Protein AF-0000000080325675 (afdb_homodimer)

Structure (mmCIF, N/CA/C/O backbone):
data_AF-0000000080325675-model_v1
#
loop_
_entity.id
_entity.type
_entity.pdbx_description
1 polymer 'Argininosuccinate lyase'
#
loop_
_atom_site.group_PDB
_atom_site.id
_atom_site.type_symbol
_atom_site.label_atom_id
_atom_site.label_alt_id
_atom_site.label_comp_id
_atom_site.label_asym_id
_atom_site.label_entity_id
_atom_site.label_seq_id
_atom_site.pdbx_PDB_ins_code
_atom_site.Cartn_x
_atom_site.Cartn_y
_atom_site.Cartn_z
_atom_site.occupancy
_atom_site.B_iso_or_equiv
_atom_site.auth_seq_id
_atom_site.auth_comp_id
_atom_site.auth_asym_id
_atom_site.auth_atom_id
_atom_site.pdbx_PDB_model_num
ATOM 1 N N . MET A 1 1 ? -48.25 -17.734 -23.172 1 23.2 1 MET A N 1
ATOM 2 C CA . MET A 1 1 ? -47.875 -16.312 -23.078 1 23.2 1 MET A CA 1
ATOM 3 C C . MET A 1 1 ? -47.469 -15.961 -21.656 1 23.2 1 MET A C 1
ATOM 5 O O . MET A 1 1 ? -46.781 -14.977 -21.422 1 23.2 1 MET A O 1
ATOM 9 N N . LYS A 1 2 ? -48.25 -16.578 -20.641 1 26.16 2 LYS A N 1
ATOM 10 C CA . LYS A 1 2 ? -48.062 -16.266 -19.219 1 26.16 2 LYS A CA 1
ATOM 11 C C . LYS A 1 2 ? -46.75 -16.859 -18.703 1 26.16 2 LYS A C 1
ATOM 13 O O . LYS A 1 2 ? -46.375 -16.578 -17.562 1 26.16 2 LYS A O 1
ATOM 18 N N . PHE A 1 3 ? -46.344 -17.953 -19.219 1 27.88 3 PHE A N 1
ATOM 19 C CA . PHE A 1 3 ? -45.156 -18.609 -18.703 1 27.88 3 PHE A CA 1
ATOM 20 C C . PHE A 1 3 ? -43.906 -17.75 -18.953 1 27.88 3 PHE A C 1
ATOM 22 O O . PHE A 1 3 ? -42.844 -18.031 -18.406 1 27.88 3 PHE A O 1
ATOM 29 N N . LYS A 1 4 ? -43.906 -17.016 -20.078 1 32.19 4 LYS A N 1
ATOM 30 C CA . LYS A 1 4 ? -42.75 -16.188 -20.438 1 32.19 4 LYS A CA 1
ATOM 31 C C . LYS A 1 4 ? -42.594 -15.008 -19.469 1 32.19 4 LYS A C 1
ATOM 33 O O . LYS A 1 4 ? -41.594 -14.305 -19.5 1 32.19 4 LYS A O 1
ATOM 38 N N . ILE A 1 5 ? -43.688 -14.594 -18.859 1 32.53 5 ILE A N 1
ATOM 39 C CA . ILE A 1 5 ? -43.656 -13.383 -18.047 1 32.53 5 ILE A CA 1
ATOM 40 C C . ILE A 1 5 ? -42.969 -13.664 -16.719 1 32.53 5 ILE A C 1
ATOM 42 O O . ILE A 1 5 ? -42.438 -12.75 -16.078 1 32.53 5 ILE A O 1
ATOM 46 N N . LEU A 1 6 ? -43.094 -14.969 -16.172 1 32.5 6 LEU A N 1
ATOM 47 C CA . LEU A 1 6 ? -42.594 -15.211 -14.828 1 32.5 6 LEU A CA 1
ATOM 48 C C . LEU A 1 6 ? -41.062 -15.203 -14.805 1 32.5 6 LEU A C 1
ATOM 50 O O . LEU A 1 6 ? -40.438 -15 -13.75 1 32.5 6 LEU A O 1
ATOM 54 N N . CYS A 1 7 ? -40.406 -15.609 -15.922 1 32.94 7 CYS A N 1
ATOM 55 C CA . CYS A 1 7 ? -38.938 -15.625 -15.922 1 32.94 7 CYS A CA 1
ATOM 56 C C . CYS A 1 7 ? -38.375 -14.211 -15.898 1 32.94 7 CYS A C 1
ATOM 58 O O . CYS A 1 7 ? -37.219 -14.016 -15.539 1 32.94 7 CYS A O 1
ATOM 60 N N . SER A 1 8 ? -39.156 -13.195 -16.453 1 35.56 8 SER A N 1
ATOM 61 C CA . SER A 1 8 ? -38.625 -11.836 -16.578 1 35.56 8 SER A CA 1
ATOM 62 C C . SER A 1 8 ? -38.562 -11.141 -15.219 1 35.56 8 SER A C 1
ATOM 64 O O . SER A 1 8 ? -37.75 -10.234 -15.008 1 35.56 8 SER A O 1
ATOM 66 N N . LEU A 1 9 ? -39.656 -11.336 -14.391 1 35.72 9 LEU A N 1
ATOM 67 C CA . LEU A 1 9 ? -39.719 -10.594 -13.133 1 35.72 9 LEU A CA 1
ATOM 68 C C . LEU A 1 9 ? -38.625 -11.07 -12.172 1 35.72 9 LEU A C 1
ATOM 70 O O . LEU A 1 9 ? -38.062 -10.266 -11.422 1 35.72 9 LEU A O 1
ATOM 74 N N . THR A 1 10 ? -38.375 -12.43 -12.117 1 33.75 10 THR A N 1
ATOM 75 C CA . THR A 1 10 ? -37.312 -12.938 -11.227 1 33.75 10 THR A CA 1
ATOM 76 C C . THR A 1 10 ? -35.969 -12.375 -11.609 1 33.75 10 THR A C 1
ATOM 78 O O . THR A 1 10 ? -35.094 -12.172 -10.742 1 33.75 10 THR A O 1
ATOM 81 N N . LEU A 1 11 ? -35.781 -12.016 -12.875 1 35.78 11 LEU A N 1
ATOM 82 C CA . LEU A 1 11 ? -34.5 -11.453 -13.312 1 35.78 11 LEU A CA 1
ATOM 83 C C . LEU A 1 11 ? -34.344 -10.016 -12.828 1 35.78 11 LEU A C 1
ATOM 85 O O . LEU A 1 11 ? -33.219 -9.57 -12.547 1 35.78 11 LEU A O 1
ATOM 89 N N . ALA A 1 12 ? -35.406 -9.203 -12.695 1 36.81 12 ALA A N 1
ATOM 90 C CA . ALA A 1 12 ? -35.312 -7.801 -12.312 1 36.81 12 ALA A CA 1
ATOM 91 C C . ALA A 1 12 ? -34.906 -7.66 -10.852 1 36.81 12 ALA A C 1
ATOM 93 O O . ALA A 1 12 ? -34.188 -6.719 -10.484 1 36.81 12 ALA A O 1
ATOM 94 N N . ILE A 1 13 ? -35.469 -8.406 -9.922 1 37.34 13 ILE A N 1
ATOM 95 C CA . ILE A 1 13 ? -35.156 -8.297 -8.508 1 37.34 13 ILE A CA 1
ATOM 96 C C . ILE A 1 13 ? -33.688 -8.68 -8.297 1 37.34 13 ILE A C 1
ATOM 98 O O . ILE A 1 13 ? -33.062 -8.25 -7.328 1 37.34 13 ILE A O 1
ATOM 102 N N . TYR A 1 14 ? -33.094 -9.5 -9.203 1 37.19 14 TYR A N 1
ATOM 103 C CA . TYR A 1 14 ? -31.688 -9.922 -9.133 1 37.19 14 TYR A CA 1
ATOM 104 C C . TYR A 1 14 ? -30.75 -8.742 -9.305 1 37.19 14 TYR A C 1
ATOM 106 O O . TYR A 1 14 ? -29.594 -8.773 -8.844 1 37.19 14 TYR A O 1
ATOM 114 N N . LEU A 1 15 ? -31.188 -7.691 -10.023 1 40.78 15 LEU A N 1
ATOM 115 C CA . LEU A 1 15 ? -30.297 -6.594 -10.398 1 40.78 15 LEU A CA 1
ATOM 116 C C . LEU A 1 15 ? -29.984 -5.711 -9.195 1 40.78 15 LEU A C 1
ATOM 118 O O . LEU A 1 15 ? -29.016 -4.949 -9.211 1 40.78 15 LEU A O 1
ATOM 122 N N . PHE A 1 16 ? -30.891 -5.566 -8.242 1 40.41 16 PHE A N 1
ATOM 123 C CA . PHE A 1 16 ? -30.719 -4.645 -7.125 1 40.41 16 PHE A CA 1
ATOM 124 C C . PHE A 1 16 ? -30.188 -5.379 -5.898 1 40.41 16 PHE A C 1
ATOM 126 O O . PHE A 1 16 ? -30.125 -4.809 -4.809 1 40.41 16 PHE A O 1
ATOM 133 N N . LEU A 1 17 ? -30.047 -6.734 -5.832 1 39.69 17 LEU A N 1
ATOM 134 C CA . LEU A 1 17 ? -29.531 -7.41 -4.648 1 39.69 17 LEU A CA 1
ATOM 135 C C . LEU A 1 17 ? -28.016 -7.203 -4.527 1 39.69 17 LEU A C 1
ATOM 137 O O . LEU A 1 17 ? -27.312 -7.145 -5.535 1 39.69 17 LEU A O 1
ATOM 141 N N . PRO A 1 18 ? -27.484 -6.871 -3.371 1 41.62 18 PRO A N 1
ATOM 142 C CA . PRO A 1 18 ? -26.031 -6.879 -3.17 1 41.62 18 PRO A CA 1
ATOM 143 C C . PRO A 1 18 ? -25.359 -8.117 -3.76 1 41.62 18 PRO A C 1
ATOM 145 O O . PRO A 1 18 ? -26 -9.172 -3.873 1 41.62 18 PRO A O 1
ATOM 148 N N . LEU A 1 19 ? -24.25 -8 -4.359 1 36.84 19 LEU A N 1
ATOM 149 C CA . LEU A 1 19 ? -23.531 -9.062 -5.055 1 36.84 19 LEU A CA 1
ATOM 150 C C . LEU A 1 19 ? -23.594 -10.367 -4.262 1 36.84 19 LEU A C 1
ATOM 152 O O . LEU A 1 19 ? -23.406 -11.445 -4.82 1 36.84 19 LEU A O 1
ATOM 156 N N . LYS A 1 20 ? -23.719 -10.289 -2.916 1 40.25 20 LYS A N 1
ATOM 157 C CA . LYS A 1 20 ? -23.812 -11.477 -2.068 1 40.25 20 LYS A CA 1
ATOM 158 C C . LYS A 1 20 ? -25.078 -12.273 -2.363 1 40.25 20 LYS A C 1
ATOM 160 O O . LYS A 1 20 ? -25.062 -13.5 -2.322 1 40.25 20 LYS A O 1
ATOM 165 N N . LEU A 1 21 ? -26.234 -11.633 -2.574 1 41.34 21 LEU A N 1
ATOM 166 C CA . LEU A 1 21 ? -27.516 -12.305 -2.711 1 41.34 21 LEU A CA 1
ATOM 167 C C . LEU A 1 21 ? -27.719 -12.82 -4.133 1 41.34 21 LEU A C 1
ATOM 169 O O . LEU A 1 21 ? -28.641 -13.586 -4.395 1 41.34 21 LEU A O 1
ATOM 173 N N . LYS A 1 22 ? -26.906 -12.367 -4.961 1 40.47 22 LYS A N 1
ATOM 174 C CA . LYS A 1 22 ? -27.094 -12.734 -6.363 1 40.47 22 LYS A CA 1
ATOM 175 C C . LYS A 1 22 ? -26.688 -14.188 -6.609 1 40.47 22 LYS A C 1
ATOM 177 O O . LYS A 1 22 ? -27.281 -14.875 -7.434 1 40.47 22 LYS A O 1
ATOM 182 N N . ALA A 1 23 ? -25.719 -14.664 -5.855 1 37.78 23 ALA A N 1
ATOM 183 C CA . ALA A 1 23 ? -25.281 -16.047 -6.062 1 37.78 23 ALA A CA 1
ATOM 184 C C . ALA A 1 23 ? -26.391 -17.031 -5.727 1 37.78 23 ALA A C 1
ATOM 186 O O . ALA A 1 23 ? -26.469 -18.125 -6.293 1 37.78 23 ALA A O 1
ATOM 187 N N . GLN A 1 24 ? -27.344 -16.641 -4.828 1 36.66 24 GLN A N 1
ATOM 188 C CA . GLN A 1 24 ? -28.406 -17.531 -4.41 1 36.66 24 GLN A CA 1
ATOM 189 C C . GLN A 1 24 ? -29.438 -17.719 -5.52 1 36.66 24 GLN A C 1
ATOM 191 O O . GLN A 1 24 ? -30.156 -18.719 -5.551 1 36.66 24 GLN A O 1
ATOM 196 N N . PHE A 1 25 ? -29.625 -16.75 -6.383 1 37.5 25 PHE A N 1
ATOM 197 C CA . PHE A 1 25 ? -30.719 -16.828 -7.348 1 37.5 25 PHE A CA 1
ATOM 198 C C . PHE A 1 25 ? -30.422 -17.844 -8.438 1 37.5 25 PHE A C 1
ATOM 200 O O . PHE A 1 25 ? -31.297 -18.188 -9.227 1 37.5 25 PHE A O 1
ATOM 207 N N . ILE A 1 26 ? -29.188 -18.125 -8.82 1 35.06 26 ILE A N 1
ATOM 208 C CA . ILE A 1 26 ? -28.953 -18.984 -9.977 1 35.06 26 ILE A CA 1
ATOM 209 C C . ILE A 1 26 ? -29.5 -20.391 -9.688 1 35.06 26 ILE A C 1
ATOM 211 O O . ILE A 1 26 ? -29.609 -21.219 -10.594 1 35.06 26 ILE A O 1
ATOM 215 N N . THR A 1 27 ? -29.5 -20.891 -8.523 1 33.66 27 THR A N 1
ATOM 216 C CA . THR A 1 27 ? -29.859 -22.297 -8.328 1 33.66 27 THR A CA 1
ATOM 217 C C . THR A 1 27 ? -31.359 -22.453 -8.234 1 33.66 27 THR A C 1
ATOM 219 O O . THR A 1 27 ? -31.859 -23.516 -7.844 1 33.66 27 THR A O 1
ATOM 222 N N . GLY A 1 28 ? -32.375 -21.922 -9.211 1 34.12 28 GLY A N 1
ATOM 223 C CA . GLY A 1 28 ? -33.781 -22.047 -9.539 1 34.12 28 GLY A CA 1
ATOM 224 C C . GLY A 1 28 ? -34.688 -22.031 -8.312 1 34.12 28 GLY A C 1
ATOM 225 O O . GLY A 1 28 ? -35.844 -22.438 -8.383 1 34.12 28 GLY A O 1
ATOM 226 N N . LYS A 1 29 ? -34.188 -22.25 -7.109 1 32.47 29 LYS A N 1
ATOM 227 C CA . LYS A 1 29 ? -35.219 -22.406 -6.078 1 32.47 29 LYS A CA 1
ATOM 228 C C . LYS A 1 29 ? -36.156 -21.188 -6.043 1 32.47 29 LYS A C 1
ATOM 230 O O . LYS A 1 29 ? -35.688 -20.062 -6.199 1 32.47 29 LYS A O 1
ATOM 235 N N . ASP A 1 30 ? -37.469 -21.359 -6.508 1 30.5 30 ASP A N 1
ATOM 236 C CA . ASP A 1 30 ? -38.531 -20.391 -6.23 1 30.5 30 ASP A CA 1
ATOM 237 C C . ASP A 1 30 ? -38.25 -19.625 -4.949 1 30.5 30 ASP A C 1
ATOM 239 O O . ASP A 1 30 ? -37.656 -20.156 -4.004 1 30.5 30 ASP A O 1
ATOM 243 N N . PRO A 1 31 ? -38.219 -18.359 -5.051 1 29.7 31 PRO A N 1
ATOM 244 C CA . PRO A 1 31 ? -38.094 -17.75 -3.721 1 29.7 31 PRO A CA 1
ATOM 245 C C . PRO A 1 31 ? -39.094 -18.359 -2.725 1 29.7 31 PRO A C 1
ATOM 247 O O . PRO A 1 31 ? -40.281 -18.516 -3.035 1 29.7 31 PRO A O 1
ATOM 250 N N . ILE A 1 32 ? -38.781 -19.5 -2.148 1 29.16 32 ILE A N 1
ATOM 251 C CA . ILE A 1 32 ? -39.75 -19.859 -1.113 1 29.16 32 ILE A CA 1
ATOM 252 C C . ILE A 1 32 ? -40.406 -18.578 -0.557 1 29.16 32 ILE A C 1
ATOM 254 O O . ILE A 1 32 ? -39.688 -17.609 -0.263 1 29.16 32 ILE A O 1
ATOM 258 N N . PRO A 1 33 ? -41.656 -18.391 -1.019 1 27.7 33 PRO A N 1
ATOM 259 C CA . PRO A 1 33 ? -42.281 -17.219 -0.408 1 27.7 33 PRO A CA 1
ATOM 260 C C . PRO A 1 33 ? -41.75 -16.922 0.998 1 27.7 33 PRO A C 1
ATOM 262 O O . PRO A 1 33 ? -41.344 -17.844 1.702 1 27.7 33 PRO A O 1
ATOM 265 N N . GLU A 1 34 ? -41.188 -15.828 1.07 1 26.91 34 GLU A N 1
ATOM 266 C CA . GLU A 1 34 ? -40.938 -15.414 2.447 1 26.91 34 GLU A CA 1
ATOM 267 C C . GLU A 1 34 ? -42.062 -15.852 3.371 1 26.91 34 GLU A C 1
ATOM 269 O O . GLU A 1 34 ? -43.219 -15.469 3.172 1 26.91 34 GLU A O 1
ATOM 274 N N . SER A 1 35 ? -42.188 -17.156 3.504 1 25.2 35 SER A N 1
ATOM 275 C CA . SER A 1 35 ? -43.062 -17.344 4.656 1 25.2 35 SER A CA 1
ATOM 276 C C . SER A 1 35 ? -43.031 -16.141 5.59 1 25.2 35 SER A C 1
ATOM 278 O O . SER A 1 35 ? -41.969 -15.57 5.824 1 25.2 35 SER A O 1
ATOM 280 N N . SER A 1 36 ? -44.125 -15.398 5.5 1 26.67 36 SER A N 1
ATOM 281 C CA . SER A 1 36 ? -44.469 -14.477 6.57 1 26.67 36 SER A CA 1
ATOM 282 C C . SER A 1 36 ? -44.094 -15.039 7.938 1 26.67 36 SER A C 1
ATOM 284 O O . SER A 1 36 ? -44.906 -15.727 8.57 1 26.67 36 SER A O 1
ATOM 286 N N . THR A 1 37 ? -43.188 -15.961 7.941 1 25.17 37 THR A N 1
ATOM 287 C CA . THR A 1 37 ? -43.094 -16.219 9.367 1 25.17 37 THR A CA 1
ATOM 288 C C . THR A 1 37 ? -43.125 -14.914 10.164 1 25.17 37 THR A C 1
ATOM 290 O O . THR A 1 37 ? -42.312 -14.023 9.914 1 25.17 37 THR A O 1
ATOM 293 N N . ASN A 1 38 ? -44.25 -14.492 10.43 1 25.77 38 ASN A N 1
ATOM 294 C CA . ASN A 1 38 ? -44.688 -13.711 11.594 1 25.77 38 ASN A CA 1
ATOM 295 C C . ASN A 1 38 ? -43.75 -13.961 12.789 1 25.77 38 ASN A C 1
ATOM 297 O O . ASN A 1 38 ? -44.125 -14.703 13.703 1 25.77 38 ASN A O 1
ATOM 301 N N . ASN A 1 39 ? -42.688 -14.656 12.523 1 24.83 39 ASN A N 1
ATOM 302 C CA . ASN A 1 39 ? -41.969 -14.688 13.789 1 24.83 39 ASN A CA 1
ATOM 303 C C . ASN A 1 39 ? -41.875 -13.297 14.422 1 24.83 39 ASN A C 1
ATOM 305 O O . ASN A 1 39 ? -41.125 -12.438 13.953 1 24.83 39 ASN A O 1
ATOM 309 N N . SER A 1 40 ? -42.906 -12.758 14.719 1 27.91 40 SER A N 1
ATOM 310 C CA . SER A 1 40 ? -43.125 -11.938 15.906 1 27.91 40 SER A CA 1
ATOM 311 C C . SER A 1 40 ? -42.094 -12.25 17 1 27.91 40 SER A C 1
ATOM 313 O O . SER A 1 40 ? -42.469 -12.758 18.062 1 27.91 40 SER A O 1
ATOM 315 N N . GLY A 1 41 ? -41.156 -13.07 16.625 1 27.45 41 GLY A N 1
ATOM 316 C CA . GLY A 1 41 ? -40.25 -13.078 17.766 1 27.45 41 GLY A CA 1
ATOM 317 C C . GLY A 1 41 ? -40 -11.688 18.328 1 27.45 41 GLY A C 1
ATOM 318 O O . GLY A 1 41 ? -39.812 -10.734 17.562 1 27.45 41 GLY A O 1
ATOM 319 N N . LYS A 1 42 ? -40.531 -11.477 19.234 1 31.41 42 LYS A N 1
ATOM 320 C CA . LYS A 1 42 ? -40.125 -10.391 20.125 1 31.41 42 LYS A CA 1
ATOM 321 C C . LYS A 1 42 ? -38.656 -10.109 20 1 31.41 42 LYS A C 1
ATOM 323 O O . LYS A 1 42 ? -37.812 -10.977 20.312 1 31.41 42 LYS A O 1
ATOM 328 N N . SER A 1 43 ? -38.125 -9.602 18.766 1 34.59 43 SER A N 1
ATOM 329 C CA . SER A 1 43 ? -36.781 -9.062 18.75 1 34.59 43 SER A CA 1
ATOM 330 C C . SER A 1 43 ? -36.219 -8.953 20.172 1 34.59 43 SER A C 1
ATOM 332 O O . SER A 1 43 ? -36.781 -8.266 21.016 1 34.59 43 SER A O 1
ATOM 334 N N . LEU A 1 44 ? -35.719 -10.016 20.562 1 37.47 44 LEU A N 1
ATOM 335 C CA . LEU A 1 44 ? -35.125 -9.703 21.875 1 37.47 44 LEU A CA 1
ATOM 336 C C . LEU A 1 44 ? -34.625 -8.273 21.906 1 37.47 44 LEU A C 1
ATOM 338 O O . LEU A 1 44 ? -33.844 -7.863 21.047 1 37.47 44 LEU A O 1
ATOM 342 N N . GLN A 1 45 ? -35.469 -7.477 22.078 1 42.78 45 GLN A N 1
ATOM 343 C CA . GLN A 1 45 ? -35.031 -6.113 22.328 1 42.78 45 GLN A CA 1
ATOM 344 C C . GLN A 1 45 ? -33.562 -6.098 22.797 1 42.78 45 GLN A C 1
ATOM 346 O O . GLN A 1 45 ? -33.188 -6.832 23.703 1 42.78 45 GLN A O 1
ATOM 351 N N . ASP A 1 46 ? -32.656 -5.887 21.656 1 60.06 46 ASP A N 1
ATOM 352 C CA . ASP A 1 46 ? -31.281 -5.68 22.125 1 60.06 46 ASP A CA 1
ATOM 353 C C . ASP A 1 46 ? -31.281 -5.18 23.562 1 60.06 46 ASP A C 1
ATOM 355 O O . ASP A 1 46 ? -31.641 -4.035 23.844 1 60.06 46 ASP A O 1
ATOM 359 N N . ALA A 1 47 ? -31.297 -6.129 24.484 1 60.81 47 ALA A N 1
ATOM 360 C CA . ALA A 1 47 ? -31.359 -5.875 25.922 1 60.81 47 ALA A CA 1
ATOM 361 C C . ALA A 1 47 ? -30.406 -4.758 26.312 1 60.81 47 ALA A C 1
ATOM 363 O O . ALA A 1 47 ? -30.516 -4.195 27.406 1 60.81 47 ALA A O 1
ATOM 364 N N . SER A 1 48 ? -29.547 -4.555 25.297 1 64.81 48 SER A N 1
ATOM 365 C CA . SER A 1 48 ? -28.578 -3.514 25.594 1 64.81 48 SER A CA 1
ATOM 366 C C . SER A 1 48 ? -29.141 -2.125 25.328 1 64.81 48 SER A C 1
ATOM 368 O O . SER A 1 48 ? -28.484 -1.117 25.578 1 64.81 48 SER A O 1
ATOM 370 N N . ARG A 1 49 ? -30.328 -2.17 24.812 1 71.56 49 ARG A N 1
ATOM 371 C CA . ARG A 1 49 ? -30.906 -0.894 24.422 1 71.56 49 ARG A CA 1
ATOM 372 C C . ARG A 1 49 ? -31.828 -0.354 25.516 1 71.56 49 ARG A C 1
ATOM 374 O O . ARG A 1 49 ? -33.062 -0.264 25.312 1 71.56 49 ARG A O 1
ATOM 381 N N . ILE A 1 50 ? -31.359 -0.099 26.656 1 66.69 50 ILE A N 1
ATOM 382 C CA . ILE A 1 50 ? -32.094 0.431 27.797 1 66.69 50 ILE A CA 1
ATOM 383 C C . ILE A 1 50 ? -31.406 1.706 28.297 1 66.69 50 ILE A C 1
ATOM 385 O O . ILE A 1 50 ? -30.281 2.012 27.891 1 66.69 50 ILE A O 1
ATOM 389 N N . GLY A 1 51 ? -32.125 2.465 29.031 1 66.75 51 GLY A N 1
ATOM 390 C CA . GLY A 1 51 ? -31.547 3.662 29.641 1 66.75 51 GLY A CA 1
ATOM 391 C C . GLY A 1 51 ? -31.359 4.793 28.641 1 66.75 51 GLY A C 1
ATOM 392 O O . GLY A 1 51 ? -32.25 5.098 27.859 1 66.75 51 GLY A O 1
ATOM 393 N N . ARG A 1 52 ? -30.188 5.445 28.672 1 71.44 52 ARG A N 1
ATOM 394 C CA . ARG A 1 52 ? -29.891 6.629 27.875 1 71.44 52 ARG A CA 1
ATOM 395 C C . ARG A 1 52 ? -29.828 6.285 26.391 1 71.44 52 ARG A C 1
ATOM 397 O O . ARG A 1 52 ? -29.875 7.176 25.547 1 71.44 52 ARG A O 1
ATOM 404 N N . THR A 1 53 ? -29.703 5.109 26.109 1 73.31 53 THR A N 1
ATOM 405 C CA . THR A 1 53 ? -29.578 4.707 24.703 1 73.31 53 THR A CA 1
ATOM 406 C C . THR A 1 53 ? -30.828 3.959 24.25 1 73.31 53 THR A C 1
ATOM 408 O O . THR A 1 53 ? -30.734 3.033 23.438 1 73.31 53 THR A O 1
ATOM 411 N N . SER A 1 54 ? -31.906 4.289 24.875 1 69.81 54 SER A N 1
ATOM 412 C CA . SER A 1 54 ? -33.156 3.684 24.484 1 69.81 54 SER A CA 1
ATOM 413 C C . SER A 1 54 ? -33.438 3.92 23 1 69.81 54 SER A C 1
ATOM 415 O O . SER A 1 54 ? -33 4.93 22.438 1 69.81 54 SER A O 1
ATOM 417 N N . GLY A 1 55 ? -33.844 2.777 22.234 1 71.81 55 GLY A N 1
ATOM 418 C CA . GLY A 1 55 ? -34.062 2.775 20.797 1 71.81 55 GLY A CA 1
ATOM 419 C C . GLY A 1 55 ? -33.312 1.671 20.078 1 71.81 55 GLY A C 1
ATOM 420 O O . GLY A 1 55 ? -32.531 0.934 20.703 1 71.81 55 GLY A O 1
ATOM 421 N N . SER A 1 56 ? -33.562 1.611 18.891 1 75.38 56 SER A N 1
ATOM 422 C CA . SER A 1 56 ? -32.969 0.503 18.125 1 75.38 56 SER A CA 1
ATOM 423 C C . SER A 1 56 ? -31.516 0.797 17.75 1 75.38 56 SER A C 1
ATOM 425 O O . SER A 1 56 ? -31.188 1.924 17.359 1 75.38 56 SER A O 1
ATOM 427 N N . LYS A 1 57 ? -30.688 -0.163 18.047 1 82.94 57 LYS A N 1
ATOM 428 C CA . LYS A 1 57 ? -29.328 -0.123 17.547 1 82.94 57 LYS A CA 1
ATOM 429 C C . LYS A 1 57 ? -29.297 -0.009 16.031 1 82.94 57 LYS A C 1
ATOM 431 O O . LYS A 1 57 ? -30.047 -0.705 15.336 1 82.94 57 LYS A O 1
ATOM 436 N N . ALA A 1 58 ? -28.422 0.891 15.445 1 82.62 58 ALA A N 1
ATOM 437 C CA . ALA A 1 58 ? -28.328 1.025 13.992 1 82.62 58 ALA A CA 1
ATOM 438 C C . ALA A 1 58 ? -27.781 -0.252 13.367 1 82.62 58 ALA A C 1
ATOM 440 O O . ALA A 1 58 ? -26.875 -0.89 13.914 1 82.62 58 ALA A O 1
ATOM 441 N N . PRO A 1 59 ? -28.422 -0.658 12.195 1 81.19 59 PRO A N 1
ATOM 442 C CA . PRO A 1 59 ? -27.938 -1.882 11.547 1 81.19 59 PRO A CA 1
ATOM 443 C C . PRO A 1 59 ? -26.438 -1.855 11.258 1 81.19 59 PRO A C 1
ATOM 445 O O . PRO A 1 59 ? -25.766 -2.879 11.391 1 81.19 59 PRO A O 1
ATOM 448 N N . GLU A 1 60 ? -25.969 -0.693 10.867 1 85.62 60 GLU A N 1
ATOM 449 C CA . GLU A 1 60 ? -24.547 -0.59 10.562 1 85.62 60 GLU A CA 1
ATOM 450 C C . GLU A 1 60 ? -23.688 -0.809 11.812 1 85.62 60 GLU A C 1
ATOM 452 O O . GLU A 1 60 ? -22.594 -1.383 11.734 1 85.62 60 GLU A O 1
ATOM 457 N N . PHE A 1 61 ? -24.188 -0.328 12.914 1 84.12 61 PHE A N 1
ATOM 458 C CA . PHE A 1 61 ? -23.484 -0.537 14.172 1 84.12 61 PHE A CA 1
ATOM 459 C C . PHE A 1 61 ? -23.5 -2.01 14.57 1 84.12 61 PHE A C 1
ATOM 461 O O . PHE A 1 61 ? -22.5 -2.535 15.078 1 84.12 61 PHE A O 1
ATOM 468 N N . GLN A 1 62 ? -24.562 -2.646 14.32 1 77.81 62 GLN A N 1
ATOM 469 C CA . GLN A 1 62 ? -24.688 -4.074 14.594 1 77.81 62 GLN A CA 1
ATOM 470 C C . GLN A 1 62 ? -23.656 -4.875 13.797 1 77.81 62 GLN A C 1
ATOM 472 O O . GLN A 1 62 ? -23.156 -5.895 14.266 1 77.81 62 GLN A O 1
ATOM 477 N N . GLU A 1 63 ? -23.297 -4.387 12.656 1 82.19 63 GLU A N 1
ATOM 478 C CA . GLU A 1 63 ? -22.297 -5.062 11.836 1 82.19 63 GLU A CA 1
ATOM 479 C C . GLU A 1 63 ? -21 -5.254 12.602 1 82.19 63 GLU A C 1
ATOM 481 O O . GLU A 1 63 ? -20.297 -6.25 12.406 1 82.19 63 GLU A O 1
ATOM 486 N N . LEU A 1 64 ? -20.672 -4.359 13.43 1 81.44 64 LEU A N 1
ATOM 487 C CA . LEU A 1 64 ? -19.422 -4.414 14.18 1 81.44 64 LEU A CA 1
ATOM 488 C C . LEU A 1 64 ? -19.453 -5.531 15.219 1 81.44 64 LEU A C 1
ATOM 490 O O . LEU A 1 64 ? -18.406 -5.992 15.68 1 81.44 64 LEU A O 1
ATOM 494 N N . TYR A 1 65 ? -20.609 -5.863 15.609 1 76 65 TYR A N 1
ATOM 495 C CA . TYR A 1 65 ? -20.75 -7.016 16.484 1 76 65 TYR A CA 1
ATOM 496 C C . TYR A 1 65 ? -20.828 -8.312 15.688 1 76 65 TYR A C 1
ATOM 498 O O . TYR A 1 65 ? -20.234 -9.32 16.062 1 76 65 TYR A O 1
ATOM 506 N N . ASP A 1 66 ? -21.516 -8.273 14.656 1 76.12 66 ASP A N 1
ATOM 507 C CA . ASP A 1 66 ? -21.797 -9.469 13.859 1 76.12 66 ASP A CA 1
ATOM 508 C C . ASP A 1 66 ? -20.516 -10.07 13.289 1 76.12 66 ASP A C 1
ATOM 510 O O . ASP A 1 66 ? -20.344 -11.289 13.273 1 76.12 66 ASP A O 1
ATOM 514 N N . TYR A 1 67 ? -19.688 -9.25 12.828 1 76.62 67 TYR A N 1
ATOM 515 C CA . TYR A 1 67 ? -18.5 -9.828 12.203 1 76.62 67 TYR A CA 1
ATOM 516 C C . TYR A 1 67 ? -17.656 -10.57 13.227 1 76.62 67 TYR A C 1
ATOM 518 O O . TYR A 1 67 ? -16.938 -11.516 12.883 1 76.62 67 TYR A O 1
ATOM 526 N N . GLU A 1 68 ? -17.734 -10.172 14.391 1 70.06 68 GLU A N 1
ATOM 527 C CA . GLU A 1 68 ? -16.906 -10.781 15.43 1 70.06 68 GLU A CA 1
ATOM 528 C C . GLU A 1 68 ? -17.312 -12.227 15.695 1 70.06 68 GLU A C 1
ATOM 530 O O . GLU A 1 68 ? -16.5 -13.047 16.094 1 70.06 68 GLU A O 1
ATOM 535 N N . VAL A 1 69 ? -18.547 -12.547 15.422 1 68.38 69 VAL A N 1
ATOM 536 C CA . VAL A 1 69 ? -19.031 -13.891 15.711 1 68.38 69 VAL A CA 1
ATOM 537 C C . VAL A 1 69 ? -19.266 -14.648 14.406 1 68.38 69 VAL A C 1
ATOM 539 O O . VAL A 1 69 ? -19.844 -15.742 14.406 1 68.38 69 VAL A O 1
ATOM 542 N N . SER A 1 70 ? -18.859 -13.938 13.367 1 71.81 70 SER A N 1
ATOM 543 C CA . SER A 1 70 ? -19.047 -14.547 12.062 1 71.81 70 SER A CA 1
ATOM 544 C C . SER A 1 70 ? -18.281 -15.859 11.938 1 71.81 70 SER A C 1
ATOM 546 O O . SER A 1 70 ? -17.156 -15.977 12.445 1 71.81 70 SER A O 1
ATOM 548 N N . THR A 1 71 ? -18.922 -16.828 11.266 1 70.62 71 THR A N 1
ATOM 549 C CA . THR A 1 71 ? -18.266 -18.125 11 1 70.62 71 THR A CA 1
ATOM 550 C C . THR A 1 71 ? -17.859 -18.219 9.531 1 70.62 71 THR A C 1
ATOM 552 O O . THR A 1 71 ? -17.594 -19.328 9.039 1 70.62 71 THR A O 1
ATOM 555 N N . LYS A 1 72 ? -17.875 -17.047 9.008 1 73.06 72 LYS A N 1
ATOM 556 C CA . LYS A 1 72 ? -17.453 -17.016 7.609 1 73.06 72 LYS A CA 1
ATOM 557 C C . LYS A 1 72 ? -16.016 -17.5 7.457 1 73.06 72 LYS A C 1
ATOM 559 O O . LYS A 1 72 ? -15.156 -17.172 8.273 1 73.06 72 LYS A O 1
ATOM 564 N N . ASN A 1 73 ? -15.852 -18.359 6.496 1 78.5 73 ASN A N 1
ATOM 565 C CA . ASN A 1 73 ? -14.508 -18.828 6.156 1 78.5 73 ASN A CA 1
ATOM 566 C C . ASN A 1 73 ? -14.211 -18.656 4.668 1 78.5 73 ASN A C 1
ATOM 568 O O . ASN A 1 73 ? -15.125 -18.406 3.877 1 78.5 73 ASN A O 1
ATOM 572 N N . LEU A 1 74 ? -13 -18.734 4.41 1 80.62 74 LEU A N 1
ATOM 573 C CA . LEU A 1 74 ? -12.539 -18.438 3.059 1 80.62 74 LEU A CA 1
ATOM 574 C C . LEU A 1 74 ? -13.133 -19.422 2.053 1 80.62 74 LEU A C 1
ATOM 576 O O . LEU A 1 74 ? -13.469 -19.031 0.929 1 80.62 74 LEU A O 1
ATOM 580 N N . VAL A 1 75 ? -13.242 -20.625 2.422 1 79 75 VAL A N 1
ATOM 581 C CA . VAL A 1 75 ? -13.727 -21.672 1.525 1 79 75 VAL A CA 1
ATOM 582 C C . VAL A 1 75 ? -15.164 -21.375 1.104 1 79 75 VAL A C 1
ATOM 584 O O . VAL A 1 75 ? -15.477 -21.359 -0.089 1 79 75 VAL A O 1
ATOM 587 N N . SER A 1 76 ? -15.961 -21.062 2.119 1 88 76 SER A N 1
ATOM 588 C CA . SER A 1 76 ? -17.359 -20.766 1.834 1 88 76 SER A CA 1
ATOM 589 C C . SER A 1 76 ? -17.5 -19.422 1.101 1 88 76 SER A C 1
ATOM 591 O O . SER A 1 76 ? -18.359 -19.281 0.237 1 88 76 SER A O 1
ATOM 593 N N . ALA A 1 77 ? -16.641 -18.547 1.436 1 91.5 77 ALA A N 1
ATOM 594 C CA . ALA A 1 77 ? -16.719 -17.219 0.823 1 91.5 77 ALA A CA 1
ATOM 595 C C . ALA A 1 77 ? -16.312 -17.281 -0.65 1 91.5 77 ALA A C 1
ATOM 597 O O . ALA A 1 77 ? -16.844 -16.516 -1.468 1 91.5 77 ALA A O 1
ATOM 598 N N . THR A 1 78 ? -15.484 -18.203 -1.058 1 94.44 78 THR A N 1
ATOM 599 C CA . THR A 1 78 ? -14.961 -18.234 -2.418 1 94.44 78 THR A CA 1
ATOM 600 C C . THR A 1 78 ? -15.734 -19.234 -3.268 1 94.44 78 THR A C 1
ATOM 602 O O . THR A 1 78 ? -15.617 -19.25 -4.496 1 94.44 78 THR A O 1
ATOM 605 N N . PHE A 1 79 ? -16.609 -20.031 -2.727 1 93.88 79 PHE A N 1
ATOM 606 C CA . PHE A 1 79 ? -17.266 -21.125 -3.424 1 93.88 79 PHE A CA 1
ATOM 607 C C . PHE A 1 79 ? -18.109 -20.594 -4.578 1 93.88 79 PHE A C 1
ATOM 609 O O . PHE A 1 79 ? -18.094 -21.172 -5.676 1 93.88 79 PHE A O 1
ATOM 616 N N . PRO A 1 80 ? -18.875 -19.484 -4.355 1 94.44 80 PRO A N 1
ATOM 617 C CA . PRO A 1 80 ? -19.672 -18.984 -5.488 1 94.44 80 PRO A CA 1
ATOM 618 C C . PRO A 1 80 ? -18.812 -18.656 -6.707 1 94.44 80 PRO A C 1
ATOM 620 O O . PRO A 1 80 ? -19.25 -18.828 -7.844 1 94.44 80 PRO A O 1
ATOM 623 N N . TYR A 1 81 ? -17.625 -18.203 -6.508 1 96.88 81 TYR A N 1
ATOM 624 C CA . TYR A 1 81 ? -16.719 -17.859 -7.598 1 96.88 81 TYR A CA 1
ATOM 625 C C . TYR A 1 81 ? -16.141 -19.125 -8.242 1 96.88 81 TYR A C 1
ATOM 627 O O . TYR A 1 81 ? -15.906 -19.156 -9.453 1 96.88 81 TYR A O 1
ATOM 635 N N . GLN A 1 82 ? -15.945 -20.125 -7.438 1 96.19 82 GLN A N 1
ATOM 636 C CA . GLN A 1 82 ? -15.516 -21.422 -7.973 1 96.19 82 GLN A CA 1
ATOM 637 C C . GLN A 1 82 ? -16.562 -21.984 -8.938 1 96.19 82 GLN A C 1
ATOM 639 O O . GLN A 1 82 ? -16.203 -22.531 -9.984 1 96.19 82 GLN A O 1
ATOM 644 N N . SER A 1 83 ? -17.781 -21.844 -8.547 1 96.25 83 SER A N 1
ATOM 645 C CA . SER A 1 83 ? -18.891 -22.312 -9.383 1 96.25 83 SER A CA 1
ATOM 646 C C . SER A 1 83 ? -18.875 -21.609 -10.742 1 96.25 83 SER A C 1
ATOM 648 O O . SER A 1 83 ? -19.016 -22.266 -11.781 1 96.25 83 SER A O 1
ATOM 650 N N . LEU A 1 84 ? -18.672 -20.328 -10.766 1 97.31 84 LEU A N 1
ATOM 651 C CA . LEU A 1 84 ? -18.594 -19.562 -12.008 1 97.31 84 LEU A CA 1
ATOM 652 C C . LEU A 1 84 ? -17.375 -19.984 -12.82 1 97.31 84 LEU A C 1
ATOM 654 O O . LEU A 1 84 ? -17.453 -20.141 -14.047 1 97.31 84 LEU A O 1
ATOM 658 N N . LEU A 1 85 ? -16.281 -20.172 -12.148 1 98.25 85 LEU A N 1
ATOM 659 C CA . LEU A 1 85 ? -15.031 -20.531 -12.797 1 98.25 85 LEU A CA 1
ATOM 660 C C . LEU A 1 85 ? -15.156 -21.859 -13.531 1 98.25 85 LEU A C 1
ATOM 662 O O . LEU A 1 85 ? -14.68 -22 -14.664 1 98.25 85 LEU A O 1
ATOM 666 N N . HIS A 1 86 ? -15.828 -22.859 -12.922 1 97.88 86 HIS A N 1
ATOM 667 C CA . HIS A 1 86 ? -15.984 -24.172 -13.555 1 97.88 86 HIS A CA 1
ATOM 668 C C . HIS A 1 86 ? -16.781 -24.047 -14.852 1 97.88 86 HIS A C 1
ATOM 670 O O . HIS A 1 86 ? -16.422 -24.672 -15.859 1 97.88 86 HIS A O 1
ATOM 676 N N . ARG A 1 87 ? -17.859 -23.281 -14.828 1 98 87 ARG A N 1
ATOM 677 C CA . ARG A 1 87 ? -18.672 -23.109 -16.016 1 98 87 ARG A CA 1
ATOM 678 C C . ARG A 1 87 ? -17.891 -22.438 -17.141 1 98 87 ARG A C 1
ATOM 680 O O . ARG A 1 87 ? -17.938 -22.875 -18.297 1 98 87 ARG A O 1
ATOM 687 N N . ALA A 1 88 ? -17.141 -21.344 -16.781 1 98.44 88 ALA A N 1
ATOM 688 C CA . ALA A 1 88 ? -16.312 -20.641 -17.766 1 98.44 88 ALA A CA 1
ATOM 689 C C . ALA A 1 88 ? -15.273 -21.562 -18.375 1 98.44 88 ALA A C 1
ATOM 691 O O . ALA A 1 88 ? -15.016 -21.531 -19.578 1 98.44 88 ALA A O 1
ATOM 692 N N . TYR A 1 89 ? -14.688 -22.375 -17.562 1 98.31 89 TYR A N 1
ATOM 693 C CA . TYR A 1 89 ? -13.609 -23.25 -17.984 1 98.31 89 TYR A CA 1
ATOM 694 C C . TYR A 1 89 ? -14.133 -24.344 -18.922 1 98.31 89 TYR A C 1
ATOM 696 O O . TYR A 1 89 ? -13.516 -24.641 -19.953 1 98.31 89 TYR A O 1
ATOM 704 N N . VAL A 1 90 ? -15.289 -24.953 -18.578 1 98.06 90 VAL A N 1
ATOM 705 C CA . VAL A 1 90 ? -15.891 -26 -19.406 1 98.06 90 VAL A CA 1
ATOM 706 C C . VAL A 1 90 ? -16.25 -25.422 -20.781 1 98.06 90 VAL A C 1
ATOM 708 O O . VAL A 1 90 ? -16.047 -26.078 -21.812 1 98.06 90 VAL A O 1
ATOM 711 N N . ILE A 1 91 ? -16.797 -24.234 -20.781 1 97.94 91 ILE A N 1
ATOM 712 C CA . ILE A 1 91 ? -17.141 -23.562 -22.031 1 97.94 91 ILE A CA 1
ATOM 713 C C . ILE A 1 91 ? -15.883 -23.391 -22.875 1 97.94 91 ILE A C 1
ATOM 715 O O . ILE A 1 91 ? -15.875 -23.719 -24.078 1 97.94 91 ILE A O 1
ATOM 719 N N . MET A 1 92 ? -14.805 -22.906 -22.266 1 98 92 MET A N 1
ATOM 720 C CA . MET A 1 92 ? -13.547 -22.719 -22.984 1 98 92 MET A CA 1
ATOM 721 C C . MET A 1 92 ? -13.008 -24.047 -23.484 1 98 92 MET A C 1
ATOM 723 O O . MET A 1 92 ? -12.547 -24.141 -24.625 1 98 92 MET A O 1
ATOM 727 N N . LEU A 1 93 ? -13.07 -25.156 -22.703 1 97.75 93 LEU A N 1
ATOM 728 C CA . LEU A 1 93 ? -12.625 -26.484 -23.141 1 97.75 93 LEU A CA 1
ATOM 729 C C . LEU A 1 93 ? -13.391 -26.922 -24.391 1 97.75 93 LEU A C 1
ATOM 731 O O . LEU A 1 93 ? -12.812 -27.531 -25.297 1 97.75 93 LEU A O 1
ATOM 735 N N . THR A 1 94 ? -14.664 -26.688 -24.406 1 97.81 94 THR A N 1
ATOM 736 C CA . THR A 1 94 ? -15.516 -27.062 -25.516 1 97.81 94 THR A CA 1
ATOM 737 C C . THR A 1 94 ? -15.172 -26.25 -26.766 1 97.81 94 THR A C 1
ATOM 739 O O . THR A 1 94 ? -15.047 -26.797 -27.859 1 97.81 94 THR A O 1
ATOM 742 N N . GLU A 1 95 ? -15.031 -24.938 -26.562 1 97.75 95 GLU A N 1
ATOM 743 C CA . GLU A 1 95 ? -14.711 -24.047 -27.672 1 97.75 95 GLU A CA 1
ATOM 744 C C . GLU A 1 95 ? -13.352 -24.391 -28.281 1 97.75 95 GLU A C 1
ATOM 746 O O . GLU A 1 95 ? -13.148 -24.234 -29.484 1 97.75 95 GLU A O 1
ATOM 751 N N . GLN A 1 96 ? -12.438 -24.906 -27.484 1 96.94 96 GLN A N 1
ATOM 752 C CA . GLN A 1 96 ? -11.109 -25.312 -27.953 1 96.94 96 GLN A CA 1
ATOM 753 C C . GLN A 1 96 ? -11.109 -26.75 -28.438 1 96.94 96 GLN A C 1
ATOM 755 O O . GLN A 1 96 ? -10.062 -27.281 -28.828 1 96.94 96 GLN A O 1
ATOM 760 N N . LYS A 1 97 ? -12.25 -27.469 -28.344 1 96.56 97 LYS A N 1
ATOM 761 C CA . LYS A 1 97 ? -12.461 -28.828 -28.844 1 96.56 97 LYS A CA 1
ATOM 762 C C . LYS A 1 97 ? -11.633 -29.828 -28.031 1 96.56 97 LYS A C 1
ATOM 764 O O . LYS A 1 97 ? -11.164 -30.828 -28.578 1 96.56 97 LYS A O 1
ATOM 769 N N . ILE A 1 98 ? -11.398 -29.469 -26.828 1 94.88 98 ILE A N 1
ATOM 770 C CA . ILE A 1 98 ? -10.727 -30.391 -25.938 1 94.88 98 ILE A CA 1
ATOM 771 C C . ILE A 1 98 ? -11.727 -31.422 -25.406 1 94.88 98 ILE A C 1
ATOM 773 O O . ILE A 1 98 ? -11.375 -32.594 -25.234 1 94.88 98 ILE A O 1
ATOM 777 N N . ILE A 1 99 ? -12.977 -30.969 -25.172 1 95.25 99 ILE A N 1
ATOM 778 C CA . ILE A 1 99 ? -14.094 -31.859 -24.922 1 95.25 99 ILE A CA 1
ATOM 779 C C . ILE A 1 99 ? -15.211 -31.594 -25.938 1 95.25 99 ILE A C 1
ATOM 781 O O . ILE A 1 99 ? -15.242 -30.531 -26.562 1 95.25 99 ILE A O 1
ATOM 785 N N . ASP A 1 100 ? -16.062 -32.625 -26.156 1 94.81 100 ASP A N 1
ATOM 786 C CA . ASP A 1 100 ? -17.125 -32.438 -27.141 1 94.81 100 ASP A CA 1
ATOM 787 C C . ASP A 1 100 ? -18.375 -31.859 -26.5 1 94.81 100 ASP A C 1
ATOM 789 O O . ASP A 1 100 ? -18.422 -31.641 -25.281 1 94.81 100 ASP A O 1
ATOM 793 N N . HIS A 1 101 ? -19.359 -31.547 -27.328 1 96.44 101 HIS A N 1
ATOM 794 C CA . HIS A 1 101 ? -20.578 -30.875 -26.875 1 96.44 101 HIS A CA 1
ATOM 795 C C . HIS A 1 101 ? -21.375 -31.75 -25.922 1 96.44 101 HIS A C 1
ATOM 797 O O . HIS A 1 101 ? -22.016 -31.25 -25 1 96.44 101 HIS A O 1
ATOM 803 N N . LYS A 1 102 ? -21.375 -33.031 -26.188 1 96.19 102 LYS A N 1
ATOM 804 C CA . LYS A 1 102 ? -22.109 -33.938 -25.328 1 96.19 102 LYS A CA 1
ATOM 805 C C . LYS A 1 102 ? -21.516 -33.969 -23.922 1 96.19 102 LYS A C 1
ATOM 807 O O . LYS A 1 102 ? -22.25 -33.969 -22.922 1 96.19 102 LYS A O 1
ATOM 812 N N . GLU A 1 103 ? -20.219 -34.031 -23.891 1 95.88 103 GLU A N 1
ATOM 813 C CA . GLU A 1 103 ? -19.516 -34 -22.609 1 95.88 103 GLU A CA 1
ATOM 814 C C . GLU A 1 103 ? -19.766 -32.688 -21.875 1 95.88 103 GLU A C 1
ATOM 816 O O . GLU A 1 103 ? -20.031 -32.719 -20.656 1 95.88 103 GLU A O 1
ATOM 821 N N . ALA A 1 104 ? -19.75 -31.609 -22.594 1 97.5 104 ALA A N 1
ATOM 822 C CA . ALA A 1 104 ? -19.984 -30.297 -22 1 97.5 104 ALA A CA 1
ATOM 823 C C . ALA A 1 104 ? -21.375 -30.219 -21.391 1 97.5 104 ALA A C 1
ATOM 825 O O . ALA A 1 104 ? -21.531 -29.719 -20.281 1 97.5 104 ALA A O 1
ATOM 826 N N . LYS A 1 105 ? -22.328 -30.672 -22.172 1 97.19 105 LYS A N 1
ATOM 827 C CA . LYS A 1 105 ? -23.703 -30.688 -21.688 1 97.19 105 LYS A CA 1
ATOM 828 C C . LYS A 1 105 ? -23.828 -31.5 -20.391 1 97.19 105 LYS A C 1
ATOM 830 O O . LYS A 1 105 ? -24.469 -31.047 -19.438 1 97.19 105 LYS A O 1
ATOM 835 N N . SER A 1 106 ? -23.219 -32.625 -20.359 1 96.94 106 SER A N 1
ATOM 836 C CA . SER A 1 106 ? -23.266 -33.469 -19.188 1 96.94 106 SER A CA 1
ATOM 837 C C . SER A 1 106 ? -22.625 -32.812 -17.969 1 96.94 106 SER A C 1
ATOM 839 O O . SER A 1 106 ? -23.188 -32.812 -16.875 1 96.94 106 SER A O 1
ATOM 841 N N . ILE A 1 107 ? -21.453 -32.219 -18.156 1 97.62 107 ILE A N 1
ATOM 842 C CA . ILE A 1 107 ? -20.703 -31.562 -17.078 1 97.62 107 ILE A CA 1
ATOM 843 C C . ILE A 1 107 ? -21.5 -30.375 -16.547 1 97.62 107 ILE A C 1
ATOM 845 O O . ILE A 1 107 ? -21.672 -30.234 -15.336 1 97.62 107 ILE A O 1
ATOM 849 N N . LEU A 1 108 ? -21.984 -29.516 -17.438 1 97.81 108 LEU A N 1
ATOM 850 C CA . LEU A 1 108 ? -22.688 -28.312 -17.031 1 97.81 108 LEU A CA 1
ATOM 851 C C . LEU A 1 108 ? -23.969 -28.641 -16.281 1 97.81 108 LEU A C 1
ATOM 853 O O . LEU A 1 108 ? -24.312 -27.953 -15.305 1 97.81 108 LEU A O 1
ATOM 857 N N . ASN A 1 109 ? -24.703 -29.672 -16.734 1 96.62 109 ASN A N 1
ATOM 858 C CA . ASN A 1 109 ? -25.875 -30.125 -15.992 1 96.62 109 ASN A CA 1
ATOM 859 C C . ASN A 1 109 ? -25.484 -30.719 -14.633 1 96.62 109 ASN A C 1
ATOM 861 O O . ASN A 1 109 ? -26.188 -30.516 -13.641 1 96.62 109 ASN A O 1
ATOM 865 N N . GLY A 1 110 ? -24.438 -31.438 -14.625 1 97.38 110 GLY A N 1
ATOM 866 C CA . GLY A 1 110 ? -23.938 -31.984 -13.375 1 97.38 110 GLY A CA 1
ATOM 867 C C . GLY A 1 110 ? -23.547 -30.906 -12.375 1 97.38 110 GLY A C 1
ATOM 868 O O . GLY A 1 110 ? -23.75 -31.062 -11.164 1 97.38 110 GLY A O 1
ATOM 869 N N . LEU A 1 111 ? -22.969 -29.812 -12.852 1 97.44 111 LEU A N 1
ATOM 870 C CA . LEU A 1 111 ? -22.547 -28.719 -12 1 97.44 111 LEU A CA 1
ATOM 871 C C . LEU A 1 111 ? -23.75 -28.094 -11.273 1 97.44 111 LEU A C 1
ATOM 873 O O . LEU A 1 111 ? -23.625 -27.688 -10.117 1 97.44 111 LEU A O 1
ATOM 877 N N . VAL A 1 112 ? -24.859 -27.984 -11.969 1 96.06 112 VAL A N 1
ATOM 878 C CA . VAL A 1 112 ? -26.062 -27.453 -11.344 1 96.06 112 VAL A CA 1
ATOM 879 C C . VAL A 1 112 ? -26.438 -28.297 -10.125 1 96.06 112 VAL A C 1
ATOM 881 O O . VAL A 1 112 ? -26.766 -27.766 -9.07 1 96.06 112 VAL A O 1
ATOM 884 N N . LYS A 1 113 ? -26.328 -29.594 -10.281 1 95.81 113 LYS A N 1
ATOM 885 C CA . LYS A 1 113 ? -26.672 -30.516 -9.203 1 95.81 113 LYS A CA 1
ATOM 886 C C . LYS A 1 113 ? -25.656 -30.438 -8.07 1 95.81 113 LYS A C 1
ATOM 888 O O . LYS A 1 113 ? -26.031 -30.375 -6.895 1 95.81 113 LYS A O 1
ATOM 893 N N . VAL A 1 114 ? -24.422 -30.453 -8.383 1 96.56 114 VAL A N 1
ATOM 894 C CA . VAL A 1 114 ? -23.359 -30.484 -7.379 1 96.56 114 VAL A CA 1
ATOM 895 C C . VAL A 1 114 ? -23.344 -29.172 -6.609 1 96.56 114 VAL A C 1
ATOM 897 O O . VAL A 1 114 ? -23.062 -29.141 -5.406 1 96.56 114 VAL A O 1
ATOM 900 N N . ASP A 1 115 ? -23.547 -28.094 -7.277 1 96.5 115 ASP A N 1
ATOM 901 C CA . ASP A 1 115 ? -23.625 -26.797 -6.613 1 96.5 115 ASP A CA 1
ATOM 902 C C . ASP A 1 115 ? -24.734 -26.797 -5.551 1 96.5 115 ASP A C 1
ATOM 904 O O . ASP A 1 115 ? -24.531 -26.25 -4.461 1 96.5 115 ASP A O 1
ATOM 908 N N . LYS A 1 116 ? -25.859 -27.344 -5.879 1 95.25 116 LYS A N 1
ATOM 909 C CA . LYS A 1 116 ? -26.953 -27.438 -4.926 1 95.25 116 LYS A CA 1
ATOM 910 C C . LYS A 1 116 ? -26.562 -28.281 -3.713 1 95.25 116 LYS A C 1
ATOM 912 O O . LYS A 1 116 ? -26.875 -27.906 -2.574 1 95.25 116 LYS A O 1
ATOM 917 N N . LEU A 1 117 ? -25.922 -29.344 -3.951 1 94.25 117 LEU A N 1
ATOM 918 C CA . LEU A 1 117 ? -25.469 -30.219 -2.873 1 94.25 117 LEU A CA 1
ATOM 919 C C . LEU A 1 117 ? -24.438 -29.516 -1.993 1 94.25 117 LEU A C 1
ATOM 921 O O . LEU A 1 117 ? -24.422 -29.719 -0.776 1 94.25 117 LEU A O 1
ATOM 925 N N . ALA A 1 118 ? -23.609 -28.734 -2.58 1 91.62 118 ALA A N 1
ATOM 926 C CA . ALA A 1 118 ? -22.531 -28.047 -1.869 1 91.62 118 ALA A CA 1
ATOM 927 C C . ALA A 1 118 ? -23.094 -26.969 -0.951 1 91.62 118 ALA A C 1
ATOM 929 O O . ALA A 1 118 ? -22.469 -26.609 0.054 1 91.62 118 ALA A O 1
ATOM 930 N N . LEU A 1 119 ? -24.188 -26.438 -1.31 1 91.06 119 LEU A N 1
ATOM 931 C CA . LEU A 1 119 ? -24.828 -25.453 -0.441 1 91.06 119 LEU A CA 1
ATOM 932 C C . LEU A 1 119 ? -25.266 -26.094 0.875 1 91.06 119 LEU A C 1
ATOM 934 O O . LEU A 1 119 ? -25.234 -25.438 1.923 1 91.06 119 LEU A O 1
ATOM 938 N N . GLU A 1 120 ? -25.578 -27.375 0.843 1 89.12 120 GLU A N 1
ATOM 939 C CA . GLU A 1 120 ? -26.047 -28.094 2.018 1 89.12 120 GLU A CA 1
ATOM 940 C C . GLU A 1 120 ? -24.891 -28.75 2.77 1 89.12 120 GLU A C 1
ATOM 942 O O . GLU A 1 120 ? -24.953 -28.922 3.986 1 89.12 120 GLU A O 1
ATOM 947 N N . ASN A 1 121 ? -23.891 -29.109 2.027 1 89.69 121 ASN A N 1
ATOM 948 C CA . ASN A 1 121 ? -22.734 -29.797 2.58 1 89.69 121 ASN A CA 1
ATOM 949 C C . ASN A 1 121 ? -21.438 -29.047 2.266 1 89.69 121 ASN A C 1
ATOM 951 O O . ASN A 1 121 ? -20.812 -29.266 1.229 1 89.69 121 ASN A O 1
ATOM 955 N N . PRO A 1 122 ? -20.891 -28.297 3.24 1 85.75 122 PRO A N 1
ATOM 956 C CA . PRO A 1 122 ? -19.719 -27.453 2.992 1 85.75 122 PRO A CA 1
ATOM 957 C C . PRO A 1 122 ? -18.469 -28.25 2.635 1 85.75 122 PRO A C 1
ATOM 959 O O . PRO A 1 122 ? -17.531 -27.703 2.051 1 85.75 122 PRO A O 1
ATOM 962 N N . SER A 1 123 ? -18.469 -29.469 2.906 1 86 123 SER A N 1
ATOM 963 C CA . SER A 1 123 ? -17.328 -30.297 2.543 1 86 123 SER A CA 1
ATOM 964 C C . SER A 1 123 ? -17.172 -30.406 1.029 1 86 123 SER A C 1
ATOM 966 O O . SER A 1 123 ? -16.078 -30.656 0.526 1 86 123 SER A O 1
ATOM 968 N N . LEU A 1 124 ? -18.266 -30.141 0.362 1 89.56 124 LEU A N 1
ATOM 969 C CA . LEU A 1 124 ? -18.25 -30.219 -1.095 1 89.56 124 LEU A CA 1
ATOM 970 C C . LEU A 1 124 ? -17.828 -28.891 -1.712 1 89.56 124 LEU A C 1
ATOM 972 O O . LEU A 1 124 ? -17.75 -28.766 -2.936 1 89.56 124 LEU A O 1
ATOM 976 N N . GLN A 1 125 ? -17.453 -28 -0.798 1 91.38 125 GLN A N 1
ATOM 977 C CA . GLN A 1 125 ? -17.047 -26.703 -1.322 1 91.38 125 GLN A CA 1
ATOM 978 C C . GLN A 1 125 ? -15.539 -26.656 -1.573 1 91.38 125 GLN A C 1
ATOM 980 O O . GLN A 1 125 ? -15.016 -25.672 -2.111 1 91.38 125 GLN A O 1
ATOM 985 N N . VAL A 1 126 ? -14.875 -27.75 -1.229 1 87.19 126 VAL A N 1
ATOM 986 C CA . VAL A 1 126 ? -13.477 -27.938 -1.594 1 87.19 126 VAL A CA 1
ATOM 987 C C . VAL A 1 126 ? -13.383 -28.719 -2.908 1 87.19 126 VAL A C 1
ATOM 989 O O . VAL A 1 126 ? -14.219 -29.578 -3.186 1 87.19 126 VAL A O 1
ATOM 992 N N . TYR A 1 127 ? -12.344 -28.438 -3.695 1 88.81 127 TYR A N 1
ATOM 993 C CA . TYR A 1 127 ? -12.352 -28.844 -5.094 1 88.81 127 TYR A CA 1
ATOM 994 C C . TYR A 1 127 ? -12.367 -30.359 -5.215 1 88.81 127 TYR A C 1
ATOM 996 O O . TYR A 1 127 ? -13.133 -30.922 -6.008 1 88.81 127 TYR A O 1
ATOM 1004 N N . LEU A 1 128 ? -11.516 -31.094 -4.512 1 85.56 128 LEU A N 1
ATOM 1005 C CA . LEU A 1 128 ? -11.375 -32.531 -4.727 1 85.56 128 LEU A CA 1
ATOM 1006 C C . LEU A 1 128 ? -12.68 -33.25 -4.418 1 85.56 128 LEU A C 1
ATOM 1008 O O . LEU A 1 128 ? -13.164 -34.031 -5.227 1 85.56 128 LEU A O 1
ATOM 1012 N N . PRO A 1 129 ? -13.32 -33 -3.246 1 87.12 129 PRO A N 1
ATOM 1013 C CA . PRO A 1 129 ? -14.641 -33.594 -3.02 1 87.12 129 PRO A CA 1
ATOM 1014 C C . PRO A 1 129 ? -15.68 -33.125 -4.031 1 87.12 129 PRO A C 1
ATOM 1016 O O . PRO A 1 129 ? -16.562 -33.906 -4.406 1 87.12 129 PRO A O 1
ATOM 1019 N N . TYR A 1 130 ? -15.594 -31.891 -4.414 1 91.88 130 TYR A N 1
ATOM 1020 C CA . TYR A 1 130 ? -16.5 -31.344 -5.414 1 91.88 130 TYR A CA 1
ATOM 1021 C C . TYR A 1 130 ? -16.391 -32.094 -6.73 1 91.88 130 TYR A C 1
ATOM 1023 O O . TYR A 1 130 ? -17.406 -32.531 -7.293 1 91.88 130 TYR A O 1
ATOM 1031 N N . GLU A 1 131 ? -15.188 -32.312 -7.227 1 91.31 131 GLU A N 1
ATOM 1032 C CA . GLU A 1 131 ? -14.938 -33.031 -8.469 1 91.31 131 GLU A CA 1
ATOM 1033 C C . GLU A 1 131 ? -15.414 -34.5 -8.359 1 91.31 131 GLU A C 1
ATOM 1035 O O . GLU A 1 131 ? -16 -35.031 -9.297 1 91.31 131 GLU A O 1
ATOM 1040 N N . ALA A 1 132 ? -15.109 -35.125 -7.25 1 90.19 132 ALA A N 1
ATOM 1041 C CA . ALA A 1 132 ? -15.539 -36.5 -7.031 1 90.19 132 ALA A CA 1
ATOM 1042 C C . ALA A 1 132 ? -17.062 -36.625 -7.129 1 90.19 132 ALA A C 1
ATOM 1044 O O . ALA A 1 132 ? -17.578 -37.594 -7.703 1 90.19 132 ALA A O 1
ATOM 1045 N N . GLN A 1 133 ? -17.734 -35.688 -6.504 1 92.94 133 GLN A N 1
ATOM 1046 C CA . GLN A 1 133 ? -19.188 -35.688 -6.562 1 92.94 133 GLN A CA 1
ATOM 1047 C C . GLN A 1 133 ? -19.672 -35.5 -7.996 1 92.94 133 GLN A C 1
ATOM 1049 O O . GLN A 1 133 ? -20.656 -36.094 -8.414 1 92.94 133 GLN A O 1
ATOM 1054 N N . LEU A 1 134 ? -19.031 -34.594 -8.75 1 94.81 134 LEU A N 1
ATOM 1055 C CA . LEU A 1 134 ? -19.391 -34.375 -10.141 1 94.81 134 LEU A CA 1
ATOM 1056 C C . LEU A 1 134 ? -19.234 -35.656 -10.953 1 94.81 134 LEU A C 1
ATOM 1058 O O . LEU A 1 134 ? -20.109 -36 -11.766 1 94.81 134 LEU A O 1
ATOM 1062 N N . ILE A 1 135 ? -18.141 -36.375 -10.758 1 92.31 135 ILE A N 1
ATOM 1063 C CA . ILE A 1 135 ? -17.875 -37.625 -11.469 1 92.31 135 ILE A CA 1
ATOM 1064 C C . ILE A 1 135 ? -18.953 -38.625 -11.125 1 92.31 135 ILE A C 1
ATOM 1066 O O . ILE A 1 135 ? -19.406 -39.406 -11.992 1 92.31 135 ILE A O 1
ATOM 1070 N N . LYS A 1 136 ? -19.344 -38.688 -9.914 1 94.56 136 LYS A N 1
ATOM 1071 C CA . LYS A 1 136 ? -20.422 -39.562 -9.5 1 94.56 136 LYS A CA 1
ATOM 1072 C C . LYS A 1 136 ? -21.719 -39.25 -10.242 1 94.56 136 LYS A C 1
ATOM 1074 O O . LYS A 1 136 ? -22.484 -40.156 -10.57 1 94.56 136 LYS A O 1
ATOM 1079 N N . GLU A 1 137 ? -21.938 -38 -10.469 1 95 137 GLU A N 1
ATOM 1080 C CA . GLU A 1 137 ? -23.188 -37.531 -11.078 1 95 137 GLU A CA 1
ATOM 1081 C C . GLU A 1 137 ? -23.188 -37.812 -12.578 1 95 137 GLU A C 1
ATOM 1083 O O . GLU A 1 137 ? -24.234 -38.125 -13.164 1 95 137 GLU A O 1
ATOM 1088 N N . VAL A 1 138 ? -22.031 -37.594 -13.242 1 95.88 138 VAL A N 1
ATOM 1089 C CA . VAL A 1 138 ? -22.094 -37.531 -14.695 1 95.88 138 VAL A CA 1
ATOM 1090 C C . VAL A 1 138 ? -21.078 -38.531 -15.297 1 95.88 138 VAL A C 1
ATOM 1092 O O . VAL A 1 138 ? -20.938 -38.594 -16.516 1 95.88 138 VAL A O 1
ATOM 1095 N N . GLY A 1 139 ? -20.359 -39.281 -14.5 1 92.5 139 GLY A N 1
ATOM 1096 C CA . GLY A 1 139 ? -19.391 -40.25 -14.977 1 92.5 139 GLY A CA 1
ATOM 1097 C C . GLY A 1 139 ? -18.062 -39.656 -15.375 1 92.5 139 GLY A C 1
ATOM 1098 O O . GLY A 1 139 ? -17.672 -38.625 -14.844 1 92.5 139 GLY A O 1
ATOM 1099 N N . SER A 1 140 ? -17.375 -40.25 -16.344 1 89.94 140 SER A N 1
ATOM 1100 C CA . SER A 1 140 ? -15.992 -39.938 -16.703 1 89.94 140 SER A CA 1
ATOM 1101 C C . SER A 1 140 ? -15.891 -38.531 -17.297 1 89.94 140 SER A C 1
ATOM 1103 O O . SER A 1 140 ? -14.836 -37.875 -17.203 1 89.94 140 SER A O 1
ATOM 1105 N N . ALA A 1 141 ? -16.984 -38.062 -17.844 1 92.38 141 ALA A N 1
ATOM 1106 C CA . ALA A 1 141 ? -16.984 -36.719 -18.375 1 92.38 141 ALA A CA 1
ATOM 1107 C C . ALA A 1 141 ? -16.625 -35.719 -17.297 1 92.38 141 ALA A C 1
ATOM 1109 O O . ALA A 1 141 ? -15.961 -34.688 -17.562 1 92.38 141 ALA A O 1
ATOM 1110 N N . GLY A 1 142 ? -17.109 -35.969 -16.094 1 93.31 142 GLY A N 1
ATOM 1111 C CA . GLY A 1 142 ? -16.828 -35.094 -14.977 1 93.31 142 GLY A CA 1
ATOM 1112 C C . GLY A 1 142 ? -15.352 -34.906 -14.703 1 93.31 142 GLY A C 1
ATOM 1113 O O . GLY A 1 142 ? -14.914 -33.844 -14.305 1 93.31 142 GLY A O 1
ATOM 1114 N N . GLY A 1 143 ? -14.578 -35.938 -14.93 1 90.06 143 GLY A N 1
ATOM 1115 C CA . GLY A 1 143 ? -13.148 -35.875 -14.703 1 90.06 143 GLY A CA 1
ATOM 1116 C C . GLY A 1 143 ? -12.406 -35.062 -15.734 1 90.06 143 GLY A C 1
ATOM 1117 O O . GLY A 1 143 ? -11.266 -34.656 -15.5 1 90.06 143 GLY A O 1
ATOM 1118 N N . LYS A 1 144 ? -13.008 -34.781 -16.844 1 92.88 144 LYS A N 1
ATOM 1119 C CA . LYS A 1 144 ? -12.375 -34.031 -17.922 1 92.88 144 LYS A CA 1
ATOM 1120 C C . LYS A 1 144 ? -12.414 -32.531 -17.656 1 92.88 144 LYS A C 1
ATOM 1122 O O . LYS A 1 144 ? -11.703 -31.766 -18.297 1 92.88 144 LYS A O 1
ATOM 1127 N N . MET A 1 145 ? -13.211 -32.062 -16.656 1 93.75 145 MET A N 1
ATOM 1128 C CA . MET A 1 145 ? -13.289 -30.656 -16.281 1 93.75 145 MET A CA 1
ATOM 1129 C C . MET A 1 145 ? -11.945 -30.156 -15.773 1 93.75 145 MET A C 1
ATOM 1131 O O . MET A 1 145 ? -11.68 -28.953 -15.805 1 93.75 145 MET A O 1
ATOM 1135 N N . HIS A 1 146 ? -11.062 -31.094 -15.344 1 92.44 146 HIS A N 1
ATOM 1136 C CA . HIS A 1 146 ? -9.812 -30.688 -14.703 1 92.44 146 HIS A CA 1
ATOM 1137 C C . HIS A 1 146 ? -8.664 -30.688 -15.703 1 92.44 146 HIS A C 1
ATOM 1139 O O . HIS A 1 146 ? -7.516 -30.422 -15.336 1 92.44 146 HIS A O 1
ATOM 1145 N N . ILE A 1 147 ? -8.93 -31 -16.953 1 92.12 147 ILE A N 1
ATOM 1146 C CA . ILE A 1 147 ? -7.891 -31.047 -17.969 1 92.12 147 ILE A CA 1
ATOM 1147 C C . ILE A 1 147 ? -7.184 -29.703 -18.062 1 92.12 147 ILE A C 1
ATOM 1149 O O . ILE A 1 147 ? -7.832 -28.672 -18.234 1 92.12 147 ILE A O 1
ATOM 1153 N N . GLY A 1 148 ? -5.875 -29.719 -17.922 1 92.44 148 GLY A N 1
ATOM 1154 C CA . GLY A 1 148 ? -5.051 -28.547 -18.188 1 92.44 148 GLY A CA 1
ATOM 1155 C C . GLY A 1 148 ? -5.016 -27.562 -17.047 1 92.44 148 GLY A C 1
ATOM 1156 O O . GLY A 1 148 ? -4.445 -26.469 -17.188 1 92.44 148 GLY A O 1
ATOM 1157 N N . ARG A 1 149 ? -5.699 -27.828 -15.984 1 90.75 149 ARG A N 1
ATOM 1158 C CA . ARG A 1 149 ? -5.688 -26.891 -14.875 1 90.75 149 ARG A CA 1
ATOM 1159 C C . ARG A 1 149 ? -5.266 -27.562 -13.578 1 90.75 149 ARG A C 1
ATOM 1161 O O . ARG A 1 149 ? -5.086 -28.781 -13.539 1 90.75 149 ARG A O 1
ATOM 1168 N N . SER A 1 150 ? -4.824 -26.797 -12.609 1 92.56 150 SER A N 1
ATOM 1169 C CA . SER A 1 150 ? -4.426 -27.203 -11.273 1 92.56 150 SER A CA 1
ATOM 1170 C C . SER A 1 150 ? -5.273 -26.516 -10.203 1 92.56 150 SER A C 1
ATOM 1172 O O . SER A 1 150 ? -5.941 -25.516 -10.484 1 92.56 150 SER A O 1
ATOM 1174 N N . ARG A 1 151 ? -5.312 -27.125 -9.016 1 91.12 151 ARG A N 1
ATOM 1175 C CA . ARG A 1 151 ? -5.945 -26.422 -7.902 1 91.12 151 ARG A CA 1
ATOM 1176 C C . ARG A 1 151 ? -5.246 -25.094 -7.617 1 91.12 151 ARG A C 1
ATOM 1178 O O . ARG A 1 151 ? -5.859 -24.172 -7.09 1 91.12 151 ARG A O 1
ATOM 1185 N N . ASN A 1 152 ? -3.939 -24.969 -8.062 1 92.19 152 ASN A N 1
ATOM 1186 C CA . ASN A 1 152 ? -3.178 -23.766 -7.785 1 92.19 152 ASN A CA 1
ATOM 1187 C C . ASN A 1 152 ? -3.738 -22.562 -8.547 1 92.19 152 ASN A C 1
ATOM 1189 O O . ASN A 1 152 ? -4.023 -21.531 -7.949 1 92.19 152 ASN A O 1
ATOM 1193 N N . ASP A 1 153 ? -3.812 -22.688 -9.844 1 94.94 153 ASP A N 1
ATOM 1194 C CA . ASP A 1 153 ? -4.32 -21.547 -10.625 1 94.94 153 ASP A CA 1
ATOM 1195 C C . ASP A 1 153 ? -5.824 -21.375 -10.422 1 94.94 153 ASP A C 1
ATOM 1197 O O . ASP A 1 153 ? -6.336 -20.25 -10.461 1 94.94 153 ASP A O 1
ATOM 1201 N N . LEU A 1 154 ? -6.57 -22.5 -10.188 1 95.06 154 LEU A N 1
ATOM 1202 C CA . LEU A 1 154 ? -7.992 -22.453 -9.852 1 95.06 154 LEU A CA 1
ATOM 1203 C C . LEU A 1 154 ? -8.219 -21.641 -8.586 1 95.06 154 LEU A C 1
ATOM 1205 O O . LEU A 1 154 ? -9.039 -20.719 -8.578 1 95.06 154 LEU A O 1
ATOM 1209 N N . ASP A 1 155 ? -7.473 -21.953 -7.57 1 93.5 155 ASP A N 1
ATOM 1210 C CA . ASP A 1 155 ? -7.629 -21.297 -6.273 1 93.5 155 ASP A CA 1
ATOM 1211 C C . ASP A 1 155 ? -7.309 -19.812 -6.363 1 93.5 155 ASP A C 1
ATOM 1213 O O . ASP A 1 155 ? -8.039 -18.969 -5.824 1 93.5 155 ASP A O 1
ATOM 1217 N N . ASN A 1 156 ? -6.199 -19.469 -6.969 1 95.88 156 ASN A N 1
ATOM 1218 C CA . ASN A 1 156 ? -5.809 -18.062 -7.055 1 95.88 156 ASN A CA 1
ATOM 1219 C C . ASN A 1 156 ? -6.812 -17.25 -7.871 1 95.88 156 ASN A C 1
ATOM 1221 O O . ASN A 1 156 ? -7.059 -16.078 -7.578 1 95.88 156 ASN A O 1
ATOM 1225 N N . THR A 1 157 ? -7.355 -17.844 -8.938 1 97.69 157 THR A N 1
ATOM 1226 C CA . THR A 1 157 ? -8.367 -17.172 -9.734 1 97.69 157 THR A CA 1
ATOM 1227 C C . THR A 1 157 ? -9.609 -16.875 -8.898 1 97.69 157 THR A C 1
ATOM 1229 O O . THR A 1 157 ? -10.125 -15.758 -8.906 1 97.69 157 THR A O 1
ATOM 1232 N N . THR A 1 158 ? -10.109 -17.891 -8.172 1 96.94 158 THR A N 1
ATOM 1233 C CA . THR A 1 158 ? -11.281 -17.734 -7.32 1 96.94 158 THR A CA 1
ATOM 1234 C C . THR A 1 158 ? -11.039 -16.672 -6.254 1 96.94 158 THR A C 1
ATOM 1236 O O . THR A 1 158 ? -11.922 -15.867 -5.961 1 96.94 158 THR A O 1
ATOM 1239 N N . ASN A 1 159 ? -9.852 -16.734 -5.68 1 96.31 159 ASN A N 1
ATOM 1240 C CA . ASN A 1 159 ? -9.484 -15.734 -4.68 1 96.31 159 ASN A CA 1
ATOM 1241 C C . ASN A 1 159 ? -9.508 -14.32 -5.258 1 96.31 159 ASN A C 1
ATOM 1243 O O . ASN A 1 159 ? -9.992 -13.391 -4.609 1 96.31 159 ASN A O 1
ATOM 1247 N N . ARG A 1 160 ? -8.93 -14.172 -6.469 1 97.94 160 ARG A N 1
ATOM 1248 C CA . ARG A 1 160 ? -8.891 -12.859 -7.105 1 97.94 160 ARG A CA 1
ATOM 1249 C C . ARG A 1 160 ? -10.297 -12.352 -7.402 1 97.94 160 ARG A C 1
ATOM 1251 O O . ARG A 1 160 ? -10.586 -11.164 -7.23 1 97.94 160 ARG A O 1
ATOM 1258 N N . MET A 1 161 ? -11.195 -13.188 -7.867 1 98.06 161 MET A N 1
ATOM 1259 C CA . MET A 1 161 ? -12.586 -12.805 -8.109 1 98.06 161 MET A CA 1
ATOM 1260 C C . MET A 1 161 ? -13.25 -12.344 -6.816 1 98.06 161 MET A C 1
ATOM 1262 O O . MET A 1 161 ? -13.938 -11.32 -6.793 1 98.06 161 MET A O 1
ATOM 1266 N N . TYR A 1 162 ? -13.078 -13.125 -5.73 1 97.5 162 TYR A N 1
ATOM 1267 C CA . TYR A 1 162 ? -13.617 -12.781 -4.418 1 97.5 162 TYR A CA 1
ATOM 1268 C C . TYR A 1 162 ? -13.086 -11.43 -3.953 1 97.5 162 TYR A C 1
ATOM 1270 O O . TYR A 1 162 ? -13.859 -10.562 -3.547 1 97.5 162 TYR A O 1
ATOM 1278 N N . LEU A 1 163 ? -11.766 -11.258 -4.016 1 98.19 163 LEU A N 1
ATOM 1279 C CA . LEU A 1 163 ? -11.133 -10.031 -3.541 1 98.19 163 LEU A CA 1
ATOM 1280 C C . LEU A 1 163 ? -11.57 -8.836 -4.379 1 98.19 163 LEU A C 1
ATOM 1282 O O . LEU A 1 163 ? -11.727 -7.73 -3.855 1 98.19 163 LEU A O 1
ATOM 1286 N N . ARG A 1 164 ? -11.695 -9.031 -5.715 1 98.06 164 ARG A N 1
ATOM 1287 C CA . ARG A 1 164 ? -12.195 -7.98 -6.594 1 98.06 164 ARG A CA 1
ATOM 1288 C C . ARG A 1 164 ? -13.562 -7.48 -6.125 1 98.06 164 ARG A C 1
ATOM 1290 O O . ARG A 1 164 ? -13.781 -6.27 -6.031 1 98.06 164 ARG A O 1
ATOM 1297 N N . ASP A 1 165 ? -14.453 -8.352 -5.836 1 97.69 165 ASP A N 1
ATOM 1298 C CA . ASP A 1 165 ? -15.797 -7.98 -5.395 1 97.69 165 ASP A CA 1
ATOM 1299 C C . ASP A 1 165 ? -15.758 -7.305 -4.027 1 97.69 165 ASP A C 1
ATOM 1301 O O . ASP A 1 165 ? -16.5 -6.348 -3.781 1 97.69 165 ASP A O 1
ATOM 1305 N N . GLN A 1 166 ? -14.93 -7.871 -3.127 1 97.44 166 GLN A N 1
ATOM 1306 C CA . GLN A 1 166 ? -14.773 -7.238 -1.821 1 97.44 166 GLN A CA 1
ATOM 1307 C C . GLN A 1 166 ? -14.234 -5.816 -1.96 1 97.44 166 GLN A C 1
ATOM 1309 O O . GLN A 1 166 ? -14.656 -4.914 -1.234 1 97.44 166 GLN A O 1
ATOM 1314 N N . LEU A 1 167 ? -13.258 -5.656 -2.865 1 98.5 167 LEU A N 1
ATOM 1315 C CA . LEU A 1 167 ? -12.688 -4.336 -3.109 1 98.5 167 LEU A CA 1
ATOM 1316 C C . LEU A 1 167 ? -13.766 -3.363 -3.586 1 98.5 167 LEU A C 1
ATOM 1318 O O . LEU A 1 167 ? -13.797 -2.207 -3.162 1 98.5 167 LEU A O 1
ATOM 1322 N N . ILE A 1 168 ? -14.609 -3.783 -4.445 1 98.31 168 ILE A N 1
ATOM 1323 C CA . ILE A 1 168 ? -15.719 -2.977 -4.949 1 98.31 168 ILE A CA 1
ATOM 1324 C C . ILE A 1 168 ? -16.609 -2.545 -3.793 1 98.31 168 ILE A C 1
ATOM 1326 O O . ILE A 1 168 ? -17.031 -1.386 -3.721 1 98.31 168 ILE A O 1
ATOM 1330 N N . GLU A 1 169 ? -16.922 -3.455 -2.883 1 97.88 169 GLU A N 1
ATOM 1331 C CA . GLU A 1 169 ? -17.734 -3.135 -1.717 1 97.88 169 GLU A CA 1
ATOM 1332 C C . GLU A 1 169 ? -17.047 -2.094 -0.834 1 97.88 169 GLU A C 1
ATOM 1334 O O . GLU A 1 169 ? -17.703 -1.195 -0.304 1 97.88 169 GLU A O 1
ATOM 1339 N N . VAL A 1 170 ? -15.773 -2.273 -0.63 1 98.56 170 VAL A N 1
ATOM 1340 C CA . VAL A 1 170 ? -15.023 -1.32 0.178 1 98.56 170 VAL A CA 1
ATOM 1341 C C . VAL A 1 170 ? -15.062 0.058 -0.478 1 98.56 170 VAL A C 1
ATOM 1343 O O . VAL A 1 170 ? -15.281 1.067 0.197 1 98.56 170 VAL A O 1
ATOM 1346 N N . ILE A 1 171 ? -14.812 0.101 -1.818 1 98.75 171 ILE A N 1
ATOM 1347 C CA . ILE A 1 171 ? -14.844 1.354 -2.564 1 98.75 171 ILE A CA 1
ATOM 1348 C C . ILE A 1 171 ? -16.203 2.02 -2.393 1 98.75 171 ILE A C 1
ATOM 1350 O O . ILE A 1 171 ? -16.297 3.223 -2.133 1 98.75 171 ILE A O 1
ATOM 1354 N N . ASP A 1 172 ? -17.266 1.29 -2.488 1 98.62 172 ASP A N 1
ATOM 1355 C CA . ASP A 1 172 ? -18.609 1.802 -2.311 1 98.62 172 ASP A CA 1
ATOM 1356 C C . ASP A 1 172 ? -18.797 2.385 -0.912 1 98.62 172 ASP A C 1
ATOM 1358 O O . ASP A 1 172 ? -19.359 3.475 -0.757 1 98.62 172 ASP A O 1
ATOM 1362 N N . ALA A 1 173 ? -18.375 1.653 0.077 1 98.56 173 ALA A N 1
ATOM 1363 C CA . ALA A 1 173 ? -18.5 2.088 1.466 1 98.56 173 ALA A CA 1
ATOM 1364 C C . ALA A 1 173 ? -17.75 3.391 1.704 1 98.56 173 ALA A C 1
ATOM 1366 O O . ALA A 1 173 ? -18.25 4.289 2.391 1 98.56 173 ALA A O 1
ATOM 1367 N N . VAL A 1 174 ? -16.516 3.516 1.175 1 98.81 174 VAL A N 1
ATOM 1368 C CA . VAL A 1 174 ? -15.703 4.711 1.36 1 98.81 174 VAL A CA 1
ATOM 1369 C C . VAL A 1 174 ? -16.375 5.902 0.674 1 98.81 174 VAL A C 1
ATOM 1371 O O . VAL A 1 174 ? -16.359 7.016 1.201 1 98.81 174 VAL A O 1
ATOM 1374 N N . ILE A 1 175 ? -16.938 5.707 -0.507 1 98.75 175 ILE A N 1
ATOM 1375 C CA . ILE A 1 175 ? -17.656 6.766 -1.217 1 98.75 175 ILE A CA 1
ATOM 1376 C C . ILE A 1 175 ? -18.797 7.281 -0.354 1 98.75 175 ILE A C 1
ATOM 1378 O O . ILE A 1 175 ? -18.984 8.492 -0.208 1 98.75 175 ILE A O 1
ATOM 1382 N N . ARG A 1 176 ? -19.547 6.391 0.225 1 98.56 176 ARG A N 1
ATOM 1383 C CA . ARG A 1 176 ? -20.688 6.777 1.063 1 98.56 176 ARG A CA 1
ATOM 1384 C C . ARG A 1 176 ? -20.219 7.543 2.297 1 98.56 176 ARG A C 1
ATOM 1386 O O . ARG A 1 176 ? -20.859 8.5 2.725 1 98.56 176 ARG A O 1
ATOM 1393 N N . LEU A 1 177 ? -19.125 7.082 2.898 1 98.75 177 LEU A N 1
ATOM 1394 C CA . LEU A 1 177 ? -18.562 7.793 4.039 1 98.75 177 LEU A CA 1
ATOM 1395 C C . LEU A 1 177 ? -18.156 9.211 3.648 1 98.75 177 LEU A C 1
ATOM 1397 O O . LEU A 1 177 ? -18.406 10.156 4.391 1 98.75 177 LEU A O 1
ATOM 1401 N N . ARG A 1 178 ? -17.469 9.414 2.484 1 98.81 178 ARG A N 1
ATOM 1402 C CA . ARG A 1 178 ? -17.078 10.742 2.021 1 98.81 178 ARG A CA 1
ATOM 1403 C C . ARG A 1 178 ? -18.297 11.641 1.838 1 98.81 178 ARG A C 1
ATOM 1405 O O . ARG A 1 178 ? -18.281 12.812 2.215 1 98.81 178 ARG A O 1
ATOM 1412 N N . LYS A 1 179 ? -19.375 11.07 1.269 1 98.75 179 LYS A N 1
ATOM 1413 C CA . LYS A 1 179 ? -20.609 11.844 1.09 1 98.75 179 LYS A CA 1
ATOM 1414 C C . LYS A 1 179 ? -21.156 12.32 2.432 1 98.75 179 LYS A C 1
ATOM 1416 O O . LYS A 1 179 ? -21.578 13.469 2.557 1 98.75 179 LYS A O 1
ATOM 1421 N N . ALA A 1 180 ? -21.172 11.422 3.414 1 98.62 180 ALA A N 1
ATOM 1422 C CA . ALA A 1 180 ? -21.656 11.789 4.746 1 98.62 180 ALA A CA 1
ATOM 1423 C C . ALA A 1 180 ? -20.797 12.906 5.348 1 98.62 180 ALA A C 1
ATOM 1425 O O . ALA A 1 180 ? -21.328 13.844 5.941 1 98.62 180 ALA A O 1
ATOM 1426 N N . ILE A 1 181 ? -19.5 12.805 5.234 1 98.75 181 ILE A N 1
ATOM 1427 C CA . ILE A 1 181 ? -18.547 13.789 5.762 1 98.75 181 ILE A CA 1
ATOM 1428 C C . ILE A 1 181 ? -18.781 15.133 5.074 1 98.75 181 ILE A C 1
ATOM 1430 O O . ILE A 1 181 ? -18.812 16.172 5.734 1 98.75 181 ILE A O 1
ATOM 1434 N N . GLN A 1 182 ? -18.891 15.148 3.756 1 98.69 182 GLN A N 1
ATOM 1435 C CA . GLN A 1 182 ? -19.109 16.375 2.99 1 98.69 182 GLN A CA 1
ATOM 1436 C C . GLN A 1 182 ? -20.422 17.047 3.393 1 98.69 182 GLN A C 1
ATOM 1438 O O . GLN A 1 182 ? -20.484 18.266 3.521 1 98.69 182 GLN A O 1
ATOM 1443 N N . THR A 1 183 ? -21.484 16.234 3.58 1 98.56 183 THR A N 1
ATOM 1444 C CA . THR A 1 183 ? -22.781 16.781 4 1 98.56 183 THR A CA 1
ATOM 1445 C C . THR A 1 183 ? -22.672 17.406 5.387 1 98.56 183 THR A C 1
ATOM 1447 O O . THR A 1 183 ? -23.156 18.531 5.602 1 98.56 183 THR A O 1
ATOM 1450 N N . LYS A 1 184 ? -22.047 16.703 6.309 1 98.5 184 LYS A N 1
ATOM 1451 C CA . LYS A 1 184 ? -21.875 17.234 7.656 1 98.5 184 LYS A CA 1
ATOM 1452 C C . LYS A 1 184 ? -21.016 18.5 7.641 1 98.5 184 LYS A C 1
ATOM 1454 O O . LYS A 1 184 ? -21.281 19.438 8.398 1 98.5 184 LYS A O 1
ATOM 1459 N N . ALA A 1 185 ? -19.953 18.516 6.836 1 98.62 185 ALA A N 1
ATOM 1460 C CA . ALA A 1 185 ? -19.109 19.688 6.703 1 98.62 185 ALA A CA 1
ATOM 1461 C C . ALA A 1 185 ? -19.922 20.891 6.219 1 98.62 185 ALA A C 1
ATOM 1463 O O . ALA A 1 185 ? -19.781 22 6.742 1 98.62 185 ALA A O 1
ATOM 1464 N N . MET A 1 186 ? -20.766 20.656 5.246 1 98.06 186 MET A N 1
ATOM 1465 C CA . MET A 1 186 ? -21.609 21.734 4.703 1 98.06 186 MET A CA 1
ATOM 1466 C C . MET A 1 186 ? -22.516 22.312 5.777 1 98.06 186 MET A C 1
ATOM 1468 O O . MET A 1 186 ? -22.75 23.516 5.809 1 98.06 186 MET A O 1
ATOM 1472 N N . ASP A 1 187 ? -22.984 21.516 6.66 1 97.75 187 ASP A N 1
ATOM 1473 C CA . ASP A 1 187 ? -23.891 21.938 7.734 1 97.75 187 ASP A CA 1
ATOM 1474 C C . ASP A 1 187 ? -23.141 22.719 8.805 1 97.75 187 ASP A C 1
ATOM 1476 O O . ASP A 1 187 ? -23.75 23.375 9.656 1 97.75 187 ASP A O 1
ATOM 1480 N N . HIS A 1 188 ? -21.812 22.75 8.789 1 98.44 188 HIS A N 1
ATOM 1481 C CA . HIS A 1 188 ? -21.047 23.297 9.898 1 98.44 188 HIS A CA 1
ATOM 1482 C C . HIS A 1 188 ? -19.969 24.266 9.398 1 98.44 188 HIS A C 1
ATOM 1484 O O . HIS A 1 188 ? -18.875 24.328 9.969 1 98.44 188 HIS A O 1
ATOM 1490 N N . LEU A 1 189 ? -20.266 24.969 8.352 1 98.06 189 LEU A N 1
ATOM 1491 C CA . LEU A 1 189 ? -19.344 25.938 7.754 1 98.06 189 LEU A CA 1
ATOM 1492 C C . LEU A 1 189 ? -18.969 27.031 8.75 1 98.06 189 LEU A C 1
ATOM 1494 O O . LEU A 1 189 ? -17.875 27.594 8.68 1 98.06 189 LEU A O 1
ATOM 1498 N N . GLN A 1 190 ? -19.875 27.266 9.734 1 97.5 190 GLN A N 1
ATOM 1499 C CA . GLN A 1 190 ? -19.672 28.375 10.648 1 97.5 190 GLN A CA 1
ATOM 1500 C C . GLN A 1 190 ? -19.484 27.875 12.078 1 97.5 190 GLN A C 1
ATOM 1502 O O . GLN A 1 190 ? -19.422 28.688 13.016 1 97.5 190 GLN A O 1
ATOM 1507 N N . THR A 1 191 ? -19.453 26.562 12.266 1 98.44 191 THR A N 1
ATOM 1508 C CA . THR A 1 191 ? -19.266 26 13.602 1 98.44 191 THR A CA 1
ATOM 1509 C C . THR A 1 191 ? -17.797 26.109 14.023 1 98.44 191 THR A C 1
ATOM 1511 O O . THR A 1 191 ? -16.969 25.281 13.633 1 98.44 191 THR A O 1
ATOM 1514 N N . VAL A 1 192 ? -17.547 27.047 14.891 1 98.12 192 VAL A N 1
ATOM 1515 C CA . VAL A 1 192 ? -16.188 27.328 15.336 1 98.12 192 VAL A CA 1
ATOM 1516 C C . VAL A 1 192 ? -15.68 26.172 16.188 1 98.12 192 VAL A C 1
ATOM 1518 O O . VAL A 1 192 ? -16.422 25.594 16.984 1 98.12 192 VAL A O 1
ATOM 1521 N N . MET A 1 193 ? -14.43 25.766 15.961 1 96.62 193 MET A N 1
ATOM 1522 C CA . MET A 1 193 ? -13.758 24.766 16.781 1 96.62 193 MET A CA 1
ATOM 1523 C C . MET A 1 193 ? -12.281 25.109 16.953 1 96.62 193 MET A C 1
ATOM 1525 O O . MET A 1 193 ? -11.711 25.844 16.156 1 96.62 193 MET A O 1
ATOM 1529 N N . VAL A 1 194 ? -11.773 24.625 18.062 1 96.19 194 VAL A N 1
ATOM 1530 C CA . VAL A 1 194 ? -10.328 24.734 18.266 1 96.19 194 VAL A CA 1
ATOM 1531 C C . VAL A 1 194 ? -9.609 23.625 17.484 1 96.19 194 VAL A C 1
ATOM 1533 O O . VAL A 1 194 ? -10.039 22.469 17.5 1 96.19 194 VAL A O 1
ATOM 1536 N N . ILE A 1 195 ? -8.633 23.984 16.672 1 96.12 195 ILE A N 1
ATOM 1537 C CA . ILE A 1 195 ? -7.691 23.031 16.078 1 96.12 195 ILE A CA 1
ATOM 1538 C C . ILE A 1 195 ? -6.586 22.719 17.094 1 96.12 195 ILE A C 1
ATOM 1540 O O . ILE A 1 195 ? -6.016 23.625 17.703 1 96.12 195 ILE A O 1
ATOM 1544 N N . TYR A 1 196 ? -6.293 21.438 17.281 1 93.88 196 TYR A N 1
ATOM 1545 C CA . TYR A 1 196 ? -5.301 21 18.266 1 93.88 196 TYR A CA 1
ATOM 1546 C C . TYR A 1 196 ? -4.051 20.469 17.562 1 93.88 196 TYR A C 1
ATOM 1548 O O . TYR A 1 196 ? -4.141 19.844 16.516 1 93.88 196 TYR A O 1
ATOM 1556 N N . THR A 1 197 ? -2.918 20.781 18.031 1 90.25 197 THR A N 1
ATOM 1557 C CA . THR A 1 197 ? -1.645 20.094 17.797 1 90.25 197 THR A CA 1
ATOM 1558 C C . THR A 1 197 ? -1.04 19.625 19.109 1 90.25 197 THR A C 1
ATOM 1560 O O . THR A 1 197 ? -1.093 20.344 20.125 1 90.25 197 THR A O 1
ATOM 1563 N N . HIS A 1 198 ? -0.542 18.406 19.281 1 85.75 198 HIS A N 1
ATOM 1564 C CA . HIS A 1 198 ? -0.034 17.828 20.516 1 85.75 198 HIS A CA 1
ATOM 1565 C C . HIS A 1 198 ? -1.109 17.812 21.609 1 85.75 198 HIS A C 1
ATOM 1567 O O . HIS A 1 198 ? -0.805 17.953 22.781 1 85.75 198 HIS A O 1
ATOM 1573 N N . ARG A 1 199 ? -2.465 17.75 21.203 1 88.19 199 ARG A N 1
ATOM 1574 C CA . ARG A 1 199 ? -3.627 17.797 22.078 1 88.19 199 ARG A CA 1
ATOM 1575 C C . ARG A 1 199 ? -3.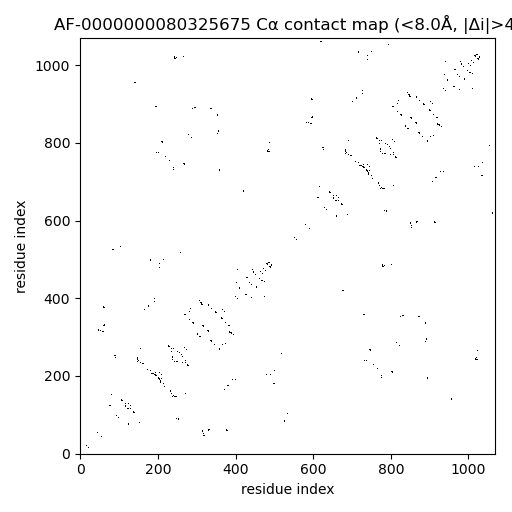674 19.125 22.844 1 88.19 199 ARG A C 1
ATOM 1577 O O . ARG A 1 199 ? -4.184 19.172 23.969 1 88.19 199 ARG A O 1
ATOM 1584 N N . LYS A 1 200 ? -2.992 20.094 22.312 1 90.81 200 LYS A N 1
ATOM 1585 C CA . LYS A 1 200 ? -3.035 21.453 22.859 1 90.81 200 LYS A CA 1
ATOM 1586 C C . LYS A 1 200 ? -3.66 22.422 21.859 1 90.81 200 LYS A C 1
ATOM 1588 O O . LYS A 1 200 ? -3.475 22.281 20.641 1 90.81 200 LYS A O 1
ATOM 1593 N N . GLU A 1 201 ? -4.305 23.391 22.328 1 94 201 GLU A N 1
ATOM 1594 C CA . GLU A 1 201 ? -4.992 24.359 21.469 1 94 201 GLU A CA 1
ATOM 1595 C C . GLU A 1 201 ? -4.008 25.109 20.578 1 94 201 GLU A C 1
ATOM 1597 O O . GLU A 1 201 ? -3.07 25.734 21.078 1 94 201 GLU A O 1
ATOM 1602 N N . ALA A 1 202 ? -4.254 24.984 19.266 1 93.5 202 ALA A N 1
ATOM 1603 C CA . ALA A 1 202 ? -3.312 25.594 18.328 1 93.5 202 ALA A CA 1
ATOM 1604 C C . ALA A 1 202 ? -3.891 26.859 17.703 1 93.5 202 ALA A C 1
ATOM 1606 O O . ALA A 1 202 ? -3.318 27.938 17.844 1 93.5 202 ALA A O 1
ATOM 1607 N N . GLN A 1 203 ? -4.965 26.75 16.984 1 96 203 GLN A N 1
ATOM 1608 C CA . GLN A 1 203 ? -5.605 27.859 16.281 1 96 203 GLN A CA 1
ATOM 1609 C C . GLN A 1 203 ? -7.109 27.625 16.156 1 96 203 GLN A C 1
ATOM 1611 O O . GLN A 1 203 ? -7.582 26.484 16.219 1 96 203 GLN A O 1
ATOM 1616 N N . PRO A 1 204 ? -7.867 28.797 15.969 1 96.75 204 PRO A N 1
ATOM 1617 C CA . PRO A 1 204 ? -9.281 28.594 15.656 1 96.75 204 PRO A CA 1
ATOM 1618 C C . PRO A 1 204 ? -9.508 28.078 14.234 1 96.75 204 PRO A C 1
ATOM 1620 O O . PRO A 1 204 ? -8.789 28.469 13.312 1 96.75 204 PRO A O 1
ATOM 1623 N N . GLY A 1 205 ? -10.414 27.266 14.023 1 97.31 205 GLY A N 1
ATOM 1624 C CA . GLY A 1 205 ? -10.953 26.797 12.766 1 97.31 205 GLY A CA 1
ATOM 1625 C C . GLY A 1 205 ? -12.438 26.469 12.836 1 97.31 205 GLY A C 1
ATOM 1626 O O . GLY A 1 205 ? -13.172 27.078 13.609 1 97.31 205 GLY A O 1
ATOM 1627 N N . THR A 1 206 ? -12.898 25.641 11.914 1 98.44 206 THR A N 1
ATOM 1628 C CA . THR A 1 206 ? -14.289 25.203 11.953 1 98.44 206 THR A CA 1
ATOM 1629 C C . THR A 1 206 ? -14.375 23.672 11.875 1 98.44 206 THR A C 1
ATOM 1631 O O . THR A 1 206 ? -13.414 23.016 11.469 1 98.44 206 THR A O 1
ATOM 1634 N N . LEU A 1 207 ? -15.484 23.156 12.359 1 98.56 207 LEU A N 1
ATOM 1635 C CA . LEU A 1 207 ? -15.719 21.719 12.195 1 98.56 207 LEU A CA 1
ATOM 1636 C C . LEU A 1 207 ? -15.703 21.344 10.719 1 98.56 207 LEU A C 1
ATOM 1638 O O . LEU A 1 207 ? -15.219 20.266 10.359 1 98.56 207 LEU A O 1
ATOM 1642 N N . ALA A 1 208 ? -16.25 22.219 9.875 1 98.56 208 ALA A N 1
ATOM 1643 C CA . ALA A 1 208 ? -16.234 21.953 8.438 1 98.56 208 ALA A CA 1
ATOM 1644 C C . ALA A 1 208 ? -14.805 21.812 7.926 1 98.56 208 ALA A C 1
ATOM 1646 O O . ALA A 1 208 ? -14.516 20.938 7.102 1 98.56 208 ALA A O 1
ATOM 1647 N N . HIS A 1 209 ? -13.93 22.719 8.336 1 98.44 209 HIS A N 1
ATOM 1648 C CA . HIS A 1 209 ? -12.523 22.656 7.965 1 98.44 209 HIS A CA 1
ATOM 1649 C C . HIS A 1 209 ? -11.906 21.312 8.375 1 98.44 209 HIS A C 1
ATOM 1651 O O . HIS A 1 209 ? -11.234 20.656 7.578 1 98.44 209 HIS A O 1
ATOM 1657 N N . TYR A 1 210 ? -12.125 20.875 9.594 1 98.38 210 TYR A N 1
ATOM 1658 C CA . TYR A 1 210 ? -11.633 19.594 10.109 1 98.38 210 TYR A CA 1
ATOM 1659 C C . TYR A 1 210 ? -12.164 18.438 9.281 1 98.38 210 TYR A C 1
ATOM 1661 O O . TYR A 1 210 ? -11.414 17.531 8.898 1 98.38 210 TYR A O 1
ATOM 1669 N N . LEU A 1 211 ? -13.445 18.438 9.023 1 98.69 211 LEU A N 1
ATOM 1670 C CA . LEU A 1 211 ? -14.07 17.344 8.289 1 98.69 211 LEU A CA 1
ATOM 1671 C C . LEU A 1 211 ? -13.555 17.281 6.855 1 98.69 211 LEU A C 1
ATOM 1673 O O . LEU A 1 211 ? -13.43 16.203 6.285 1 98.69 211 LEU A O 1
ATOM 1677 N N . THR A 1 212 ? -13.258 18.438 6.254 1 98.31 212 THR A N 1
ATOM 1678 C CA . THR A 1 212 ? -12.711 18.438 4.902 1 98.31 212 THR A CA 1
ATOM 1679 C C . THR A 1 212 ? -11.297 17.875 4.891 1 98.31 212 THR A C 1
ATOM 1681 O O . THR A 1 212 ? -10.836 17.328 3.877 1 98.31 212 THR A O 1
ATOM 1684 N N . ALA A 1 213 ? -10.508 18.016 5.98 1 98.31 213 ALA A N 1
ATOM 1685 C CA . ALA A 1 213 ? -9.234 17.312 6.109 1 98.31 213 ALA A CA 1
ATOM 1686 C C . ALA A 1 213 ? -9.438 15.805 6.023 1 98.31 213 ALA A C 1
ATOM 1688 O O . ALA A 1 213 ? -8.695 15.117 5.316 1 98.31 213 ALA A O 1
ATOM 1689 N N . ILE A 1 214 ? -10.438 15.273 6.77 1 98.12 214 ILE A N 1
ATOM 1690 C CA . ILE A 1 214 ? -10.766 13.852 6.742 1 98.12 214 ILE A CA 1
ATOM 1691 C C . ILE A 1 214 ? -11.141 13.438 5.32 1 98.12 214 ILE A C 1
ATOM 1693 O O . ILE A 1 214 ? -10.719 12.383 4.844 1 98.12 214 ILE A O 1
ATOM 1697 N N . ASP A 1 215 ? -11.938 14.297 4.695 1 98.44 215 ASP A N 1
ATOM 1698 C CA . ASP A 1 215 ? -12.367 13.984 3.336 1 98.44 215 ASP A CA 1
ATOM 1699 C C . ASP A 1 215 ? -11.18 13.859 2.393 1 98.44 215 ASP A C 1
ATOM 1701 O O . ASP A 1 215 ? -11.141 12.977 1.536 1 98.44 215 ASP A O 1
ATOM 1705 N N . GLU A 1 216 ? -10.234 14.789 2.412 1 97.56 216 GLU A N 1
ATOM 1706 C CA . GLU A 1 216 ? -9.047 14.719 1.564 1 97.56 216 GLU A CA 1
ATOM 1707 C C . GLU A 1 216 ? -8.266 13.43 1.805 1 97.56 216 GLU A C 1
ATOM 1709 O O . GLU A 1 216 ? -7.773 12.812 0.859 1 97.56 216 GLU A O 1
ATOM 1714 N N . SER A 1 217 ? -8.094 13.062 3.092 1 97.19 217 SER A N 1
ATOM 1715 C CA . SER A 1 217 ? -7.434 11.805 3.436 1 97.19 217 SER A CA 1
ATOM 1716 C C . SER A 1 217 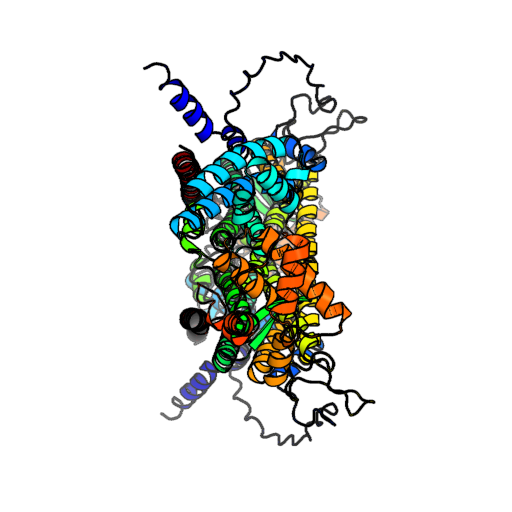? -8.164 10.609 2.824 1 97.19 217 SER A C 1
ATOM 1718 O O . SER A 1 217 ? -7.527 9.711 2.273 1 97.19 217 SER A O 1
ATOM 1720 N N . LEU A 1 218 ? -9.5 10.617 2.961 1 98.19 218 LEU A N 1
ATOM 1721 C CA . LEU A 1 218 ? -10.305 9.531 2.414 1 98.19 218 LEU A CA 1
ATOM 1722 C C . LEU A 1 218 ? -10.195 9.484 0.895 1 98.19 218 LEU A C 1
ATOM 1724 O O . LEU A 1 218 ? -10.242 8.406 0.298 1 98.19 218 LEU A O 1
ATOM 1728 N N . ALA A 1 219 ? -10.094 10.648 0.27 1 98.25 219 ALA A N 1
ATOM 1729 C CA . ALA A 1 219 ? -9.93 10.695 -1.18 1 98.25 219 ALA A CA 1
ATOM 1730 C C . ALA A 1 219 ? -8.656 9.969 -1.608 1 98.25 219 ALA A C 1
ATOM 1732 O O . ALA A 1 219 ? -8.648 9.266 -2.623 1 98.25 219 ALA A O 1
ATOM 1733 N N . LYS A 1 220 ? -7.598 10.172 -0.918 1 97.44 220 LYS A N 1
ATOM 1734 C CA . LYS A 1 220 ? -6.348 9.477 -1.218 1 97.44 220 LYS A CA 1
ATOM 1735 C C . LYS A 1 220 ? -6.5 7.969 -1.048 1 97.44 220 LYS A C 1
ATOM 1737 O O . LYS A 1 220 ? -5.965 7.195 -1.842 1 97.44 220 LYS A O 1
ATOM 1742 N N . SER A 1 221 ? -7.176 7.52 0.061 1 97.88 221 SER A N 1
ATOM 1743 C CA . SER A 1 221 ? -7.441 6.098 0.25 1 97.88 221 SER A CA 1
ATOM 1744 C C . SER A 1 221 ? -8.242 5.527 -0.913 1 97.88 221 SER A C 1
ATOM 1746 O O . SER A 1 221 ? -7.965 4.418 -1.382 1 97.88 221 SER A O 1
ATOM 1748 N N . LEU A 1 222 ? -9.258 6.289 -1.279 1 97.94 222 LEU A N 1
ATOM 1749 C CA . LEU A 1 222 ? -10.086 5.852 -2.396 1 97.94 222 LEU A CA 1
ATOM 1750 C C . LEU A 1 222 ? -9.258 5.719 -3.67 1 97.94 222 LEU A C 1
ATOM 1752 O O . LEU A 1 222 ? -9.438 4.77 -4.434 1 97.94 222 LEU A O 1
ATOM 1756 N N . GLU A 1 223 ? -8.375 6.641 -3.918 1 97.38 223 GLU A N 1
ATOM 1757 C CA . GLU A 1 223 ? -7.473 6.574 -5.066 1 97.38 223 GLU A CA 1
ATOM 1758 C C . GLU A 1 223 ? -6.629 5.305 -5.031 1 97.38 223 GLU A C 1
ATOM 1760 O O . GLU A 1 223 ? -6.477 4.629 -6.051 1 97.38 223 GLU A O 1
ATOM 1765 N N . ARG A 1 224 ? -6.047 4.949 -3.918 1 97.88 224 ARG A N 1
ATOM 1766 C CA . ARG A 1 224 ? -5.25 3.736 -3.771 1 97.88 224 ARG A CA 1
ATOM 1767 C C . ARG A 1 224 ? -6.078 2.498 -4.102 1 97.88 224 ARG A C 1
ATOM 1769 O O . ARG A 1 224 ? -5.605 1.602 -4.809 1 97.88 224 ARG A O 1
ATOM 1776 N N . TYR A 1 225 ? -7.316 2.447 -3.51 1 98.38 225 TYR A N 1
ATOM 1777 C CA . TYR A 1 225 ? -8.188 1.3 -3.748 1 98.38 225 TYR A CA 1
ATOM 1778 C C . TYR A 1 225 ? -8.492 1.148 -5.23 1 98.38 225 TYR A C 1
ATOM 1780 O O . TYR A 1 225 ? -8.461 0.04 -5.77 1 98.38 225 TYR A O 1
ATOM 1788 N N . ILE A 1 226 ? -8.781 2.209 -5.891 1 97.62 226 ILE A N 1
ATOM 1789 C CA . ILE A 1 226 ? -9.141 2.166 -7.305 1 97.62 226 ILE A CA 1
ATOM 1790 C C . ILE A 1 226 ? -7.93 1.738 -8.133 1 97.62 226 ILE A C 1
ATOM 1792 O O . ILE A 1 226 ? -8.062 0.954 -9.07 1 97.62 226 ILE A O 1
ATOM 1796 N N . GLN A 1 227 ? -6.723 2.242 -7.789 1 97.25 227 GLN A N 1
ATOM 1797 C CA . GLN A 1 227 ? -5.5 1.857 -8.484 1 97.25 227 GLN A CA 1
ATOM 1798 C C . GLN A 1 227 ? -5.191 0.378 -8.281 1 97.25 227 GLN A C 1
ATOM 1800 O O . GLN A 1 227 ? -4.664 -0.284 -9.172 1 97.25 227 GLN A O 1
ATOM 1805 N N . LEU A 1 228 ? -5.492 -0.174 -7.113 1 97.62 228 LEU A N 1
ATOM 1806 C CA . LEU A 1 228 ? -5.297 -1.583 -6.789 1 97.62 228 LEU A CA 1
ATOM 1807 C C . LEU A 1 228 ? -6.191 -2.469 -7.648 1 97.62 228 LEU A C 1
ATOM 1809 O O . LEU A 1 228 ? -5.832 -3.605 -7.961 1 97.62 228 LEU A O 1
ATOM 1813 N N . TYR A 1 229 ? -7.379 -1.985 -8.062 1 97.62 229 TYR A N 1
ATOM 1814 C CA . TYR A 1 229 ? -8.367 -2.762 -8.805 1 97.62 229 TYR A CA 1
ATOM 1815 C C . TYR A 1 229 ? -7.738 -3.426 -10.023 1 97.62 229 TYR A C 1
ATOM 1817 O O . TYR A 1 229 ? -7.938 -4.617 -10.266 1 97.62 229 TYR A O 1
ATOM 1825 N N . ASP A 1 230 ? -6.906 -2.727 -10.773 1 95.88 230 ASP A N 1
ATOM 1826 C CA . ASP A 1 230 ? -6.32 -3.246 -12.008 1 95.88 230 ASP A CA 1
ATOM 1827 C C . ASP A 1 230 ? -5.371 -4.406 -11.719 1 95.88 230 ASP A C 1
ATOM 1829 O O . ASP A 1 230 ? -5.254 -5.332 -12.523 1 95.88 230 ASP A O 1
ATOM 1833 N N . ARG A 1 231 ? -4.672 -4.395 -10.633 1 96.31 231 ARG A N 1
ATOM 1834 C CA . ARG A 1 231 ? -3.695 -5.43 -10.305 1 96.31 231 ARG A CA 1
ATOM 1835 C C . ARG A 1 231 ? -4.379 -6.672 -9.75 1 96.31 231 ARG A C 1
ATOM 1837 O O . ARG A 1 231 ? -3.842 -7.777 -9.844 1 96.31 231 ARG A O 1
ATOM 1844 N N . ILE A 1 232 ? -5.59 -6.488 -9.117 1 97.5 232 ILE A N 1
ATOM 1845 C CA . ILE A 1 232 ? -6.371 -7.633 -8.656 1 97.5 232 ILE A CA 1
ATOM 1846 C C . ILE A 1 232 ? -7.109 -8.266 -9.836 1 97.5 232 ILE A C 1
ATOM 1848 O O . ILE A 1 232 ? -7.234 -9.484 -9.914 1 97.5 232 ILE A O 1
ATOM 1852 N N . ASP A 1 233 ? -7.523 -7.434 -10.789 1 97.62 233 ASP A N 1
ATOM 1853 C CA . ASP A 1 233 ? -8.398 -7.863 -11.875 1 97.62 233 ASP A CA 1
ATOM 1854 C C . ASP A 1 233 ? -7.594 -8.445 -13.031 1 97.62 233 ASP A C 1
ATOM 1856 O O . ASP A 1 233 ? -7.727 -8 -14.172 1 97.62 233 ASP A O 1
ATOM 1860 N N . GLN A 1 234 ? -6.773 -9.469 -12.805 1 98.06 234 GLN A N 1
ATOM 1861 C CA . GLN A 1 234 ? -5.988 -10.242 -13.758 1 98.06 234 GLN A CA 1
ATOM 1862 C C . GLN A 1 234 ? -6.145 -11.742 -13.516 1 98.06 234 GLN A C 1
ATOM 1864 O O . GLN A 1 234 ? -5.977 -12.211 -12.391 1 98.06 234 GLN A O 1
ATOM 1869 N N . SER A 1 235 ? -6.473 -12.5 -14.523 1 98.38 235 SER A N 1
ATOM 1870 C CA . SER A 1 235 ? -6.723 -13.93 -14.359 1 98.38 235 SER A CA 1
ATOM 1871 C C . SER A 1 235 ? -5.426 -14.734 -14.43 1 98.38 235 SER A C 1
ATOM 1873 O O . SER A 1 235 ? -4.668 -14.617 -15.391 1 98.38 235 SER A O 1
ATOM 1875 N N . PRO A 1 236 ? -5.172 -15.531 -13.453 1 97.94 236 PRO A N 1
ATOM 1876 C CA . PRO A 1 236 ? -4.043 -16.469 -13.539 1 97.94 236 PRO A CA 1
ATOM 1877 C C . PRO A 1 236 ? -4.434 -17.812 -14.133 1 97.94 236 PRO A C 1
ATOM 1879 O O . PRO A 1 236 ? -3.582 -18.688 -14.289 1 97.94 236 PRO A O 1
ATOM 1882 N N . LEU A 1 237 ? -5.691 -18.047 -14.438 1 97.62 237 LEU A N 1
ATOM 1883 C CA . LEU A 1 237 ? -6.188 -19.359 -14.844 1 97.62 237 LEU A CA 1
ATOM 1884 C C . LEU A 1 237 ? -5.508 -19.828 -16.125 1 97.62 237 LEU A C 1
ATOM 1886 O O . LEU A 1 237 ? -5.328 -19.047 -17.062 1 97.62 237 LEU A O 1
ATOM 1890 N N . GLY A 1 238 ? -5.184 -21.078 -16.141 1 95.88 238 GLY A N 1
ATOM 1891 C CA . GLY A 1 238 ? -4.426 -21.656 -17.25 1 95.88 238 GLY A CA 1
ATOM 1892 C C . GLY A 1 238 ? -2.945 -21.797 -16.953 1 95.88 238 GLY A C 1
ATOM 1893 O O . GLY A 1 238 ? -2.191 -22.359 -17.75 1 95.88 238 GLY A O 1
ATOM 1894 N N . SER A 1 239 ? -2.547 -21.359 -15.75 1 95.56 239 SER A N 1
ATOM 1895 C CA . SER A 1 239 ? -1.16 -21.5 -15.32 1 95.56 239 SER A CA 1
ATOM 1896 C C . SER A 1 239 ? -0.839 -22.938 -14.938 1 95.56 239 SER A C 1
ATOM 1898 O O . SER A 1 239 ? 0.33 -23.312 -14.805 1 95.56 239 SER A O 1
ATOM 1900 N N . GLY A 1 240 ? -1.902 -23.781 -14.82 1 94.25 240 GLY A N 1
ATOM 1901 C CA . GLY A 1 240 ? -1.661 -25.109 -14.297 1 94.25 240 GLY A CA 1
ATOM 1902 C C . GLY A 1 240 ? -1.041 -25.094 -12.906 1 94.25 240 GLY A C 1
ATOM 1903 O O . GLY A 1 240 ? -1.429 -24.297 -12.055 1 94.25 240 GLY A O 1
ATOM 1904 N N . ALA A 1 241 ? -0.198 -26 -12.664 1 88.5 241 ALA A N 1
ATOM 1905 C CA . ALA A 1 241 ? 0.517 -26.031 -11.391 1 88.5 241 ALA A CA 1
ATOM 1906 C C . ALA A 1 241 ? 1.529 -24.891 -11.312 1 88.5 241 ALA A C 1
ATOM 1908 O O . ALA A 1 241 ? 1.896 -24.453 -10.219 1 88.5 241 ALA A O 1
ATOM 1909 N N . SER A 1 242 ? 2.018 -24.328 -12.289 1 92.44 242 SER A N 1
ATOM 1910 C CA . SER A 1 242 ? 2.988 -23.25 -12.398 1 92.44 242 SER A CA 1
ATOM 1911 C C . SER A 1 242 ? 3.662 -23.25 -13.766 1 92.44 242 SER A C 1
ATOM 1913 O O . SER A 1 242 ? 4.066 -22.203 -14.266 1 92.44 242 SER A O 1
ATOM 1915 N N . GLY A 1 243 ? 3.779 -24.422 -14.352 1 92.62 243 GLY A N 1
ATOM 1916 C CA . GLY A 1 243 ? 4.535 -24.562 -15.586 1 92.62 243 GLY A CA 1
ATOM 1917 C C . GLY A 1 243 ? 3.666 -24.547 -16.828 1 92.62 243 GLY A C 1
ATOM 1918 O O . GLY A 1 243 ? 4.148 -24.781 -17.938 1 92.62 243 GLY A O 1
ATOM 1919 N N . GLY A 1 244 ? 2.412 -24.281 -16.672 1 92.69 244 GLY A N 1
ATOM 1920 C CA . GLY A 1 244 ? 1.5 -24.297 -17.812 1 92.69 244 GLY A CA 1
ATOM 1921 C C . GLY A 1 244 ? 1.095 -25.703 -18.234 1 92.69 244 GLY A C 1
ATOM 1922 O O . GLY A 1 244 ? 1.169 -26.641 -17.438 1 92.69 244 GLY A O 1
ATOM 1923 N N . THR A 1 245 ? 0.504 -25.812 -19.406 1 92.44 245 THR A N 1
ATOM 1924 C CA . THR A 1 245 ? -0.016 -27.078 -19.906 1 92.44 245 THR A CA 1
ATOM 1925 C C . THR A 1 245 ? 0.197 -27.188 -21.406 1 92.44 245 THR A C 1
ATOM 1927 O O . THR A 1 245 ? 0.356 -26.188 -22.094 1 92.44 245 THR A O 1
ATOM 1930 N N . GLY A 1 246 ? 0.326 -28.391 -21.875 1 90.62 246 GLY A N 1
ATOM 1931 C CA . GLY A 1 246 ? 0.439 -28.641 -23.312 1 90.62 246 GLY A CA 1
ATOM 1932 C C . GLY A 1 246 ? -0.891 -28.562 -24.031 1 90.62 246 GLY A C 1
ATOM 1933 O O . GLY A 1 246 ? -0.934 -28.594 -25.266 1 90.62 246 GLY A O 1
ATOM 1934 N N . TRP A 1 247 ? -1.959 -28.469 -23.297 1 92.56 247 TRP A N 1
ATOM 1935 C CA . TRP A 1 247 ? -3.275 -28.328 -23.906 1 92.56 247 TRP A CA 1
ATOM 1936 C C . TRP A 1 247 ? -3.455 -26.922 -24.484 1 92.56 247 TRP A C 1
ATOM 1938 O O . TRP A 1 247 ? -2.982 -25.938 -23.891 1 92.56 247 TRP A O 1
ATOM 1948 N N . PRO A 1 248 ? -4.105 -26.797 -25.594 1 93.62 248 PRO A N 1
ATOM 1949 C CA . PRO A 1 248 ? -4.309 -25.484 -26.203 1 93.62 248 PRO A CA 1
ATOM 1950 C C . PRO A 1 248 ? -5.41 -24.672 -25.516 1 93.62 248 PRO A C 1
ATOM 1952 O O . PRO A 1 248 ? -6.41 -24.328 -26.156 1 93.62 248 PRO A O 1
ATOM 1955 N N . LEU A 1 249 ? -5.152 -24.266 -24.344 1 95.56 249 LEU A N 1
ATOM 1956 C CA . LEU A 1 249 ? -6.121 -23.484 -23.578 1 95.56 249 LEU A CA 1
ATOM 1957 C C . LEU A 1 249 ? -6.199 -22.047 -24.094 1 95.56 249 LEU A C 1
ATOM 1959 O O . LEU A 1 249 ? -5.184 -21.469 -24.484 1 95.56 249 LEU A O 1
ATOM 1963 N N . ASP A 1 250 ? -7.379 -21.438 -24.203 1 97.31 250 ASP A N 1
ATOM 1964 C CA . ASP A 1 250 ? -7.562 -20.016 -24.453 1 97.31 250 ASP A CA 1
ATOM 1965 C C . ASP A 1 250 ? -7.727 -19.25 -23.141 1 97.31 250 ASP A C 1
ATOM 1967 O O . ASP A 1 250 ? -8.852 -18.984 -22.703 1 97.31 250 ASP A O 1
ATOM 1971 N N . ARG A 1 251 ? -6.582 -18.812 -22.578 1 97.44 251 ARG A N 1
ATOM 1972 C CA . ARG A 1 251 ? -6.578 -18.125 -21.281 1 97.44 251 ARG A CA 1
ATOM 1973 C C . ARG A 1 251 ? -7.352 -16.812 -21.359 1 97.44 251 ARG A C 1
ATOM 1975 O O . ARG A 1 251 ? -8.016 -16.422 -20.391 1 97.44 251 ARG A O 1
ATOM 1982 N N . TYR A 1 252 ? -7.297 -16.078 -22.484 1 97.56 252 TYR A N 1
ATOM 1983 C CA . TYR A 1 252 ? -7.984 -14.797 -22.641 1 97.56 252 TYR A CA 1
ATOM 1984 C C . TYR A 1 252 ? -9.5 -14.992 -22.656 1 97.56 252 TYR A C 1
ATOM 1986 O O . TYR A 1 252 ? -10.242 -14.172 -22.109 1 97.56 252 TYR A O 1
ATOM 1994 N N . ARG A 1 253 ? -9.945 -16.094 -23.266 1 97.5 253 ARG A N 1
ATOM 1995 C CA . ARG A 1 253 ? -11.375 -16.375 -23.328 1 97.5 253 ARG A CA 1
ATOM 1996 C C . ARG A 1 253 ? -11.961 -16.578 -21.938 1 97.5 253 ARG A C 1
ATOM 1998 O O . ARG A 1 253 ? -13.016 -16.031 -21.609 1 97.5 253 ARG A O 1
ATOM 2005 N N . VAL A 1 254 ? -11.32 -17.406 -21.141 1 97.56 254 VAL A N 1
ATOM 2006 C CA . VAL A 1 254 ? -11.82 -17.672 -19.797 1 97.56 254 VAL A CA 1
ATOM 2007 C C . VAL A 1 254 ? -11.789 -16.375 -18.984 1 97.56 254 VAL A C 1
ATOM 2009 O O . VAL A 1 254 ? -12.695 -16.109 -18.203 1 97.56 254 VAL A O 1
ATOM 2012 N N . ALA A 1 255 ? -10.68 -15.57 -19.141 1 98.25 255 ALA A N 1
ATOM 2013 C CA . ALA A 1 255 ? -10.594 -14.281 -18.469 1 98.25 255 ALA A CA 1
ATOM 2014 C C . ALA A 1 255 ? -11.781 -13.391 -18.828 1 98.25 255 ALA A C 1
ATOM 2016 O O . ALA A 1 255 ? -12.344 -12.711 -17.969 1 98.25 255 ALA A O 1
ATOM 2017 N N . ASP A 1 256 ? -12.078 -13.383 -20.109 1 97.88 256 ASP A N 1
ATOM 2018 C CA . ASP A 1 256 ? -13.203 -12.586 -20.594 1 97.88 256 ASP A CA 1
ATOM 2019 C C . ASP A 1 256 ? -14.516 -13.078 -19.969 1 97.88 256 ASP A C 1
ATOM 2021 O O . ASP A 1 256 ? -15.312 -12.273 -19.469 1 97.88 256 ASP A O 1
ATOM 2025 N N . LEU A 1 257 ? -14.766 -14.359 -19.953 1 98.06 257 LEU A N 1
ATOM 2026 C CA . LEU A 1 257 ? -15.992 -14.953 -19.453 1 98.06 257 LEU A CA 1
ATOM 2027 C C . LEU A 1 257 ? -16.172 -14.656 -17.969 1 98.06 257 LEU A C 1
ATOM 2029 O O . LEU A 1 257 ? -17.297 -14.492 -17.484 1 98.06 257 LEU A O 1
ATOM 2033 N N . LEU A 1 258 ? -15.055 -14.555 -17.25 1 98.44 258 LEU A N 1
ATOM 2034 C CA . LEU A 1 258 ? -15.109 -14.375 -15.805 1 98.44 258 LEU A CA 1
ATOM 2035 C C . LEU A 1 258 ? -15.062 -12.898 -15.438 1 98.44 258 LEU A C 1
ATOM 2037 O O . LEU A 1 258 ? -15.008 -12.547 -14.258 1 98.44 258 LEU A O 1
ATOM 2041 N N . GLY A 1 259 ? -14.984 -11.984 -16.406 1 98.12 259 GLY A N 1
ATOM 2042 C CA . GLY A 1 259 ? -15.102 -10.555 -16.172 1 98.12 259 GLY A CA 1
ATOM 2043 C C . GLY A 1 259 ? -13.766 -9.898 -15.852 1 98.12 259 GLY A C 1
ATOM 2044 O O . GLY A 1 259 ? -13.727 -8.812 -15.266 1 98.12 259 GLY A O 1
ATOM 2045 N N . PHE A 1 260 ? -12.609 -10.531 -16.219 1 97.81 260 PHE A N 1
ATOM 2046 C CA . PHE A 1 260 ? -11.297 -9.945 -15.969 1 97.81 260 PHE A CA 1
ATOM 2047 C C . PHE A 1 260 ? -10.898 -9 -17.109 1 97.81 260 PHE A C 1
ATOM 2049 O O . PHE A 1 260 ? -9.727 -8.648 -17.234 1 97.81 260 PHE A O 1
ATOM 2056 N N . ASN A 1 261 ? -11.773 -8.625 -17.969 1 93.56 261 ASN A N 1
ATOM 2057 C CA . ASN A 1 261 ? -11.539 -7.734 -19.094 1 93.56 261 ASN A CA 1
ATOM 2058 C C . ASN A 1 261 ? -10.352 -8.195 -19.938 1 93.56 261 ASN A C 1
ATOM 2060 O O . ASN A 1 261 ? -9.484 -7.398 -20.281 1 93.56 261 ASN A O 1
ATOM 2064 N N . ARG A 1 262 ? -10.195 -9.469 -20.062 1 89.12 262 ARG A N 1
ATOM 2065 C CA . ARG A 1 262 ? -9.172 -10.156 -20.859 1 89.12 262 ARG A CA 1
ATOM 2066 C C . ARG A 1 262 ? -7.777 -9.844 -20.328 1 89.12 262 ARG A C 1
ATOM 2068 O O . ARG A 1 262 ? -6.809 -9.828 -21.094 1 89.12 262 ARG A O 1
ATOM 2075 N N . GLN A 1 263 ? -7.641 -9.508 -19.109 1 94.69 263 GLN A N 1
ATOM 2076 C CA . GLN A 1 263 ? -6.336 -9.289 -18.484 1 94.69 263 GLN A CA 1
ATOM 2077 C C . GLN A 1 263 ? -5.84 -10.555 -17.797 1 94.69 263 GLN A C 1
ATOM 2079 O O . GLN A 1 263 ? -6.621 -11.273 -17.172 1 94.69 263 GLN A O 1
ATOM 2084 N N . LEU A 1 264 ? -4.52 -10.852 -18.016 1 97.5 264 LEU A N 1
ATOM 2085 C CA . LEU A 1 264 ? -3.898 -12.047 -17.438 1 97.5 264 LEU A CA 1
ATOM 2086 C C . LEU A 1 264 ? -2.783 -11.664 -16.469 1 97.5 264 LEU A C 1
ATOM 2088 O O . LEU A 1 264 ? -2.141 -10.625 -16.641 1 97.5 264 LEU A O 1
ATOM 2092 N N . VAL A 1 265 ? -2.66 -12.367 -15.32 1 97.75 265 VAL A N 1
ATOM 2093 C CA . VAL A 1 265 ? -1.29 -12.586 -14.859 1 97.75 265 VAL A CA 1
ATOM 2094 C C . VAL A 1 265 ? -0.541 -13.445 -15.875 1 97.75 265 VAL A C 1
ATOM 2096 O O . VAL A 1 265 ? -0.766 -14.656 -15.953 1 97.75 265 VAL A O 1
ATOM 2099 N N . VAL A 1 266 ? 0.327 -12.93 -16.562 1 96.69 266 VAL A N 1
ATOM 2100 C CA . VAL A 1 266 ? 0.821 -13.523 -17.797 1 96.69 266 VAL A CA 1
ATOM 2101 C C . VAL A 1 266 ? 1.71 -14.719 -17.469 1 96.69 266 VAL A C 1
ATOM 2103 O O . VAL A 1 266 ? 1.419 -15.844 -17.891 1 96.69 266 VAL A O 1
ATOM 2106 N N . ASN A 1 267 ? 2.797 -14.547 -16.688 1 97.56 267 ASN A N 1
ATOM 2107 C CA . ASN A 1 267 ? 3.705 -15.641 -16.359 1 97.56 267 ASN A CA 1
ATOM 2108 C C . ASN A 1 267 ? 3.02 -16.703 -15.5 1 97.56 267 ASN A C 1
ATOM 2110 O O . ASN A 1 267 ? 2.416 -16.375 -14.477 1 97.56 267 ASN A O 1
ATOM 2114 N N . THR A 1 268 ? 3.113 -17.891 -15.891 1 95.75 268 THR A N 1
ATOM 2115 C CA . THR A 1 268 ? 2.359 -18.938 -15.203 1 95.75 268 THR A CA 1
ATOM 2116 C C . THR A 1 268 ? 2.943 -19.219 -13.828 1 95.75 268 THR A C 1
ATOM 2118 O O . THR A 1 268 ? 2.232 -19.656 -12.922 1 95.75 268 THR A O 1
ATOM 2121 N N . ILE A 1 269 ? 4.223 -19.031 -13.562 1 96.31 269 ILE A N 1
ATOM 2122 C CA . ILE A 1 269 ? 4.777 -19.141 -12.219 1 96.31 269 ILE A CA 1
ATOM 2123 C C . ILE A 1 269 ? 4.234 -18.016 -11.336 1 96.31 269 ILE A C 1
ATOM 2125 O O . ILE A 1 269 ? 3.777 -18.25 -10.219 1 96.31 269 ILE A O 1
ATOM 2129 N N . GLU A 1 270 ? 4.281 -16.797 -11.898 1 94.69 270 GLU A N 1
ATOM 2130 C CA . GLU A 1 270 ? 3.699 -15.664 -11.188 1 94.69 270 GLU A CA 1
ATOM 2131 C C . GLU A 1 270 ? 2.209 -15.867 -10.938 1 94.69 270 GLU A C 1
ATOM 2133 O O . GLU A 1 270 ? 1.685 -15.461 -9.906 1 94.69 270 GLU A O 1
ATOM 2138 N N . GLY A 1 271 ? 1.578 -16.422 -11.875 1 96.12 271 GLY A N 1
ATOM 2139 C CA . GLY A 1 271 ? 0.15 -16.672 -11.758 1 96.12 271 GLY A CA 1
ATOM 2140 C C . GLY A 1 271 ? -0.213 -17.5 -10.539 1 96.12 271 GLY A C 1
ATOM 2141 O O . GLY A 1 271 ? -1.292 -17.328 -9.969 1 96.12 271 GLY A O 1
ATOM 2142 N N . VAL A 1 272 ? 0.674 -18.344 -10.172 1 94.06 272 VAL A N 1
ATOM 2143 C CA . VAL A 1 272 ? 0.38 -19.25 -9.07 1 94.06 272 VAL A CA 1
ATOM 2144 C C . VAL A 1 272 ? 1.091 -18.781 -7.805 1 94.06 272 VAL A C 1
ATOM 2146 O O . VAL A 1 272 ? 0.572 -18.938 -6.695 1 94.06 272 VAL A O 1
ATOM 2149 N N . ALA A 1 273 ? 2.209 -18.141 -7.93 1 93.88 273 ALA A N 1
ATOM 2150 C CA . ALA A 1 273 ? 3.062 -17.828 -6.789 1 93.88 273 ALA A CA 1
ATOM 2151 C C . ALA A 1 273 ? 2.848 -16.391 -6.328 1 93.88 273 ALA A C 1
ATOM 2153 O O . ALA A 1 273 ? 3.123 -16.047 -5.176 1 93.88 273 ALA A O 1
ATOM 2154 N N . GLY A 1 274 ? 2.412 -15.516 -7.176 1 94.5 274 GLY A N 1
ATOM 2155 C CA . GLY A 1 274 ? 2.266 -14.102 -6.863 1 94.5 274 GLY A CA 1
ATOM 2156 C C . GLY A 1 274 ? 1.264 -13.836 -5.758 1 94.5 274 GLY A C 1
ATOM 2157 O O . GLY A 1 274 ? 0.179 -14.422 -5.738 1 94.5 274 GLY A O 1
ATOM 2158 N N . TRP A 1 275 ? 1.635 -12.969 -4.789 1 94.06 275 TRP A N 1
ATOM 2159 C CA . TRP A 1 275 ? 0.805 -12.711 -3.619 1 94.06 275 TRP A CA 1
ATOM 2160 C C . TRP A 1 275 ? 0.82 -11.227 -3.26 1 94.06 275 TRP A C 1
ATOM 2162 O O . TRP A 1 275 ? 0.34 -10.836 -2.193 1 94.06 275 TRP A O 1
ATOM 2172 N N . ASP A 1 276 ? 1.394 -10.383 -4.16 1 94.88 276 ASP A N 1
ATOM 2173 C CA . ASP A 1 276 ? 1.58 -8.953 -3.914 1 94.88 276 ASP A CA 1
ATOM 2174 C C . ASP A 1 276 ? 0.239 -8.234 -3.832 1 94.88 276 ASP A C 1
ATOM 2176 O O . ASP A 1 276 ? 0.075 -7.305 -3.035 1 94.88 276 ASP A O 1
ATOM 2180 N N . HIS A 1 277 ? -0.733 -8.609 -4.703 1 95.69 277 HIS A N 1
ATOM 2181 C CA . HIS A 1 277 ? -2.025 -7.938 -4.734 1 95.69 277 HIS A CA 1
ATOM 2182 C C . HIS A 1 277 ? -2.781 -8.133 -3.426 1 95.69 277 HIS A C 1
ATOM 2184 O O . HIS A 1 277 ? -3.502 -7.238 -2.98 1 95.69 277 HIS A O 1
ATOM 2190 N N . ILE A 1 278 ? -2.6 -9.289 -2.771 1 96.62 278 ILE A N 1
ATOM 2191 C CA . ILE A 1 278 ? -3.209 -9.57 -1.477 1 96.62 278 ILE A CA 1
ATOM 2192 C C . ILE A 1 278 ? -2.561 -8.703 -0.403 1 96.62 278 ILE A C 1
ATOM 2194 O O . ILE A 1 278 ? -3.254 -8.094 0.416 1 96.62 278 ILE A O 1
ATOM 2198 N N . ALA A 1 279 ? -1.211 -8.625 -0.426 1 97.19 279 ALA A N 1
ATOM 2199 C CA . ALA A 1 279 ? -0.475 -7.781 0.513 1 97.19 279 ALA A CA 1
ATOM 2200 C C . ALA A 1 279 ? -0.843 -6.309 0.336 1 97.19 279 ALA A C 1
ATOM 2202 O O . ALA A 1 279 ? -0.997 -5.578 1.317 1 97.19 279 ALA A O 1
ATOM 2203 N N . GLU A 1 280 ? -0.943 -5.891 -0.92 1 97.69 280 GLU A N 1
ATOM 2204 C CA . GLU A 1 280 ? -1.302 -4.508 -1.216 1 97.69 280 GLU A CA 1
ATOM 2205 C C . GLU A 1 280 ? -2.695 -4.176 -0.691 1 97.69 280 GLU A C 1
ATOM 2207 O O . GLU A 1 280 ? -2.912 -3.1 -0.127 1 97.69 280 GLU A O 1
ATOM 2212 N N . PHE A 1 281 ? -3.695 -5.074 -0.898 1 98.19 281 PHE A N 1
ATOM 2213 C CA . PHE A 1 281 ? -5.043 -4.852 -0.392 1 98.19 281 PHE A CA 1
ATOM 2214 C C . PHE A 1 281 ? -5.039 -4.738 1.128 1 98.19 281 PHE A C 1
ATOM 2216 O O . PHE A 1 281 ? -5.68 -3.848 1.69 1 98.19 281 PHE A O 1
ATOM 2223 N N . ALA A 1 282 ? -4.285 -5.617 1.776 1 97.81 282 ALA A N 1
ATOM 2224 C CA . ALA A 1 282 ? -4.156 -5.566 3.23 1 97.81 282 ALA A CA 1
ATOM 2225 C C . ALA A 1 282 ? -3.508 -4.262 3.682 1 97.81 282 ALA A C 1
ATOM 2227 O O . ALA A 1 282 ? -3.904 -3.684 4.695 1 97.81 282 ALA A O 1
ATOM 2228 N N . ALA A 1 283 ? -2.496 -3.828 2.967 1 97.94 283 ALA A N 1
ATOM 2229 C CA . ALA A 1 283 ? -1.812 -2.578 3.291 1 97.94 283 ALA A CA 1
ATOM 2230 C C . ALA A 1 283 ? -2.75 -1.384 3.137 1 97.94 283 ALA A C 1
ATOM 2232 O O . ALA A 1 283 ? -2.803 -0.512 4.008 1 97.94 283 ALA A O 1
ATOM 2233 N N . ASP A 1 284 ? -3.469 -1.312 2.021 1 98.31 284 ASP A N 1
ATOM 2234 C CA . ASP A 1 284 ? -4.43 -0.236 1.794 1 98.31 284 ASP A CA 1
ATOM 2235 C C . ASP A 1 284 ? -5.496 -0.213 2.887 1 98.31 284 ASP A C 1
ATOM 2237 O O . ASP A 1 284 ? -5.887 0.858 3.355 1 98.31 284 ASP A O 1
ATOM 2241 N N . ASN A 1 285 ? -5.984 -1.455 3.287 1 98.31 285 ASN A N 1
ATOM 2242 C CA . ASN A 1 285 ? -6.934 -1.544 4.395 1 98.31 285 ASN A CA 1
ATOM 2243 C C . ASN A 1 285 ? -6.344 -0.971 5.68 1 98.31 285 ASN A C 1
ATOM 2245 O O . ASN A 1 285 ? -7.008 -0.202 6.383 1 98.31 285 ASN A O 1
ATOM 2249 N N . ALA A 1 286 ? -5.137 -1.37 5.996 1 97.56 286 ALA A N 1
ATOM 2250 C CA . ALA A 1 286 ? -4.504 -0.937 7.238 1 97.56 286 ALA A CA 1
ATOM 2251 C C . ALA A 1 286 ? -4.328 0.579 7.266 1 97.56 286 ALA A C 1
ATOM 2253 O O . ALA A 1 286 ? -4.555 1.218 8.297 1 97.56 286 ALA A O 1
ATOM 2254 N N . ILE A 1 287 ? -3.895 1.179 6.172 1 97.94 287 ILE A N 1
ATOM 2255 C CA . ILE A 1 287 ? -3.697 2.619 6.07 1 97.94 287 ILE A CA 1
ATOM 2256 C C . ILE A 1 287 ? -5.035 3.336 6.227 1 97.94 287 ILE A C 1
ATOM 2258 O O . ILE A 1 287 ? -5.156 4.277 7.016 1 97.94 287 ILE A O 1
ATOM 2262 N N . PHE A 1 288 ? -6.078 2.896 5.484 1 98.31 288 PHE A N 1
ATOM 2263 C CA . PHE A 1 288 ? -7.414 3.473 5.543 1 98.31 288 PHE A CA 1
ATOM 2264 C C . PHE A 1 288 ? -7.984 3.379 6.953 1 98.31 288 PHE A C 1
ATOM 2266 O O . PHE A 1 288 ? -8.461 4.375 7.504 1 98.31 288 PHE A O 1
ATOM 2273 N N . MET A 1 289 ? -7.895 2.176 7.57 1 97.06 289 MET A N 1
ATOM 2274 C CA . MET A 1 289 ? -8.469 1.937 8.891 1 97.06 289 MET A CA 1
ATOM 2275 C C . MET A 1 289 ? -7.723 2.73 9.961 1 97.06 289 MET A C 1
ATOM 2277 O O . MET A 1 289 ? -8.312 3.145 10.953 1 97.06 289 MET A O 1
ATOM 2281 N N . SER A 1 290 ? -6.477 2.955 9.758 1 96.56 290 SER A N 1
ATOM 2282 C CA . SER A 1 290 ? -5.738 3.803 10.688 1 96.56 290 SER A CA 1
ATOM 2283 C C . SER A 1 290 ? -6.309 5.219 10.719 1 96.56 290 SER A C 1
ATOM 2285 O O . SER A 1 290 ? -6.453 5.809 11.789 1 96.56 290 SER A O 1
ATOM 2287 N N . ASP A 1 291 ? -6.582 5.793 9.578 1 95.75 291 ASP A N 1
ATOM 2288 C CA . ASP A 1 291 ? -7.195 7.117 9.508 1 95.75 291 ASP A CA 1
ATOM 2289 C C . ASP A 1 291 ? -8.57 7.121 10.172 1 95.75 291 ASP A C 1
ATOM 2291 O O . ASP A 1 291 ? -8.93 8.078 10.859 1 95.75 291 ASP A O 1
ATOM 2295 N N . LEU A 1 292 ? -9.305 6.059 9.914 1 96.31 292 LEU A N 1
ATOM 2296 C CA . LEU A 1 292 ? -10.617 5.945 10.547 1 96.31 292 LEU A CA 1
ATOM 2297 C C . LEU A 1 292 ? -10.484 5.836 12.062 1 96.31 292 LEU A C 1
ATOM 2299 O O . LEU A 1 292 ? -11.305 6.387 12.797 1 96.31 292 LEU A O 1
ATOM 2303 N N . SER A 1 293 ? -9.516 5.047 12.508 1 96.12 293 SER A N 1
ATOM 2304 C CA . SER A 1 293 ? -9.242 4.918 13.938 1 96.12 293 SER A CA 1
ATOM 2305 C C . SER A 1 293 ? -8.906 6.27 14.562 1 96.12 293 SER A C 1
ATOM 2307 O O . SER A 1 293 ? -9.336 6.566 15.68 1 96.12 293 SER A O 1
ATOM 2309 N N . ARG A 1 294 ? -8.156 7.09 13.883 1 96.75 294 ARG A N 1
ATOM 2310 C CA . ARG A 1 294 ? -7.793 8.414 14.375 1 96.75 294 ARG A CA 1
ATOM 2311 C C . ARG A 1 294 ? -9.023 9.312 14.5 1 96.75 294 ARG A C 1
ATOM 2313 O O . ARG A 1 294 ? -9.156 10.047 15.477 1 96.75 294 ARG A O 1
ATOM 2320 N N . LEU A 1 295 ? -9.859 9.258 13.492 1 97.38 295 LEU A N 1
ATOM 2321 C CA . LEU A 1 295 ? -11.117 10 13.578 1 97.38 295 LEU A CA 1
ATOM 2322 C C . LEU A 1 295 ? -11.945 9.516 14.766 1 97.38 295 LEU A C 1
ATOM 2324 O O . LEU A 1 295 ? -12.484 10.32 15.523 1 97.38 295 LEU A O 1
ATOM 2328 N N . ALA A 1 296 ? -12.086 8.18 14.914 1 96.44 296 ALA A N 1
ATOM 2329 C CA . ALA A 1 296 ? -12.844 7.598 16.016 1 96.44 296 ALA A CA 1
ATOM 2330 C C . ALA A 1 296 ? -12.258 8.031 17.359 1 96.44 296 ALA A C 1
ATOM 2332 O O . ALA A 1 296 ? -13 8.336 18.297 1 96.44 296 ALA A O 1
ATOM 2333 N N . SER A 1 297 ? -10.984 8.039 17.453 1 95.81 297 SER A N 1
ATOM 2334 C CA . SER A 1 297 ? -10.297 8.453 18.672 1 95.81 297 SER A CA 1
ATOM 2335 C C . SER A 1 297 ? -10.625 9.898 19.031 1 95.81 297 SER A C 1
ATOM 2337 O O . SER A 1 297 ? -10.852 10.219 20.203 1 95.81 297 SER A O 1
ATOM 2339 N N . GLU A 1 298 ? -10.633 10.742 18.078 1 96.31 298 GLU A N 1
ATOM 2340 C CA . GLU A 1 298 ? -10.914 12.156 18.312 1 96.31 298 GLU A CA 1
ATOM 2341 C C . GLU A 1 298 ? -12.352 12.367 18.75 1 96.31 298 GLU A C 1
ATOM 2343 O O . GLU A 1 298 ? -12.617 13.109 19.703 1 96.31 298 GLU A O 1
ATOM 2348 N N . LEU A 1 299 ? -13.25 11.695 18.094 1 96.88 299 LEU A N 1
ATOM 2349 C CA . LEU A 1 299 ? -14.648 11.812 18.469 1 96.88 299 LEU A CA 1
ATOM 2350 C C . LEU A 1 299 ? -14.891 11.25 19.859 1 96.88 299 LEU A C 1
ATOM 2352 O O . LEU A 1 299 ? -15.727 11.766 20.609 1 96.88 299 LEU A O 1
ATOM 2356 N N . GLN A 1 300 ? -14.18 10.203 20.172 1 94.38 300 GLN A N 1
ATOM 2357 C CA . GLN A 1 300 ? -14.258 9.641 21.516 1 94.38 300 GLN A CA 1
ATOM 2358 C C . GLN A 1 300 ? -13.82 10.656 22.562 1 94.38 300 GLN A C 1
ATOM 2360 O O . GLN A 1 300 ? -14.477 10.828 23.578 1 94.38 300 GLN A O 1
ATOM 2365 N N . LEU A 1 301 ? -12.75 11.336 22.266 1 95 301 LEU A N 1
ATOM 2366 C CA . LEU A 1 301 ? -12.258 12.383 23.156 1 95 301 LEU A CA 1
ATOM 2367 C C . LEU A 1 301 ? -13.273 13.516 23.266 1 95 301 LEU A C 1
ATOM 2369 O O . LEU A 1 301 ? -13.602 13.953 24.375 1 95 301 LEU A O 1
ATOM 2373 N N . TRP A 1 302 ? -13.844 13.969 22.172 1 96.94 302 TRP A N 1
ATOM 2374 C CA . TRP A 1 302 ? -14.773 15.094 22.125 1 96.94 302 TRP A CA 1
ATOM 2375 C C . TRP A 1 302 ? -16.078 14.75 22.828 1 96.94 302 TRP A C 1
ATOM 2377 O O . TRP A 1 302 ? -16.812 15.648 23.25 1 96.94 302 TRP A O 1
ATOM 2387 N N . SER A 1 303 ? -16.391 13.484 22.969 1 94.75 303 SER A N 1
ATOM 2388 C CA . SER A 1 303 ? -17.672 13.055 23.516 1 94.75 303 SER A CA 1
ATOM 2389 C C . SER A 1 303 ? -17.578 12.891 25.031 1 94.75 303 SER A C 1
ATOM 2391 O O . SER A 1 303 ? -18.594 12.609 25.688 1 94.75 303 SER A O 1
ATOM 2393 N N . THR A 1 304 ? -16.422 13.023 25.641 1 92.31 304 THR A N 1
ATOM 2394 C CA . THR A 1 304 ? -16.312 12.984 27.094 1 92.31 304 THR A CA 1
ATOM 2395 C C . THR A 1 304 ? -17.031 14.172 27.734 1 92.31 304 THR A C 1
ATOM 2397 O O . THR A 1 304 ? -17.281 15.18 27.062 1 92.31 304 THR A O 1
ATOM 2400 N N . ASP A 1 305 ? -17.344 13.992 28.969 1 90.69 305 ASP A N 1
ATOM 2401 C CA . ASP A 1 305 ? -18.047 15.07 29.656 1 90.69 305 ASP A CA 1
ATOM 2402 C C . ASP A 1 305 ? -17.141 16.281 29.828 1 90.69 305 ASP A C 1
ATOM 2404 O O . ASP A 1 305 ? -17.609 17.422 29.859 1 90.69 305 ASP A O 1
ATOM 2408 N N . GLU A 1 306 ? -15.883 16.062 29.953 1 91 306 GLU A N 1
ATOM 2409 C CA . GLU A 1 306 ? -14.922 17.156 30.109 1 91 306 GLU A CA 1
ATOM 2410 C C . GLU A 1 306 ? -14.867 18.016 28.844 1 91 306 GLU A C 1
ATOM 2412 O O . GLU A 1 306 ? -14.805 19.234 28.938 1 91 306 GLU A O 1
ATOM 2417 N N . TYR A 1 307 ? -14.844 17.438 27.625 1 93.94 307 TYR A N 1
ATOM 2418 C CA . TYR A 1 307 ? -14.867 18.188 26.375 1 93.94 307 TYR A CA 1
ATOM 2419 C C . TYR A 1 307 ? -16.281 18.609 26.016 1 93.94 307 TYR A C 1
ATOM 2421 O O . TYR A 1 307 ? -16.531 19.797 25.734 1 93.94 307 TYR A O 1
ATOM 2429 N N . ASN A 1 308 ? -17.219 17.578 26 1 96 308 ASN A N 1
ATOM 2430 C CA . ASN A 1 308 ? -18.625 17.797 25.719 1 96 308 ASN A CA 1
ATOM 2431 C C . ASN A 1 308 ? -18.828 18.547 24.422 1 96 308 ASN A C 1
ATOM 2433 O O . ASN A 1 308 ? -19.688 19.422 24.328 1 96 308 ASN A O 1
ATOM 2437 N N . SER A 1 309 ? -18.016 18.359 23.469 1 97.19 309 SER A N 1
ATOM 2438 C CA . SER A 1 309 ? -18.062 19.031 22.172 1 97.19 309 SER A CA 1
ATOM 2439 C C . SER A 1 309 ? -19.047 18.344 21.234 1 97.19 309 SER A C 1
ATOM 2441 O O . SER A 1 309 ? -19.641 18.984 20.359 1 97.19 309 SER A O 1
ATOM 2443 N N . VAL A 1 310 ? -19.172 16.984 21.391 1 97.44 310 VAL A N 1
ATOM 2444 C CA . VAL A 1 310 ? -20.109 16.234 20.562 1 97.44 310 VAL A CA 1
ATOM 2445 C C . VAL A 1 310 ? -20.828 15.195 21.422 1 97.44 310 VAL A C 1
ATOM 2447 O O . VAL A 1 310 ? -20.391 14.883 22.531 1 97.44 310 VAL A O 1
ATOM 2450 N N . GLU A 1 311 ? -21.938 14.758 20.891 1 95.25 311 GLU A N 1
ATOM 2451 C CA . GLU A 1 311 ? -22.672 13.641 21.453 1 95.25 311 GLU A CA 1
ATOM 2452 C C . GLU A 1 311 ? -23.094 12.648 20.375 1 95.25 311 GLU A C 1
ATOM 2454 O O . GLU A 1 311 ? -23.672 13.039 19.359 1 95.25 311 GLU A O 1
ATOM 2459 N N . MET A 1 312 ? -22.812 11.453 20.672 1 93.62 312 MET A N 1
ATOM 2460 C CA . MET A 1 312 ? -23.172 10.398 19.719 1 93.62 312 MET A CA 1
ATOM 2461 C C . MET A 1 312 ? -24.672 10.156 19.734 1 93.62 312 MET A C 1
ATOM 2463 O O . MET A 1 312 ? -25.312 10.227 20.797 1 93.62 312 MET A O 1
ATOM 2467 N N . ASP A 1 313 ? -25.172 9.891 18.562 1 93.94 313 ASP A N 1
ATOM 2468 C CA . ASP A 1 313 ? -26.562 9.414 18.5 1 93.94 313 ASP A CA 1
ATOM 2469 C C . ASP A 1 313 ? -26.719 8.117 19.297 1 93.94 313 ASP A C 1
ATOM 2471 O O . ASP A 1 313 ? -25.844 7.254 19.266 1 93.94 313 ASP A O 1
ATOM 2475 N N . ASN A 1 314 ? -27.875 7.93 19.906 1 90.75 314 ASN A N 1
ATOM 2476 C CA . ASN A 1 314 ? -28.141 6.762 20.734 1 90.75 314 ASN A CA 1
ATOM 2477 C C . ASN A 1 314 ? -28 5.465 19.953 1 90.75 314 ASN A C 1
ATOM 2479 O O . ASN A 1 314 ? -27.594 4.441 20.5 1 90.75 314 ASN A O 1
ATOM 2483 N N . SER A 1 315 ? -28.312 5.484 18.734 1 91.88 315 SER A N 1
ATOM 2484 C CA . SER A 1 315 ? -28.297 4.281 17.906 1 91.88 315 SER A CA 1
ATOM 2485 C C . SER A 1 315 ? -26.875 3.775 17.688 1 91.88 315 SER A C 1
ATOM 2487 O O . SER A 1 315 ? -26.672 2.643 17.25 1 91.88 315 SER A O 1
ATOM 2489 N N . TYR A 1 316 ? -25.859 4.586 18.047 1 93.62 316 TYR A N 1
ATOM 2490 C CA . TYR A 1 316 ? -24.469 4.184 17.859 1 93.62 316 TYR A CA 1
ATOM 2491 C C . TYR A 1 316 ? -23.719 4.129 19.188 1 93.62 316 TYR A C 1
ATOM 2493 O O . TYR A 1 316 ? -22.5 4.047 19.219 1 93.62 316 TYR A O 1
ATOM 2501 N N . ALA A 1 317 ? -24.453 4.219 20.25 1 90.88 317 ALA A N 1
ATOM 2502 C CA . ALA A 1 317 ? -23.875 4.227 21.594 1 90.88 317 ALA A CA 1
ATOM 2503 C C . ALA A 1 317 ? -24.266 2.977 22.375 1 90.88 317 ALA A C 1
ATOM 2505 O O . ALA A 1 317 ? -25.266 2.332 22.062 1 90.88 317 ALA A O 1
ATOM 2506 N N . GLY A 1 318 ? -23.406 2.594 23.25 1 84 318 GLY A N 1
ATOM 2507 C CA . GLY A 1 318 ? -23.688 1.516 24.188 1 84 318 GLY A CA 1
ATOM 2508 C C . GLY A 1 318 ? -24.047 2.008 25.578 1 84 318 GLY A C 1
ATOM 2509 O O . GLY A 1 318 ? -24.016 3.211 25.844 1 84 318 GLY A O 1
ATOM 2510 N N . ILE A 1 319 ? -24.469 1.093 26.406 1 78.25 319 ILE A N 1
ATOM 2511 C CA . ILE A 1 319 ? -24.859 1.44 27.766 1 78.25 319 ILE A CA 1
ATOM 2512 C C . ILE A 1 319 ? -24 0.66 28.766 1 78.25 319 ILE A C 1
ATOM 2514 O O . ILE A 1 319 ? -23.25 -0.242 28.375 1 78.25 319 ILE A O 1
ATOM 2518 N N . SER A 1 320 ? -23.938 1.284 30 1 69.69 320 SER A N 1
ATOM 2519 C CA . SER A 1 320 ? -23.5 0.471 31.125 1 69.69 320 SER A CA 1
ATOM 2520 C C . SER A 1 320 ? -24.672 -0.213 31.797 1 69.69 320 SER A C 1
ATOM 2522 O O . SER A 1 320 ? -25.719 0.412 32.031 1 69.69 320 SER A O 1
ATOM 2524 N N . SER A 1 321 ? -24.516 -1.459 32.094 1 68.62 321 SER A N 1
ATOM 2525 C CA . SER A 1 321 ? -25.578 -2.201 32.781 1 68.62 321 SER A CA 1
ATOM 2526 C C . SER A 1 321 ? -25.734 -1.742 34.219 1 68.62 321 SER A C 1
ATOM 2528 O O . SER A 1 321 ? -26.797 -1.937 34.812 1 68.62 321 SER A O 1
ATOM 2530 N N . MET A 1 322 ? -24.781 -1.106 34.719 1 67.38 322 MET A N 1
ATOM 2531 C CA . MET A 1 322 ? -24.766 -0.745 36.125 1 67.38 322 MET A CA 1
ATOM 2532 C C . MET A 1 322 ? -25 0.751 36.312 1 67.38 322 MET A C 1
ATOM 2534 O O . MET A 1 322 ? -25.609 1.176 37.281 1 67.38 322 MET A O 1
ATOM 2538 N N . MET A 1 323 ? -24.531 1.535 35.406 1 75.5 323 MET A N 1
ATOM 2539 C CA . MET A 1 323 ? -24.531 2.99 35.531 1 75.5 323 MET A CA 1
ATOM 2540 C C . MET A 1 323 ? -25.484 3.625 34.531 1 75.5 323 MET A C 1
ATOM 2542 O O . MET A 1 323 ? -25.109 3.891 33.375 1 75.5 323 MET A O 1
ATOM 2546 N N . PRO A 1 324 ? -26.672 4.004 34.906 1 76 324 PRO A N 1
ATOM 2547 C CA . PRO A 1 324 ? -27.719 4.426 33.969 1 76 324 PRO A CA 1
ATOM 2548 C C . PRO A 1 324 ? -27.391 5.73 33.25 1 76 324 PRO A C 1
ATOM 2550 O O . PRO A 1 324 ? -27.969 6.02 32.188 1 76 324 PRO A O 1
ATOM 2553 N N . GLN A 1 325 ? -26.469 6.555 33.812 1 79.19 325 GLN A N 1
ATOM 2554 C CA . GLN A 1 325 ? -26.141 7.84 33.188 1 79.19 325 GLN A CA 1
ATOM 2555 C C . GLN A 1 325 ? -25.125 7.676 32.062 1 79.19 325 GLN A C 1
ATOM 2557 O O . GLN A 1 325 ? -24.906 8.602 31.281 1 79.19 325 GLN A O 1
ATOM 2562 N N . LYS A 1 326 ? -24.484 6.516 32.156 1 84.31 326 LYS A N 1
ATOM 2563 C CA . LYS A 1 326 ? -23.312 6.363 31.297 1 84.31 326 LYS A CA 1
ATOM 2564 C C . LYS A 1 326 ? -23.734 6.031 29.859 1 84.31 326 LYS A C 1
ATOM 2566 O O . LYS A 1 326 ? -24.516 5.113 29.641 1 84.31 326 LYS A O 1
ATOM 2571 N N . LYS A 1 327 ? -23.328 6.777 28.859 1 87.56 327 LYS A N 1
ATOM 2572 C CA . LYS A 1 327 ? -23.438 6.512 27.422 1 87.56 327 LYS A CA 1
ATOM 2573 C C . LYS A 1 327 ? -22.078 6.207 26.812 1 87.56 327 LYS A C 1
ATOM 2575 O O . LYS A 1 327 ? -21.297 7.117 26.562 1 87.56 327 LYS A O 1
ATOM 2580 N N . ASN A 1 328 ? -21.859 4.949 26.516 1 87.81 328 ASN A N 1
ATOM 2581 C CA . ASN A 1 328 ? -20.547 4.508 26.062 1 87.81 328 ASN A CA 1
ATOM 2582 C C . ASN A 1 328 ? -20.375 4.727 24.562 1 87.81 328 ASN A C 1
ATOM 2584 O O . ASN A 1 328 ? -21.281 4.426 23.781 1 87.81 328 ASN A O 1
ATOM 2588 N N . PRO A 1 329 ? -19.25 5.32 24.141 1 93.06 329 PRO A N 1
ATOM 2589 C CA . PRO A 1 329 ? -18.984 5.445 22.719 1 93.06 329 PRO A CA 1
ATOM 2590 C C . PRO A 1 329 ? -18.547 4.129 22.078 1 93.06 329 PRO A C 1
ATOM 2592 O O . PRO A 1 329 ? -17.469 4.062 21.453 1 93.06 329 PRO A O 1
ATOM 2595 N N . ASP A 1 330 ? -19.391 3.16 22.109 1 89 330 ASP A N 1
ATOM 2596 C CA . ASP A 1 330 ? -19.078 1.776 21.75 1 89 330 ASP A CA 1
ATOM 2597 C C . ASP A 1 330 ? -18.75 1.65 20.266 1 89 330 ASP A C 1
ATOM 2599 O O . ASP A 1 330 ? -17.844 0.891 19.891 1 89 330 ASP A O 1
ATOM 2603 N N . ALA A 1 331 ? -19.469 2.299 19.438 1 92.62 331 ALA A N 1
ATOM 2604 C CA . ALA A 1 331 ? -19.203 2.262 18 1 92.62 331 ALA A CA 1
ATOM 2605 C C . ALA A 1 331 ? -17.797 2.725 17.688 1 92.62 331 ALA A C 1
ATOM 2607 O O . ALA A 1 331 ? -17.109 2.15 16.828 1 92.62 331 ALA A O 1
ATOM 2608 N N . LEU A 1 332 ? -17.297 3.748 18.359 1 95.69 332 LEU A N 1
ATOM 2609 C CA . LEU A 1 332 ? -15.961 4.301 18.141 1 95.69 332 LEU A CA 1
ATOM 2610 C C . LEU A 1 332 ? -14.891 3.334 18.625 1 95.69 332 LEU A C 1
ATOM 2612 O O . LEU A 1 332 ? -13.891 3.111 17.922 1 95.69 332 LEU A O 1
ATOM 2616 N N . GLU A 1 333 ? -15.141 2.762 19.781 1 91.44 333 GLU A N 1
ATOM 2617 C CA . GLU A 1 333 ? -14.188 1.799 20.328 1 91.44 333 GLU A CA 1
ATOM 2618 C C . GLU A 1 333 ? -14.062 0.576 19.422 1 91.44 333 GLU A C 1
ATOM 2620 O O . GLU A 1 333 ? -12.961 0.081 19.188 1 91.44 333 GLU A O 1
ATOM 2625 N N . ARG A 1 334 ? -15.125 0.139 18.969 1 91.06 334 ARG A N 1
ATOM 2626 C CA . ARG A 1 334 ? -15.125 -1.051 18.125 1 91.06 334 ARG A CA 1
ATOM 2627 C C . ARG A 1 334 ? -14.516 -0.754 16.75 1 91.06 334 ARG A C 1
ATOM 2629 O O . ARG A 1 334 ? -13.875 -1.62 16.156 1 91.06 334 ARG A O 1
ATOM 2636 N N . THR A 1 335 ? -14.711 0.433 16.266 1 94.81 335 THR A N 1
ATOM 2637 C CA . THR A 1 335 ? -14.023 0.843 15.047 1 94.81 335 THR A CA 1
ATOM 2638 C C . THR A 1 335 ? -12.508 0.797 15.234 1 94.81 335 THR A C 1
ATOM 2640 O O . THR A 1 335 ? -11.789 0.29 14.375 1 94.81 335 THR A O 1
ATOM 2643 N N . ARG A 1 336 ? -12.039 1.329 16.344 1 94.31 336 ARG A N 1
ATOM 2644 C CA . ARG A 1 336 ? -10.609 1.312 16.641 1 94.31 336 ARG A CA 1
ATOM 2645 C C . ARG A 1 336 ? -10.102 -0.118 16.781 1 94.31 336 ARG A C 1
ATOM 2647 O O . ARG A 1 336 ? -8.984 -0.429 16.375 1 94.31 336 ARG A O 1
ATOM 2654 N N . LYS A 1 337 ? -10.93 -0.993 17.422 1 90.25 337 LYS A N 1
ATOM 2655 C CA . LYS A 1 337 ? -10.602 -2.412 17.516 1 90.25 337 LYS A CA 1
ATOM 2656 C C . LYS A 1 337 ? -10.445 -3.035 16.125 1 90.25 337 LYS A C 1
ATOM 2658 O O . LYS A 1 337 ? -9.516 -3.801 15.891 1 90.25 337 LYS A O 1
ATOM 2663 N N . ALA A 1 338 ? -11.344 -2.768 15.258 1 92.38 338 ALA A N 1
ATOM 2664 C CA . ALA A 1 338 ? -11.281 -3.268 13.883 1 92.38 338 ALA A CA 1
ATOM 2665 C C . ALA A 1 338 ? -9.984 -2.844 13.203 1 92.38 338 ALA A C 1
ATOM 2667 O O . ALA A 1 338 ? -9.414 -3.598 12.406 1 92.38 338 ALA A O 1
ATOM 2668 N N . SER A 1 339 ? -9.531 -1.594 13.43 1 95.31 339 SER A N 1
ATOM 2669 C CA . SER A 1 339 ? -8.281 -1.108 12.852 1 95.31 339 SER A CA 1
ATOM 2670 C C . SER A 1 339 ? -7.102 -1.966 13.289 1 95.31 339 SER A C 1
ATOM 2672 O O . SER A 1 339 ? -6.238 -2.311 12.477 1 95.31 339 SER A O 1
ATOM 2674 N N . ALA A 1 340 ? -7.113 -2.334 14.516 1 89.31 340 ALA A N 1
ATOM 2675 C CA . ALA A 1 340 ? -6.047 -3.189 15.031 1 89.31 340 ALA A CA 1
ATOM 2676 C C . ALA A 1 340 ? -6.059 -4.551 14.336 1 89.31 340 ALA A C 1
ATOM 2678 O O . ALA A 1 340 ? -5 -5.098 14.008 1 89.31 340 ALA A O 1
ATOM 2679 N N . LEU A 1 341 ? -7.184 -5.062 14.156 1 88.5 341 LEU A N 1
ATOM 2680 C CA . LEU A 1 341 ? -7.332 -6.363 13.516 1 88.5 341 LEU A CA 1
ATOM 2681 C C . LEU A 1 341 ? -6.797 -6.328 12.086 1 88.5 341 LEU A C 1
ATOM 2683 O O . LEU A 1 341 ? -6.152 -7.277 11.633 1 88.5 341 LEU A O 1
ATOM 2687 N N . THR A 1 342 ? -7.078 -5.293 11.375 1 93.81 342 THR A N 1
ATOM 2688 C CA . THR A 1 342 ? -6.641 -5.184 9.984 1 93.81 342 THR A CA 1
ATOM 2689 C C . THR A 1 342 ? -5.121 -5.074 9.898 1 93.81 342 THR A C 1
ATOM 2691 O O . THR A 1 342 ? -4.504 -5.625 8.984 1 93.81 342 THR A O 1
ATOM 2694 N N . MET A 1 343 ? -4.516 -4.332 10.773 1 93.75 343 MET A N 1
ATOM 2695 C CA . MET A 1 343 ? -3.059 -4.273 10.828 1 93.75 343 MET A CA 1
ATOM 2696 C C . MET A 1 343 ? -2.467 -5.656 11.086 1 93.75 343 MET A C 1
ATOM 2698 O O . MET A 1 343 ? -1.455 -6.023 10.484 1 93.75 343 MET A O 1
ATOM 2702 N N . GLY A 1 344 ? -3.068 -6.41 11.984 1 91.12 344 GLY A N 1
ATOM 2703 C CA . GLY A 1 344 ? -2.621 -7.766 12.242 1 91.12 344 GLY A CA 1
ATOM 2704 C C . GLY A 1 344 ? -2.641 -8.648 11.008 1 91.12 344 GLY A C 1
ATOM 2705 O O . GLY A 1 344 ? -1.725 -9.445 10.797 1 91.12 344 GLY A O 1
ATOM 2706 N N . GLN A 1 345 ? -3.641 -8.492 10.25 1 92 345 GLN A N 1
ATOM 2707 C CA . GLN A 1 345 ? -3.746 -9.258 9.008 1 92 345 GLN A CA 1
ATOM 2708 C C . GLN A 1 345 ? -2.6 -8.93 8.055 1 92 345 GLN A C 1
ATOM 2710 O O . GLN A 1 345 ? -2.055 -9.82 7.402 1 92 345 GLN A O 1
ATOM 2715 N N . LEU A 1 346 ? -2.254 -7.609 7.891 1 95.06 346 LEU A N 1
ATOM 2716 C CA . LEU A 1 346 ? -1.144 -7.195 7.043 1 95.06 346 LEU A CA 1
ATOM 2717 C C . LEU A 1 346 ? 0.163 -7.824 7.512 1 95.06 346 LEU A C 1
ATOM 2719 O O . LEU A 1 346 ? 0.921 -8.367 6.699 1 95.06 346 LEU A O 1
ATOM 2723 N N . VAL A 1 347 ? 0.428 -7.812 8.773 1 93.44 347 VAL A N 1
ATOM 2724 C CA . VAL A 1 347 ? 1.655 -8.352 9.344 1 93.44 347 VAL A CA 1
ATOM 2725 C C . VAL A 1 347 ? 1.729 -9.859 9.078 1 93.44 347 VAL A C 1
ATOM 2727 O O . VAL A 1 347 ? 2.785 -10.383 8.719 1 93.44 347 VAL A O 1
ATOM 2730 N N . ALA A 1 348 ? 0.624 -10.578 9.258 1 90.88 348 ALA A N 1
ATOM 2731 C CA . ALA A 1 348 ? 0.584 -12.016 9.016 1 90.88 348 ALA A CA 1
ATOM 2732 C C . ALA A 1 348 ? 0.925 -12.344 7.566 1 90.88 348 ALA A C 1
ATOM 2734 O O . ALA A 1 348 ? 1.714 -13.25 7.293 1 90.88 348 ALA A O 1
ATOM 2735 N N . ILE A 1 349 ? 0.355 -11.602 6.68 1 94.56 349 ILE A N 1
ATOM 2736 C CA . ILE A 1 349 ? 0.551 -11.844 5.254 1 94.56 349 ILE A CA 1
ATOM 2737 C C . ILE A 1 349 ? 2.01 -11.586 4.887 1 94.56 349 ILE A C 1
ATOM 2739 O O . ILE A 1 349 ? 2.654 -12.422 4.254 1 94.56 349 ILE A O 1
ATOM 2743 N N . LEU A 1 350 ? 2.602 -10.453 5.277 1 94.44 350 LEU A N 1
ATOM 2744 C CA . LEU A 1 350 ? 3.975 -10.109 4.926 1 94.44 350 LEU A CA 1
ATOM 2745 C C . LEU A 1 350 ? 4.965 -11.047 5.598 1 94.44 350 LEU A C 1
ATOM 2747 O O . LEU A 1 350 ? 5.969 -11.438 4.996 1 94.44 350 LEU A O 1
ATOM 2751 N N . SER A 1 351 ? 4.727 -11.438 6.832 1 92.06 351 SER A N 1
ATOM 2752 C CA . SER A 1 351 ? 5.594 -12.383 7.516 1 92.06 351 SER A CA 1
ATOM 2753 C C . SER A 1 351 ? 5.633 -13.727 6.789 1 92.06 351 SER A C 1
ATOM 2755 O O . SER A 1 351 ? 6.691 -14.336 6.66 1 92.06 351 SER A O 1
ATOM 2757 N N . SER A 1 352 ? 4.477 -14.156 6.328 1 92.06 352 SER A N 1
ATOM 2758 C CA . SER A 1 352 ? 4.395 -15.43 5.629 1 92.06 352 SER A CA 1
ATOM 2759 C C . SER A 1 352 ? 5.188 -15.398 4.324 1 92.06 352 SER A C 1
ATOM 2761 O O . SER A 1 352 ? 5.945 -16.328 4.035 1 92.06 352 SER A O 1
ATOM 2763 N N . THR A 1 353 ? 5.031 -14.359 3.531 1 91.81 353 THR A N 1
ATOM 2764 C CA . THR A 1 353 ? 5.711 -14.289 2.242 1 91.81 353 THR A CA 1
ATOM 2765 C C . THR A 1 353 ? 7.215 -14.086 2.432 1 91.81 353 THR A C 1
ATOM 2767 O O . THR A 1 353 ? 8.016 -14.617 1.662 1 91.81 353 THR A O 1
ATOM 2770 N N . ASN A 1 354 ? 7.605 -13.398 3.469 1 90.56 354 ASN A N 1
ATOM 2771 C CA . ASN A 1 354 ? 9.016 -13.156 3.74 1 90.56 354 ASN A CA 1
ATOM 2772 C C . ASN A 1 354 ? 9.742 -14.438 4.133 1 90.56 354 ASN A C 1
ATOM 2774 O O . ASN A 1 354 ? 10.969 -14.523 4.047 1 90.56 354 ASN A O 1
ATOM 2778 N N . SER A 1 355 ? 9.031 -15.453 4.504 1 88.56 355 SER A N 1
ATOM 2779 C CA . SER A 1 355 ? 9.641 -16.641 5.082 1 88.56 355 SER A CA 1
ATOM 2780 C C . SER A 1 355 ? 9.805 -17.75 4.043 1 88.56 355 SER A C 1
ATOM 2782 O O . SER A 1 355 ? 10.328 -18.812 4.344 1 88.56 355 SER A O 1
ATOM 2784 N N . ILE A 1 356 ? 9.414 -17.453 2.791 1 90.44 356 ILE A N 1
ATOM 2785 C CA . ILE A 1 356 ? 9.375 -18.547 1.832 1 90.44 356 ILE A CA 1
ATOM 2786 C C . ILE A 1 356 ? 10.117 -18.156 0.56 1 90.44 356 ILE A C 1
ATOM 2788 O O . ILE A 1 356 ? 10.469 -16.984 0.38 1 90.44 356 ILE A O 1
ATOM 2792 N N . GLU A 1 357 ? 10.398 -19.125 -0.358 1 91 357 GLU A N 1
ATOM 2793 C CA . GLU A 1 357 ? 10.938 -18.906 -1.695 1 91 357 GLU A CA 1
ATOM 2794 C C . GLU A 1 357 ? 9.891 -18.312 -2.623 1 91 357 GLU A C 1
ATOM 2796 O O . GLU A 1 357 ? 8.719 -18.188 -2.252 1 91 357 GLU A O 1
ATOM 2801 N N . TYR A 1 358 ? 10.258 -17.875 -3.791 1 89.5 358 TYR A N 1
ATOM 2802 C CA . TYR A 1 358 ? 9.367 -17.156 -4.703 1 89.5 358 TYR A CA 1
ATOM 2803 C C . TYR A 1 358 ? 8.297 -18.094 -5.25 1 89.5 358 TYR A C 1
ATOM 2805 O O . TYR A 1 358 ? 7.152 -17.672 -5.461 1 89.5 358 TYR A O 1
ATOM 2813 N N . GLN A 1 359 ? 8.656 -19.297 -5.516 1 89.19 359 GLN A N 1
ATOM 2814 C CA . GLN A 1 359 ? 7.711 -20.219 -6.125 1 89.19 359 GLN A CA 1
ATOM 2815 C C . GLN A 1 359 ? 6.605 -20.594 -5.145 1 89.19 359 GLN A C 1
ATOM 2817 O O . GLN A 1 359 ? 6.664 -20.25 -3.965 1 89.19 359 GLN A O 1
ATOM 2822 N N . HIS A 1 360 ? 5.609 -21.25 -5.621 1 89 360 HIS A N 1
ATOM 2823 C CA . HIS A 1 360 ? 4.371 -21.469 -4.887 1 89 360 HIS A CA 1
ATOM 2824 C C . HIS A 1 360 ? 4.633 -22.172 -3.564 1 89 360 HIS A C 1
ATOM 2826 O O . HIS A 1 360 ? 5.391 -23.156 -3.516 1 89 360 HIS A O 1
ATOM 2832 N N . SER A 1 361 ? 3.98 -21.672 -2.477 1 89.38 361 SER A N 1
ATOM 2833 C CA . SER A 1 361 ? 4.059 -22.266 -1.142 1 89.38 361 SER A CA 1
ATOM 2834 C C . SER A 1 361 ? 2.723 -22.156 -0.414 1 89.38 361 SER A C 1
ATOM 2836 O O . SER A 1 361 ? 2.014 -21.156 -0.543 1 89.38 361 SER A O 1
ATOM 2838 N N . GLY A 1 362 ? 2.361 -23.234 0.328 1 85.75 362 GLY A N 1
ATOM 2839 C CA . GLY A 1 362 ? 1.153 -23.266 1.136 1 85.75 362 GLY A CA 1
ATOM 2840 C C . GLY A 1 362 ? 1.263 -22.422 2.4 1 85.75 362 GLY A C 1
ATOM 2841 O O . GLY A 1 362 ? 0.282 -22.266 3.129 1 85.75 362 GLY A O 1
ATOM 2842 N N . VAL A 1 363 ? 2.424 -21.812 2.666 1 85.12 363 VAL A N 1
ATOM 2843 C CA . VAL A 1 363 ? 2.658 -21.031 3.875 1 85.12 363 VAL A CA 1
ATOM 2844 C C . VAL A 1 363 ? 1.998 -19.656 3.742 1 85.12 363 VAL A C 1
ATOM 2846 O O . VAL A 1 363 ? 1.753 -18.969 4.742 1 85.12 363 VAL A O 1
ATOM 2849 N N . ARG A 1 364 ? 1.681 -19.281 2.527 1 90.19 364 ARG A N 1
ATOM 2850 C CA . ARG A 1 364 ? 1.147 -17.953 2.254 1 90.19 364 ARG A CA 1
ATOM 2851 C C . ARG A 1 364 ? -0.197 -17.75 2.945 1 90.19 364 ARG A C 1
ATOM 2853 O O . ARG A 1 364 ? -1.098 -18.578 2.818 1 90.19 364 ARG A O 1
ATOM 2860 N N . VAL A 1 365 ? -0.28 -16.609 3.627 1 90.12 365 VAL A N 1
ATOM 2861 C CA . VAL A 1 365 ? -1.497 -16.25 4.344 1 90.12 365 VAL A CA 1
ATOM 2862 C C . VAL A 1 365 ? -2.381 -15.375 3.453 1 90.12 365 VAL A C 1
ATOM 2864 O O . VAL A 1 365 ? -1.889 -14.477 2.771 1 90.12 365 VAL A O 1
ATOM 2867 N N . MET A 1 366 ? -3.723 -15.734 3.393 1 92.38 366 MET A N 1
ATOM 2868 C CA . MET A 1 366 ? -4.715 -15 2.615 1 92.38 366 MET A CA 1
ATOM 2869 C C . MET A 1 366 ? -5.336 -13.883 3.447 1 92.38 366 MET A C 1
ATOM 2871 O O . MET A 1 366 ? -5.219 -13.875 4.672 1 92.38 366 MET A O 1
ATOM 2875 N N . LEU A 1 367 ? -5.836 -12.906 2.738 1 94.44 367 LEU A N 1
ATOM 2876 C CA . LEU A 1 367 ? -6.68 -11.922 3.406 1 94.44 367 LEU A CA 1
ATOM 2877 C C . LEU A 1 367 ? -8.008 -12.539 3.83 1 94.44 367 LEU A C 1
ATOM 2879 O O . LEU A 1 367 ? -8.844 -12.875 2.984 1 94.44 367 LEU A O 1
ATOM 2883 N N . GLU A 1 368 ? -8.305 -12.609 5.062 1 90.19 368 GLU A N 1
ATOM 2884 C CA . GLU A 1 368 ? -9.422 -13.367 5.617 1 90.19 368 GLU A CA 1
ATOM 2885 C C . GLU A 1 368 ? -10.727 -12.594 5.484 1 90.19 368 GLU A C 1
ATOM 2887 O O . GLU A 1 368 ? -10.758 -11.375 5.648 1 90.19 368 GLU A O 1
ATOM 2892 N N . PRO A 1 369 ? -11.836 -13.344 5.219 1 91.12 369 PRO A N 1
ATOM 2893 C CA . PRO A 1 369 ? -13.148 -12.695 5.102 1 91.12 369 PRO A CA 1
ATOM 2894 C C . PRO A 1 369 ? -13.516 -11.875 6.336 1 91.12 369 PRO A C 1
ATOM 2896 O O . PRO A 1 369 ? -14.094 -10.797 6.211 1 91.12 369 PRO A O 1
ATOM 2899 N N . LYS A 1 370 ? -13.195 -12.367 7.484 1 88.06 370 LYS A N 1
ATOM 2900 C CA . LYS A 1 370 ? -13.531 -11.656 8.719 1 88.06 370 LYS A CA 1
ATOM 2901 C C . LYS A 1 370 ? -12.875 -10.281 8.75 1 88.06 370 LYS A C 1
ATOM 2903 O O . LYS A 1 370 ? -13.477 -9.312 9.227 1 88.06 370 LYS A O 1
ATOM 2908 N N . SER A 1 371 ? -11.664 -10.227 8.352 1 91.44 371 SER A N 1
ATOM 2909 C CA . SER A 1 371 ? -10.961 -8.945 8.312 1 91.44 371 SER A CA 1
ATOM 2910 C C . SER A 1 371 ? -11.633 -7.977 7.348 1 91.44 371 SER A C 1
ATOM 2912 O O . SER A 1 371 ? -11.727 -6.781 7.629 1 91.44 371 SER A O 1
ATOM 2914 N N . LEU A 1 372 ? -12.062 -8.453 6.223 1 94.06 372 LEU A N 1
ATOM 2915 C CA . LEU A 1 372 ? -12.758 -7.625 5.246 1 94.06 372 LEU A CA 1
ATOM 2916 C C . LEU A 1 372 ? -14.109 -7.16 5.789 1 94.06 372 LEU A C 1
ATOM 2918 O O . LEU A 1 372 ? -14.492 -6.004 5.602 1 94.06 372 LEU A O 1
ATOM 2922 N N . ASP A 1 373 ? -14.797 -8.055 6.461 1 93 373 ASP A N 1
ATOM 2923 C CA . ASP A 1 373 ? -16.062 -7.684 7.109 1 93 373 ASP A CA 1
ATOM 2924 C C . ASP A 1 373 ? -15.836 -6.598 8.156 1 93 373 ASP A C 1
ATOM 2926 O O . ASP A 1 373 ? -16.672 -5.715 8.336 1 93 373 ASP A O 1
ATOM 2930 N N . ALA A 1 374 ? -14.734 -6.707 8.898 1 92.56 374 ALA A N 1
ATOM 2931 C CA . ALA A 1 374 ? -14.398 -5.699 9.898 1 92.56 374 ALA A CA 1
ATOM 2932 C C . ALA A 1 374 ? -14.25 -4.32 9.266 1 92.56 374 ALA A C 1
ATOM 2934 O O . ALA A 1 374 ? -14.734 -3.324 9.805 1 92.56 374 ALA A O 1
ATOM 2935 N N . VAL A 1 375 ? -13.555 -4.25 8.117 1 96.56 375 VAL A N 1
ATOM 2936 C CA . VAL A 1 375 ? -13.367 -2.992 7.402 1 96.56 375 VAL A CA 1
ATOM 2937 C C . VAL A 1 375 ? -14.719 -2.41 7.004 1 96.56 375 VAL A C 1
ATOM 2939 O O . VAL A 1 375 ? -14.984 -1.228 7.23 1 96.56 375 VAL A O 1
ATOM 2942 N N . LEU A 1 376 ? -15.547 -3.227 6.414 1 95.94 376 LEU A N 1
ATOM 2943 C CA . LEU A 1 376 ? -16.844 -2.775 5.938 1 95.94 376 LEU A CA 1
ATOM 2944 C C . LEU A 1 376 ? -17.734 -2.338 7.102 1 95.94 376 LEU A C 1
ATOM 2946 O O . LEU A 1 376 ? -18.344 -1.267 7.055 1 95.94 376 LEU A O 1
ATOM 2950 N N . ALA A 1 377 ? -17.781 -3.15 8.156 1 94.12 377 ALA A N 1
ATOM 2951 C CA . ALA A 1 377 ? -18.609 -2.842 9.328 1 94.12 377 ALA A CA 1
ATOM 2952 C C . ALA A 1 377 ? -18.203 -1.513 9.953 1 94.12 377 ALA A C 1
ATOM 2954 O O . ALA A 1 377 ? -19.047 -0.686 10.289 1 94.12 377 ALA A O 1
ATOM 2955 N N . ALA A 1 378 ? -16.906 -1.338 10.156 1 96.56 378 ALA A N 1
ATOM 2956 C CA . ALA A 1 378 ? -16.406 -0.097 10.734 1 96.56 378 ALA A CA 1
ATOM 2957 C C . ALA A 1 378 ? -16.75 1.101 9.859 1 96.56 378 ALA A C 1
ATOM 2959 O O . ALA A 1 378 ? -17.141 2.156 10.359 1 96.56 378 ALA A O 1
ATOM 2960 N N . THR A 1 379 ? -16.578 0.96 8.523 1 98.19 379 THR A N 1
ATOM 2961 C CA . THR A 1 379 ? -16.828 2.053 7.594 1 98.19 379 THR A CA 1
ATOM 2962 C C . THR A 1 379 ? -18.297 2.43 7.59 1 98.19 379 THR A C 1
ATOM 2964 O O . THR A 1 379 ? -18.656 3.611 7.648 1 98.19 379 THR A O 1
ATOM 2967 N N . HIS A 1 380 ? -19.188 1.422 7.496 1 97.31 380 HIS A N 1
ATOM 2968 C CA . HIS A 1 380 ? -20.625 1.668 7.551 1 97.31 380 HIS A CA 1
ATOM 2969 C C . HIS A 1 380 ? -21.016 2.357 8.852 1 97.31 380 HIS A C 1
ATOM 2971 O O . HIS A 1 380 ? -21.797 3.312 8.844 1 97.31 380 HIS A O 1
ATOM 2977 N N . THR A 1 381 ? -20.484 1.878 9.945 1 95.81 381 THR A N 1
ATOM 2978 C CA . THR A 1 381 ? -20.797 2.428 11.258 1 95.81 381 THR A CA 1
ATOM 2979 C C . THR A 1 381 ? -20.359 3.889 11.352 1 95.81 381 THR A C 1
ATOM 2981 O O . THR A 1 381 ? -21.125 4.742 11.805 1 95.81 381 THR A O 1
ATOM 2984 N N . MET A 1 382 ? -19.141 4.164 10.93 1 97.94 382 MET A N 1
ATOM 2985 C CA . MET A 1 382 ? -18.625 5.527 11.023 1 97.94 382 MET A CA 1
ATOM 2986 C C . MET A 1 382 ? -19.406 6.465 10.102 1 97.94 382 MET A C 1
ATOM 2988 O O . MET A 1 382 ? -19.562 7.648 10.406 1 97.94 382 MET A O 1
ATOM 2992 N N . THR A 1 383 ? -19.906 5.949 8.922 1 98.12 383 THR A N 1
ATOM 2993 C CA . THR A 1 383 ? -20.797 6.73 8.07 1 98.12 383 THR A CA 1
ATOM 2994 C C . THR A 1 383 ? -22.031 7.176 8.852 1 98.12 383 THR A C 1
ATOM 2996 O O . THR A 1 383 ? -22.422 8.344 8.797 1 98.12 383 THR A O 1
ATOM 2999 N N . GLY A 1 384 ? -22.656 6.242 9.555 1 97.19 384 GLY A N 1
ATOM 3000 C CA . GLY A 1 384 ? -23.812 6.57 10.383 1 97.19 384 GLY A CA 1
ATOM 3001 C C . GLY A 1 384 ? -23.484 7.504 11.523 1 97.19 384 GLY A C 1
ATOM 3002 O O . GLY A 1 384 ? -24.234 8.445 11.805 1 97.19 384 GLY A O 1
ATOM 3003 N N . VAL A 1 385 ? -22.328 7.27 12.219 1 97.19 385 VAL A N 1
ATOM 3004 C CA . VAL A 1 385 ? -21.891 8.094 13.336 1 97.19 385 VAL A CA 1
ATOM 3005 C C . VAL A 1 385 ? -21.75 9.547 12.891 1 97.19 385 VAL A C 1
ATOM 3007 O O . VAL A 1 385 ? -22.281 10.453 13.539 1 97.19 385 VAL A O 1
ATOM 3010 N N . VAL A 1 386 ? -21.078 9.773 11.773 1 98.19 386 VAL A N 1
ATOM 3011 C CA . VAL A 1 386 ? -20.844 11.125 11.273 1 98.19 386 VAL A CA 1
ATOM 3012 C C . VAL A 1 386 ? -22.172 11.766 10.883 1 98.19 386 VAL A C 1
ATOM 3014 O O . VAL A 1 386 ? -22.438 12.922 11.203 1 98.19 386 VAL A O 1
ATOM 3017 N N . SER A 1 387 ? -23.031 11.055 10.219 1 97.94 387 SER A N 1
ATOM 3018 C CA . SER A 1 387 ? -24.297 11.562 9.703 1 97.94 387 SER A CA 1
ATOM 3019 C C . SER A 1 387 ? -25.219 12.008 10.844 1 97.94 387 SER A C 1
ATOM 3021 O O . SER A 1 387 ? -25.984 12.953 10.688 1 97.94 387 SER A O 1
ATOM 3023 N N . THR A 1 388 ? -25.109 11.367 11.977 1 96.75 388 THR A N 1
ATOM 3024 C CA . THR A 1 388 ? -26.078 11.602 13.031 1 96.75 388 THR A CA 1
ATOM 3025 C C . THR A 1 388 ? -25.438 12.328 14.211 1 96.75 388 THR A C 1
ATOM 3027 O O . THR A 1 388 ? -26.094 12.578 15.227 1 96.75 388 THR A O 1
ATOM 3030 N N . LEU A 1 389 ? -24.203 12.648 14.117 1 97.25 389 LEU A N 1
ATOM 3031 C CA . LEU A 1 389 ? -23.438 13.258 15.195 1 97.25 389 LEU A CA 1
ATOM 3032 C C . LEU A 1 389 ? -24.078 14.562 15.656 1 97.25 389 LEU A C 1
ATOM 3034 O O . LEU A 1 389 ? -24.375 15.43 14.836 1 97.25 389 LEU A O 1
ATOM 3038 N N . HIS A 1 390 ? -24.359 14.688 16.953 1 97.38 390 HIS A N 1
ATOM 3039 C CA . HIS A 1 390 ? -24.812 15.945 17.531 1 97.38 390 HIS A CA 1
ATOM 3040 C C . HIS A 1 390 ? -23.641 16.828 17.938 1 97.38 390 HIS A C 1
ATOM 3042 O O . HIS A 1 390 ? -22.812 16.406 18.75 1 97.38 390 HIS A O 1
ATOM 3048 N N . VAL A 1 391 ? -23.656 18.078 17.531 1 98.31 391 VAL A N 1
ATOM 3049 C CA . VAL A 1 391 ? -22.531 18.984 17.766 1 98.31 391 VAL A CA 1
ATOM 3050 C C . VAL A 1 391 ? -22.953 20.109 18.703 1 98.31 391 VAL A C 1
ATOM 3052 O O . VAL A 1 391 ? -23.984 20.75 18.5 1 98.31 391 VAL A O 1
ATOM 3055 N N . ASN A 1 392 ? -22.156 20.25 19.781 1 98 392 ASN A N 1
ATOM 3056 C CA . ASN A 1 392 ? -22.391 21.359 20.703 1 98 392 ASN A CA 1
ATOM 3057 C C . ASN A 1 392 ? -21.656 22.609 20.266 1 98 392 ASN A C 1
ATOM 3059 O O . ASN A 1 392 ? -20.609 22.953 20.828 1 98 392 ASN A O 1
ATOM 3063 N N . LYS A 1 393 ? -22.328 23.391 19.453 1 98 393 LYS A N 1
ATOM 3064 C CA . LYS A 1 393 ? -21.703 24.547 18.828 1 98 393 LYS A CA 1
ATOM 3065 C C . LYS A 1 393 ? -21.297 25.594 19.875 1 98 393 LYS A C 1
ATOM 3067 O O . LYS A 1 393 ? -20.219 26.188 19.766 1 98 393 LYS A O 1
ATOM 3072 N N . GLU A 1 394 ? -22.094 25.766 20.828 1 97.38 394 GLU A N 1
ATOM 3073 C CA . GLU A 1 394 ? -21.844 26.766 21.859 1 97.38 394 GLU A CA 1
ATOM 3074 C C . GLU A 1 394 ? -20.594 26.422 22.672 1 97.38 394 GLU A C 1
ATOM 3076 O O . GLU A 1 394 ? -19.781 27.281 22.969 1 97.38 394 GLU A O 1
ATOM 3081 N N . THR A 1 395 ? -20.5 25.172 23.031 1 97.12 395 THR A N 1
ATOM 3082 C CA . THR A 1 395 ? -19.344 24.703 23.781 1 97.12 395 THR A CA 1
ATOM 3083 C C . THR A 1 395 ? -18.062 24.875 22.969 1 97.12 395 THR A C 1
ATOM 3085 O O . THR A 1 395 ? -17.047 25.344 23.5 1 97.12 395 THR A O 1
ATOM 3088 N N . MET A 1 396 ? -18.125 24.547 21.766 1 97.5 396 MET A N 1
ATOM 3089 C CA . MET A 1 396 ? -16.938 24.656 20.922 1 97.5 396 MET A CA 1
ATOM 3090 C C . MET A 1 396 ? -16.516 26.109 20.781 1 97.5 396 MET A C 1
ATOM 3092 O O . MET A 1 396 ? -15.328 26.422 20.844 1 97.5 396 MET A O 1
ATOM 3096 N N . LEU A 1 397 ? -17.469 26.984 20.594 1 97.19 397 LEU A N 1
ATOM 3097 C CA . LEU A 1 397 ? -17.172 28.406 20.484 1 97.19 397 LEU A CA 1
ATOM 3098 C C . LEU A 1 397 ? -16.594 28.938 21.797 1 97.19 397 LEU A C 1
ATOM 3100 O O . LEU A 1 397 ? -15.648 29.734 21.781 1 97.19 397 LEU A O 1
ATOM 3104 N N . LYS A 1 398 ? -17.156 28.516 22.891 1 96.75 398 LYS A N 1
ATOM 3105 C CA . LYS A 1 398 ? -16.672 28.938 24.203 1 96.75 398 LYS A CA 1
ATOM 3106 C C . LYS A 1 398 ? -15.211 28.562 24.391 1 96.75 398 LYS A C 1
ATOM 3108 O O . LYS A 1 398 ? -14.406 29.375 24.859 1 96.75 398 LYS A O 1
ATOM 3113 N N . TYR A 1 399 ? -14.859 27.344 24.078 1 96.25 399 TYR A N 1
ATOM 3114 C CA . TYR A 1 399 ? -13.477 26.891 24.188 1 96.25 399 TYR A CA 1
ATOM 3115 C C . TYR A 1 399 ? -12.547 27.781 23.375 1 96.25 399 TYR A C 1
ATOM 3117 O O . TYR A 1 399 ? -11.5 28.203 23.875 1 96.25 399 TYR A O 1
ATOM 3125 N N . ALA A 1 400 ? -12.961 28.109 22.141 1 96.38 400 ALA A N 1
ATOM 3126 C CA . ALA A 1 400 ? -12.125 28.906 21.25 1 96.38 400 ALA A CA 1
ATOM 3127 C C . ALA A 1 400 ? -11.969 30.344 21.766 1 96.38 400 ALA A C 1
ATOM 3129 O O . ALA A 1 400 ? -10.938 30.969 21.547 1 96.38 400 ALA A O 1
ATOM 3130 N N . ARG A 1 401 ? -12.914 30.828 22.453 1 95.44 401 ARG A N 1
ATOM 3131 C CA . ARG A 1 401 ? -12.906 32.188 22.984 1 95.44 401 ARG A CA 1
ATOM 3132 C C . ARG A 1 401 ? -12.023 32.281 24.219 1 95.44 401 ARG A C 1
ATOM 3134 O O . ARG A 1 401 ? -11.344 33.281 24.422 1 95.44 401 ARG A O 1
ATOM 3141 N N . GLU A 1 402 ? -12.086 31.25 24.984 1 95.5 402 GLU A N 1
ATOM 3142 C CA . GLU A 1 402 ? -11.477 31.328 26.312 1 95.5 402 GLU A CA 1
ATOM 3143 C C . GLU A 1 402 ? -10.031 30.844 26.297 1 95.5 402 GLU A C 1
ATOM 3145 O O . GLU A 1 402 ? -9.203 31.312 27.078 1 95.5 402 GLU A O 1
ATOM 3150 N N . ASN A 1 403 ? -9.852 29.906 25.438 1 93.75 403 ASN A N 1
ATOM 3151 C CA . ASN A 1 403 ? -8.477 29.422 25.391 1 93.75 403 ASN A CA 1
ATOM 3152 C C . ASN A 1 403 ? -7.562 30.406 24.672 1 93.75 403 ASN A C 1
ATOM 3154 O O . ASN A 1 403 ? -7.957 31.547 24.391 1 93.75 403 ASN A O 1
ATOM 3158 N N . PHE A 1 404 ? -6.309 30.109 24.469 1 93.25 404 PHE A N 1
ATOM 3159 C CA . PHE A 1 404 ? -5.332 31.047 23.922 1 93.25 404 PHE A CA 1
ATOM 3160 C C . PHE A 1 404 ? -5 30.703 22.484 1 93.25 404 PHE A C 1
ATOM 3162 O O . PHE A 1 404 ? -3.896 30.984 22.016 1 93.25 404 PHE A O 1
ATOM 3169 N N . SER A 1 405 ? -5.996 30.141 21.734 1 94.44 405 SER A N 1
ATOM 3170 C CA . SER A 1 405 ? -5.746 29.703 20.375 1 94.44 405 SER A CA 1
ATOM 3171 C C . SER A 1 405 ? -5.645 30.891 19.422 1 94.44 405 SER A C 1
ATOM 3173 O O . SER A 1 405 ? -5.156 30.75 18.297 1 94.44 405 SER A O 1
ATOM 3175 N N . THR A 1 406 ? -5.961 32.062 19.812 1 95.06 406 THR A N 1
ATOM 3176 C CA . THR A 1 406 ? -5.941 33.25 18.938 1 95.06 406 THR A CA 1
ATOM 3177 C C . THR A 1 406 ? -4.617 34 19.078 1 95.06 406 THR A C 1
ATOM 3179 O O . THR A 1 406 ? -4.441 35.062 18.484 1 95.06 406 THR A O 1
ATOM 3182 N N . MET A 1 407 ? -3.688 33.469 19.812 1 93.31 407 MET A N 1
ATOM 3183 C CA . MET A 1 407 ? -2.463 34.188 20.141 1 93.31 407 MET A CA 1
ATOM 3184 C C . MET A 1 407 ? -1.604 34.375 18.891 1 93.31 407 MET A C 1
ATOM 3186 O O . MET A 1 407 ? -0.875 35.375 18.797 1 93.31 407 MET A O 1
ATOM 3190 N N . THR A 1 408 ? -1.714 33.438 17.953 1 92.62 408 THR A N 1
ATOM 3191 C CA . THR A 1 408 ? -0.99 33.625 16.703 1 92.62 408 THR A CA 1
ATOM 3192 C C . THR A 1 408 ? -1.549 34.844 15.953 1 92.62 408 THR A C 1
ATOM 3194 O O . THR A 1 408 ? -0.795 35.594 15.336 1 92.62 408 THR A O 1
ATOM 3197 N N . ASP A 1 409 ? -2.822 35.062 15.977 1 93.69 409 ASP A N 1
ATOM 3198 C CA . ASP A 1 409 ? -3.455 36.219 15.359 1 93.69 409 ASP A CA 1
ATOM 3199 C C . ASP A 1 409 ? -3.004 37.531 16.031 1 93.69 409 ASP A C 1
ATOM 3201 O O . ASP A 1 409 ? -2.76 38.531 15.367 1 93.69 409 ASP A O 1
ATOM 3205 N N . LEU A 1 410 ? -2.916 37.438 17.297 1 94.44 410 LEU A N 1
ATOM 3206 C CA . LEU A 1 410 ? -2.457 38.594 18.047 1 94.44 410 LEU A CA 1
ATOM 3207 C C . LEU A 1 410 ? -1.004 38.938 17.719 1 94.44 410 LEU A C 1
ATOM 3209 O O . LEU A 1 410 ? -0.642 40.094 17.562 1 94.44 410 LEU A O 1
ATOM 3213 N N . ALA A 1 411 ? -0.187 37.875 17.656 1 92.88 411 ALA A N 1
ATOM 3214 C CA . ALA A 1 411 ? 1.208 38.062 17.266 1 92.88 411 ALA A CA 1
ATOM 3215 C C . ALA A 1 411 ? 1.31 38.688 15.875 1 92.88 411 ALA A C 1
ATOM 3217 O O . ALA A 1 411 ? 2.107 39.594 15.648 1 92.88 411 ALA A O 1
ATOM 3218 N N . ASP A 1 412 ? 0.505 38.25 14.977 1 93.06 412 ASP A N 1
ATOM 3219 C CA . ASP A 1 412 ? 0.503 38.75 13.609 1 93.06 412 ASP A CA 1
ATOM 3220 C C . ASP A 1 412 ? 0.072 40.219 13.578 1 93.06 412 ASP A C 1
ATOM 3222 O O . ASP A 1 412 ? 0.58 41 12.773 1 93.06 412 ASP A O 1
ATOM 3226 N N . LEU A 1 413 ? -0.883 40.562 14.391 1 92.31 413 LEU A N 1
ATOM 3227 C CA . LEU A 1 413 ? -1.318 41.938 14.508 1 92.31 413 LEU A CA 1
ATOM 3228 C C . LEU A 1 413 ? -0.158 42.844 14.914 1 92.31 413 LEU A C 1
ATOM 3230 O O . LEU A 1 413 ? 0.04 43.938 14.336 1 92.31 413 LEU A O 1
ATOM 3234 N N . LEU A 1 414 ? 0.585 42.406 15.914 1 92.94 414 LEU A N 1
ATOM 3235 C CA . LEU A 1 414 ? 1.711 43.188 16.391 1 92.94 414 LEU A CA 1
ATOM 3236 C C . LEU A 1 414 ? 2.779 43.344 15.32 1 92.94 414 LEU A C 1
ATOM 3238 O O . LEU A 1 414 ? 3.395 44.406 15.18 1 92.94 414 LEU A O 1
ATOM 3242 N N . VAL A 1 415 ? 3.021 42.281 14.594 1 91.5 415 VAL A N 1
ATOM 3243 C CA . VAL A 1 415 ? 4 42.312 13.508 1 91.5 415 VAL A CA 1
ATOM 3244 C C . VAL A 1 415 ? 3.553 43.312 12.438 1 91.5 415 VAL A C 1
ATOM 3246 O O . VAL A 1 415 ? 4.344 44.125 11.984 1 91.5 415 VAL A O 1
ATOM 3249 N N . ARG A 1 416 ? 2.297 43.312 12.086 1 90.62 416 ARG A N 1
ATOM 3250 C CA . ARG A 1 416 ? 1.762 44.125 11.016 1 90.62 416 ARG A CA 1
ATOM 3251 C C . ARG A 1 416 ? 1.71 45.594 11.438 1 90.62 416 ARG A C 1
ATOM 3253 O O . ARG A 1 416 ? 2.096 46.5 10.672 1 90.62 416 ARG A O 1
ATOM 3260 N N . SER A 1 417 ? 1.285 45.875 12.641 1 91.06 417 SER A N 1
ATOM 3261 C CA . SER A 1 417 ? 0.994 47.219 13.078 1 91.06 417 SER A CA 1
ATOM 3262 C C . SER A 1 417 ? 2.258 47.938 13.547 1 91.06 417 SER A C 1
ATOM 3264 O O . SER A 1 417 ? 2.342 49.156 13.484 1 91.06 417 SER A O 1
ATOM 3266 N N . ASN A 1 418 ? 3.234 47.219 13.984 1 92.19 418 ASN A N 1
ATOM 3267 C CA . ASN A 1 418 ? 4.395 47.812 14.617 1 92.19 418 ASN A CA 1
ATOM 3268 C C . ASN A 1 418 ? 5.688 47.469 13.891 1 92.19 418 ASN A C 1
ATOM 3270 O O . ASN A 1 418 ? 6.777 47.812 14.336 1 92.19 418 ASN A O 1
ATOM 3274 N N . HIS A 1 419 ? 5.598 46.656 12.797 1 88.12 419 HIS A N 1
ATOM 3275 C CA . HIS A 1 419 ? 6.734 46.219 11.984 1 88.12 419 HIS A CA 1
ATOM 3276 C C . HIS A 1 419 ? 7.754 45.469 12.82 1 88.12 419 HIS A C 1
ATOM 3278 O O . HIS A 1 419 ? 8.961 45.625 12.648 1 88.12 419 HIS A O 1
ATOM 3284 N N . LEU A 1 420 ? 7.25 44.75 13.773 1 88.75 420 LEU A N 1
ATOM 3285 C CA . LEU A 1 420 ? 8.102 43.906 14.594 1 88.75 420 LEU A CA 1
ATOM 3286 C C . LEU A 1 420 ? 8.508 42.625 13.828 1 88.75 420 LEU A C 1
ATOM 3288 O O . LEU A 1 420 ? 7.828 42.219 12.891 1 88.75 420 LEU A O 1
ATOM 3292 N N . ASP A 1 421 ? 9.648 42.188 14.148 1 85.31 421 ASP A N 1
ATOM 3293 C CA . ASP A 1 421 ? 9.883 40.812 13.695 1 85.31 421 ASP A CA 1
ATOM 3294 C C . ASP A 1 421 ? 9.031 39.812 14.484 1 85.31 421 ASP A C 1
ATOM 3296 O O . ASP A 1 421 ? 8.57 40.125 15.586 1 85.31 421 ASP A O 1
ATOM 3300 N N . PHE A 1 422 ? 8.82 38.688 13.969 1 86.5 422 PHE A N 1
ATOM 3301 C CA . PHE A 1 422 ? 7.883 37.719 14.523 1 86.5 422 PHE A CA 1
ATOM 3302 C C . PHE A 1 422 ? 8.352 37.25 15.898 1 86.5 422 PHE A C 1
ATOM 3304 O O . PHE A 1 422 ? 7.531 37.031 16.797 1 86.5 422 PHE A O 1
ATOM 3311 N N . ARG A 1 423 ? 9.617 37.062 16.047 1 84.88 423 ARG A N 1
ATOM 3312 C CA . ARG A 1 423 ? 10.148 36.562 17.312 1 84.88 423 ARG A CA 1
ATOM 3313 C C . ARG A 1 423 ? 9.867 37.531 18.453 1 84.88 423 ARG A C 1
ATOM 3315 O O . ARG A 1 423 ? 9.492 37.125 19.547 1 84.88 423 ARG A O 1
ATOM 3322 N N . ASP A 1 424 ? 10.07 38.781 18.188 1 87.44 424 ASP A N 1
ATOM 3323 C CA . ASP A 1 424 ? 9.781 39.781 19.188 1 87.44 424 ASP A CA 1
ATOM 3324 C C . ASP A 1 424 ? 8.297 39.812 19.547 1 87.44 424 ASP A C 1
ATOM 3326 O O . ASP A 1 424 ? 7.941 39.875 20.719 1 87.44 424 ASP A O 1
ATOM 3330 N N . ALA A 1 425 ? 7.5 39.781 18.516 1 92.19 425 ALA A N 1
ATOM 3331 C CA . ALA A 1 425 ? 6.059 39.75 18.75 1 92.19 425 ALA A CA 1
ATOM 3332 C C . ALA A 1 425 ? 5.672 38.531 19.578 1 92.19 425 ALA A C 1
ATOM 3334 O O . ALA A 1 425 ? 4.863 38.625 20.5 1 92.19 425 ALA A O 1
ATOM 3335 N N . HIS A 1 426 ? 6.262 37.406 19.188 1 91 426 HIS A N 1
ATOM 3336 C CA . HIS A 1 426 ? 6.02 36.156 19.875 1 91 426 HIS A CA 1
ATOM 3337 C C . HIS A 1 426 ? 6.383 36.25 21.344 1 91 426 HIS A C 1
ATOM 3339 O O . HIS A 1 426 ? 5.625 35.812 22.219 1 91 426 HIS A O 1
ATOM 3345 N N . GLU A 1 427 ? 7.465 36.875 21.672 1 90.12 427 GLU A N 1
ATOM 3346 C CA . GLU A 1 427 ? 7.926 37 23.047 1 90.12 427 GLU A CA 1
ATOM 3347 C C . GLU A 1 427 ? 7.031 37.938 23.859 1 90.12 427 GLU A C 1
ATOM 3349 O O . GLU A 1 427 ? 6.777 37.688 25.031 1 90.12 427 GLU A O 1
ATOM 3354 N N . VAL A 1 428 ? 6.613 38.969 23.266 1 93.88 428 VAL A N 1
ATOM 3355 C CA . VAL A 1 428 ? 5.684 39.875 23.922 1 93.88 428 VAL A CA 1
ATOM 3356 C C . VAL A 1 428 ? 4.395 39.156 24.266 1 93.88 428 VAL A C 1
ATOM 3358 O O . VAL A 1 428 ? 3.908 39.219 25.391 1 93.88 428 VAL A O 1
ATOM 3361 N N . ILE A 1 429 ? 3.906 38.406 23.344 1 94.56 429 ILE A N 1
ATOM 3362 C CA . ILE A 1 429 ? 2.645 37.688 23.547 1 94.56 429 ILE A CA 1
ATOM 3363 C C . ILE A 1 429 ? 2.828 36.594 24.594 1 94.56 429 ILE A C 1
ATOM 3365 O O . ILE A 1 429 ? 1.935 36.344 25.406 1 94.56 429 ILE A O 1
ATOM 3369 N N . ALA A 1 430 ? 3.973 35.906 24.531 1 94.06 430 ALA A N 1
ATOM 3370 C CA . ALA A 1 430 ? 4.258 34.906 25.547 1 94.06 430 ALA A CA 1
ATOM 3371 C C . ALA A 1 430 ? 4.172 35.5 26.953 1 94.06 430 ALA A C 1
ATOM 3373 O O . ALA A 1 430 ? 3.637 34.906 27.875 1 94.06 430 ALA A O 1
ATOM 3374 N N . SER A 1 431 ? 4.68 36.688 27.078 1 93.38 431 SER A N 1
ATOM 3375 C CA . SER A 1 431 ? 4.633 37.375 28.359 1 93.38 431 SER A CA 1
ATOM 3376 C C . SER A 1 431 ? 3.199 37.75 28.734 1 93.38 431 SER A C 1
ATOM 3378 O O . SER A 1 431 ? 2.812 37.625 29.906 1 93.38 431 SER A O 1
ATOM 3380 N N . VAL A 1 432 ? 2.445 38.188 27.812 1 95.62 432 VAL A N 1
ATOM 3381 C CA . VAL A 1 432 ? 1.045 38.531 28.031 1 95.62 432 VAL A CA 1
ATOM 3382 C C . VAL A 1 432 ? 0.285 37.281 28.516 1 95.62 432 VAL A C 1
ATOM 3384 O O . VAL A 1 432 ? -0.494 37.375 29.469 1 95.62 432 VAL A O 1
ATOM 3387 N N . VAL A 1 433 ? 0.483 36.156 27.875 1 94.81 433 VAL A N 1
ATOM 3388 C CA . VAL A 1 433 ? -0.213 34.906 28.203 1 94.81 433 VAL A CA 1
ATOM 3389 C C . VAL A 1 433 ? 0.176 34.438 29.609 1 94.81 433 VAL A C 1
ATOM 3391 O O . VAL A 1 433 ? -0.683 34.062 30.406 1 94.81 433 VAL A O 1
ATOM 3394 N N . ASN A 1 434 ? 1.505 34.531 29.891 1 93.38 434 ASN A N 1
ATOM 3395 C CA . ASN A 1 434 ? 1.968 34.156 31.219 1 93.38 434 ASN A CA 1
ATOM 3396 C C . ASN A 1 434 ? 1.3 35 32.312 1 93.38 434 ASN A C 1
ATOM 3398 O O . ASN A 1 434 ? 0.91 34.469 33.344 1 93.38 434 ASN A O 1
ATOM 3402 N N . ASN A 1 435 ? 1.209 36.188 32.062 1 93.44 435 ASN A N 1
ATOM 3403 C CA . ASN A 1 435 ? 0.557 37.094 33 1 93.44 435 ASN A CA 1
ATOM 3404 C C . ASN A 1 435 ? -0.93 36.781 33.156 1 93.44 435 ASN A C 1
ATOM 3406 O O . ASN A 1 435 ? -1.478 36.844 34.25 1 93.44 435 ASN A O 1
ATOM 3410 N N . ALA A 1 436 ? -1.566 36.594 32.031 1 95.12 436 ALA A N 1
ATOM 3411 C CA . ALA A 1 436 ? -2.984 36.25 32.031 1 95.12 436 ALA A CA 1
ATOM 3412 C C . ALA A 1 436 ? -3.227 34.969 32.844 1 95.12 436 ALA A C 1
ATOM 3414 O O . ALA A 1 436 ? -4.164 34.906 33.656 1 95.12 436 ALA A O 1
ATOM 3415 N N . LEU A 1 437 ? -2.457 33.969 32.656 1 92.94 437 LEU A N 1
ATOM 3416 C CA . LEU A 1 437 ? -2.578 32.719 33.375 1 92.94 437 LEU A CA 1
ATOM 3417 C C . LEU A 1 437 ? -2.381 32.906 34.875 1 92.94 437 LEU A C 1
ATOM 3419 O O . LEU A 1 437 ? -3.107 32.312 35.688 1 92.94 437 LEU A O 1
ATOM 3423 N N . LYS A 1 438 ? -1.378 33.719 35.219 1 92.38 438 LYS A N 1
ATOM 3424 C CA . LYS A 1 438 ? -1.12 34 36.625 1 92.38 438 LYS A CA 1
ATOM 3425 C C . LYS A 1 438 ? -2.33 34.688 37.281 1 92.38 438 LYS A C 1
ATOM 3427 O O . LYS A 1 438 ? -2.611 34.438 38.438 1 92.38 438 LYS A O 1
ATOM 3432 N N . GLN A 1 439 ? -2.994 35.406 36.5 1 95.12 439 GLN A N 1
ATOM 3433 C CA . GLN A 1 439 ? -4.152 36.125 37 1 95.12 439 GLN A CA 1
ATOM 3434 C C . GLN A 1 439 ? -5.441 35.344 36.781 1 95.12 439 GLN A C 1
ATOM 3436 O O . GLN A 1 439 ? -6.535 35.844 37.031 1 95.12 439 GLN A O 1
ATOM 3441 N N . LYS A 1 440 ? -5.355 34.156 36.219 1 95.81 440 LYS A N 1
ATOM 3442 C CA . LYS A 1 440 ? -6.477 33.281 35.938 1 95.81 440 LYS A CA 1
ATOM 3443 C C . LYS A 1 440 ? -7.457 33.938 34.938 1 95.81 440 LYS A C 1
ATOM 3445 O O . LYS A 1 440 ? -8.672 33.844 35.125 1 95.81 440 LYS A O 1
ATOM 3450 N N . LYS A 1 441 ? -6.902 34.656 34 1 95.88 441 LYS A N 1
ATOM 3451 C CA . LYS A 1 441 ? -7.707 35.25 32.938 1 95.88 441 LYS A CA 1
ATOM 3452 C C . LYS A 1 441 ? -7.715 34.406 31.688 1 95.88 441 LYS A C 1
ATOM 3454 O O . LYS A 1 441 ? -6.727 33.719 31.375 1 95.88 441 LYS A O 1
ATOM 3459 N N . THR A 1 442 ? -8.852 34.469 31.078 1 95.94 442 THR A N 1
ATOM 3460 C CA . THR A 1 442 ? -8.977 33.812 29.766 1 95.94 442 THR A CA 1
ATOM 3461 C C . THR A 1 442 ? -8.516 34.75 28.656 1 95.94 442 THR A C 1
ATOM 3463 O O . THR A 1 442 ? -8.242 35.938 28.906 1 95.94 442 THR A O 1
ATOM 3466 N N . ALA A 1 443 ? -8.336 34.219 27.422 1 95.62 443 ALA A N 1
ATOM 3467 C CA . ALA A 1 443 ? -7.781 34.969 26.297 1 95.62 443 ALA A CA 1
ATOM 3468 C C . ALA A 1 443 ? -8.625 36.188 26 1 95.62 443 ALA A C 1
ATOM 3470 O O . ALA A 1 443 ? -8.094 37.25 25.656 1 95.62 443 ALA A O 1
ATOM 3471 N N . ASP A 1 444 ? -9.938 36.031 26.078 1 94.19 444 ASP A N 1
ATOM 3472 C CA . ASP A 1 444 ? -10.844 37.125 25.719 1 94.19 444 ASP A CA 1
ATOM 3473 C C . ASP A 1 444 ? -10.812 38.25 26.75 1 94.19 444 ASP A C 1
ATOM 3475 O O . ASP A 1 444 ? -11.414 39.281 26.562 1 94.19 444 ASP A O 1
ATOM 3479 N N . GLN A 1 445 ? -9.992 38.094 27.828 1 95.31 445 GLN A N 1
ATOM 3480 C CA . GLN A 1 445 ? -9.883 39.094 28.891 1 95.31 445 GLN A CA 1
ATOM 3481 C C . GLN A 1 445 ? -8.562 39.844 28.812 1 95.31 445 GLN A C 1
ATOM 3483 O O . GLN A 1 445 ? -8.289 40.719 29.641 1 95.31 445 GLN A O 1
ATOM 3488 N N . ILE A 1 446 ? -7.848 39.562 27.812 1 96.5 446 ILE A N 1
ATOM 3489 C CA . ILE A 1 446 ? -6.602 40.312 27.594 1 96.5 446 ILE A CA 1
ATOM 3490 C C . ILE A 1 446 ? -6.91 41.75 27.219 1 96.5 446 ILE A C 1
ATOM 3492 O O . ILE A 1 446 ? -7.812 42 26.406 1 96.5 446 ILE A O 1
ATOM 3496 N N . THR A 1 447 ? -6.133 42.656 27.75 1 96 447 THR A N 1
ATOM 3497 C CA . THR A 1 447 ? -6.379 44.062 27.5 1 96 447 THR A CA 1
ATOM 3498 C C . THR A 1 447 ? -5.168 44.719 26.844 1 96 447 THR A C 1
ATOM 3500 O O . THR A 1 447 ? -4.082 44.156 26.812 1 96 447 THR A O 1
ATOM 3503 N N . VAL A 1 448 ? -5.422 45.938 26.328 1 96.94 448 VAL A N 1
ATOM 3504 C CA . VAL A 1 448 ? -4.348 46.719 25.719 1 96.94 448 VAL A CA 1
ATOM 3505 C C . VAL A 1 448 ? -3.27 47 26.766 1 96.94 448 VAL A C 1
ATOM 3507 O O . VAL A 1 448 ? -2.076 47 26.453 1 96.94 448 VAL A O 1
ATOM 3510 N N . GLU A 1 449 ? -3.664 47.25 27.953 1 96.19 449 GLU A N 1
ATOM 3511 C CA . GLU A 1 449 ? -2.73 47.531 29.047 1 96.19 449 GLU A CA 1
ATOM 3512 C C . GLU A 1 449 ? -1.782 46.375 29.281 1 96.19 449 GLU A C 1
ATOM 3514 O O . GLU A 1 449 ? -0.596 46.562 29.547 1 96.19 449 GLU A O 1
ATOM 3519 N N . MET A 1 450 ? -2.32 45.219 29.281 1 96.38 450 MET A N 1
ATOM 3520 C CA . MET A 1 450 ? -1.496 44.031 29.453 1 96.38 450 MET A CA 1
ATOM 3521 C C . MET A 1 450 ? -0.432 43.938 28.359 1 96.38 450 MET A C 1
ATOM 3523 O O . MET A 1 450 ? 0.708 43.562 28.641 1 96.38 450 MET A O 1
ATOM 3527 N N . ILE A 1 451 ? -0.767 44.281 27.156 1 96.88 451 ILE A N 1
ATOM 3528 C CA . ILE A 1 451 ? 0.153 44.25 26.016 1 96.88 451 ILE A CA 1
ATOM 3529 C C . ILE A 1 451 ? 1.236 45.312 26.188 1 96.88 451 ILE A C 1
ATOM 3531 O O . ILE A 1 451 ? 2.42 45.031 25.984 1 96.88 451 ILE A O 1
ATOM 3535 N N . GLN A 1 452 ? 0.849 46.5 26.609 1 96 452 GLN A N 1
ATOM 3536 C CA . GLN A 1 452 ? 1.789 47.594 26.797 1 96 452 GLN A CA 1
ATOM 3537 C C . GLN A 1 452 ? 2.801 47.281 27.891 1 96 452 GLN A C 1
ATOM 3539 O O . GLN A 1 452 ? 3.99 47.562 27.75 1 96 452 GLN A O 1
ATOM 3544 N N . THR A 1 453 ? 2.301 46.719 28.906 1 95.56 453 THR A N 1
ATOM 3545 C CA . THR A 1 453 ? 3.188 46.312 29.984 1 95.56 453 THR A CA 1
ATOM 3546 C C . THR A 1 453 ? 4.23 45.312 29.516 1 95.56 453 THR A C 1
ATOM 3548 O O . THR A 1 453 ? 5.426 45.469 29.781 1 95.56 453 THR A O 1
ATOM 3551 N N . ALA A 1 454 ? 3.76 44.312 28.844 1 95.62 454 ALA A N 1
ATOM 3552 C CA . ALA A 1 454 ? 4.664 43.312 28.328 1 95.62 454 ALA A CA 1
ATOM 3553 C C . ALA A 1 454 ? 5.648 43.906 27.328 1 95.62 454 ALA A C 1
ATOM 3555 O O . ALA A 1 454 ? 6.82 43.531 27.297 1 95.62 454 ALA A O 1
ATOM 3556 N N . ALA A 1 455 ? 5.168 44.781 26.469 1 95.75 455 ALA A N 1
ATOM 3557 C CA . ALA A 1 455 ? 5.992 45.406 25.438 1 95.75 455 ALA A CA 1
ATOM 3558 C C . ALA A 1 455 ? 7.09 46.25 26.078 1 95.75 455 ALA A C 1
ATOM 3560 O O . ALA A 1 455 ? 8.234 46.25 25.625 1 95.75 455 ALA A O 1
ATOM 3561 N N . LYS A 1 456 ? 6.754 47 27.031 1 94.81 456 LYS A N 1
ATOM 3562 C CA . LYS A 1 456 ? 7.73 47.812 27.734 1 94.81 456 LYS A CA 1
ATOM 3563 C C . LYS A 1 456 ? 8.812 46.969 28.375 1 94.81 456 LYS A C 1
ATOM 3565 O O . LYS A 1 456 ? 9.992 47.312 28.344 1 94.81 456 LYS A O 1
ATOM 3570 N N . GLU A 1 457 ? 8.406 45.938 28.906 1 92.94 457 GLU A N 1
ATOM 3571 C CA . GLU A 1 457 ? 9.328 45.062 29.594 1 92.94 457 GLU A CA 1
ATOM 3572 C C . GLU A 1 457 ? 10.266 44.375 28.594 1 92.94 457 GLU A C 1
ATOM 3574 O O . GLU A 1 457 ? 11.453 44.188 28.875 1 92.94 457 GLU A O 1
ATOM 3579 N N . ARG A 1 458 ? 9.688 43.969 27.484 1 90 458 ARG A N 1
ATOM 3580 C CA . ARG A 1 458 ? 10.43 43.094 26.562 1 90 458 ARG A CA 1
ATOM 3581 C C . ARG A 1 458 ? 11.164 43.906 25.516 1 90 458 ARG A C 1
ATOM 3583 O O . ARG A 1 458 ? 12.234 43.5 25.047 1 90 458 ARG A O 1
ATOM 3590 N N . LEU A 1 459 ? 10.555 45.062 25.094 1 92.06 459 LEU A N 1
ATOM 3591 C CA . LEU A 1 459 ? 11.094 45.812 23.969 1 92.06 459 LEU A CA 1
ATOM 3592 C C . LEU A 1 459 ? 11.57 47.188 24.422 1 92.06 459 LEU A C 1
ATOM 3594 O O . LEU A 1 459 ? 12.32 47.844 23.688 1 92.06 459 LEU A O 1
ATOM 3598 N N . GLY A 1 460 ? 11.18 47.688 25.5 1 92.88 460 GLY A N 1
ATOM 3599 C CA . GLY A 1 460 ? 11.594 48.969 26.016 1 92.88 460 GLY A CA 1
ATOM 3600 C C . GLY A 1 460 ? 10.727 50.125 25.547 1 92.88 460 GLY A C 1
ATOM 3601 O O . GLY A 1 460 ? 11.023 51.281 25.797 1 92.88 460 GLY A O 1
ATOM 3602 N N . HIS A 1 461 ? 9.664 49.719 24.766 1 93.56 461 HIS A N 1
ATOM 3603 C CA . HIS A 1 461 ? 8.766 50.75 24.281 1 93.56 461 HIS A CA 1
ATOM 3604 C C . HIS A 1 461 ? 7.352 50.219 24.094 1 93.56 461 HIS A C 1
ATOM 3606 O O . HIS A 1 461 ? 7.148 49 24.047 1 93.56 461 HIS A O 1
ATOM 3612 N N . GLU A 1 462 ? 6.41 51.156 23.984 1 93.5 462 GLU A N 1
ATOM 3613 C CA . GLU A 1 462 ? 5.02 50.75 23.766 1 93.5 462 GLU A CA 1
ATOM 3614 C C . GLU A 1 462 ? 4.762 50.438 22.297 1 93.5 462 GLU A C 1
ATOM 3616 O O . GLU A 1 462 ? 5.551 50.812 21.422 1 93.5 462 GLU A O 1
ATOM 3621 N N . LEU A 1 463 ? 3.697 49.719 22.203 1 95.06 463 LEU A N 1
ATOM 3622 C CA . LEU A 1 463 ? 3.314 49.312 20.859 1 95.06 463 LEU A CA 1
ATOM 3623 C C . LEU A 1 463 ? 2.025 50 20.422 1 95.06 463 LEU A C 1
ATOM 3625 O O . LEU A 1 463 ? 1.232 50.438 21.266 1 95.06 463 LEU A O 1
ATOM 3629 N N . SER A 1 464 ? 1.898 50.156 19.094 1 94.19 464 SER A N 1
ATOM 3630 C CA . SER A 1 464 ? 0.662 50.688 18.531 1 94.19 464 SER A CA 1
ATOM 3631 C C . SER A 1 464 ? -0.382 49.562 18.359 1 94.19 464 SER A C 1
ATOM 3633 O O . SER A 1 464 ? -0.319 48.781 17.406 1 94.19 464 SER A O 1
ATOM 3635 N N . VAL A 1 465 ? -1.382 49.531 19.266 1 95.12 465 VAL A N 1
ATOM 3636 C CA . VAL A 1 465 ? -2.486 48.562 19.234 1 95.12 465 VAL A CA 1
ATOM 3637 C C . VAL A 1 465 ? -3.738 49.188 19.828 1 95.12 465 VAL A C 1
ATOM 3639 O O . VAL A 1 465 ? -3.723 49.656 20.969 1 95.12 465 VAL A O 1
ATOM 3642 N N . THR A 1 466 ? -4.824 49.25 19.016 1 95.12 466 THR A N 1
ATOM 3643 C CA . THR A 1 466 ? -6.086 49.812 19.5 1 95.12 466 THR A CA 1
ATOM 3644 C C . THR A 1 466 ? -6.941 48.719 20.141 1 95.12 466 THR A C 1
ATOM 3646 O O . THR A 1 466 ? -6.719 47.531 19.906 1 95.12 466 THR A O 1
ATOM 3649 N N . ALA A 1 467 ? -7.914 49.188 20.922 1 94.5 467 ALA A N 1
ATOM 3650 C CA . ALA A 1 467 ? -8.844 48.25 21.547 1 94.5 467 ALA A CA 1
ATOM 3651 C C . ALA A 1 467 ? -9.609 47.438 20.484 1 94.5 467 ALA A C 1
ATOM 3653 O O . ALA A 1 467 ? -9.883 46.25 20.656 1 94.5 467 ALA A O 1
ATOM 3654 N N . LYS A 1 468 ? -9.938 48.125 19.469 1 96 468 LYS A N 1
ATOM 3655 C CA . LYS A 1 468 ? -10.68 47.469 18.391 1 96 468 LYS A CA 1
ATOM 3656 C C . LYS A 1 468 ? -9.828 46.406 17.688 1 96 468 LYS A C 1
ATOM 3658 O O . LYS A 1 468 ? -10.312 45.344 17.375 1 96 468 LYS A O 1
ATOM 3663 N N . GLN A 1 469 ? -8.625 46.781 17.438 1 96 469 GLN A N 1
ATOM 3664 C CA . GLN A 1 469 ? -7.699 45.812 16.828 1 96 469 GLN A CA 1
ATOM 3665 C C . GLN A 1 469 ? -7.504 44.594 17.703 1 96 469 GLN A C 1
ATOM 3667 O O . GLN A 1 469 ? -7.48 43.469 17.203 1 96 469 GLN A O 1
ATOM 3672 N N . LEU A 1 470 ? -7.371 44.844 18.969 1 96.31 470 LEU A N 1
ATOM 3673 C CA . LEU A 1 470 ? -7.176 43.75 19.922 1 96.31 470 LEU A CA 1
ATOM 3674 C C . LEU A 1 470 ? -8.391 42.844 19.969 1 96.31 470 LEU A C 1
ATOM 3676 O O . LEU A 1 470 ? -8.25 41.625 19.922 1 96.31 470 LEU A O 1
ATOM 3680 N N . GLN A 1 471 ? -9.547 43.438 20.047 1 95.56 471 GLN A N 1
ATOM 3681 C CA . GLN A 1 471 ? -10.781 42.656 20.078 1 95.56 471 GLN A CA 1
ATOM 3682 C C . GLN A 1 471 ? -10.914 41.781 18.828 1 95.56 471 GLN A C 1
ATOM 3684 O O . GLN A 1 471 ? -11.312 40.625 18.922 1 95.56 471 GLN A O 1
ATOM 3689 N N . THR A 1 472 ? -10.609 42.281 17.75 1 95.75 472 THR A N 1
ATOM 3690 C CA . THR A 1 472 ? -10.68 41.562 16.484 1 95.75 472 THR A CA 1
ATOM 3691 C C . THR A 1 472 ? -9.688 40.406 16.484 1 95.75 472 THR A C 1
ATOM 3693 O O . THR A 1 472 ? -10.023 39.312 16.047 1 95.75 472 THR A O 1
ATOM 3696 N N . ALA A 1 473 ? -8.492 40.688 16.969 1 95.5 473 ALA 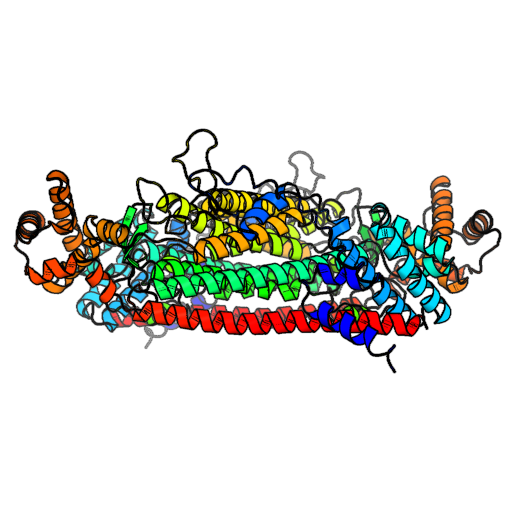A N 1
ATOM 3697 C CA . ALA A 1 473 ? -7.445 39.656 16.969 1 95.5 473 ALA A CA 1
ATOM 3698 C C . ALA A 1 473 ? -7.789 38.531 17.938 1 95.5 473 ALA A C 1
ATOM 3700 O O . ALA A 1 473 ? -7.402 37.375 17.719 1 95.5 473 ALA A O 1
ATOM 3701 N N . LEU A 1 474 ? -8.578 38.812 18.984 1 96.75 474 LEU A N 1
ATOM 3702 C CA . LEU A 1 474 ? -8.883 37.844 20.016 1 96.75 474 LEU A CA 1
ATOM 3703 C C . LEU A 1 474 ? -10.164 37.094 19.672 1 96.75 474 LEU A C 1
ATOM 3705 O O . LEU A 1 474 ? -10.484 36.094 20.328 1 96.75 474 LEU A O 1
ATOM 3709 N N . ASP A 1 475 ? -10.922 37.5 18.688 1 96.94 475 ASP A N 1
ATOM 3710 C CA . ASP A 1 475 ? -12.188 36.875 18.297 1 96.94 475 ASP A CA 1
ATOM 3711 C C . ASP A 1 475 ? -11.953 35.688 17.375 1 96.94 475 ASP A C 1
ATOM 3713 O O . ASP A 1 475 ? -11.547 35.875 16.219 1 96.94 475 ASP A O 1
ATOM 3717 N N . PRO A 1 476 ? -12.32 34.469 17.844 1 97.5 476 PRO A N 1
ATOM 3718 C CA . PRO A 1 476 ? -12.086 33.281 17 1 97.5 476 PRO A CA 1
ATOM 3719 C C . PRO A 1 476 ? -12.844 33.375 15.672 1 97.5 476 PRO A C 1
ATOM 3721 O O . PRO A 1 476 ? -12.352 32.875 14.648 1 97.5 476 PRO A O 1
ATOM 3724 N N . VAL A 1 477 ? -13.953 33.969 15.641 1 97.44 477 VAL A N 1
ATOM 3725 C CA . VAL A 1 477 ? -14.734 34.094 14.414 1 97.44 477 VAL A CA 1
ATOM 3726 C C . VAL A 1 477 ? -13.992 34.969 13.414 1 97.44 477 VAL A C 1
ATOM 3728 O O . VAL A 1 477 ? -13.938 34.656 12.227 1 97.44 477 VAL A O 1
ATOM 3731 N N . GLN A 1 478 ? -13.43 36.031 13.906 1 95.81 478 GLN A N 1
ATOM 3732 C CA . GLN A 1 478 ? -12.664 36.938 13.039 1 95.81 478 GLN A CA 1
ATOM 3733 C C . GLN A 1 478 ? -11.383 36.25 12.555 1 95.81 478 GLN A C 1
ATOM 3735 O O . GLN A 1 478 ? -10.977 36.438 11.398 1 95.81 478 GLN A O 1
ATOM 3740 N N . SER A 1 479 ? -10.734 35.531 13.469 1 95.94 479 SER A N 1
ATOM 3741 C CA . SER A 1 479 ? -9.547 34.781 13.094 1 95.94 479 SER A CA 1
ATOM 3742 C C . SER A 1 479 ? -9.82 33.906 11.883 1 95.94 479 SER A C 1
ATOM 3744 O O . SER A 1 479 ? -9.023 33.875 10.938 1 95.94 479 SER A O 1
ATOM 3746 N N . ILE A 1 480 ? -10.922 33.219 11.867 1 96.81 480 ILE A N 1
ATOM 3747 C CA . ILE A 1 480 ? -11.312 32.25 10.82 1 96.81 480 ILE A CA 1
ATOM 3748 C C . ILE A 1 480 ? -11.641 33.031 9.539 1 96.81 480 ILE A C 1
ATOM 3750 O O . ILE A 1 480 ? -11.211 32.625 8.453 1 96.81 480 ILE A O 1
ATOM 3754 N N . THR A 1 481 ? -12.289 34.125 9.648 1 95.25 481 THR A N 1
ATOM 3755 C CA . THR A 1 481 ? -12.812 34.875 8.508 1 95.25 481 THR A CA 1
ATOM 3756 C C . THR A 1 481 ? -11.68 35.406 7.645 1 95.25 481 THR A C 1
ATOM 3758 O O . THR A 1 481 ? -11.812 35.469 6.422 1 95.25 481 THR A O 1
ATOM 3761 N N . HIS A 1 482 ? -10.562 35.625 8.242 1 92.25 482 HIS A N 1
ATOM 3762 C CA . HIS A 1 482 ? -9.469 36.281 7.508 1 92.25 482 HIS A CA 1
ATOM 3763 C C . HIS A 1 482 ? -8.539 35.219 6.906 1 92.25 482 HIS A C 1
ATOM 3765 O O . HIS A 1 482 ? -7.652 35.562 6.117 1 92.25 482 HIS A O 1
ATOM 3771 N N . LYS A 1 483 ? -8.719 34.031 7.207 1 95.5 483 LYS A N 1
ATOM 3772 C CA . LYS A 1 483 ? -7.891 32.938 6.68 1 95.5 483 LYS A CA 1
ATOM 3773 C C . LYS A 1 483 ? -8.531 32.312 5.449 1 95.5 483 LYS A C 1
ATOM 3775 O O . LYS A 1 483 ? -8.992 31.156 5.5 1 95.5 483 LYS A O 1
ATOM 3780 N N . THR A 1 484 ? -8.414 33 4.34 1 94.12 484 THR A N 1
ATOM 3781 C CA . THR A 1 484 ? -9.164 32.656 3.127 1 94.12 484 THR A CA 1
ATOM 3782 C C . THR A 1 484 ? -8.273 31.938 2.123 1 94.12 484 THR A C 1
ATOM 3784 O O . THR A 1 484 ? -8.742 31.531 1.055 1 94.12 484 THR A O 1
ATOM 3787 N N . GLY A 1 485 ? -6.977 31.797 2.375 1 92.38 485 GLY A N 1
ATOM 3788 C CA . GLY A 1 485 ? -6.098 31.109 1.436 1 92.38 485 GLY A CA 1
ATOM 3789 C C . GLY A 1 485 ? -6.523 29.688 1.143 1 92.38 485 GLY A C 1
ATOM 3790 O O . GLY A 1 485 ? -7.398 29.141 1.818 1 92.38 485 GLY A O 1
ATOM 3791 N N . PRO A 1 486 ? -5.898 29.047 0.145 1 93.94 486 PRO A N 1
ATOM 3792 C CA . PRO A 1 486 ? -6.254 27.672 -0.217 1 93.94 486 PRO A CA 1
ATOM 3793 C C . PRO A 1 486 ? -6.133 26.703 0.957 1 93.94 486 PRO A C 1
ATOM 3795 O O . PRO A 1 486 ? -5.051 26.562 1.533 1 93.94 486 PRO A O 1
ATOM 3798 N N . GLY A 1 487 ? -7.293 26.062 1.218 1 96.38 487 GLY A N 1
ATOM 3799 C CA . GLY A 1 487 ? -7.289 25 2.201 1 96.38 487 GLY A CA 1
ATOM 3800 C C . GLY A 1 487 ? -7.504 25.484 3.621 1 96.38 487 GLY A C 1
ATOM 3801 O O . GLY A 1 487 ? -7.547 24.688 4.559 1 96.38 487 GLY A O 1
ATOM 3802 N N . MET A 1 488 ? -7.664 26.797 3.812 1 97 488 MET A N 1
ATOM 3803 C CA . MET A 1 488 ? -7.777 27.391 5.145 1 97 488 MET A CA 1
ATOM 3804 C C . MET A 1 488 ? -9.227 27.375 5.617 1 97 488 MET A C 1
ATOM 3806 O O . MET A 1 488 ? -10.117 26.938 4.895 1 97 488 MET A O 1
ATOM 3810 N N . PRO A 1 489 ? -9.555 27.75 6.852 1 97.38 489 PRO A N 1
ATOM 3811 C CA . PRO A 1 489 ? -10.836 27.438 7.492 1 97.38 489 PRO A CA 1
ATOM 3812 C C . PRO A 1 489 ? -11.953 28.406 7.078 1 97.38 489 PRO A C 1
ATOM 3814 O O . PRO A 1 489 ? -13.117 28.172 7.395 1 97.38 489 PRO A O 1
ATOM 3817 N N . ALA A 1 490 ? -11.625 29.531 6.387 1 97.56 490 ALA A N 1
ATOM 3818 C CA . ALA A 1 490 ? -12.68 30.453 6.008 1 97.56 490 ALA A CA 1
ATOM 3819 C C . ALA A 1 490 ? -13.734 29.781 5.148 1 97.56 490 ALA A C 1
ATOM 3821 O O . ALA A 1 490 ? -13.438 28.828 4.422 1 97.56 490 ALA A O 1
ATOM 3822 N N . ILE A 1 491 ? -14.961 30.297 5.141 1 97.44 491 ILE A N 1
ATOM 3823 C CA . ILE A 1 491 ? -16.109 29.688 4.477 1 97.44 491 ILE A CA 1
ATOM 3824 C C . ILE A 1 491 ? -15.805 29.5 2.99 1 97.44 491 ILE A C 1
ATOM 3826 O O . ILE A 1 491 ? -16.109 28.453 2.412 1 97.44 491 ILE A O 1
ATOM 3830 N N . SER A 1 492 ? -15.211 30.484 2.389 1 96.56 492 SER A N 1
ATOM 3831 C CA . SER A 1 492 ? -14.93 30.422 0.958 1 96.56 492 SER A CA 1
ATOM 3832 C C . SER A 1 492 ? -13.969 29.281 0.634 1 96.56 492 SER A C 1
ATOM 3834 O O . SER A 1 492 ? -14.203 28.516 -0.304 1 96.56 492 SER A O 1
ATOM 3836 N N . SER A 1 493 ? -12.906 29.156 1.372 1 96.88 493 SER A N 1
ATOM 3837 C CA . SER A 1 493 ? -11.906 28.109 1.161 1 96.88 493 SER A CA 1
ATOM 3838 C C . SER A 1 493 ? -12.5 26.734 1.403 1 96.88 493 SER A C 1
ATOM 3840 O O . SER A 1 493 ? -12.297 25.812 0.606 1 96.88 493 SER A O 1
ATOM 3842 N N . VAL A 1 494 ? -13.258 26.562 2.453 1 98.06 494 VAL A N 1
ATOM 3843 C CA . VAL A 1 494 ? -13.828 25.266 2.822 1 98.06 494 VAL A CA 1
ATOM 3844 C C . VAL A 1 494 ? -14.891 24.859 1.8 1 98.06 494 VAL A C 1
ATOM 3846 O O . VAL A 1 494 ? -14.977 23.703 1.419 1 98.06 494 VAL A O 1
ATOM 3849 N N . THR A 1 495 ? -15.703 25.844 1.369 1 97.81 495 THR A N 1
ATOM 3850 C CA . THR A 1 495 ? -16.719 25.547 0.362 1 97.81 495 THR A CA 1
ATOM 3851 C C . THR A 1 495 ? -16.078 25.047 -0.928 1 97.81 495 THR A C 1
ATOM 3853 O O . THR A 1 495 ? -16.594 24.141 -1.577 1 97.81 495 THR A O 1
ATOM 3856 N N . GLN A 1 496 ? -14.969 25.656 -1.307 1 97.5 496 GLN A N 1
ATOM 3857 C CA . GLN A 1 496 ? -14.234 25.203 -2.488 1 97.5 496 GLN A CA 1
ATOM 3858 C C . GLN A 1 496 ? -13.742 23.766 -2.312 1 97.5 496 GLN A C 1
ATOM 3860 O O . GLN A 1 496 ? -13.812 22.969 -3.242 1 97.5 496 GLN A O 1
ATOM 3865 N N . MET A 1 497 ? -13.219 23.453 -1.169 1 97.88 497 MET A N 1
ATOM 3866 C CA . MET A 1 497 ? -12.742 22.094 -0.89 1 97.88 497 MET A CA 1
ATOM 3867 C C . MET A 1 497 ? -13.891 21.094 -0.957 1 97.88 497 MET A C 1
ATOM 3869 O O . MET A 1 497 ? -13.727 20 -1.5 1 97.88 497 MET A O 1
ATOM 3873 N N . ILE A 1 498 ? -15.047 21.469 -0.364 1 98.38 498 ILE A N 1
ATOM 3874 C CA . ILE A 1 498 ? -16.219 20.594 -0.386 1 98.38 498 ILE A CA 1
ATOM 3875 C C . ILE A 1 498 ? -16.656 20.359 -1.829 1 98.38 498 ILE A C 1
ATOM 3877 O O . ILE A 1 498 ? -16.922 19.219 -2.229 1 98.38 498 ILE A O 1
ATOM 3881 N N . THR A 1 499 ? -16.688 21.406 -2.598 1 97.88 499 THR A N 1
ATOM 3882 C CA . THR A 1 499 ? -17.125 21.312 -3.99 1 97.88 499 THR A CA 1
ATOM 3883 C C . THR A 1 499 ? -16.172 20.406 -4.777 1 97.88 499 THR A C 1
ATOM 3885 O O . THR A 1 499 ? -16.625 19.562 -5.555 1 97.88 499 THR A O 1
ATOM 3888 N N . THR A 1 500 ? -14.906 20.609 -4.609 1 97.62 500 THR A N 1
ATOM 3889 C CA . THR A 1 500 ? -13.914 19.766 -5.266 1 97.62 500 THR A CA 1
ATOM 3890 C C . THR A 1 500 ? -14.086 18.297 -4.859 1 97.62 500 THR A C 1
ATOM 3892 O O . THR A 1 500 ? -14 17.406 -5.699 1 97.62 500 THR A O 1
ATOM 3895 N N . GLY A 1 501 ? -14.266 18.078 -3.564 1 98.12 501 GLY A N 1
ATOM 3896 C CA . GLY A 1 501 ? -14.508 16.734 -3.07 1 98.12 501 GLY A CA 1
ATOM 3897 C C . GLY A 1 501 ? -15.75 16.094 -3.66 1 98.12 501 GLY A C 1
ATOM 3898 O O . GLY A 1 501 ? -15.758 14.898 -3.977 1 98.12 501 GLY A O 1
ATOM 3899 N N . GLN A 1 502 ? -16.812 16.891 -3.773 1 98.19 502 GLN A N 1
ATOM 3900 C CA . GLN A 1 502 ? -18.062 16.391 -4.332 1 98.19 502 GLN A CA 1
ATOM 3901 C C . GLN A 1 502 ? -17.891 16 -5.793 1 98.19 502 GLN A C 1
ATOM 3903 O O . GLN A 1 502 ? -18.453 14.992 -6.234 1 98.19 502 GLN A O 1
ATOM 3908 N N . LYS A 1 503 ? -17.141 16.766 -6.543 1 98 503 LYS A N 1
ATOM 3909 C CA . LYS A 1 503 ? -16.844 16.422 -7.93 1 98 503 LYS A CA 1
ATOM 3910 C C . LYS A 1 503 ? -16.062 15.109 -8.008 1 98 503 LYS A C 1
ATOM 3912 O O . LYS A 1 503 ? -16.328 14.281 -8.891 1 98 503 LYS A O 1
ATOM 3917 N N . ASP A 1 504 ? -15.109 15 -7.137 1 97.94 504 ASP A N 1
ATOM 3918 C CA . ASP A 1 504 ? -14.32 13.766 -7.102 1 97.94 504 ASP A CA 1
ATOM 3919 C C . ASP A 1 504 ? -15.195 12.562 -6.789 1 97.94 504 ASP A C 1
ATOM 3921 O O . ASP A 1 504 ? -15.094 11.523 -7.449 1 97.94 504 ASP A O 1
ATOM 3925 N N . VAL A 1 505 ? -16.078 12.648 -5.777 1 98.31 505 VAL A N 1
ATOM 3926 C CA . VAL A 1 505 ? -16.984 11.578 -5.375 1 98.31 505 VAL A CA 1
ATOM 3927 C C . VAL A 1 505 ? -17.891 11.203 -6.547 1 98.31 505 VAL A C 1
ATOM 3929 O O . VAL A 1 505 ? -18.156 10.023 -6.785 1 98.31 505 VAL A O 1
ATOM 3932 N N . ALA A 1 506 ? -18.391 12.188 -7.23 1 97.69 506 ALA A N 1
ATOM 3933 C CA . ALA A 1 506 ? -19.25 11.938 -8.383 1 97.69 506 ALA A CA 1
ATOM 3934 C C . ALA A 1 506 ? -18.5 11.125 -9.453 1 97.69 506 ALA A C 1
ATOM 3936 O O . ALA A 1 506 ? -19.062 10.172 -10 1 97.69 506 ALA A O 1
ATOM 3937 N N . ALA A 1 507 ? -17.297 11.516 -9.742 1 97.81 507 ALA A N 1
ATOM 3938 C CA . ALA A 1 507 ? -16.5 10.812 -10.742 1 97.81 507 ALA A CA 1
ATOM 3939 C C . ALA A 1 507 ? -16.234 9.375 -10.32 1 97.81 507 ALA A C 1
ATOM 3941 O O . ALA A 1 507 ? -16.297 8.453 -11.141 1 97.81 507 ALA A O 1
ATOM 3942 N N . ARG A 1 508 ? -15.875 9.219 -9.039 1 98.19 508 ARG A N 1
ATOM 3943 C CA . ARG A 1 508 ? -15.57 7.887 -8.531 1 98.19 508 ARG A CA 1
ATOM 3944 C C . ARG A 1 508 ? -16.828 7.016 -8.5 1 98.19 508 ARG A C 1
ATOM 3946 O O . ARG A 1 508 ? -16.75 5.801 -8.695 1 98.19 508 ARG A O 1
ATOM 3953 N N . SER A 1 509 ? -17.984 7.629 -8.219 1 98.12 509 SER A N 1
ATOM 3954 C CA . SER A 1 509 ? -19.25 6.906 -8.242 1 98.12 509 SER A CA 1
ATOM 3955 C C . SER A 1 509 ? -19.547 6.383 -9.641 1 98.12 509 SER A C 1
ATOM 3957 O O . SER A 1 509 ? -20.078 5.277 -9.797 1 98.12 509 SER A O 1
ATOM 3959 N N . VAL A 1 510 ? -19.25 7.152 -10.648 1 97.75 510 VAL A N 1
ATOM 3960 C CA . VAL A 1 510 ? -19.453 6.727 -12.031 1 97.75 510 VAL A CA 1
ATOM 3961 C C . VAL A 1 510 ? -18.547 5.539 -12.344 1 97.75 510 VAL A C 1
ATOM 3963 O O . VAL A 1 510 ? -18.984 4.566 -12.969 1 97.75 510 VAL A O 1
ATOM 3966 N N . TRP A 1 511 ? -17.312 5.688 -11.961 1 97.88 511 TRP A N 1
ATOM 3967 C CA . TRP A 1 511 ? -16.375 4.586 -12.156 1 97.88 511 TRP A CA 1
ATOM 3968 C C . TRP A 1 511 ? -16.891 3.307 -11.516 1 97.88 511 TRP A C 1
ATOM 3970 O O . TRP A 1 511 ? -16.859 2.236 -12.125 1 97.88 511 TRP A O 1
ATOM 3980 N N . LEU A 1 512 ? -17.359 3.414 -10.25 1 98.12 512 LEU A N 1
ATOM 3981 C CA . LEU A 1 512 ? -17.859 2.279 -9.477 1 98.12 512 LEU A CA 1
ATOM 3982 C C . LEU A 1 512 ? -19.031 1.621 -10.188 1 98.12 512 LEU A C 1
ATOM 3984 O O . LEU A 1 512 ? -19.078 0.395 -10.312 1 98.12 512 LEU A O 1
ATOM 3988 N N . GLU A 1 513 ? -19.984 2.406 -10.617 1 97.44 513 GLU A N 1
ATOM 3989 C CA . GLU A 1 513 ? -21.156 1.886 -11.289 1 97.44 513 GLU A CA 1
ATOM 3990 C C . GLU A 1 513 ? -20.797 1.183 -12.594 1 97.44 513 GLU A C 1
ATOM 3992 O O . GLU A 1 513 ? -21.406 0.179 -12.953 1 97.44 513 GLU A O 1
ATOM 3997 N N . LYS A 1 514 ? -19.828 1.73 -13.281 1 97.69 514 LYS A N 1
ATOM 3998 C CA . LYS A 1 514 ? -19.359 1.096 -14.508 1 97.69 514 LYS A CA 1
ATOM 3999 C C . LYS A 1 514 ? -18.797 -0.301 -14.227 1 97.69 514 LYS A C 1
ATOM 4001 O O . LYS A 1 514 ? -19.078 -1.242 -14.977 1 97.69 514 LYS A O 1
ATOM 4006 N N . GLN A 1 515 ? -17.984 -0.425 -13.172 1 97.44 515 GLN A N 1
ATOM 4007 C CA . GLN A 1 515 ? -17.422 -1.725 -12.836 1 97.44 515 GLN A CA 1
ATOM 4008 C C . GLN A 1 515 ? -18.5 -2.707 -12.406 1 97.44 515 GLN A C 1
ATOM 4010 O O . GLN A 1 515 ? -18.5 -3.865 -12.828 1 97.44 515 GLN A O 1
ATOM 4015 N N . LYS A 1 516 ? -19.438 -2.268 -11.539 1 97 516 LYS A N 1
ATOM 4016 C CA . LYS A 1 516 ? -20.516 -3.125 -11.07 1 97 516 LYS A CA 1
ATOM 4017 C C . LYS A 1 516 ? -21.375 -3.619 -12.234 1 97 516 LYS A C 1
ATOM 4019 O O . LYS A 1 516 ? -21.719 -4.801 -12.305 1 97 516 LYS A O 1
ATOM 4024 N N . THR A 1 517 ? -21.703 -2.729 -13.156 1 97.12 517 THR A N 1
ATOM 4025 C CA . THR A 1 517 ? -22.531 -3.066 -14.312 1 97.12 517 THR A CA 1
ATOM 4026 C C . THR A 1 517 ? -21.812 -4.047 -15.227 1 97.12 517 THR A C 1
ATOM 4028 O O . THR A 1 517 ? -22.406 -5.012 -15.711 1 97.12 517 THR A O 1
ATOM 4031 N N . TYR A 1 518 ? -20.547 -3.791 -15.422 1 97.56 518 TYR A N 1
ATOM 4032 C CA . TYR A 1 518 ? -19.75 -4.672 -16.266 1 97.56 518 TYR A CA 1
ATOM 4033 C C . TYR A 1 518 ? -19.719 -6.086 -15.695 1 97.56 518 TYR A C 1
ATOM 4035 O O . TYR A 1 518 ? -19.953 -7.059 -16.406 1 97.56 518 TYR A O 1
ATOM 4043 N N . LEU A 1 519 ? -19.406 -6.215 -14.43 1 97.44 519 LEU A N 1
ATOM 4044 C CA . LEU A 1 519 ? -19.266 -7.523 -13.797 1 97.44 519 LEU A CA 1
ATOM 4045 C C . LEU A 1 519 ? -20.609 -8.258 -13.766 1 97.44 519 LEU A C 1
ATOM 4047 O O . LEU A 1 519 ? -20.656 -9.469 -13.984 1 97.44 519 LEU A O 1
ATOM 4051 N N . SER A 1 520 ? -21.688 -7.539 -13.461 1 96.56 520 SER A N 1
ATOM 4052 C CA . SER A 1 520 ? -23.031 -8.133 -13.469 1 96.56 520 SER A CA 1
ATOM 4053 C C . SER A 1 520 ? -23.375 -8.664 -14.859 1 96.56 520 SER A C 1
ATOM 4055 O O . SER A 1 520 ? -23.922 -9.766 -14.984 1 96.56 520 SER A O 1
ATOM 4057 N N . ARG A 1 521 ? -23.078 -7.875 -15.852 1 96.81 521 ARG A N 1
ATOM 4058 C CA . ARG A 1 521 ? -23.344 -8.281 -17.234 1 96.81 521 ARG A CA 1
ATOM 4059 C C . ARG A 1 521 ? -22.547 -9.523 -17.594 1 96.81 521 ARG A C 1
ATOM 4061 O O . ARG A 1 521 ? -23.078 -10.453 -18.219 1 96.81 521 ARG A O 1
ATOM 4068 N N . LYS A 1 522 ? -21.297 -9.547 -17.234 1 97.19 522 LYS A N 1
ATOM 4069 C CA . LYS A 1 522 ? -20.438 -10.688 -17.562 1 97.19 522 LYS A CA 1
ATOM 4070 C C . LYS A 1 522 ? -20.922 -11.953 -16.859 1 97.19 522 LYS A C 1
ATOM 4072 O O . LYS A 1 522 ? -20.906 -13.039 -17.453 1 97.19 522 LYS A O 1
ATOM 4077 N N . ASN A 1 523 ? -21.328 -11.82 -15.641 1 96.69 523 ASN A N 1
ATOM 4078 C CA . ASN A 1 523 ? -21.875 -12.969 -14.922 1 96.69 523 ASN A CA 1
ATOM 4079 C C . ASN A 1 523 ? -23.141 -13.5 -15.586 1 96.69 523 ASN A C 1
ATOM 4081 O O . ASN A 1 523 ? -23.297 -14.711 -15.734 1 96.69 523 ASN A O 1
ATOM 4085 N N . GLN A 1 524 ? -24 -12.609 -16.016 1 95.75 524 GLN A N 1
ATOM 4086 C CA . GLN A 1 524 ? -25.234 -13 -16.688 1 95.75 524 GLN A CA 1
ATOM 4087 C C . GLN A 1 524 ? -24.953 -13.672 -18.016 1 95.75 524 GLN A C 1
ATOM 4089 O O . GLN A 1 524 ? -25.562 -14.695 -18.344 1 95.75 524 GLN A O 1
ATOM 4094 N N . GLU A 1 525 ? -24.094 -13.07 -18.734 1 97 525 GLU A N 1
ATOM 4095 C CA . GLU A 1 525 ? -23.703 -13.641 -20.031 1 97 525 GLU A CA 1
ATOM 4096 C C . GLU A 1 525 ? -23.156 -15.047 -19.859 1 97 525 GLU A C 1
ATOM 4098 O O . GLU A 1 525 ? -23.438 -15.938 -20.672 1 97 525 GLU A O 1
ATOM 4103 N N . LEU A 1 526 ? -22.344 -15.258 -18.828 1 97.5 526 LEU A N 1
ATOM 4104 C CA . LEU A 1 526 ? -21.75 -16.562 -18.594 1 97.5 526 LEU A CA 1
ATOM 4105 C C . LEU A 1 526 ? -22.812 -17.594 -18.266 1 97.5 526 LEU A C 1
ATOM 4107 O O . LEU A 1 526 ? -22.781 -18.719 -18.781 1 97.5 526 LEU A O 1
ATOM 4111 N N . ILE A 1 527 ? -23.75 -17.234 -17.438 1 95.69 527 ILE A N 1
ATOM 4112 C CA . ILE A 1 527 ? -24.797 -18.156 -17.016 1 95.69 527 ILE A CA 1
ATOM 4113 C C . ILE A 1 527 ? -25.703 -18.5 -18.203 1 95.69 527 ILE A C 1
ATOM 4115 O O . ILE A 1 527 ? -26.078 -19.656 -18.391 1 95.69 527 ILE A O 1
ATOM 4119 N N . GLU A 1 528 ? -26 -17.5 -19.016 1 95.94 528 GLU A N 1
ATOM 4120 C CA . GLU A 1 528 ? -26.828 -17.719 -20.203 1 95.94 528 GLU A CA 1
ATOM 4121 C C . GLU A 1 528 ? -26.109 -18.609 -21.203 1 95.94 528 GLU A C 1
ATOM 4123 O O . GLU A 1 528 ? -26.719 -19.516 -21.781 1 95.94 528 GLU A O 1
ATOM 4128 N N . LEU A 1 529 ? -24.875 -18.297 -21.359 1 96.62 529 LEU A N 1
ATOM 4129 C CA . LEU A 1 529 ? -24.078 -19.109 -22.281 1 96.62 529 LEU A CA 1
ATOM 4130 C C . LEU A 1 529 ? -23.984 -20.547 -21.797 1 96.62 529 LEU A C 1
ATOM 4132 O O . LEU A 1 529 ? -24.109 -21.484 -22.578 1 96.62 529 LEU A O 1
ATOM 4136 N N . ALA A 1 530 ? -23.75 -20.766 -20.469 1 96.5 530 ALA A N 1
ATOM 4137 C CA . ALA A 1 530 ? -23.719 -22.109 -19.906 1 96.5 530 ALA A CA 1
ATOM 4138 C C . ALA A 1 530 ? -25.047 -22.828 -20.094 1 96.5 530 ALA A C 1
ATOM 4140 O O . ALA A 1 530 ? -25.078 -24.031 -20.375 1 96.5 530 ALA A O 1
ATOM 4141 N N . GLY A 1 531 ? -26.156 -22.125 -19.953 1 94.25 531 GLY A N 1
ATOM 4142 C CA . GLY A 1 531 ? -27.469 -22.672 -20.172 1 94.25 531 GLY A CA 1
ATOM 4143 C C . GLY A 1 531 ? -27.703 -23.141 -21.594 1 94.25 531 GLY A C 1
ATOM 4144 O O . GLY A 1 531 ? -28.406 -24.109 -21.828 1 94.25 531 GLY A O 1
ATOM 4145 N N . SER A 1 532 ? -27.078 -22.438 -22.516 1 93.81 532 SER A N 1
ATOM 4146 C CA . SER A 1 532 ? -27.25 -22.781 -23.922 1 93.81 532 SER A CA 1
ATOM 4147 C C . SER A 1 532 ? -26.578 -24.109 -24.25 1 93.81 532 SER A C 1
ATOM 4149 O O . SER A 1 532 ? -26.969 -24.797 -25.188 1 93.81 532 SER A O 1
ATOM 4151 N N . TYR A 1 533 ? -25.531 -24.422 -23.547 1 91.19 533 TYR A N 1
ATOM 4152 C CA . TYR A 1 533 ? -24.844 -25.688 -23.734 1 91.19 533 TYR A CA 1
ATOM 4153 C C . TYR A 1 533 ? -25.625 -26.828 -23.094 1 91.19 533 TYR A C 1
ATOM 4155 O O . TYR A 1 533 ? -25.453 -28 -23.453 1 91.19 533 TYR A O 1
ATOM 4163 N N . SER A 1 534 ? -26.438 -26.578 -22.156 1 85.62 534 SER A N 1
ATOM 4164 C CA . SER A 1 534 ? -27.156 -27.594 -21.391 1 85.62 534 SER A CA 1
ATOM 4165 C C . SER A 1 534 ? -28.438 -28.031 -22.094 1 85.62 534 SER A C 1
ATOM 4167 O O . SER A 1 534 ? -29.109 -28.953 -21.625 1 85.62 534 SER A O 1
ATOM 4169 N N . GLN A 1 535 ? -28.906 -27.328 -23.125 1 78 535 GLN A N 1
ATOM 4170 C CA . GLN A 1 535 ? -30.078 -27.734 -23.891 1 78 535 GLN A CA 1
ATOM 4171 C C . GLN A 1 535 ? -29.719 -28.766 -24.953 1 78 535 GLN A C 1
ATOM 4173 O O . GLN A 1 535 ? -28.578 -28.781 -25.453 1 78 535 GLN A O 1
ATOM 4178 N N . MET B 1 1 ? 37.188 37.75 -20.062 1 23.89 1 MET B N 1
ATOM 4179 C CA . MET B 1 1 ? 36.625 36.719 -20.891 1 23.89 1 MET B CA 1
ATOM 4180 C C . MET B 1 1 ? 36.781 35.344 -20.203 1 23.89 1 MET B C 1
ATOM 4182 O O . MET B 1 1 ? 36.062 34.406 -20.531 1 23.89 1 MET B O 1
ATOM 4186 N N . LYS B 1 2 ? 37.969 35.156 -19.5 1 25.64 2 LYS B N 1
ATOM 4187 C CA . LYS B 1 2 ? 38.344 33.906 -18.875 1 25.64 2 LYS B CA 1
ATOM 4188 C C . LYS B 1 2 ? 37.469 33.625 -17.641 1 25.64 2 LYS B C 1
ATOM 4190 O O . LYS B 1 2 ? 37.531 32.531 -17.078 1 25.64 2 LYS B O 1
ATOM 4195 N N . PHE B 1 3 ? 37.094 34.656 -16.969 1 28.28 3 PHE B N 1
ATOM 4196 C CA . PHE B 1 3 ? 36.344 34.469 -15.727 1 28.28 3 PHE B CA 1
ATOM 4197 C C . PHE B 1 3 ? 35 33.781 -15.992 1 28.28 3 PHE B C 1
ATOM 4199 O O . PHE B 1 3 ? 34.312 33.375 -15.062 1 28.28 3 PHE B O 1
ATOM 4206 N N . LYS B 1 4 ? 34.375 34.062 -17.172 1 32.34 4 LYS B N 1
ATOM 4207 C CA . LYS B 1 4 ? 33.062 33.562 -17.5 1 32.34 4 LYS B CA 1
ATOM 4208 C C . LYS B 1 4 ? 33.125 32.031 -17.766 1 32.34 4 LYS B C 1
ATOM 4210 O O . LYS B 1 4 ? 32.094 31.391 -17.875 1 32.34 4 LYS B O 1
ATOM 4215 N N . ILE B 1 5 ? 34.25 31.531 -18.172 1 32.59 5 ILE B N 1
ATOM 4216 C CA . ILE B 1 5 ? 34.344 30.141 -18.609 1 32.59 5 ILE B CA 1
ATOM 4217 C C . ILE B 1 5 ? 34.344 29.219 -17.391 1 32.59 5 ILE B C 1
ATOM 4219 O O . ILE B 1 5 ? 33.969 28.047 -17.484 1 32.59 5 ILE B O 1
ATOM 4223 N N . LEU B 1 6 ? 34.906 29.703 -16.188 1 32.12 6 LEU B N 1
ATOM 4224 C CA . LEU B 1 6 ? 35.062 28.781 -15.078 1 32.12 6 LEU B CA 1
ATOM 4225 C C . LEU B 1 6 ? 33.719 28.422 -14.461 1 32.12 6 LEU B C 1
ATOM 4227 O O . LEU B 1 6 ? 33.594 27.406 -13.781 1 32.12 6 LEU B O 1
ATOM 4231 N N . CYS B 1 7 ? 32.75 29.359 -14.523 1 32.78 7 CYS B N 1
ATOM 4232 C CA . CYS B 1 7 ? 31.453 29.078 -13.906 1 32.78 7 CYS B CA 1
ATOM 4233 C C . CYS B 1 7 ? 30.719 28 -14.688 1 32.78 7 CYS B C 1
ATOM 4235 O O . CYS B 1 7 ? 29.797 27.359 -14.156 1 32.78 7 CYS B O 1
ATOM 4237 N N . SER B 1 8 ? 30.984 27.844 -16.047 1 35.69 8 SER B N 1
ATOM 4238 C CA . SER B 1 8 ? 30.219 26.922 -16.875 1 35.69 8 SER B CA 1
ATOM 4239 C C . SER B 1 8 ? 30.625 25.484 -16.609 1 35.69 8 SER B C 1
ATOM 4241 O O . SER B 1 8 ? 29.828 24.562 -16.812 1 35.69 8 SER B O 1
ATOM 4243 N N . LEU B 1 9 ? 31.938 25.219 -16.453 1 35.81 9 LEU B N 1
ATOM 4244 C CA . LEU B 1 9 ? 32.406 23.828 -16.344 1 35.81 9 LEU B CA 1
ATOM 4245 C C . LEU B 1 9 ? 31.938 23.219 -15.023 1 35.81 9 LEU B C 1
ATOM 4247 O O . LEU B 1 9 ? 31.672 22.016 -14.953 1 35.81 9 LEU B O 1
ATOM 4251 N N . THR B 1 10 ? 31.969 24.016 -13.898 1 34.22 10 THR B N 1
ATOM 4252 C CA . THR B 1 10 ? 31.516 23.469 -12.625 1 34.22 10 THR B CA 1
ATOM 4253 C C . THR B 1 10 ? 30.047 23.094 -12.695 1 34.22 10 THR B C 1
ATOM 4255 O O . THR B 1 10 ? 29.594 22.172 -12.008 1 34.22 10 THR B O 1
ATOM 4258 N N . LEU B 1 11 ? 29.281 23.688 -13.602 1 34.66 11 LEU B N 1
ATOM 4259 C CA . LEU B 1 11 ? 27.859 23.359 -13.734 1 34.66 11 LEU B CA 1
ATOM 4260 C C . LEU B 1 11 ? 27.672 22.031 -14.445 1 34.66 11 LEU B C 1
ATOM 4262 O O . LEU B 1 11 ? 26.75 21.266 -14.125 1 34.66 11 LEU B O 1
ATOM 4266 N N . ALA B 1 12 ? 28.531 21.594 -15.406 1 38.03 12 ALA B N 1
ATOM 4267 C CA . ALA B 1 12 ? 28.328 20.344 -16.141 1 38.03 12 ALA B CA 1
ATOM 4268 C C . ALA B 1 12 ? 28.547 19.141 -15.227 1 38.03 12 ALA B C 1
ATOM 4270 O O . ALA B 1 12 ? 27.844 18.125 -15.352 1 38.03 12 ALA B O 1
ATOM 4271 N N . ILE B 1 13 ? 29.578 19.125 -14.445 1 37.31 13 ILE B N 1
ATOM 4272 C CA . ILE B 1 13 ? 29.844 17.969 -13.586 1 37.31 13 ILE B CA 1
ATOM 4273 C C . ILE B 1 13 ? 28.719 17.828 -12.562 1 37.31 13 ILE B C 1
ATOM 4275 O O . ILE B 1 13 ? 28.422 16.719 -12.102 1 37.31 13 ILE B O 1
ATOM 4279 N N . TYR B 1 14 ? 27.984 18.922 -12.234 1 37.12 14 TYR B N 1
ATOM 4280 C CA . TYR B 1 14 ? 26.875 18.922 -11.289 1 37.12 14 TYR B CA 1
ATOM 4281 C C . TYR B 1 14 ? 25.703 18.094 -11.82 1 37.12 14 TYR B C 1
ATOM 4283 O O . TYR B 1 14 ? 24.906 17.562 -11.039 1 37.12 14 TYR B O 1
ATOM 4291 N N . LEU B 1 15 ? 25.531 17.984 -13.125 1 41 15 LEU B N 1
ATOM 4292 C CA . LEU B 1 15 ? 24.359 17.359 -13.742 1 41 15 LEU B CA 1
ATOM 4293 C C . LEU B 1 15 ? 24.406 15.844 -13.594 1 41 15 LEU B C 1
ATOM 4295 O O . LEU B 1 15 ? 23.391 15.172 -13.75 1 41 15 LEU B O 1
ATOM 4299 N N . PHE B 1 16 ? 25.578 15.219 -13.555 1 40.84 16 PHE B N 1
ATOM 4300 C CA . PHE B 1 16 ? 25.703 13.766 -13.523 1 40.84 16 PHE B CA 1
ATOM 4301 C C . PHE B 1 16 ? 25.891 13.273 -12.094 1 40.84 16 PHE B C 1
ATOM 4303 O O . PHE B 1 16 ? 26.156 12.094 -11.867 1 40.84 16 PHE B O 1
ATOM 4310 N N . LEU B 1 17 ? 26.047 14.086 -11.008 1 38.59 17 LEU B N 1
ATOM 4311 C CA . LEU B 1 17 ? 26.203 13.594 -9.648 1 38.59 17 LEU B CA 1
ATOM 4312 C C . LEU B 1 17 ? 24.875 13.109 -9.086 1 38.59 17 LEU B C 1
ATOM 4314 O O . LEU B 1 17 ? 23.812 13.688 -9.383 1 38.59 17 LEU B O 1
ATOM 4318 N N . PRO B 1 18 ? 24.812 11.945 -8.508 1 42.09 18 PRO B N 1
ATOM 4319 C CA . PRO B 1 18 ? 23.609 11.547 -7.766 1 42.09 18 PRO B CA 1
ATOM 4320 C C . PRO B 1 18 ? 23.078 12.664 -6.879 1 42.09 18 PRO B C 1
ATOM 4322 O O . PRO B 1 18 ? 23.844 13.531 -6.441 1 42.09 18 PRO B O 1
ATOM 4325 N N . LEU B 1 19 ? 21.812 12.859 -6.848 1 37.97 19 LEU B N 1
ATOM 4326 C CA . LEU B 1 19 ? 21.125 13.953 -6.168 1 37.97 19 LEU B CA 1
ATOM 4327 C C . LEU B 1 19 ? 21.797 14.25 -4.824 1 37.97 19 LEU B C 1
ATOM 4329 O O . LEU B 1 19 ? 21.734 15.383 -4.344 1 37.97 19 LEU B O 1
ATOM 4333 N N . LYS B 1 20 ? 22.406 13.297 -4.164 1 40.38 20 LYS B N 1
ATOM 4334 C CA . LYS B 1 20 ? 23.078 13.484 -2.881 1 40.38 20 LYS B CA 1
ATOM 4335 C C . LYS B 1 20 ? 24.234 14.461 -3.002 1 40.38 20 LYS B C 1
ATOM 4337 O O . LYS B 1 20 ? 24.484 15.25 -2.09 1 40.38 20 LYS B O 1
ATOM 4342 N N . LEU B 1 21 ? 25.062 14.414 -4.051 1 41.09 21 LEU B N 1
ATOM 4343 C CA . LEU B 1 21 ? 26.266 15.227 -4.199 1 41.09 21 LEU B CA 1
ATOM 4344 C C . LEU B 1 21 ? 25.922 16.625 -4.723 1 41.09 21 LEU B C 1
ATOM 4346 O O . LEU B 1 21 ? 26.781 17.516 -4.719 1 41.09 21 LEU B O 1
ATOM 4350 N N . LYS B 1 22 ? 24.797 16.734 -5.07 1 40.28 22 LYS B N 1
ATOM 4351 C CA . LYS B 1 22 ? 24.422 18.016 -5.652 1 40.28 22 LYS B CA 1
ATOM 4352 C C . LYS B 1 22 ? 24.25 19.078 -4.574 1 40.28 22 LYS B C 1
ATOM 4354 O O . LYS B 1 22 ? 24.5 20.266 -4.812 1 40.28 22 LYS B O 1
ATOM 4359 N N . ALA B 1 23 ? 23.875 18.656 -3.398 1 37.25 23 ALA B N 1
ATOM 4360 C CA . ALA B 1 23 ? 23.688 19.625 -2.314 1 37.25 23 ALA B CA 1
ATOM 4361 C C . ALA B 1 23 ? 25.016 20.25 -1.909 1 37.25 23 ALA B C 1
ATOM 4363 O O . ALA B 1 23 ? 25.047 21.391 -1.433 1 37.25 23 ALA B O 1
ATOM 4364 N N . GLN B 1 24 ? 26.156 19.562 -2.146 1 37.03 24 GLN B N 1
ATOM 4365 C CA . GLN B 1 24 ? 27.469 20.078 -1.738 1 37.03 24 GLN B CA 1
ATOM 4366 C C . GLN B 1 24 ? 27.922 21.219 -2.656 1 37.03 24 GLN B C 1
ATOM 4368 O O . GLN B 1 24 ? 28.734 22.047 -2.262 1 37.03 24 GLN B O 1
ATOM 4373 N N . PHE B 1 25 ? 27.484 21.266 -3.881 1 37.38 25 PHE B N 1
ATOM 4374 C CA . PHE B 1 25 ? 28.031 22.234 -4.832 1 37.38 25 PHE B CA 1
ATOM 4375 C C . PHE B 1 25 ? 27.484 23.625 -4.551 1 37.38 25 PHE B C 1
ATOM 4377 O O . PHE B 1 25 ? 28.016 24.609 -5.074 1 37.38 25 PHE B O 1
ATOM 4384 N N . ILE B 1 26 ? 26.297 23.844 -4.016 1 35.31 26 ILE B N 1
ATOM 4385 C CA . ILE B 1 26 ? 25.766 25.188 -3.906 1 35.31 26 ILE B CA 1
ATOM 4386 C C . ILE B 1 26 ? 26.625 26.016 -2.945 1 35.31 26 ILE B C 1
ATOM 4388 O O . ILE B 1 26 ? 26.469 27.234 -2.863 1 35.31 26 ILE B O 1
ATOM 4392 N N . THR B 1 27 ? 27.234 25.5 -1.955 1 34.28 27 THR B N 1
ATOM 4393 C CA . THR B 1 27 ? 27.875 26.359 -0.963 1 34.28 27 THR B CA 1
ATOM 4394 C C . THR B 1 27 ? 29.281 26.75 -1.432 1 34.28 27 THR B C 1
ATOM 4396 O O . THR B 1 27 ? 30.078 27.281 -0.651 1 34.28 27 THR B O 1
ATOM 4399 N N . GLY B 1 28 ? 29.656 27.25 -2.758 1 34.59 28 GLY B N 1
ATOM 4400 C CA . GLY B 1 28 ? 30.797 27.859 -3.432 1 34.59 28 GLY B CA 1
ATOM 4401 C C . GLY B 1 28 ? 32.094 27.125 -3.152 1 34.59 28 GLY B C 1
ATOM 4402 O O . GLY B 1 28 ? 33.188 27.688 -3.371 1 34.59 28 GLY B O 1
ATOM 4403 N N . LYS B 1 29 ? 32.219 26.328 -2.121 1 32.59 29 LYS B N 1
ATOM 4404 C CA . LYS B 1 29 ? 33.594 25.859 -1.876 1 32.59 29 LYS B CA 1
ATOM 4405 C C . LYS B 1 29 ? 34.188 25.219 -3.123 1 32.59 29 LYS B C 1
ATOM 4407 O O . LYS B 1 29 ? 33.5 24.484 -3.836 1 32.59 29 LYS B O 1
ATOM 4412 N N . ASP B 1 30 ? 35.188 25.891 -3.822 1 30.47 30 ASP B N 1
ATOM 4413 C CA . ASP B 1 30 ? 36.062 25.25 -4.816 1 30.47 30 ASP B CA 1
ATOM 4414 C C . ASP B 1 30 ? 36.156 23.75 -4.555 1 30.47 30 ASP B C 1
ATOM 4416 O O . ASP B 1 30 ? 36.156 23.312 -3.402 1 30.47 30 ASP B O 1
ATOM 4420 N N . PRO B 1 31 ? 35.844 22.969 -5.488 1 29.58 31 PRO B N 1
ATOM 4421 C CA . PRO B 1 31 ? 36.188 21.594 -5.145 1 29.58 31 PRO B CA 1
ATOM 4422 C C . PRO B 1 31 ? 37.594 21.469 -4.559 1 29.58 31 PRO B C 1
ATOM 4424 O O . PRO B 1 31 ? 38.562 22.016 -5.109 1 29.58 31 PRO B O 1
ATOM 4427 N N . ILE B 1 32 ? 37.812 21.766 -3.289 1 29.34 32 ILE B N 1
ATOM 4428 C CA . ILE B 1 32 ? 39.156 21.438 -2.879 1 29.34 32 ILE B CA 1
ATOM 4429 C C . ILE B 1 32 ? 39.688 20.312 -3.768 1 29.34 32 ILE B C 1
ATOM 4431 O O . ILE B 1 32 ? 39.031 19.312 -4.012 1 29.34 32 ILE B O 1
ATOM 4435 N N . PRO B 1 33 ? 40.594 20.766 -4.695 1 27.52 33 PRO B N 1
ATOM 4436 C CA . PRO B 1 33 ? 41.156 19.656 -5.469 1 27.52 33 PRO B CA 1
ATOM 4437 C C . PRO B 1 33 ? 41.219 18.359 -4.676 1 27.52 33 PRO B C 1
ATOM 4439 O O . PRO B 1 33 ? 41.344 18.391 -3.447 1 27.52 33 PRO B O 1
ATOM 4442 N N . GLU B 1 34 ? 40.5 17.484 -5.152 1 26.88 34 GLU B N 1
ATOM 4443 C CA . GLU B 1 34 ? 40.781 16.172 -4.566 1 26.88 34 GLU B CA 1
ATOM 4444 C C . GLU B 1 34 ? 42.281 16.016 -4.246 1 26.88 34 GLU B C 1
ATOM 4446 O O . GLU B 1 34 ? 43.125 16.125 -5.141 1 26.88 34 GLU B O 1
ATOM 4451 N N . SER B 1 35 ? 42.719 16.844 -3.312 1 25.05 35 SER B N 1
ATOM 4452 C CA . SER B 1 35 ? 44 16.297 -2.93 1 25.05 35 SER B CA 1
ATOM 4453 C C . SER B 1 35 ? 44.094 14.812 -3.264 1 25.05 35 SER B C 1
ATOM 4455 O O . SER B 1 35 ? 43.156 14.055 -3.049 1 25.05 35 SER B O 1
ATOM 4457 N N . SER B 1 36 ? 44.844 14.57 -4.312 1 26.66 36 SER B N 1
ATOM 4458 C CA . SER B 1 36 ? 45.406 13.25 -4.559 1 26.66 36 SER B CA 1
ATOM 4459 C C . SER B 1 36 ? 45.781 12.547 -3.254 1 26.66 36 SER B C 1
ATOM 4461 O O . SER B 1 36 ? 46.906 12.656 -2.785 1 26.66 36 SER B O 1
ATOM 4463 N N . THR B 1 37 ? 45.188 13.016 -2.199 1 25.38 37 THR B N 1
ATOM 4464 C CA . THR B 1 37 ? 45.75 12.148 -1.175 1 25.38 37 THR B CA 1
ATOM 4465 C C . THR B 1 37 ? 45.812 10.703 -1.664 1 25.38 37 THR B C 1
ATOM 4467 O O . THR B 1 37 ? 44.812 10.148 -2.104 1 25.38 37 THR B O 1
ATOM 4470 N N . ASN B 1 38 ? 46.906 10.414 -2.279 1 25.73 38 ASN B N 1
ATOM 4471 C CA . ASN B 1 38 ? 47.562 9.109 -2.355 1 25.73 38 ASN B CA 1
ATOM 4472 C C . ASN B 1 38 ? 47.219 8.242 -1.148 1 25.73 38 ASN B C 1
ATOM 4474 O O . ASN B 1 38 ? 48 8.148 -0.206 1 25.73 38 ASN B O 1
ATOM 4478 N N . ASN B 1 39 ? 46.219 8.68 -0.431 1 25.02 39 ASN B N 1
ATOM 4479 C CA . ASN B 1 39 ? 46.031 7.66 0.594 1 25.02 39 ASN B CA 1
ATOM 4480 C C . ASN B 1 39 ? 46.031 6.254 -0.004 1 25.02 39 ASN B C 1
ATOM 4482 O O . ASN B 1 39 ? 45.031 5.82 -0.588 1 25.02 39 ASN B O 1
ATOM 4486 N N . SER B 1 40 ? 47 5.93 -0.635 1 27.84 40 SER B N 1
ATOM 4487 C CA . SER B 1 40 ? 47.594 4.598 -0.646 1 27.84 40 SER B CA 1
ATOM 4488 C C . SER B 1 40 ? 47.25 3.826 0.622 1 27.84 40 SER B C 1
ATOM 4490 O O . SER B 1 40 ? 48.125 3.494 1.414 1 27.84 40 SER B O 1
ATOM 4492 N N . GLY B 1 41 ? 46.375 4.441 1.403 1 27.56 41 GLY B N 1
ATOM 4493 C CA . GLY B 1 41 ? 46.094 3.42 2.4 1 27.56 41 GLY B CA 1
ATOM 4494 C C . GLY B 1 41 ? 45.875 2.039 1.803 1 27.56 41 GLY B C 1
ATOM 4495 O O . GLY B 1 41 ? 45.219 1.892 0.78 1 27.56 41 GLY B O 1
ATOM 4496 N N . LYS B 1 42 ? 46.719 1.385 1.932 1 31.48 42 LYS B N 1
ATOM 4497 C CA . LYS B 1 42 ? 46.562 -0.059 1.779 1 31.48 42 LYS B CA 1
ATOM 4498 C C . LYS B 1 42 ? 45.125 -0.487 2.088 1 31.48 42 LYS B C 1
ATOM 4500 O O . LYS B 1 42 ? 44.625 -0.29 3.203 1 31.48 42 LYS B O 1
ATOM 4505 N N . SER B 1 43 ? 44.062 -0.085 1.187 1 34.94 43 SER B N 1
ATOM 4506 C CA . SER B 1 43 ? 42.75 -0.739 1.31 1 34.94 43 SER B CA 1
ATOM 4507 C C . SER B 1 43 ? 42.812 -1.912 2.281 1 34.94 43 SER B C 1
ATOM 4509 O O . SER B 1 43 ? 43.562 -2.867 2.062 1 34.94 43 SER B O 1
ATOM 4511 N N . LEU B 1 44 ? 42.75 -1.552 3.467 1 37.97 44 LEU B N 1
ATOM 4512 C CA . LEU B 1 44 ? 42.688 -2.785 4.246 1 37.97 44 LEU B CA 1
ATOM 4513 C C . LEU B 1 44 ? 42 -3.896 3.473 1 37.97 44 LEU B C 1
ATOM 4515 O O . LEU B 1 44 ? 40.875 -3.717 3.006 1 37.97 44 LEU B O 1
ATOM 4519 N N . GLN B 1 45 ? 42.688 -4.402 2.674 1 43.38 45 GLN B N 1
ATOM 4520 C CA . GLN B 1 45 ? 42.156 -5.602 2.039 1 43.38 45 GLN B CA 1
ATOM 4521 C C . GLN B 1 45 ? 41.062 -6.223 2.883 1 43.38 45 GLN B C 1
ATOM 4523 O O . GLN B 1 45 ? 41.219 -6.453 4.082 1 43.38 45 GLN B O 1
ATOM 4528 N N . ASP B 1 46 ? 39.75 -5.746 2.461 1 60.81 46 ASP B N 1
ATOM 4529 C CA . ASP B 1 46 ? 38.688 -6.496 3.135 1 60.81 46 ASP B CA 1
ATOM 4530 C C . ASP B 1 46 ? 39.156 -7.871 3.572 1 60.81 46 ASP B C 1
ATOM 4532 O O . ASP B 1 46 ? 39.375 -8.75 2.738 1 60.81 46 ASP B O 1
ATOM 4536 N N . ALA B 1 47 ? 39.75 -7.898 4.746 1 61 47 ALA B N 1
ATOM 4537 C CA . ALA B 1 47 ? 40.344 -9.102 5.32 1 61 47 ALA B CA 1
ATOM 4538 C C . ALA B 1 47 ? 39.438 -10.312 5.129 1 61 47 ALA B C 1
ATOM 4540 O O . ALA B 1 47 ? 39.875 -11.453 5.273 1 61 47 ALA B O 1
ATOM 4541 N N . SER B 1 48 ? 38.219 -9.875 4.766 1 65.56 48 SER B N 1
ATOM 4542 C CA . SER B 1 48 ? 37.281 -10.969 4.586 1 65.56 48 SER B CA 1
ATOM 4543 C C . SER B 1 48 ? 37.406 -11.578 3.191 1 65.56 48 SER B C 1
ATOM 4545 O O . SER B 1 48 ? 36.719 -12.562 2.877 1 65.56 48 SER B O 1
ATOM 4547 N N . ARG B 1 49 ? 38.25 -10.961 2.467 1 71.88 49 ARG B N 1
ATOM 4548 C CA . ARG B 1 49 ? 38.375 -11.406 1.08 1 71.88 49 ARG B CA 1
ATOM 4549 C C . ARG B 1 49 ? 39.531 -12.375 0.907 1 71.88 49 ARG B C 1
ATOM 4551 O O . ARG B 1 49 ? 40.5 -12.062 0.23 1 71.88 49 ARG B O 1
ATOM 4558 N N . ILE B 1 50 ? 39.531 -13.453 1.541 1 66.75 50 ILE B N 1
ATOM 4559 C CA . ILE B 1 50 ? 40.531 -14.508 1.492 1 66.75 50 ILE B CA 1
ATOM 4560 C C . ILE B 1 50 ? 39.875 -15.836 1.12 1 66.75 50 ILE B C 1
ATOM 4562 O O . ILE B 1 50 ? 38.656 -15.953 1.136 1 66.75 50 ILE B O 1
ATOM 4566 N N . GLY B 1 51 ? 40.656 -16.734 0.698 1 67.38 51 GLY B N 1
ATOM 4567 C CA . GLY B 1 51 ? 40.188 -18.078 0.395 1 67.38 51 GLY B CA 1
ATOM 4568 C C . GLY B 1 51 ? 39.375 -18.141 -0.894 1 67.38 51 GLY B C 1
ATOM 4569 O O . GLY B 1 51 ? 39.781 -17.594 -1.915 1 67.38 51 GLY B O 1
ATOM 4570 N N . ARG B 1 52 ? 38.219 -18.812 -0.875 1 71.62 52 ARG B N 1
ATOM 4571 C CA . ARG B 1 52 ? 37.406 -19.062 -2.055 1 71.62 52 ARG B CA 1
ATOM 4572 C C . ARG B 1 52 ? 36.812 -17.766 -2.588 1 71.62 52 ARG B C 1
ATOM 4574 O O . ARG B 1 52 ? 36.344 -17.719 -3.725 1 71.62 52 ARG B O 1
ATOM 4581 N N . THR B 1 53 ? 36.812 -16.828 -1.829 1 73.69 53 THR B N 1
ATOM 4582 C CA . THR B 1 53 ? 36.188 -15.57 -2.254 1 73.69 53 THR B CA 1
ATOM 4583 C C . THR B 1 53 ? 37.25 -14.5 -2.475 1 73.69 53 THR B C 1
ATOM 4585 O O . THR B 1 53 ? 37.031 -13.32 -2.203 1 73.69 53 THR B O 1
ATOM 4588 N N . SER B 1 54 ? 38.406 -14.977 -2.801 1 70.19 54 SER B N 1
ATOM 4589 C CA . SER B 1 54 ? 39.5 -14.039 -3.102 1 70.19 54 SER B CA 1
ATOM 4590 C C . SER B 1 54 ? 39.094 -13.062 -4.199 1 70.19 54 SER B C 1
ATOM 4592 O O . SER B 1 54 ? 38.281 -13.398 -5.066 1 70.19 54 SER B O 1
ATOM 4594 N N . GLY B 1 55 ? 39.375 -11.703 -3.932 1 71.81 55 GLY B N 1
ATOM 4595 C CA . GLY B 1 55 ? 39 -10.609 -4.812 1 71.81 55 GLY B CA 1
ATOM 4596 C C . GLY B 1 55 ? 38.25 -9.5 -4.094 1 71.81 55 GLY B C 1
ATOM 4597 O O . GLY B 1 55 ? 37.969 -9.602 -2.896 1 71.81 55 GLY B O 1
ATOM 4598 N N . SER B 1 56 ? 37.969 -8.539 -4.793 1 75.19 56 SER B N 1
ATOM 4599 C CA . SER B 1 56 ? 37.375 -7.375 -4.164 1 75.19 56 SER B CA 1
ATOM 4600 C C . SER B 1 56 ? 35.844 -7.566 -3.996 1 75.19 56 SER B C 1
ATOM 4602 O O . SER B 1 56 ? 35.188 -8.094 -4.887 1 75.19 56 SER B O 1
ATOM 4604 N N . LYS B 1 57 ? 35.438 -7.336 -2.758 1 82.75 57 LYS B N 1
ATOM 4605 C CA . LYS B 1 57 ? 34 -7.25 -2.512 1 82.75 57 LYS B CA 1
ATOM 4606 C C . LYS B 1 57 ? 33.344 -6.227 -3.434 1 82.75 57 LYS B C 1
ATOM 4608 O O . LYS B 1 57 ? 33.875 -5.121 -3.609 1 82.75 57 LYS B O 1
ATOM 4613 N N . ALA B 1 58 ? 32.188 -6.586 -3.924 1 81.88 58 ALA B N 1
ATOM 4614 C CA . ALA B 1 58 ? 31.531 -5.645 -4.824 1 81.88 58 ALA B CA 1
ATOM 4615 C C . ALA B 1 58 ? 30.969 -4.453 -4.059 1 81.88 58 ALA B C 1
ATOM 4617 O O . ALA B 1 58 ? 30.453 -4.605 -2.945 1 81.88 58 ALA B O 1
ATOM 4618 N N . PRO B 1 59 ? 31.078 -3.18 -4.758 1 81.19 59 PRO B N 1
ATOM 4619 C CA . PRO B 1 59 ? 30.609 -1.989 -4.047 1 81.19 59 PRO B CA 1
ATOM 4620 C C . PRO B 1 59 ? 29.141 -2.1 -3.613 1 81.19 59 PRO B C 1
ATOM 4622 O O . PRO B 1 59 ? 28.781 -1.643 -2.525 1 81.19 59 PRO B O 1
ATOM 4625 N N . GLU B 1 60 ? 28.328 -2.676 -4.48 1 85.38 60 GLU B N 1
ATOM 4626 C CA . GLU B 1 60 ? 26.906 -2.799 -4.141 1 85.38 60 GLU B CA 1
ATOM 4627 C C . GLU B 1 60 ? 26.703 -3.73 -2.949 1 85.38 60 GLU B C 1
ATOM 4629 O O . GLU B 1 60 ? 25.812 -3.516 -2.133 1 85.38 60 GLU B O 1
ATOM 4634 N N . PHE B 1 61 ? 27.516 -4.742 -2.891 1 83.94 61 PHE B N 1
ATOM 4635 C CA . PHE B 1 61 ? 27.438 -5.656 -1.755 1 83.94 61 PHE B CA 1
ATOM 4636 C C . PHE B 1 61 ? 27.906 -4.965 -0.477 1 83.94 61 PHE B C 1
ATOM 4638 O O . PHE B 1 61 ? 27.328 -5.18 0.592 1 83.94 61 PHE B O 1
ATOM 4645 N N . GLN B 1 62 ? 28.859 -4.148 -0.598 1 77.69 62 GLN B N 1
ATOM 4646 C CA . GLN B 1 62 ? 29.359 -3.381 0.539 1 77.69 62 GLN B CA 1
ATOM 4647 C C . GLN B 1 62 ? 28.266 -2.473 1.105 1 77.69 62 GLN B C 1
ATOM 4649 O O . GLN B 1 62 ? 28.219 -2.238 2.314 1 77.69 62 GLN B O 1
ATOM 4654 N N . GLU B 1 63 ? 27.391 -2.047 0.271 1 82.12 63 GLU B N 1
ATOM 4655 C CA . GLU B 1 63 ? 26.281 -1.196 0.721 1 82.12 63 GLU B CA 1
ATOM 4656 C C . GLU B 1 63 ? 25.469 -1.879 1.818 1 82.12 63 GLU B C 1
ATOM 4658 O O . GLU B 1 63 ? 24.969 -1.216 2.721 1 82.12 63 GLU B O 1
ATOM 4663 N N . LEU B 1 64 ? 25.359 -3.133 1.756 1 81.38 64 LEU B N 1
ATOM 4664 C CA . LEU B 1 64 ? 24.562 -3.883 2.723 1 81.38 64 LEU B CA 1
ATOM 4665 C C . LEU B 1 64 ? 25.234 -3.895 4.09 1 81.38 64 LEU B C 1
ATOM 4667 O O . LEU B 1 64 ? 24.594 -4.129 5.109 1 81.38 64 LEU B O 1
ATOM 4671 N N . TYR B 1 65 ? 26.484 -3.73 4.074 1 75.75 65 TYR B N 1
ATOM 4672 C CA . TYR B 1 65 ? 27.203 -3.58 5.336 1 75.75 65 TYR B CA 1
ATOM 4673 C C . TYR B 1 65 ? 27.188 -2.129 5.801 1 75.75 65 TYR B C 1
ATOM 4675 O O . TYR B 1 65 ? 27 -1.853 6.988 1 75.75 65 TYR B O 1
ATOM 4683 N N . ASP B 1 66 ? 27.344 -1.268 4.93 1 75.94 66 ASP B N 1
ATOM 4684 C CA . ASP B 1 66 ? 27.5 0.151 5.234 1 75.94 66 ASP B CA 1
ATOM 4685 C C . ASP B 1 66 ? 26.25 0.718 5.883 1 75.94 66 ASP B C 1
ATOM 4687 O O . ASP B 1 66 ? 26.328 1.507 6.824 1 75.94 66 ASP B O 1
ATOM 4691 N N . TYR B 1 67 ? 25.156 0.351 5.387 1 76.38 67 TYR B N 1
ATOM 4692 C CA . TYR B 1 67 ? 23.953 0.954 5.949 1 76.38 67 TYR B CA 1
ATOM 4693 C C . TYR B 1 67 ? 23.766 0.54 7.402 1 76.38 67 TYR B C 1
ATOM 4695 O O . TYR B 1 67 ? 23.156 1.274 8.195 1 76.38 67 TYR B O 1
ATOM 4703 N N . GLU B 1 68 ? 24.25 -0.549 7.711 1 69.5 68 GLU B N 1
ATOM 4704 C CA . GLU B 1 68 ? 24.062 -1.063 9.062 1 69.5 68 GLU B CA 1
ATOM 4705 C C . GLU B 1 68 ? 24.812 -0.216 10.086 1 69.5 68 GLU B C 1
ATOM 4707 O O . GLU B 1 68 ? 24.391 -0.12 11.242 1 69.5 68 GLU B O 1
ATOM 4712 N N . VAL B 1 69 ? 25.859 0.429 9.656 1 68.12 69 VAL B N 1
ATOM 4713 C CA . VAL B 1 69 ? 26.672 1.202 10.594 1 68.12 69 VAL B CA 1
ATOM 4714 C C . VAL B 1 69 ? 26.484 2.695 10.328 1 68.12 69 VAL B C 1
ATOM 4716 O O . VAL B 1 69 ? 27.203 3.525 10.883 1 68.12 69 VAL B O 1
ATOM 4719 N N . SER B 1 70 ? 25.547 2.912 9.414 1 71.62 70 SER B N 1
ATOM 4720 C CA . SER B 1 70 ? 25.281 4.305 9.055 1 71.62 70 SER B CA 1
ATOM 4721 C C . SER B 1 70 ? 24.797 5.102 10.266 1 71.62 70 SER B C 1
ATOM 4723 O O . SER B 1 70 ? 24.031 4.594 11.086 1 71.62 70 SER B O 1
ATOM 4725 N N . THR B 1 71 ? 25.281 6.363 10.336 1 70.5 71 THR B N 1
ATOM 4726 C CA . THR B 1 71 ? 24.844 7.273 11.383 1 70.5 71 THR B CA 1
ATOM 4727 C C . THR B 1 71 ? 23.891 8.328 10.82 1 70.5 71 THR B C 1
ATOM 4729 O O . THR B 1 71 ? 23.656 9.359 11.461 1 70.5 71 THR B O 1
ATOM 4732 N N . LYS B 1 72 ? 23.469 7.938 9.656 1 72.94 72 LYS B N 1
ATOM 4733 C CA . LYS B 1 72 ? 22.516 8.852 9.039 1 72.94 72 LYS B CA 1
ATOM 4734 C C . LYS B 1 72 ? 21.266 9 9.898 1 72.94 72 LYS B C 1
ATOM 4736 O O . LYS B 1 72 ? 20.766 8.016 10.453 1 72.94 72 LYS B O 1
ATOM 4741 N N . ASN B 1 73 ? 20.891 10.227 10.07 1 78.38 73 ASN B N 1
ATOM 4742 C CA . ASN B 1 73 ? 19.656 10.516 10.773 1 78.38 73 ASN B CA 1
ATOM 4743 C C . ASN B 1 73 ? 18.75 11.422 9.945 1 78.38 73 ASN B C 1
ATOM 4745 O O . ASN B 1 73 ? 19.188 12.016 8.961 1 78.38 73 ASN B O 1
ATOM 4749 N N . LEU B 1 74 ? 17.562 11.422 10.359 1 80.56 74 LEU B N 1
ATOM 4750 C CA . LEU B 1 74 ? 16.547 12.117 9.594 1 80.56 74 LEU B CA 1
ATOM 4751 C C . LEU B 1 74 ? 16.844 13.609 9.508 1 80.56 74 LEU B C 1
ATOM 4753 O O . LEU B 1 74 ? 16.594 14.242 8.477 1 80.56 74 LEU B O 1
ATOM 4757 N N . VAL B 1 75 ? 17.328 14.172 10.539 1 78.56 75 VAL B N 1
ATOM 4758 C CA . VAL B 1 75 ? 17.594 15.609 10.609 1 78.56 75 VAL B CA 1
ATOM 4759 C C . VAL B 1 75 ? 18.641 15.992 9.562 1 78.56 75 VAL B C 1
ATOM 4761 O O . VAL B 1 75 ? 18.422 16.906 8.766 1 78.56 75 VAL B O 1
ATOM 4764 N N . SER B 1 76 ? 19.703 15.195 9.562 1 87.94 76 SER B N 1
ATOM 4765 C CA . SER B 1 76 ? 20.766 15.477 8.609 1 87.94 76 SER B CA 1
ATOM 4766 C C . SER B 1 76 ? 20.328 15.156 7.184 1 87.94 76 SER B C 1
ATOM 4768 O O . SER B 1 76 ? 20.719 15.852 6.242 1 87.94 76 SER B O 1
ATOM 4770 N N . ALA B 1 77 ? 19.531 14.164 7.082 1 91.5 77 ALA B N 1
ATOM 4771 C CA . ALA B 1 77 ? 19.094 13.742 5.754 1 91.5 77 ALA B CA 1
ATOM 4772 C C . ALA B 1 77 ? 18.141 14.773 5.148 1 91.5 77 ALA B C 1
ATOM 4774 O O . ALA B 1 77 ? 18.109 14.961 3.93 1 91.5 77 ALA B O 1
ATOM 4775 N N . THR B 1 78 ? 17.406 15.523 5.938 1 94.44 78 THR B N 1
ATOM 4776 C CA . THR B 1 78 ? 16.391 16.438 5.43 1 94.44 78 THR B CA 1
ATOM 4777 C C . THR B 1 78 ? 16.922 17.859 5.375 1 94.44 78 THR B C 1
ATOM 4779 O O . THR B 1 78 ? 16.297 18.734 4.75 1 94.44 78 THR B O 1
ATOM 4782 N N . PHE B 1 79 ? 18.062 18.156 5.883 1 93.88 79 PHE B N 1
ATOM 4783 C CA . PHE B 1 79 ? 18.578 19.516 6.023 1 93.88 79 PHE B CA 1
ATOM 4784 C C . PHE B 1 79 ? 18.75 20.172 4.656 1 93.88 79 PHE B C 1
ATOM 4786 O O . PHE B 1 79 ? 18.391 21.344 4.473 1 93.88 79 PHE B O 1
ATOM 4793 N N . PRO B 1 80 ? 19.312 19.422 3.652 1 94.44 80 PRO B N 1
ATOM 4794 C CA . PRO B 1 80 ? 19.453 20.078 2.348 1 94.44 80 PRO B CA 1
ATOM 4795 C C . PRO B 1 80 ? 18.125 20.578 1.792 1 94.44 80 PRO B C 1
ATOM 4797 O O . PRO B 1 80 ? 18.078 21.594 1.108 1 94.44 80 PRO B O 1
ATOM 4800 N N . TYR B 1 81 ? 17.062 19.906 2.061 1 96.88 81 TYR B N 1
ATOM 4801 C CA . TYR B 1 81 ? 15.742 20.297 1.589 1 96.88 81 TYR B CA 1
ATOM 4802 C C . TYR B 1 81 ? 15.203 21.469 2.383 1 96.88 81 TYR B C 1
ATOM 4804 O O . TYR B 1 81 ? 14.492 22.328 1.839 1 96.88 81 TYR B O 1
ATOM 4812 N N . GLN B 1 82 ? 15.555 21.516 3.643 1 96.12 82 GLN B N 1
ATOM 4813 C CA . GLN B 1 82 ? 15.203 22.688 4.457 1 96.12 82 GLN B CA 1
ATOM 4814 C C . GLN B 1 82 ? 15.844 23.953 3.912 1 96.12 82 GLN B C 1
ATOM 4816 O O . GLN B 1 82 ? 15.203 25 3.871 1 96.12 82 GLN B O 1
ATOM 4821 N N . SER B 1 83 ? 17.062 23.812 3.512 1 96.19 83 SER B N 1
ATOM 4822 C CA . SER B 1 83 ? 17.781 24.938 2.936 1 96.19 83 SER B CA 1
ATOM 4823 C C . SER B 1 83 ? 17.078 25.469 1.687 1 96.19 83 SER B C 1
ATOM 4825 O O . SER B 1 83 ? 16.906 26.672 1.525 1 96.19 83 SER B O 1
ATOM 4827 N N . LEU B 1 84 ? 16.641 24.578 0.824 1 97.31 84 LEU B N 1
ATOM 4828 C CA . LEU B 1 84 ? 15.906 24.969 -0.378 1 97.31 84 LEU B CA 1
ATOM 4829 C C . LEU B 1 84 ? 14.57 25.594 -0.019 1 97.31 84 LEU B C 1
ATOM 4831 O O . LEU B 1 84 ? 14.172 26.594 -0.621 1 97.31 84 LEU B O 1
ATOM 4835 N N . LEU B 1 85 ? 13.922 25.031 0.94 1 98.19 85 LEU B N 1
ATOM 4836 C CA . LEU B 1 85 ? 12.602 25.5 1.364 1 98.19 85 LEU B CA 1
ATOM 4837 C C . LEU B 1 85 ? 12.664 26.938 1.866 1 98.19 85 LEU B C 1
ATOM 4839 O O . LEU B 1 85 ? 11.805 27.75 1.538 1 98.19 85 LEU B O 1
ATOM 4843 N N . HIS B 1 86 ? 13.703 27.281 2.65 1 97.81 86 HIS B N 1
ATOM 4844 C CA . HIS B 1 86 ? 13.836 28.625 3.182 1 97.81 86 HIS B CA 1
ATOM 4845 C C . HIS B 1 86 ? 13.984 29.656 2.061 1 97.81 86 HIS B C 1
ATOM 4847 O O . HIS B 1 86 ? 13.375 30.719 2.102 1 97.81 86 HIS B O 1
ATOM 4853 N N . ARG B 1 87 ? 14.805 29.328 1.07 1 97.94 87 ARG B N 1
ATOM 4854 C CA . ARG B 1 87 ? 15.016 30.25 -0.05 1 97.94 87 ARG B CA 1
ATOM 4855 C C . ARG B 1 87 ? 13.719 30.453 -0.836 1 97.94 87 ARG B C 1
ATOM 4857 O O . ARG B 1 87 ? 13.367 31.578 -1.167 1 97.94 87 ARG B O 1
ATOM 4864 N N . ALA B 1 88 ? 12.992 29.328 -1.126 1 98.44 88 ALA B N 1
ATOM 4865 C CA . ALA B 1 88 ? 11.719 29.406 -1.838 1 98.44 88 ALA B CA 1
ATOM 4866 C C . ALA B 1 88 ? 10.711 30.25 -1.064 1 98.44 88 ALA B C 1
ATOM 4868 O O . ALA B 1 88 ? 9.977 31.047 -1.654 1 98.44 88 ALA B O 1
ATOM 4869 N N . TYR B 1 89 ? 10.695 30.094 0.213 1 98.31 89 TYR B N 1
ATOM 4870 C CA . TYR B 1 89 ? 9.719 30.781 1.057 1 98.31 89 TYR B CA 1
ATOM 4871 C C . TYR B 1 89 ? 10.008 32.281 1.114 1 98.31 89 TYR B C 1
ATOM 4873 O O . TYR B 1 89 ? 9.094 33.094 1.025 1 98.31 89 TYR B O 1
ATOM 4881 N N . VAL B 1 90 ? 11.305 32.656 1.267 1 98.06 90 VAL B N 1
ATOM 4882 C CA . VAL B 1 90 ? 11.695 34.062 1.319 1 98.06 90 VAL B CA 1
ATOM 4883 C C . VAL B 1 90 ? 11.336 34.75 0.002 1 98.06 90 VAL B C 1
ATOM 4885 O O . VAL B 1 90 ? 10.859 35.875 -0.004 1 98.06 90 VAL B O 1
ATOM 4888 N N . ILE B 1 91 ? 11.594 34.062 -1.089 1 97.88 91 ILE B N 1
ATOM 4889 C CA . ILE B 1 91 ? 11.25 34.625 -2.4 1 97.88 91 ILE B CA 1
ATOM 4890 C C . ILE B 1 91 ? 9.742 34.875 -2.477 1 97.88 91 ILE B C 1
ATOM 4892 O O . ILE B 1 91 ? 9.305 35.938 -2.895 1 97.88 91 ILE B O 1
ATOM 4896 N N . MET B 1 92 ? 8.953 33.906 -2.041 1 98 92 MET B N 1
ATOM 4897 C CA . MET B 1 92 ? 7.5 34.031 -2.049 1 98 92 MET B CA 1
ATOM 4898 C C . MET B 1 92 ? 7.062 35.188 -1.143 1 98 92 MET B C 1
ATOM 4900 O O . MET B 1 92 ? 6.203 35.969 -1.516 1 98 92 MET B O 1
ATOM 4904 N N . LEU B 1 93 ? 7.66 35.375 0.074 1 97.69 93 LEU B N 1
ATOM 4905 C CA . LEU B 1 93 ? 7.336 36.469 0.969 1 97.69 93 LEU B CA 1
ATOM 4906 C C . LEU B 1 93 ? 7.59 37.812 0.291 1 97.69 93 LEU B C 1
ATOM 4908 O O . LEU B 1 93 ? 6.824 38.75 0.474 1 97.69 93 LEU B O 1
ATOM 4912 N N . THR B 1 94 ? 8.664 37.906 -0.42 1 97.81 94 THR B N 1
ATOM 4913 C CA . THR B 1 94 ? 9.039 39.125 -1.117 1 97.81 94 THR B CA 1
ATOM 4914 C C . THR B 1 94 ? 8.062 39.438 -2.25 1 97.81 94 THR B C 1
ATOM 4916 O O . THR B 1 94 ? 7.609 40.562 -2.406 1 97.81 94 THR B O 1
ATOM 4919 N N . GLU B 1 95 ? 7.762 38.375 -3.039 1 97.75 95 GLU B N 1
ATOM 4920 C CA . GLU B 1 95 ? 6.848 38.531 -4.164 1 97.75 95 GLU B CA 1
ATOM 4921 C C . GLU B 1 95 ? 5.453 38.938 -3.693 1 97.75 95 GLU B C 1
ATOM 4923 O O . GLU B 1 95 ? 4.746 39.688 -4.391 1 97.75 95 GLU B O 1
ATOM 4928 N N . GLN B 1 96 ? 5.074 38.531 -2.492 1 96.94 96 GLN B N 1
ATOM 4929 C CA . GLN B 1 96 ? 3.781 38.875 -1.908 1 96.94 96 GLN B CA 1
ATOM 4930 C C . GLN B 1 96 ? 3.854 40.188 -1.135 1 96.94 96 GLN B C 1
ATOM 4932 O O . GLN B 1 96 ? 2.865 40.625 -0.536 1 96.94 96 GLN B O 1
ATOM 4937 N N . LYS B 1 97 ? 5.043 40.812 -1.038 1 96.5 97 LYS B N 1
ATOM 4938 C CA . LYS B 1 97 ? 5.289 42.125 -0.406 1 96.5 97 LYS B CA 1
ATOM 4939 C C . LYS B 1 97 ? 5.086 42.031 1.104 1 96.5 97 LYS B C 1
ATOM 4941 O O . LYS B 1 97 ? 4.629 43 1.723 1 96.5 97 LYS B O 1
ATOM 4946 N N . ILE B 1 98 ? 5.301 40.875 1.603 1 94.88 98 ILE B N 1
ATOM 4947 C CA . ILE B 1 98 ? 5.25 40.719 3.051 1 94.88 98 ILE B CA 1
ATOM 4948 C C . ILE B 1 98 ? 6.551 41.219 3.674 1 94.88 98 ILE B C 1
ATOM 4950 O O . ILE B 1 98 ? 6.547 41.781 4.766 1 94.88 98 ILE B O 1
ATOM 4954 N N . ILE B 1 99 ? 7.676 40.969 2.941 1 95.19 99 ILE B N 1
ATOM 4955 C CA . ILE B 1 99 ? 8.953 41.594 3.266 1 95.19 99 ILE B CA 1
ATOM 4956 C C . ILE B 1 99 ? 9.477 42.375 2.055 1 95.19 99 ILE B C 1
ATOM 4958 O O . ILE B 1 99 ? 9.039 42.125 0.927 1 95.19 99 ILE B O 1
ATOM 4962 N N . ASP B 1 100 ? 10.344 43.375 2.328 1 94.75 100 ASP B N 1
ATOM 4963 C CA . ASP B 1 100 ? 10.836 44.156 1.209 1 94.75 100 ASP B CA 1
ATOM 4964 C C . ASP B 1 100 ? 12.117 43.562 0.627 1 94.75 100 ASP B C 1
ATOM 4966 O O . ASP B 1 100 ? 12.617 42.562 1.127 1 94.75 100 ASP B O 1
ATOM 4970 N N . HIS B 1 101 ? 12.578 44.156 -0.463 1 96.38 101 HIS B N 1
ATOM 4971 C CA . HIS B 1 101 ? 13.719 43.625 -1.205 1 96.38 101 HIS B CA 1
ATOM 4972 C C . HIS B 1 101 ? 14.992 43.656 -0.371 1 96.38 101 HIS B C 1
ATOM 4974 O O . HIS B 1 101 ? 15.844 42.781 -0.485 1 96.38 101 HIS B O 1
ATOM 4980 N N . LYS B 1 102 ? 15.133 44.688 0.406 1 96.19 102 LYS B N 1
ATOM 4981 C CA . LYS B 1 102 ? 16.312 44.812 1.247 1 96.19 102 LYS B CA 1
ATOM 4982 C C . LYS B 1 102 ? 16.375 43.688 2.297 1 96.19 102 LYS B C 1
ATOM 4984 O O . LYS B 1 102 ? 17.438 43.125 2.541 1 96.19 102 LYS B O 1
ATOM 4989 N N . GLU B 1 103 ? 15.25 43.469 2.885 1 95.88 103 GLU B N 1
ATOM 4990 C CA . GLU B 1 103 ? 15.141 42.375 3.861 1 95.88 103 GLU B CA 1
ATOM 4991 C C . GLU B 1 103 ? 15.422 41.031 3.219 1 95.88 103 GLU B C 1
ATOM 4993 O O . GLU B 1 103 ? 16.156 40.219 3.785 1 95.88 103 GLU B O 1
ATOM 4998 N N . ALA B 1 104 ? 14.898 40.844 2.039 1 97.44 104 ALA B N 1
ATOM 4999 C CA . ALA B 1 104 ? 15.102 39.594 1.319 1 97.44 104 ALA B CA 1
ATOM 5000 C C . ALA B 1 104 ? 16.578 39.344 1.021 1 97.44 104 ALA B C 1
ATOM 5002 O O . ALA B 1 104 ? 17.094 38.25 1.202 1 97.44 104 ALA B O 1
ATOM 5003 N N . LYS B 1 105 ? 17.188 40.406 0.535 1 97.19 105 LYS B N 1
ATOM 5004 C CA . LYS B 1 105 ? 18.625 40.344 0.243 1 97.19 105 LYS B CA 1
ATOM 5005 C C . LYS B 1 105 ? 19.422 39.938 1.487 1 97.19 105 LYS B C 1
ATOM 5007 O O . LYS B 1 105 ? 20.297 39.094 1.427 1 97.19 105 LYS B O 1
ATOM 5012 N N . SER B 1 106 ? 19.109 40.531 2.568 1 96.88 106 SER B N 1
ATOM 5013 C CA . SER B 1 106 ? 19.797 40.281 3.826 1 96.88 106 SER B CA 1
ATOM 5014 C C . SER B 1 106 ? 19.594 38.812 4.27 1 96.88 106 SER B C 1
ATOM 5016 O O . SER B 1 106 ? 20.562 38.156 4.641 1 96.88 106 SER B O 1
ATOM 5018 N N . ILE B 1 107 ? 18.359 38.344 4.211 1 97.62 107 ILE B N 1
ATOM 5019 C CA . ILE B 1 107 ? 18.031 37 4.656 1 97.62 107 ILE B CA 1
ATOM 5020 C C . ILE B 1 107 ? 18.719 35.969 3.76 1 97.62 107 ILE B C 1
ATOM 5022 O O . ILE B 1 107 ? 19.344 35.031 4.25 1 97.62 107 ILE B O 1
ATOM 5026 N N . LEU B 1 108 ? 18.625 36.156 2.447 1 97.81 108 LEU B N 1
ATOM 5027 C CA . LEU B 1 108 ? 19.172 35.188 1.501 1 97.81 108 LEU B CA 1
ATOM 5028 C C . LEU B 1 108 ? 20.688 35.094 1.624 1 97.81 108 LEU B C 1
ATOM 5030 O O . LEU B 1 108 ? 21.266 34 1.527 1 97.81 108 LEU B O 1
ATOM 5034 N N . ASN B 1 109 ? 21.359 36.25 1.83 1 96.56 109 ASN B N 1
ATOM 5035 C CA . ASN B 1 109 ? 22.797 36.25 2.08 1 96.56 109 ASN B CA 1
ATOM 5036 C C . ASN B 1 109 ? 23.125 35.562 3.41 1 96.56 109 ASN B C 1
ATOM 5038 O O . ASN B 1 109 ? 24.125 34.844 3.52 1 96.56 109 ASN B O 1
ATOM 5042 N N . GLY B 1 110 ? 22.344 35.844 4.379 1 97.31 110 GLY B N 1
ATOM 5043 C CA . GLY B 1 110 ? 22.516 35.188 5.668 1 97.31 110 GLY B CA 1
ATOM 5044 C C . GLY B 1 110 ? 22.375 33.688 5.602 1 97.31 110 GLY B C 1
ATOM 5045 O O . GLY B 1 110 ? 23.078 32.969 6.305 1 97.31 110 GLY B O 1
ATOM 5046 N N . LEU B 1 111 ? 21.453 33.188 4.781 1 97.38 111 LEU B N 1
ATOM 5047 C CA . LEU B 1 111 ? 21.219 31.766 4.629 1 97.38 111 LEU B CA 1
ATOM 5048 C C . LEU B 1 111 ? 22.453 31.078 4.086 1 97.38 111 LEU B C 1
ATOM 5050 O O . LEU B 1 111 ? 22.75 29.938 4.473 1 97.38 111 LEU B O 1
ATOM 5054 N N . VAL B 1 112 ? 23.141 31.719 3.168 1 96 112 VAL B N 1
ATOM 5055 C CA . VAL B 1 112 ? 24.359 31.141 2.627 1 96 112 VAL B CA 1
ATOM 5056 C C . VAL B 1 112 ? 25.359 30.891 3.756 1 96 112 VAL B C 1
ATOM 5058 O O . VAL B 1 112 ? 25.984 29.844 3.816 1 96 112 VAL B O 1
ATOM 5061 N N . LYS B 1 113 ? 25.453 31.844 4.648 1 95.81 113 LYS B N 1
ATOM 5062 C CA . LYS B 1 113 ? 26.391 31.734 5.77 1 95.81 113 LYS B CA 1
ATOM 5063 C C . LYS B 1 113 ? 25.938 30.672 6.758 1 95.81 113 LYS B C 1
ATOM 5065 O O . LYS B 1 113 ? 26.734 29.844 7.195 1 95.81 113 LYS B O 1
ATOM 5070 N N . VAL B 1 114 ? 24.703 30.656 7.113 1 96.5 114 VAL B N 1
ATOM 5071 C CA . VAL B 1 114 ? 24.188 29.75 8.117 1 96.5 114 VAL B CA 1
ATOM 5072 C C . VAL B 1 114 ? 24.234 28.312 7.594 1 96.5 114 VAL B C 1
ATOM 5074 O O . VAL B 1 114 ? 24.484 27.375 8.352 1 96.5 114 VAL B O 1
ATOM 5077 N N . ASP B 1 115 ? 23.938 28.141 6.367 1 96.5 115 ASP B N 1
ATOM 5078 C CA . ASP B 1 115 ? 24.031 26.812 5.762 1 96.5 115 ASP B CA 1
ATOM 5079 C C . ASP B 1 115 ? 25.438 26.25 5.887 1 96.5 115 ASP B C 1
ATOM 5081 O O . ASP B 1 115 ? 25.625 25.062 6.172 1 96.5 115 ASP B O 1
ATOM 5085 N N . LYS B 1 116 ? 26.422 27.062 5.633 1 95.31 116 LYS B N 1
ATOM 5086 C CA . LYS B 1 116 ? 27.812 26.641 5.77 1 95.31 116 LYS B CA 1
ATOM 5087 C C . LYS B 1 116 ? 28.125 26.25 7.211 1 95.31 116 LYS B C 1
ATOM 5089 O O . LYS B 1 116 ? 28.797 25.234 7.449 1 95.31 116 LYS B O 1
ATOM 5094 N N . LEU B 1 117 ? 27.656 27 8.125 1 94.06 117 LEU B N 1
ATOM 5095 C CA . LEU B 1 117 ? 27.875 26.719 9.539 1 94.06 117 LEU B CA 1
ATOM 5096 C C . LEU B 1 117 ? 27.188 25.406 9.938 1 94.06 117 LEU B C 1
ATOM 5098 O O . LEU B 1 117 ? 27.703 24.656 10.758 1 94.06 117 LEU B O 1
ATOM 5102 N N . ALA B 1 118 ? 26.047 25.156 9.391 1 91.38 118 ALA B N 1
ATOM 5103 C CA . ALA B 1 118 ? 25.25 23.969 9.719 1 91.38 118 ALA B CA 1
ATOM 5104 C C . ALA B 1 118 ? 25.922 22.703 9.211 1 91.38 118 ALA B C 1
ATOM 5106 O O . ALA B 1 118 ? 25.719 21.625 9.766 1 91.38 118 ALA B O 1
ATOM 5107 N N . LEU B 1 119 ? 26.656 22.828 8.164 1 91.06 119 LEU B N 1
ATOM 5108 C CA . LEU B 1 119 ? 27.391 21.672 7.668 1 91.06 119 LEU B CA 1
ATOM 5109 C C . LEU B 1 119 ? 28.453 21.219 8.68 1 91.06 119 LEU B C 1
ATOM 5111 O O . LEU B 1 119 ? 28.734 20.031 8.789 1 91.06 119 LEU B O 1
ATOM 5115 N N . GLU B 1 120 ? 28.953 22.172 9.469 1 88.88 120 GLU B N 1
ATOM 5116 C CA . GLU B 1 120 ? 30 21.891 10.445 1 88.88 120 GLU B CA 1
ATOM 5117 C C . GLU B 1 120 ? 29.406 21.547 11.812 1 88.88 120 GLU B C 1
ATOM 5119 O O . GLU B 1 120 ? 30 20.797 12.586 1 88.88 120 GLU B O 1
ATOM 5124 N N . ASN B 1 121 ? 28.281 22.125 12.086 1 89.38 121 ASN B N 1
ATOM 5125 C CA . ASN B 1 121 ? 27.609 21.953 13.359 1 89.38 121 ASN B CA 1
ATOM 5126 C C . ASN B 1 121 ? 26.188 21.438 13.172 1 89.38 121 ASN B C 1
ATOM 5128 O O . ASN B 1 121 ? 25.234 22.219 13.031 1 89.38 121 ASN B O 1
ATOM 5132 N N . PRO B 1 122 ? 25.953 20.109 13.398 1 85.5 122 PRO B N 1
ATOM 5133 C CA . PRO B 1 122 ? 24.641 19.516 13.133 1 85.5 122 PRO B CA 1
ATOM 5134 C C . PRO B 1 122 ? 23.547 20.062 14.031 1 85.5 122 PRO B C 1
ATOM 5136 O O . PRO B 1 122 ? 22.359 19.938 13.711 1 85.5 122 PRO B O 1
ATOM 5139 N N . SER B 1 123 ? 23.906 20.672 15.062 1 85.62 123 SER B N 1
ATOM 5140 C CA . SER B 1 123 ? 22.891 21.266 15.938 1 85.62 123 SER B CA 1
ATOM 5141 C C . SER B 1 123 ? 22.141 22.391 15.242 1 85.62 123 SER B C 1
ATOM 5143 O O . SER B 1 123 ? 21.016 22.719 15.609 1 85.62 123 SER B O 1
ATOM 5145 N N . LEU B 1 124 ? 22.781 22.922 14.227 1 89.31 124 LEU B N 1
ATOM 5146 C CA . LEU B 1 124 ? 22.172 24.031 13.492 1 89.31 124 LEU B CA 1
ATOM 5147 C C . LEU B 1 124 ? 21.297 23.516 12.367 1 89.31 124 LEU B C 1
ATOM 5149 O O . LEU B 1 124 ? 20.688 24.312 11.633 1 89.31 124 LEU B O 1
ATOM 5153 N N . GLN B 1 125 ? 21.172 22.188 12.367 1 91.19 125 GLN B N 1
ATOM 5154 C CA . GLN B 1 125 ? 20.328 21.625 11.312 1 91.19 125 GLN B CA 1
ATOM 5155 C C . GLN B 1 125 ? 18.875 21.5 11.766 1 91.19 125 GLN B C 1
ATOM 5157 O O . GLN B 1 125 ? 18 21.141 10.977 1 91.19 125 GLN B O 1
ATOM 5162 N N . VAL B 1 126 ? 18.641 21.844 13.023 1 87 126 VAL B N 1
ATOM 5163 C CA . VAL B 1 126 ? 17.281 21.969 13.539 1 87 126 VAL B CA 1
ATOM 5164 C C . VAL B 1 126 ? 16.812 23.422 13.414 1 87 126 VAL B C 1
ATOM 5166 O O . VAL B 1 126 ? 17.609 24.344 13.539 1 87 126 VAL B O 1
ATOM 5169 N N . TYR B 1 127 ? 15.492 23.594 13.211 1 88.62 127 TYR B N 1
ATOM 5170 C CA . TYR B 1 127 ? 15 24.875 12.734 1 88.62 127 TYR B CA 1
ATOM 5171 C C . TYR B 1 127 ? 15.258 25.969 13.766 1 88.62 127 TYR B C 1
ATOM 5173 O O . TYR B 1 127 ? 15.719 27.062 13.414 1 88.62 127 TYR B O 1
ATOM 5181 N N . LEU B 1 128 ? 14.938 25.781 15.031 1 85.25 128 LEU B N 1
ATOM 5182 C CA . LEU B 1 128 ? 15.008 26.859 16.016 1 85.25 128 LEU B CA 1
ATOM 5183 C C . LEU B 1 128 ? 16.438 27.359 16.172 1 85.25 128 LEU B C 1
ATOM 5185 O O . LEU B 1 128 ? 16.688 28.578 16.094 1 85.25 128 LEU B O 1
ATOM 5189 N N . PRO B 1 129 ? 17.438 26.484 16.359 1 86.62 129 PRO B N 1
ATOM 5190 C CA . PRO B 1 129 ? 18.812 26.969 16.375 1 86.62 129 PRO B CA 1
ATOM 5191 C C . PRO B 1 129 ? 19.234 27.594 15.047 1 86.62 129 PRO B C 1
ATOM 5193 O O . PRO B 1 129 ? 20.016 28.547 15.031 1 86.62 129 PRO B O 1
ATOM 5196 N N . TYR B 1 130 ? 18.766 27.031 13.977 1 91.75 130 TYR B N 1
ATOM 5197 C CA . TYR B 1 130 ? 19.047 27.562 12.641 1 91.75 130 TYR B CA 1
ATOM 5198 C C . TYR B 1 130 ? 18.562 29 12.516 1 91.75 130 TYR B C 1
ATOM 5200 O O . TYR B 1 130 ? 19.297 29.875 12.086 1 91.75 130 TYR B O 1
ATOM 5208 N N . GLU B 1 131 ? 17.328 29.266 12.898 1 91.12 131 GLU B N 1
ATOM 5209 C CA . GLU B 1 131 ? 16.734 30.594 12.844 1 91.12 131 GLU B CA 1
ATOM 5210 C C . GLU B 1 131 ? 17.469 31.562 13.758 1 91.12 131 GLU B C 1
ATOM 5212 O O . GLU B 1 131 ? 17.719 32.719 13.391 1 91.12 131 GLU B O 1
ATOM 5217 N N . ALA B 1 132 ? 17.797 31.125 14.961 1 89.88 132 ALA B N 1
ATOM 5218 C CA . ALA B 1 132 ? 18.531 31.969 15.906 1 89.88 132 ALA B CA 1
ATOM 5219 C C . ALA B 1 132 ? 19.859 32.406 15.312 1 89.88 132 ALA B C 1
ATOM 5221 O O . ALA B 1 132 ? 20.266 33.562 15.484 1 89.88 132 ALA B O 1
ATOM 5222 N N . GLN B 1 133 ? 20.531 31.469 14.695 1 92.56 133 GLN B N 1
ATOM 5223 C CA . GLN B 1 133 ? 21.797 31.797 14.062 1 92.56 133 GLN B CA 1
ATOM 5224 C C . GLN B 1 133 ? 21.609 32.781 12.93 1 92.56 133 GLN B C 1
ATOM 5226 O O . GLN B 1 133 ? 22.438 33.688 12.734 1 92.56 133 GLN B O 1
ATOM 5231 N N . LEU B 1 134 ? 20.547 32.625 12.125 1 94.62 134 LEU B N 1
ATOM 5232 C CA . LEU B 1 134 ? 20.25 33.562 11.047 1 94.62 134 LEU B CA 1
ATOM 5233 C C . LEU B 1 134 ? 20.031 34.969 11.594 1 94.62 134 LEU B C 1
ATOM 5235 O O . LEU B 1 134 ? 20.531 35.938 11.023 1 94.62 134 LEU B O 1
ATOM 5239 N N . ILE B 1 135 ? 19.281 35.094 12.68 1 92.19 135 ILE B N 1
ATOM 5240 C CA . ILE B 1 135 ? 19 36.375 13.297 1 92.19 135 ILE B CA 1
ATOM 5241 C C . ILE B 1 135 ? 20.297 37 13.781 1 92.19 135 ILE B C 1
ATOM 5243 O O . ILE B 1 135 ? 20.469 38.219 13.672 1 92.19 135 ILE B O 1
ATOM 5247 N N . LYS B 1 136 ? 21.141 36.25 14.32 1 94.38 136 LYS B N 1
ATOM 5248 C CA . LYS B 1 136 ? 22.453 36.719 14.742 1 94.38 136 LYS B CA 1
ATOM 5249 C C . LYS B 1 136 ? 23.234 37.312 13.562 1 94.38 136 LYS B C 1
ATOM 5251 O O . LYS B 1 136 ? 23.953 38.281 13.711 1 94.38 136 LYS B O 1
ATOM 5256 N N . GLU B 1 137 ? 23.094 36.688 12.438 1 94.94 137 GLU B N 1
ATOM 5257 C CA . GLU B 1 137 ? 23.875 37.062 11.258 1 94.94 137 GLU B CA 1
ATOM 5258 C C . GLU B 1 137 ? 23.297 38.344 10.609 1 94.94 137 GLU B C 1
ATOM 5260 O O . GLU B 1 137 ? 24.047 39.156 10.078 1 94.94 137 GLU B O 1
ATOM 5265 N N . VAL B 1 138 ? 21.938 38.438 10.586 1 95.88 138 VAL B N 1
ATOM 5266 C CA . VAL B 1 138 ? 21.391 39.469 9.719 1 95.88 138 VAL B CA 1
ATOM 5267 C C . VAL B 1 138 ? 20.438 40.375 10.516 1 95.88 138 VAL B C 1
ATOM 5269 O O . VAL B 1 138 ? 19.812 41.281 9.961 1 95.88 138 VAL B O 1
ATOM 5272 N N . GLY B 1 139 ? 20.281 40.156 11.805 1 92.44 139 GLY B N 1
ATOM 5273 C CA . GLY B 1 139 ? 19.422 40.969 12.656 1 92.44 139 GLY B CA 1
ATOM 5274 C C . GLY B 1 139 ? 17.953 40.594 12.539 1 92.44 139 GLY B C 1
ATOM 5275 O O . GLY B 1 139 ? 17.625 39.438 12.242 1 92.44 139 GLY B O 1
ATOM 5276 N N . SER B 1 140 ? 17.047 41.562 12.734 1 89.88 140 SER B N 1
ATOM 5277 C CA . SER B 1 140 ? 15.609 41.344 12.875 1 89.88 140 SER B CA 1
ATOM 5278 C C . SER B 1 140 ? 15 40.812 11.578 1 89.88 140 SER B C 1
ATOM 5280 O O . SER B 1 140 ? 13.977 40.125 11.594 1 89.88 140 SER B O 1
ATOM 5282 N N . ALA B 1 141 ? 15.648 41.125 10.492 1 92.31 141 ALA B N 1
ATOM 5283 C CA . ALA B 1 141 ? 15.156 40.625 9.211 1 92.31 141 ALA B CA 1
ATOM 5284 C C . ALA B 1 141 ? 15.102 39.094 9.219 1 92.31 141 ALA B C 1
ATOM 5286 O O . ALA B 1 141 ? 14.203 38.5 8.617 1 92.31 141 ALA B O 1
ATOM 5287 N N . GLY B 1 142 ? 16.078 38.5 9.875 1 93.25 142 GLY B N 1
ATOM 5288 C CA . GLY B 1 142 ? 16.125 37.062 9.961 1 93.25 142 GLY B CA 1
ATOM 5289 C C . GLY B 1 142 ? 14.883 36.469 10.594 1 93.25 142 GLY B C 1
ATOM 5290 O O . GLY B 1 142 ? 14.445 35.375 10.219 1 93.25 142 GLY B O 1
ATOM 5291 N N . GLY B 1 143 ? 14.305 37.156 11.531 1 89.94 143 GLY B N 1
ATOM 5292 C CA . GLY B 1 143 ? 13.109 36.688 12.227 1 89.94 143 GLY B CA 1
ATOM 5293 C C . GLY B 1 143 ? 11.867 36.75 11.359 1 89.94 143 GLY B C 1
ATOM 5294 O O . GLY B 1 143 ? 10.875 36.062 11.656 1 89.94 143 GLY B O 1
ATOM 5295 N N . LYS B 1 144 ? 11.891 37.469 10.305 1 92.75 144 LYS B N 1
ATOM 5296 C CA . LYS B 1 144 ? 10.734 37.656 9.422 1 92.75 144 LYS B CA 1
ATOM 5297 C C . LYS B 1 144 ? 10.586 36.469 8.477 1 92.75 144 LYS B C 1
ATOM 5299 O O . LYS B 1 144 ? 9.539 36.281 7.855 1 92.75 144 LYS B O 1
ATOM 5304 N N . MET B 1 145 ? 11.617 35.562 8.352 1 93.69 145 MET B N 1
ATOM 5305 C CA . MET B 1 145 ? 11.562 34.375 7.5 1 93.69 145 MET B CA 1
ATOM 5306 C C . MET B 1 145 ? 10.484 33.406 7.969 1 93.69 145 MET B C 1
ATOM 5308 O O . MET B 1 145 ? 9.992 32.594 7.188 1 93.69 145 MET B O 1
ATOM 5312 N N . HIS B 1 146 ? 10.062 33.562 9.25 1 92.38 146 HIS B N 1
ATOM 5313 C CA . HIS B 1 146 ? 9.133 32.594 9.828 1 92.38 146 HIS B CA 1
ATOM 5314 C C . HIS B 1 146 ? 7.695 33.094 9.742 1 92.38 146 HIS B C 1
ATOM 5316 O O . HIS B 1 146 ? 6.773 32.438 10.227 1 92.38 146 HIS B O 1
ATOM 5322 N N . ILE B 1 147 ? 7.477 34.25 9.172 1 92.06 147 ILE B N 1
ATOM 5323 C CA . ILE B 1 147 ? 6.141 34.812 9.078 1 92.06 147 ILE B CA 1
ATOM 5324 C C . ILE B 1 147 ? 5.215 33.875 8.336 1 92.06 147 ILE B C 1
ATOM 5326 O O . ILE B 1 147 ? 5.527 33.406 7.23 1 92.06 147 ILE B O 1
ATOM 5330 N N . GLY B 1 148 ? 4.113 33.5 8.969 1 92.44 148 GLY B N 1
ATOM 5331 C CA . GLY B 1 148 ? 3.039 32.781 8.312 1 92.44 148 GLY B CA 1
ATOM 5332 C C . GLY B 1 148 ? 3.291 31.297 8.242 1 92.44 148 GLY B C 1
ATOM 5333 O O . GLY B 1 148 ? 2.518 30.562 7.617 1 92.44 148 GLY B O 1
ATOM 5334 N N . ARG B 1 149 ? 4.391 30.828 8.758 1 90.69 149 ARG B N 1
ATOM 5335 C CA . ARG B 1 149 ? 4.656 29.391 8.688 1 90.69 149 ARG B CA 1
ATOM 5336 C C . ARG B 1 149 ? 4.945 28.828 10.07 1 90.69 149 ARG B C 1
ATOM 5338 O O . ARG B 1 149 ? 5.027 29.562 11.047 1 90.69 149 ARG B O 1
ATOM 5345 N N . SER B 1 150 ? 4.801 27.516 10.211 1 92.44 150 SER B N 1
ATOM 5346 C CA . SER B 1 150 ? 5.082 26.75 11.414 1 92.44 150 SER B CA 1
ATOM 5347 C C . SER B 1 150 ? 6.145 25.688 11.148 1 92.44 150 SER B C 1
ATOM 5349 O O . SER B 1 150 ? 6.434 25.359 9.992 1 92.44 150 SER B O 1
ATOM 5351 N N . ARG B 1 151 ? 6.789 25.219 12.227 1 90.94 151 ARG B N 1
ATOM 5352 C CA . ARG B 1 151 ? 7.68 24.078 12.07 1 90.94 151 ARG B CA 1
ATOM 5353 C C . ARG B 1 151 ? 6.918 22.859 11.562 1 90.94 151 ARG B C 1
ATOM 5355 O O . ARG B 1 151 ? 7.5 21.984 10.922 1 90.94 151 ARG B O 1
ATOM 5362 N N . ASN B 1 152 ? 5.547 22.844 11.766 1 92.12 152 ASN B N 1
ATOM 5363 C CA . ASN B 1 152 ? 4.746 21.703 11.352 1 92.12 152 ASN B CA 1
ATOM 5364 C C . ASN B 1 152 ? 4.699 21.562 9.836 1 92.12 152 ASN B C 1
ATOM 5366 O O . ASN B 1 152 ? 4.996 20.5 9.289 1 92.12 152 ASN B O 1
ATOM 5370 N N . ASP B 1 153 ? 4.246 22.594 9.164 1 94.88 153 ASP B N 1
ATOM 5371 C CA . ASP B 1 153 ? 4.16 22.516 7.715 1 94.88 153 ASP B CA 1
ATOM 5372 C C . ASP B 1 153 ? 5.551 22.531 7.078 1 94.88 153 ASP B C 1
ATOM 5374 O O . ASP B 1 153 ? 5.77 21.922 6.031 1 94.88 153 ASP B O 1
ATOM 5378 N N . LEU B 1 154 ? 6.531 23.266 7.707 1 94.88 154 LEU B N 1
ATOM 5379 C CA . LEU B 1 154 ? 7.922 23.266 7.262 1 94.88 154 LEU B CA 1
ATOM 5380 C C . LEU B 1 154 ? 8.492 21.844 7.277 1 94.88 154 LEU B C 1
ATOM 5382 O O . LEU B 1 154 ? 9.047 21.391 6.273 1 94.88 154 LEU B O 1
ATOM 5386 N N . ASP B 1 155 ? 8.297 21.172 8.383 1 93.38 155 ASP B N 1
ATOM 5387 C CA . ASP B 1 155 ? 8.852 19.828 8.555 1 93.38 155 ASP B CA 1
ATOM 5388 C C . ASP B 1 155 ? 8.242 18.844 7.562 1 93.38 155 ASP B C 1
ATOM 5390 O O . ASP B 1 155 ? 8.953 18.047 6.953 1 93.38 155 ASP B O 1
ATOM 5394 N N . ASN B 1 156 ? 6.941 18.844 7.441 1 95.81 156 ASN B N 1
ATOM 5395 C CA . ASN B 1 156 ? 6.289 17.906 6.535 1 95.81 156 ASN B CA 1
ATOM 5396 C C . ASN B 1 156 ? 6.691 18.156 5.082 1 95.81 156 ASN B C 1
ATOM 5398 O O . ASN B 1 156 ? 6.809 17.219 4.297 1 95.81 156 ASN B O 1
ATOM 5402 N N . THR B 1 157 ? 6.844 19.438 4.699 1 97.69 157 THR B N 1
ATOM 5403 C CA . THR B 1 157 ? 7.289 19.766 3.348 1 97.69 157 THR B CA 1
ATOM 5404 C C . THR B 1 157 ? 8.688 19.203 3.088 1 97.69 157 THR B C 1
ATOM 5406 O O . THR B 1 157 ? 8.922 18.562 2.059 1 97.69 157 THR B O 1
ATOM 5409 N N . THR B 1 158 ? 9.633 19.438 4.02 1 96.94 158 THR B N 1
ATOM 5410 C CA . THR B 1 158 ? 11 18.953 3.885 1 96.94 158 THR B CA 1
ATOM 5411 C C . THR B 1 158 ? 11.016 17.422 3.803 1 96.94 158 THR B C 1
ATOM 5413 O O . THR B 1 158 ? 11.766 16.844 3.01 1 96.94 158 THR B O 1
ATOM 5416 N N . ASN B 1 159 ? 10.203 16.812 4.66 1 96.31 159 ASN B N 1
ATOM 5417 C CA . ASN B 1 159 ? 10.094 15.352 4.637 1 96.31 159 ASN B CA 1
ATOM 5418 C C . ASN B 1 159 ? 9.609 14.844 3.283 1 96.31 159 ASN B C 1
ATOM 5420 O O . ASN B 1 159 ? 10.125 13.859 2.762 1 96.31 159 ASN B O 1
ATOM 5424 N N . ARG B 1 160 ? 8.562 15.516 2.75 1 97.94 160 ARG B N 1
ATOM 5425 C CA . ARG B 1 160 ? 8.008 15.109 1.463 1 97.94 160 ARG B CA 1
ATOM 5426 C C . ARG B 1 160 ? 9.039 15.258 0.35 1 97.94 160 ARG B C 1
ATOM 5428 O O . ARG B 1 160 ? 9.141 14.406 -0.534 1 97.94 160 ARG B O 1
ATOM 5435 N N . MET B 1 161 ? 9.812 16.328 0.328 1 98.06 161 MET B N 1
ATOM 5436 C CA . MET B 1 161 ? 10.867 16.516 -0.66 1 98.06 161 MET B CA 1
ATOM 5437 C C . MET B 1 161 ? 11.914 15.398 -0.556 1 98.06 161 MET B C 1
ATOM 5439 O O . MET B 1 161 ? 12.328 14.844 -1.569 1 98.06 161 MET B O 1
ATOM 5443 N N . TYR B 1 162 ? 12.359 15.102 0.68 1 97.5 162 TYR B N 1
ATOM 5444 C CA . TYR B 1 162 ? 13.312 14.023 0.928 1 97.5 162 TYR B CA 1
ATOM 5445 C C . TYR B 1 162 ? 12.773 12.688 0.425 1 97.5 162 TYR B C 1
ATOM 5447 O O . TYR B 1 162 ? 13.461 11.969 -0.302 1 97.5 162 TYR B O 1
ATOM 5455 N N . LEU B 1 163 ? 11.547 12.359 0.818 1 98.19 163 LEU B N 1
ATOM 5456 C CA . LEU B 1 163 ? 10.938 11.078 0.451 1 98.19 163 LEU B CA 1
ATOM 5457 C C . LEU B 1 163 ? 10.75 10.984 -1.059 1 98.19 163 LEU B C 1
ATOM 5459 O O . LEU B 1 163 ? 10.891 9.898 -1.637 1 98.19 163 LEU B O 1
ATOM 5463 N N . ARG B 1 164 ? 10.344 12.109 -1.698 1 98.06 164 ARG B N 1
ATOM 5464 C CA . ARG B 1 164 ? 10.219 12.141 -3.152 1 98.06 164 ARG B CA 1
ATOM 5465 C C . ARG B 1 164 ? 11.531 11.742 -3.822 1 98.06 164 ARG B C 1
ATOM 5467 O O . ARG B 1 164 ? 11.531 10.914 -4.738 1 98.06 164 ARG B O 1
ATOM 5474 N N . ASP B 1 165 ? 12.617 12.281 -3.404 1 97.69 165 ASP B N 1
ATOM 5475 C CA . ASP B 1 165 ? 13.922 11.977 -3.984 1 97.69 165 ASP B CA 1
ATOM 5476 C C . ASP B 1 165 ? 14.32 10.531 -3.707 1 97.69 165 ASP B C 1
ATOM 5478 O O . ASP B 1 165 ? 14.891 9.859 -4.57 1 97.69 165 ASP B O 1
ATOM 5482 N N . GLN B 1 166 ? 14.07 10.086 -2.457 1 97.38 166 GLN B N 1
ATOM 5483 C CA . GLN B 1 166 ? 14.344 8.695 -2.133 1 97.38 166 GLN B CA 1
ATOM 5484 C C . GLN B 1 166 ? 13.531 7.75 -3.018 1 97.38 166 GLN B C 1
ATOM 5486 O O . GLN B 1 166 ? 14.031 6.711 -3.449 1 97.38 166 GLN B O 1
ATOM 5491 N N . LEU B 1 167 ? 12.258 8.109 -3.217 1 98.5 167 LEU B N 1
ATOM 5492 C CA . LEU B 1 167 ? 11.398 7.305 -4.078 1 98.5 167 LEU B CA 1
ATOM 5493 C C . LEU B 1 167 ? 11.969 7.215 -5.488 1 98.5 167 LEU B C 1
ATOM 5495 O O . LEU B 1 167 ? 11.945 6.148 -6.105 1 98.5 167 LEU B O 1
ATOM 5499 N N . ILE B 1 168 ? 12.453 8.281 -6.012 1 98.31 168 ILE B N 1
ATOM 5500 C CA . ILE B 1 168 ? 13.07 8.328 -7.332 1 98.31 168 ILE B CA 1
ATOM 5501 C C . ILE B 1 168 ? 14.266 7.375 -7.379 1 98.31 168 ILE B C 1
ATOM 5503 O O . ILE B 1 168 ? 14.438 6.637 -8.352 1 98.31 168 ILE B O 1
ATOM 5507 N N . GLU B 1 169 ? 15.086 7.379 -6.348 1 97.88 169 GLU B N 1
ATOM 5508 C CA . GLU B 1 169 ? 16.234 6.477 -6.277 1 97.88 169 GLU B CA 1
ATOM 5509 C C . GLU B 1 169 ? 15.789 5.016 -6.266 1 97.88 169 GLU B C 1
ATOM 5511 O O . GLU B 1 169 ? 16.422 4.164 -6.895 1 97.88 169 GLU B O 1
ATOM 5516 N N . VAL B 1 170 ? 14.766 4.734 -5.488 1 98.56 170 VAL B N 1
ATOM 5517 C CA . VAL B 1 170 ? 14.242 3.371 -5.426 1 98.56 170 VAL B CA 1
ATOM 5518 C C . VAL B 1 170 ? 13.742 2.945 -6.805 1 98.56 170 VAL B C 1
ATOM 5520 O O . VAL B 1 170 ? 14.023 1.831 -7.254 1 98.56 170 VAL B O 1
ATOM 5523 N N . ILE B 1 171 ? 12.961 3.848 -7.465 1 98.75 171 ILE B N 1
ATOM 5524 C CA . ILE B 1 171 ? 12.445 3.566 -8.805 1 98.75 171 ILE B CA 1
ATOM 5525 C C . ILE B 1 171 ? 13.602 3.264 -9.75 1 98.75 171 ILE B C 1
ATOM 5527 O O . ILE B 1 171 ? 13.547 2.295 -10.516 1 98.75 171 ILE B O 1
ATOM 5531 N N . ASP B 1 172 ? 14.633 4.027 -9.711 1 98.62 172 ASP B N 1
ATOM 5532 C CA . ASP B 1 172 ? 15.82 3.82 -10.547 1 98.62 172 ASP B CA 1
ATOM 5533 C C . ASP B 1 172 ? 16.453 2.455 -10.273 1 98.62 172 ASP B C 1
ATOM 5535 O O . ASP B 1 172 ? 16.797 1.729 -11.203 1 98.62 172 ASP B O 1
ATOM 5539 N N . ALA B 1 173 ? 16.625 2.139 -9.023 1 98.56 173 ALA B N 1
ATOM 5540 C CA . ALA B 1 173 ? 17.234 0.869 -8.625 1 98.56 173 ALA B CA 1
ATOM 5541 C C . ALA B 1 173 ? 16.406 -0.312 -9.125 1 98.56 173 ALA B C 1
ATOM 5543 O O . ALA B 1 173 ? 16.953 -1.307 -9.602 1 98.56 173 ALA B O 1
ATOM 5544 N N . VAL B 1 174 ? 15.062 -0.25 -9.008 1 98.81 174 VAL B N 1
ATOM 5545 C CA . VAL B 1 174 ? 14.18 -1.333 -9.438 1 98.81 174 VAL B CA 1
ATOM 5546 C C . VAL B 1 174 ? 14.266 -1.495 -10.953 1 98.81 174 VAL B C 1
ATOM 5548 O O . VAL B 1 174 ? 14.258 -2.617 -11.461 1 98.81 174 VAL B O 1
ATOM 5551 N N . ILE B 1 175 ? 14.312 -0.397 -11.688 1 98.75 175 ILE B N 1
ATOM 5552 C CA . ILE B 1 175 ? 14.453 -0.443 -13.141 1 98.75 175 ILE B CA 1
ATOM 5553 C C . ILE B 1 175 ? 15.734 -1.188 -13.508 1 98.75 175 ILE B C 1
ATOM 5555 O O . ILE B 1 175 ? 15.719 -2.061 -14.383 1 98.75 175 ILE B O 1
ATOM 5559 N N . ARG B 1 176 ? 16.812 -0.87 -12.867 1 98.56 176 ARG B N 1
ATOM 5560 C CA . ARG B 1 176 ? 18.094 -1.515 -13.148 1 98.56 176 ARG B CA 1
ATOM 5561 C C . ARG B 1 176 ? 18.031 -3.006 -12.828 1 98.56 176 ARG B C 1
ATOM 5563 O O . ARG B 1 176 ? 18.609 -3.822 -13.555 1 98.56 176 ARG B O 1
ATOM 5570 N N . LEU B 1 177 ? 17.406 -3.354 -11.719 1 98.75 177 LEU B N 1
ATOM 5571 C CA . LEU B 1 177 ? 17.234 -4.762 -11.375 1 98.75 177 LEU B CA 1
ATOM 5572 C C . LEU B 1 177 ? 16.438 -5.492 -12.445 1 98.75 177 LEU B C 1
ATOM 5574 O O . LEU B 1 177 ? 16.781 -6.609 -12.836 1 98.75 177 LEU B O 1
ATOM 5578 N N . ARG B 1 178 ? 15.312 -4.922 -12.953 1 98.81 178 ARG B N 1
ATOM 5579 C CA . ARG B 1 178 ? 14.523 -5.539 -14.008 1 98.81 178 ARG B CA 1
ATOM 5580 C C . ARG B 1 178 ? 15.359 -5.766 -15.266 1 98.81 178 ARG B C 1
ATOM 5582 O O . ARG B 1 178 ? 15.266 -6.82 -15.898 1 98.81 178 ARG B O 1
ATOM 5589 N N . LYS B 1 179 ? 16.203 -4.766 -15.617 1 98.75 179 LYS B N 1
ATOM 5590 C CA . LYS B 1 179 ? 17.062 -4.91 -16.781 1 98.75 179 LYS B CA 1
ATOM 5591 C C . LYS B 1 179 ? 18.016 -6.098 -16.609 1 98.75 179 LYS B C 1
ATOM 5593 O O . LYS B 1 179 ? 18.219 -6.863 -17.547 1 98.75 179 LYS B O 1
ATOM 5598 N N . ALA B 1 180 ? 18.609 -6.207 -15.43 1 98.62 180 ALA B N 1
ATOM 5599 C CA . ALA B 1 180 ? 19.5 -7.324 -15.156 1 98.62 180 ALA B CA 1
ATOM 5600 C C . ALA B 1 180 ? 18.781 -8.656 -15.281 1 98.62 180 ALA B C 1
ATOM 5602 O O . ALA B 1 180 ? 19.312 -9.609 -15.859 1 98.62 180 ALA B O 1
ATOM 5603 N N . ILE B 1 181 ? 17.594 -8.773 -14.727 1 98.75 181 ILE B N 1
ATOM 5604 C CA . ILE B 1 181 ? 16.797 -9.984 -14.766 1 98.75 181 ILE B CA 1
ATOM 5605 C C . ILE B 1 181 ? 16.438 -10.328 -16.219 1 98.75 181 ILE B C 1
ATOM 5607 O O . ILE B 1 181 ? 16.547 -11.492 -16.625 1 98.75 181 ILE B O 1
ATOM 5611 N N . GLN B 1 182 ? 16 -9.359 -17 1 98.69 182 GLN B N 1
ATOM 5612 C CA . GLN B 1 182 ? 15.641 -9.57 -18.391 1 98.69 182 GLN B CA 1
ATOM 5613 C C . GLN B 1 182 ? 16.844 -10.055 -19.203 1 98.69 182 GLN B C 1
ATOM 5615 O O . GLN B 1 182 ? 16.703 -10.953 -20.047 1 98.69 182 GLN B O 1
ATOM 5620 N N . THR B 1 183 ? 18.031 -9.445 -18.953 1 98.56 183 THR B N 1
ATOM 5621 C CA . THR B 1 183 ? 19.25 -9.859 -19.641 1 98.56 183 THR B CA 1
ATOM 5622 C C . THR B 1 183 ? 19.594 -11.297 -19.297 1 98.56 183 THR B C 1
ATOM 5624 O O . THR B 1 183 ? 19.906 -12.102 -20.188 1 98.56 183 THR B O 1
ATOM 5627 N N . LYS B 1 184 ? 19.562 -11.625 -18.016 1 98.5 184 LYS B N 1
ATOM 5628 C CA . LYS B 1 184 ? 19.859 -12.984 -17.594 1 98.5 184 LYS B CA 1
ATOM 5629 C C . LYS B 1 184 ? 18.844 -13.977 -18.172 1 98.5 184 LYS B C 1
ATOM 5631 O O . LYS B 1 184 ? 19.219 -15.094 -18.547 1 98.5 184 LYS B O 1
ATOM 5636 N N . ALA B 1 185 ? 17.562 -13.609 -18.172 1 98.62 185 ALA B N 1
ATOM 5637 C CA . ALA B 1 185 ? 16.531 -14.461 -18.75 1 98.62 185 ALA B CA 1
ATOM 5638 C C . ALA B 1 185 ? 16.812 -14.742 -20.219 1 98.62 185 ALA B C 1
ATOM 5640 O O . ALA B 1 185 ? 16.703 -15.883 -20.672 1 98.62 185 ALA B O 1
ATOM 5641 N N . MET B 1 186 ? 17.203 -13.719 -20.953 1 98.06 186 MET B N 1
ATOM 5642 C CA . MET B 1 186 ? 17.516 -13.875 -22.359 1 98.06 186 MET B CA 1
ATOM 5643 C C . MET B 1 186 ? 18.656 -14.859 -22.578 1 98.06 186 MET B C 1
ATOM 5645 O O . MET B 1 186 ? 18.656 -15.633 -23.531 1 98.06 186 MET B O 1
ATOM 5649 N N . ASP B 1 187 ? 19.594 -14.891 -21.703 1 97.81 187 ASP B N 1
ATOM 5650 C CA . ASP B 1 187 ? 20.766 -15.766 -21.797 1 97.81 187 ASP B CA 1
ATOM 5651 C C . ASP B 1 187 ? 20.391 -17.203 -21.453 1 97.81 187 ASP B C 1
ATOM 5653 O O . ASP B 1 187 ? 21.156 -18.141 -21.719 1 97.81 187 ASP B O 1
ATOM 5657 N N . HIS B 1 188 ? 19.188 -17.469 -20.938 1 98.44 188 HIS B N 1
ATOM 5658 C CA . HIS B 1 188 ? 18.859 -18.781 -20.422 1 98.44 188 HIS B CA 1
ATOM 5659 C C . HIS B 1 188 ? 17.516 -19.266 -20.953 1 98.44 188 HIS B C 1
ATOM 5661 O O . HIS B 1 188 ? 16.766 -19.938 -20.234 1 98.44 188 HIS B O 1
ATOM 5667 N N . LEU B 1 189 ? 17.219 -18.922 -22.141 1 98.06 189 LEU B N 1
ATOM 5668 C CA . LEU B 1 189 ? 15.969 -19.312 -22.797 1 98.06 189 LEU B CA 1
ATOM 5669 C C . LEU B 1 189 ? 15.844 -20.828 -22.891 1 98.06 189 LEU B C 1
ATOM 5671 O O . LEU B 1 189 ? 14.734 -21.359 -22.891 1 98.06 189 LEU B O 1
ATOM 5675 N N . GLN B 1 190 ? 17.016 -21.5 -22.891 1 97.5 190 GLN B N 1
ATOM 5676 C CA . GLN B 1 190 ? 16.984 -22.953 -23.109 1 97.5 190 GLN B CA 1
ATOM 5677 C C . GLN B 1 190 ? 17.516 -23.688 -21.875 1 97.5 190 GLN B C 1
ATOM 5679 O O . GLN B 1 190 ? 17.688 -24.906 -21.922 1 97.5 190 GLN B O 1
ATOM 5684 N N . THR B 1 191 ? 17.812 -22.969 -20.812 1 98.44 191 THR B N 1
ATOM 5685 C CA . THR B 1 191 ? 18.297 -23.609 -19.594 1 98.44 191 THR B CA 1
ATOM 5686 C C . THR B 1 191 ? 17.156 -24.266 -18.828 1 98.44 191 THR B C 1
ATOM 5688 O O . THR B 1 191 ? 16.422 -23.578 -18.109 1 98.44 191 THR B O 1
ATOM 5691 N N . VAL B 1 192 ? 17.094 -25.562 -18.938 1 98.12 192 VAL B N 1
ATOM 5692 C CA . VAL B 1 192 ? 16.016 -26.312 -18.328 1 98.12 192 VAL B CA 1
ATOM 5693 C C . VAL B 1 192 ? 16.141 -26.266 -16.812 1 98.12 192 VAL B C 1
ATOM 5695 O O . VAL B 1 192 ? 17.25 -26.328 -16.266 1 98.12 192 VAL B O 1
ATOM 5698 N N . MET B 1 193 ? 15.023 -26.078 -16.125 1 96.62 193 MET B N 1
ATOM 5699 C CA . MET B 1 193 ? 14.953 -26.141 -14.672 1 96.62 193 MET B CA 1
ATOM 5700 C C . MET B 1 193 ? 13.648 -26.781 -14.211 1 96.62 193 MET B C 1
ATOM 5702 O O . MET B 1 193 ? 12.656 -26.781 -14.953 1 96.62 193 MET B O 1
ATOM 5706 N N . VAL B 1 194 ? 13.734 -27.359 -13.062 1 96.19 194 VAL B N 1
ATOM 5707 C CA . VAL B 1 194 ? 12.516 -27.859 -12.43 1 96.19 194 VAL B CA 1
ATOM 5708 C C . VAL B 1 194 ? 11.773 -26.703 -11.758 1 96.19 194 VAL B C 1
ATOM 5710 O O . VAL B 1 194 ? 12.383 -25.875 -11.094 1 96.19 194 VAL B O 1
ATOM 5713 N N . ILE B 1 195 ? 10.5 -26.547 -12.055 1 96.12 195 ILE B N 1
ATOM 5714 C CA . ILE B 1 195 ? 9.602 -25.672 -11.305 1 96.12 195 ILE B CA 1
ATOM 5715 C C . ILE B 1 195 ? 9.094 -26.406 -10.062 1 96.12 195 ILE B C 1
ATOM 5717 O O . ILE B 1 195 ? 8.672 -27.562 -10.141 1 96.12 195 ILE B O 1
ATOM 5721 N N . TYR B 1 196 ? 9.148 -25.75 -8.898 1 93.94 196 TYR B N 1
ATOM 5722 C CA . TYR B 1 196 ? 8.758 -26.359 -7.633 1 93.94 196 TYR B CA 1
ATOM 5723 C C . TYR B 1 196 ? 7.465 -25.75 -7.109 1 93.94 196 TYR B C 1
ATOM 5725 O O . TYR B 1 196 ? 7.223 -24.562 -7.277 1 93.94 196 TYR B O 1
ATOM 5733 N N . THR B 1 197 ? 6.582 -26.516 -6.617 1 90.5 197 THR B N 1
ATOM 5734 C CA . THR B 1 197 ? 5.484 -26.141 -5.727 1 90.5 197 THR B CA 1
ATOM 5735 C C . THR B 1 197 ? 5.582 -26.906 -4.406 1 90.5 197 THR B C 1
ATOM 5737 O O . THR B 1 197 ? 5.906 -28.094 -4.395 1 90.5 197 THR B O 1
ATOM 5740 N N . HIS B 1 198 ? 5.441 -26.312 -3.217 1 86.06 198 HIS B N 1
ATOM 5741 C CA . HIS B 1 198 ? 5.617 -26.938 -1.907 1 86.06 198 HIS B CA 1
ATOM 5742 C C . HIS B 1 198 ? 7.027 -27.5 -1.745 1 86.06 198 HIS B C 1
ATOM 5744 O O . HIS B 1 198 ? 7.227 -28.5 -1.066 1 86.06 198 HIS B O 1
ATOM 5750 N N . ARG B 1 199 ? 8.07 -26.906 -2.498 1 88.38 199 ARG B N 1
ATOM 5751 C CA . ARG B 1 199 ? 9.469 -27.344 -2.533 1 88.38 199 ARG B CA 1
ATOM 5752 C C . ARG B 1 199 ? 9.578 -28.766 -3.082 1 88.38 199 ARG B C 1
ATOM 5754 O O . ARG B 1 199 ? 10.492 -29.5 -2.715 1 88.38 199 ARG B O 1
ATOM 5761 N N . LYS B 1 200 ? 8.555 -29.172 -3.799 1 91.06 200 LYS B N 1
ATOM 5762 C CA . LYS B 1 200 ? 8.562 -30.438 -4.504 1 91.06 200 LYS B CA 1
ATOM 5763 C C . LYS B 1 200 ? 8.516 -30.234 -6.016 1 91.06 200 LYS B C 1
ATOM 5765 O O . LYS B 1 200 ? 7.879 -29.297 -6.5 1 91.06 200 LYS B O 1
ATOM 5770 N N . GLU B 1 201 ? 9.094 -31.094 -6.727 1 94.06 201 GLU B N 1
ATOM 5771 C CA . GLU B 1 201 ? 9.172 -30.969 -8.18 1 94.06 201 GLU B CA 1
ATOM 5772 C C . GLU B 1 201 ? 7.781 -31.016 -8.805 1 94.06 201 GLU B C 1
ATOM 5774 O O . GLU B 1 201 ? 7.031 -31.969 -8.609 1 94.06 201 GLU B O 1
ATOM 5779 N N . ALA B 1 202 ? 7.48 -29.938 -9.547 1 93.69 202 ALA B N 1
ATOM 5780 C CA . ALA B 1 202 ? 6.137 -29.844 -10.109 1 93.69 202 ALA B CA 1
ATOM 5781 C C . ALA B 1 202 ? 6.148 -30.125 -11.609 1 93.69 202 ALA B C 1
ATOM 5783 O O . ALA B 1 202 ? 5.484 -31.047 -12.078 1 93.69 202 ALA B O 1
ATOM 5784 N N . GLN B 1 203 ? 6.82 -29.312 -12.383 1 96 203 GLN B N 1
ATOM 5785 C CA . GLN B 1 203 ? 6.887 -29.406 -13.836 1 96 203 GLN B CA 1
ATOM 5786 C C . GLN B 1 203 ? 8.219 -28.875 -14.359 1 96 203 GLN B C 1
ATOM 5788 O O . GLN B 1 203 ? 8.883 -28.094 -13.688 1 96 203 GLN B O 1
ATOM 5793 N N . PRO B 1 204 ? 8.594 -29.359 -15.617 1 96.75 204 PRO B N 1
ATOM 5794 C CA . PRO B 1 204 ? 9.758 -28.734 -16.234 1 96.75 204 PRO B CA 1
ATOM 5795 C C . PRO B 1 204 ? 9.469 -27.312 -16.734 1 96.75 204 PRO B C 1
ATOM 5797 O O . PRO B 1 204 ? 8.375 -27.047 -17.219 1 96.75 204 PRO B O 1
ATOM 5800 N N . GLY B 1 205 ? 10.344 -26.453 -16.625 1 97.31 205 GLY B N 1
ATOM 5801 C CA . GLY B 1 205 ? 10.391 -25.125 -17.203 1 97.31 205 GLY B CA 1
ATOM 5802 C C . GLY B 1 205 ? 11.805 -24.672 -17.531 1 97.31 205 GLY B C 1
ATOM 5803 O O . GLY B 1 205 ? 12.664 -25.484 -17.859 1 97.31 205 GLY B O 1
ATOM 5804 N N . THR B 1 206 ? 12 -23.359 -17.625 1 98.38 206 THR B N 1
ATOM 5805 C CA . THR B 1 206 ? 13.336 -22.828 -17.859 1 98.38 206 THR B CA 1
ATOM 5806 C C . THR B 1 206 ? 13.672 -21.75 -16.828 1 98.38 206 THR B C 1
ATOM 5808 O O . THR B 1 206 ? 12.781 -21.203 -16.188 1 98.38 206 THR B O 1
ATOM 5811 N N . LEU B 1 207 ? 14.961 -21.547 -16.656 1 98.56 207 LEU B N 1
ATOM 5812 C CA . LEU B 1 207 ? 15.383 -20.438 -15.805 1 98.56 207 LEU B CA 1
ATOM 5813 C C . LEU B 1 207 ? 14.828 -19.109 -16.328 1 98.56 207 LEU B C 1
ATOM 5815 O O . LEU B 1 207 ? 14.461 -18.234 -15.547 1 98.56 207 LEU B O 1
ATOM 5819 N N . ALA B 1 208 ? 14.812 -18.969 -17.656 1 98.56 208 ALA B N 1
ATOM 5820 C CA . ALA B 1 208 ? 14.25 -17.766 -18.25 1 98.56 208 ALA B CA 1
ATOM 5821 C C . ALA B 1 208 ? 12.789 -17.578 -17.844 1 98.56 208 ALA B C 1
ATOM 5823 O O . ALA B 1 208 ? 12.359 -16.453 -17.547 1 98.56 208 ALA B O 1
ATOM 5824 N N . HIS B 1 209 ? 12.008 -18.641 -17.906 1 98.44 209 HIS B N 1
ATOM 5825 C CA . HIS B 1 209 ? 10.609 -18.594 -17.484 1 98.44 209 HIS B CA 1
ATOM 5826 C C . HIS B 1 209 ? 10.492 -18.141 -16.031 1 98.44 209 HIS B C 1
ATOM 5828 O O . HIS B 1 209 ? 9.688 -17.266 -15.719 1 98.44 209 HIS B O 1
ATOM 5834 N N . TYR B 1 210 ? 11.273 -18.688 -15.133 1 98.38 210 TYR B N 1
ATOM 5835 C CA . TYR B 1 210 ? 11.297 -18.312 -13.719 1 98.38 210 TYR B CA 1
ATOM 5836 C C . TYR B 1 210 ? 11.656 -16.844 -13.555 1 98.38 210 TYR B C 1
ATOM 5838 O O . TYR B 1 210 ? 10.992 -16.109 -12.805 1 98.38 210 TYR B O 1
ATOM 5846 N N . LEU B 1 211 ? 12.68 -16.406 -14.234 1 98.69 211 LEU B N 1
ATOM 5847 C CA . LEU B 1 211 ? 13.148 -15.023 -14.094 1 98.69 211 LEU B CA 1
ATOM 5848 C C . LEU B 1 211 ? 12.109 -14.047 -14.625 1 98.69 211 LEU B C 1
ATOM 5850 O O . LEU B 1 211 ? 11.977 -12.938 -14.109 1 98.69 211 LEU B O 1
ATOM 5854 N N . THR B 1 212 ? 11.367 -14.438 -15.672 1 98.31 212 THR B N 1
ATOM 5855 C CA . THR B 1 212 ? 10.32 -13.555 -16.188 1 98.31 212 THR B CA 1
ATOM 5856 C C . THR B 1 212 ? 9.164 -13.445 -15.195 1 98.31 212 THR B C 1
ATOM 5858 O O . THR B 1 212 ? 8.445 -12.445 -15.18 1 98.31 212 THR B O 1
ATOM 5861 N N . ALA B 1 213 ? 8.891 -14.484 -14.383 1 98.25 213 ALA B N 1
ATOM 5862 C CA . ALA B 1 213 ? 7.945 -14.359 -13.281 1 98.25 213 ALA B CA 1
ATOM 5863 C C . ALA B 1 213 ? 8.375 -13.258 -12.312 1 98.25 213 ALA B C 1
ATOM 5865 O O . ALA B 1 213 ? 7.559 -12.43 -11.898 1 98.25 213 ALA B O 1
ATOM 5866 N N . ILE B 1 214 ? 9.68 -13.25 -11.93 1 98.06 214 ILE B N 1
ATOM 5867 C CA . ILE B 1 214 ? 10.242 -12.227 -11.055 1 98.06 214 ILE B CA 1
ATOM 5868 C C . ILE B 1 214 ? 10.07 -10.852 -11.688 1 98.06 214 ILE B C 1
ATOM 5870 O O . ILE B 1 214 ? 9.703 -9.883 -11.016 1 98.06 214 ILE B O 1
ATOM 5874 N N . ASP B 1 215 ? 10.344 -10.805 -12.992 1 98.44 215 ASP B N 1
ATOM 5875 C CA . ASP B 1 215 ? 10.227 -9.531 -13.695 1 98.44 215 ASP B CA 1
ATOM 5876 C C . ASP B 1 215 ? 8.797 -9 -13.633 1 98.44 215 ASP B C 1
ATOM 5878 O O . ASP B 1 215 ? 8.586 -7.801 -13.445 1 98.44 215 ASP B O 1
ATOM 5882 N N . GLU B 1 216 ? 7.793 -9.82 -13.891 1 97.5 216 GLU B N 1
ATOM 5883 C CA . GLU B 1 216 ? 6.402 -9.391 -13.82 1 97.5 216 GLU B CA 1
ATOM 5884 C C . GLU B 1 216 ? 6.059 -8.859 -12.43 1 97.5 216 GLU B C 1
ATOM 5886 O O . GLU B 1 216 ? 5.344 -7.859 -12.297 1 97.5 216 GLU B O 1
ATOM 5891 N N . SER B 1 217 ? 6.508 -9.57 -11.383 1 97.12 217 SER B N 1
ATOM 5892 C CA . SER B 1 217 ? 6.305 -9.117 -10.016 1 97.12 217 SER B CA 1
ATOM 5893 C C . SER B 1 217 ? 6.926 -7.746 -9.781 1 97.12 217 SER B C 1
ATOM 5895 O O . SER B 1 217 ? 6.309 -6.875 -9.172 1 97.12 217 SER B O 1
ATOM 5897 N N . LEU B 1 218 ? 8.172 -7.59 -10.266 1 98.12 218 LEU B N 1
ATOM 5898 C CA . LEU B 1 218 ? 8.875 -6.32 -10.117 1 98.12 218 LEU B CA 1
ATOM 5899 C C . LEU B 1 218 ? 8.164 -5.207 -10.875 1 98.12 218 LEU B C 1
ATOM 5901 O O . LEU B 1 218 ? 8.164 -4.055 -10.438 1 98.12 218 LEU B O 1
ATOM 5905 N N . ALA B 1 219 ? 7.582 -5.551 -12.016 1 98.19 219 ALA B N 1
ATOM 5906 C CA . ALA B 1 219 ? 6.824 -4.562 -12.781 1 98.19 219 ALA B CA 1
ATOM 5907 C C . ALA B 1 219 ? 5.656 -4.016 -11.961 1 98.19 219 ALA B C 1
ATOM 5909 O O . ALA B 1 219 ? 5.367 -2.818 -12.008 1 98.19 219 ALA B O 1
ATOM 5910 N N . LYS B 1 220 ? 4.969 -4.848 -11.281 1 97.38 220 LYS B N 1
ATOM 5911 C CA . LYS B 1 220 ? 3.865 -4.418 -10.43 1 97.38 220 LYS B CA 1
ATOM 5912 C C . LYS B 1 220 ? 4.363 -3.512 -9.305 1 97.38 220 LYS B C 1
ATOM 5914 O O . LYS B 1 220 ? 3.707 -2.525 -8.961 1 97.38 220 LYS B O 1
ATOM 5919 N N . SER B 1 221 ? 5.508 -3.887 -8.656 1 97.81 221 SER B N 1
ATOM 5920 C CA . SER B 1 221 ? 6.098 -3.033 -7.633 1 97.81 221 SER B CA 1
ATOM 5921 C C . SER B 1 221 ? 6.441 -1.656 -8.195 1 97.81 221 SER B C 1
ATOM 5923 O O . SER B 1 221 ? 6.215 -0.638 -7.535 1 97.81 221 SER B O 1
ATOM 5925 N N . LEU B 1 222 ? 7.043 -1.698 -9.359 1 97.88 222 LEU B N 1
ATOM 5926 C CA . LEU B 1 222 ? 7.402 -0.441 -10.008 1 97.88 222 LEU B CA 1
ATOM 5927 C C . LEU B 1 222 ? 6.164 0.412 -10.266 1 97.88 222 LEU B C 1
ATOM 5929 O O . LEU B 1 222 ? 6.195 1.63 -10.078 1 97.88 222 LEU B O 1
ATOM 5933 N N . GLU B 1 223 ? 5.094 -0.186 -10.703 1 97.25 223 GLU B N 1
ATOM 5934 C CA . GLU B 1 223 ? 3.83 0.514 -10.914 1 97.25 223 GLU B CA 1
ATOM 5935 C C . GLU B 1 223 ? 3.34 1.167 -9.625 1 97.25 223 GLU B C 1
ATOM 5937 O O . GLU B 1 223 ? 2.91 2.322 -9.633 1 97.25 223 GLU B O 1
ATOM 5942 N N . ARG B 1 224 ? 3.357 0.474 -8.516 1 97.81 224 ARG B N 1
ATOM 5943 C CA . ARG B 1 224 ? 2.947 1.016 -7.223 1 97.81 224 ARG B CA 1
ATOM 5944 C C . ARG B 1 224 ? 3.783 2.234 -6.852 1 97.81 224 ARG B C 1
ATOM 5946 O O . ARG B 1 224 ? 3.246 3.246 -6.395 1 97.81 224 ARG B O 1
ATOM 5953 N N . TYR B 1 225 ? 5.141 2.082 -7.008 1 98.38 225 TYR B N 1
ATOM 5954 C CA . TYR B 1 225 ? 6.039 3.18 -6.664 1 98.38 225 TYR B CA 1
ATOM 5955 C C . TYR B 1 225 ? 5.73 4.418 -7.5 1 98.38 225 TYR B C 1
ATOM 5957 O O . TYR B 1 225 ? 5.695 5.535 -6.98 1 98.38 225 TYR B O 1
ATOM 5965 N N . ILE B 1 226 ? 5.5 4.25 -8.75 1 97.62 226 ILE B N 1
ATOM 5966 C CA . ILE B 1 226 ? 5.246 5.371 -9.648 1 97.62 226 ILE B CA 1
ATOM 5967 C C . ILE B 1 226 ? 3.91 6.02 -9.297 1 97.62 226 ILE B C 1
ATOM 5969 O O . ILE B 1 226 ? 3.789 7.246 -9.297 1 97.62 226 ILE B O 1
ATOM 5973 N N . GLN B 1 227 ? 2.883 5.207 -8.969 1 97.19 227 GLN B N 1
ATOM 5974 C CA . GLN B 1 227 ? 1.583 5.734 -8.57 1 97.19 227 GLN B CA 1
ATOM 5975 C C . GLN B 1 227 ? 1.683 6.5 -7.25 1 97.19 227 GLN B C 1
ATOM 5977 O O . GLN B 1 227 ? 0.971 7.488 -7.047 1 97.19 227 GLN B O 1
ATOM 5982 N N . LEU B 1 228 ? 2.539 6.078 -6.332 1 97.56 228 LEU B N 1
ATOM 5983 C CA . LEU B 1 228 ? 2.77 6.738 -5.051 1 97.56 228 LEU B CA 1
ATOM 5984 C C . LEU B 1 228 ? 3.387 8.117 -5.254 1 97.56 228 LEU B C 1
ATOM 5986 O O . LEU B 1 228 ? 3.16 9.023 -4.449 1 97.56 228 LEU B O 1
ATOM 5990 N N . TYR B 1 229 ? 4.18 8.328 -6.328 1 97.62 229 TYR B N 1
ATOM 5991 C CA . TYR B 1 229 ? 4.906 9.57 -6.582 1 97.62 229 TYR B CA 1
ATOM 5992 C C . TYR B 1 229 ? 3.971 10.773 -6.516 1 97.62 229 TYR B C 1
ATOM 5994 O O . TYR B 1 229 ? 4.281 11.773 -5.871 1 97.62 229 TYR B O 1
ATOM 6002 N N . ASP B 1 230 ? 2.775 10.688 -7.086 1 95.75 230 ASP B N 1
ATOM 6003 C CA . ASP B 1 230 ? 1.846 11.812 -7.148 1 95.75 230 ASP B CA 1
ATOM 6004 C C . ASP B 1 230 ? 1.342 12.188 -5.758 1 95.75 230 ASP B C 1
ATOM 6006 O O . ASP B 1 230 ? 1.089 13.359 -5.477 1 95.75 230 ASP B O 1
ATOM 6010 N N . ARG B 1 231 ? 1.174 11.258 -4.875 1 96.25 231 ARG B N 1
ATOM 6011 C CA . ARG B 1 231 ? 0.638 11.508 -3.543 1 96.25 231 ARG B CA 1
ATOM 6012 C C . ARG B 1 231 ? 1.716 12.062 -2.615 1 96.25 231 ARG B C 1
ATOM 6014 O O . ARG B 1 231 ? 1.409 12.758 -1.644 1 96.25 231 ARG B O 1
ATOM 6021 N N . ILE B 1 232 ? 3.016 11.719 -2.91 1 97.44 232 ILE B N 1
ATOM 6022 C CA . ILE B 1 232 ? 4.121 12.289 -2.148 1 97.44 232 ILE B CA 1
ATOM 6023 C C . ILE B 1 232 ? 4.414 13.703 -2.643 1 97.44 232 ILE B C 1
ATOM 6025 O O . ILE B 1 232 ? 4.734 14.594 -1.849 1 97.44 232 ILE B O 1
ATOM 6029 N N . ASP B 1 233 ? 4.23 13.93 -3.943 1 97.62 233 ASP B N 1
ATOM 6030 C CA . ASP B 1 233 ? 4.645 15.172 -4.59 1 97.62 233 ASP B CA 1
ATOM 6031 C C . ASP B 1 233 ? 3.562 16.234 -4.473 1 97.62 233 ASP B C 1
ATOM 6033 O O . ASP B 1 233 ? 3.125 16.797 -5.48 1 97.62 233 ASP B O 1
ATOM 6037 N N . GLN B 1 234 ? 3.115 16.594 -3.262 1 98.06 234 GLN B N 1
ATOM 6038 C CA . GLN B 1 234 ? 2.174 17.641 -2.898 1 98.06 234 GLN B CA 1
ATOM 6039 C C . GLN B 1 234 ? 2.709 18.484 -1.743 1 98.06 234 GLN B C 1
ATOM 6041 O O . GLN B 1 234 ? 3.117 17.953 -0.712 1 98.06 234 GLN B O 1
ATOM 6046 N N . SER B 1 235 ? 2.736 19.781 -1.886 1 98.38 235 SER B N 1
ATOM 6047 C CA . SER B 1 235 ? 3.297 20.656 -0.864 1 98.38 235 SER B CA 1
ATOM 6048 C C . SER B 1 235 ? 2.27 20.984 0.214 1 98.38 235 SER B C 1
ATOM 6050 O O . SER B 1 235 ? 1.176 21.469 -0.089 1 98.38 235 SER B O 1
ATOM 6052 N N . PRO B 1 236 ? 2.592 20.75 1.44 1 98 236 PRO B N 1
ATOM 6053 C CA . PRO B 1 236 ? 1.73 21.203 2.533 1 98 236 PRO B CA 1
ATOM 6054 C C . PRO B 1 236 ? 2.096 22.609 3.029 1 98 236 PRO B C 1
ATOM 6056 O O . PRO B 1 236 ? 1.442 23.141 3.932 1 98 236 PRO B O 1
ATOM 6059 N N . LEU B 1 237 ? 3.135 23.219 2.494 1 97.62 237 LEU B N 1
ATOM 6060 C CA . LEU B 1 237 ? 3.67 24.484 3.016 1 97.62 237 LEU B CA 1
ATOM 6061 C C . LEU B 1 237 ? 2.627 25.594 2.938 1 97.62 237 LEU B C 1
ATOM 6063 O O . LEU B 1 237 ? 1.928 25.719 1.93 1 97.62 237 LEU B O 1
ATOM 6067 N N . GLY B 1 238 ? 2.568 26.375 3.975 1 95.88 238 GLY B N 1
ATOM 6068 C CA . GLY B 1 238 ? 1.554 27.406 4.102 1 95.88 238 GLY B CA 1
ATOM 6069 C C . GLY B 1 238 ? 0.384 27 4.973 1 95.88 238 GLY B C 1
ATOM 6070 O O . GLY B 1 238 ? -0.505 27.797 5.258 1 95.88 238 GLY B O 1
ATOM 6071 N N . SER B 1 239 ? 0.438 25.766 5.477 1 95.56 239 SER B N 1
ATOM 6072 C CA . SER B 1 239 ? -0.591 25.266 6.387 1 95.56 239 SER B CA 1
ATOM 6073 C C . SER B 1 239 ? -0.439 25.875 7.777 1 95.56 239 SER B C 1
ATOM 6075 O O . SER B 1 239 ? -1.356 25.797 8.594 1 95.56 239 SER B O 1
ATOM 6077 N N . GLY B 1 240 ? 0.713 26.547 8 1 94.25 240 GLY B N 1
ATOM 6078 C CA . GLY B 1 240 ? 0.976 27 9.359 1 94.25 240 GLY B CA 1
ATOM 6079 C C . GLY B 1 240 ? 0.983 25.875 10.375 1 94.25 240 GLY B C 1
ATOM 6080 O O . GLY B 1 240 ? 1.525 24.797 10.109 1 94.25 240 GLY B O 1
ATOM 6081 N N . ALA B 1 241 ? 0.5 26.141 11.508 1 88.25 241 ALA B N 1
ATOM 6082 C CA . ALA B 1 241 ? 0.39 25.094 12.531 1 88.25 241 ALA B CA 1
ATOM 6083 C C . ALA B 1 241 ? -0.707 24.094 12.18 1 88.25 241 ALA B C 1
ATOM 6085 O O . ALA B 1 241 ? -0.707 22.969 12.672 1 88.25 241 ALA B O 1
ATOM 6086 N N . SER B 1 242 ? -1.635 24.328 11.406 1 92.56 242 SER B N 1
ATOM 6087 C CA . SER B 1 242 ? -2.762 23.5 10.969 1 92.56 242 SER B CA 1
ATOM 6088 C C . SER B 1 242 ? -3.928 24.375 10.5 1 92.56 242 SER B C 1
ATOM 6090 O O . SER B 1 242 ? -4.703 23.969 9.633 1 92.56 242 SER B O 1
ATOM 6092 N N . GLY B 1 243 ? -4.039 25.547 11.086 1 92.62 243 GLY B N 1
ATOM 6093 C CA . GLY B 1 243 ? -5.191 26.406 10.828 1 92.62 243 GLY B CA 1
ATOM 6094 C C . GLY B 1 243 ? -4.934 27.453 9.766 1 92.62 243 GLY B C 1
ATOM 6095 O O . GLY B 1 243 ? -5.773 28.328 9.523 1 92.62 243 GLY B O 1
ATOM 6096 N N . GLY B 1 244 ? -3.805 27.406 9.133 1 92.69 244 GLY B N 1
ATOM 6097 C CA . GLY B 1 244 ? -3.453 28.422 8.148 1 92.69 244 GLY B CA 1
ATOM 6098 C C . GLY B 1 244 ? -2.998 29.719 8.766 1 92.69 244 GLY B C 1
ATOM 6099 O O . GLY B 1 244 ? -2.557 29.75 9.914 1 92.69 244 GLY B O 1
ATOM 6100 N N . THR B 1 245 ? -2.936 30.766 7.957 1 92.5 245 THR B N 1
ATOM 6101 C CA . THR B 1 245 ? -2.438 32.062 8.391 1 92.5 245 THR B CA 1
ATOM 6102 C C . THR B 1 245 ? -3.227 33.188 7.727 1 92.5 245 THR B C 1
ATOM 6104 O O . THR B 1 245 ? -3.846 33 6.68 1 92.5 245 THR B O 1
ATOM 6107 N N . GLY B 1 246 ? -3.309 34.281 8.383 1 90.62 246 GLY B N 1
ATOM 6108 C CA . GLY B 1 246 ? -3.951 35.469 7.828 1 90.62 246 GLY B CA 1
ATOM 6109 C C . GLY B 1 246 ? -3.082 36.219 6.82 1 90.62 246 GLY B C 1
ATOM 6110 O O . GLY B 1 246 ? -3.545 37.125 6.152 1 90.62 246 GLY B O 1
ATOM 6111 N N . TRP B 1 247 ? -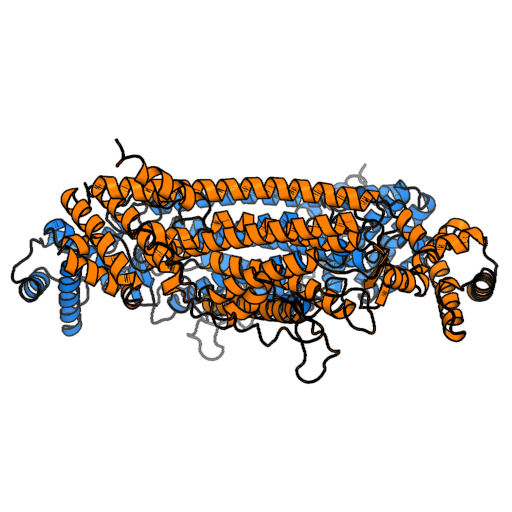1.843 35.812 6.727 1 92.56 247 TRP B N 1
ATOM 6112 C CA . TRP B 1 247 ? -0.954 36.438 5.742 1 92.56 247 TRP B CA 1
ATOM 6113 C C . TRP B 1 247 ? -1.3 35.938 4.332 1 92.56 247 TRP B C 1
ATOM 6115 O O . TRP B 1 247 ? -1.67 34.781 4.137 1 92.56 247 TRP B O 1
ATOM 6125 N N . PRO B 1 248 ? -1.21 36.812 3.359 1 93.62 248 PRO B N 1
ATOM 6126 C CA . PRO B 1 248 ? -1.532 36.406 1.983 1 93.62 248 PRO B CA 1
ATOM 6127 C C . PRO B 1 248 ? -0.423 35.594 1.323 1 93.62 248 PRO B C 1
ATOM 6129 O O . PRO B 1 248 ? 0.138 36.031 0.309 1 93.62 248 PRO B O 1
ATOM 6132 N N . LEU B 1 249 ? -0.242 34.438 1.778 1 95.62 249 LEU B N 1
ATOM 6133 C CA . LEU B 1 249 ? 0.786 33.531 1.234 1 95.62 249 LEU B CA 1
ATOM 6134 C C . LEU B 1 249 ? 0.366 33 -0.123 1 95.62 249 LEU B C 1
ATOM 6136 O O . LEU B 1 249 ? -0.81 32.688 -0.34 1 95.62 249 LEU B O 1
ATOM 6140 N N . ASP B 1 250 ? 1.26 32.906 -1.106 1 97.31 250 ASP B N 1
ATOM 6141 C CA . ASP B 1 250 ? 1.05 32.156 -2.352 1 97.31 250 ASP B CA 1
ATOM 6142 C C . ASP B 1 250 ? 1.591 30.734 -2.25 1 97.31 250 ASP B C 1
ATOM 6144 O O . ASP B 1 250 ? 2.719 30.469 -2.666 1 97.31 250 ASP B O 1
ATOM 6148 N N . ARG B 1 251 ? 0.713 29.812 -1.797 1 97.44 251 ARG B N 1
ATOM 6149 C CA . ARG B 1 251 ? 1.113 28.438 -1.573 1 97.44 251 ARG B CA 1
ATOM 6150 C C . ARG B 1 251 ? 1.521 27.766 -2.881 1 97.44 251 ARG B C 1
ATOM 6152 O O . ARG B 1 251 ? 2.432 26.938 -2.902 1 97.44 251 ARG B O 1
ATOM 6159 N N . TYR B 1 252 ? 0.867 28.078 -4.016 1 97.56 252 TYR B N 1
ATOM 6160 C CA . TYR B 1 252 ? 1.169 27.484 -5.312 1 97.56 252 TYR B CA 1
ATOM 6161 C C . TYR B 1 252 ? 2.545 27.922 -5.805 1 97.56 252 TYR B C 1
ATOM 6163 O O . TYR B 1 252 ? 3.27 27.125 -6.414 1 97.56 252 TYR B O 1
ATOM 6171 N N . ARG B 1 253 ? 2.908 29.172 -5.531 1 97.5 253 ARG B N 1
ATOM 6172 C CA . ARG B 1 253 ? 4.207 29.688 -5.953 1 97.5 253 ARG B CA 1
ATOM 6173 C C . ARG B 1 253 ? 5.344 28.922 -5.273 1 97.5 253 ARG B C 1
ATOM 6175 O O . ARG B 1 253 ? 6.312 28.531 -5.93 1 97.5 253 ARG B O 1
ATOM 6182 N N . VAL B 1 254 ? 5.262 28.766 -3.975 1 97.56 254 VAL B N 1
ATOM 6183 C CA . VAL B 1 254 ? 6.309 28.047 -3.254 1 97.56 254 VAL B CA 1
ATOM 6184 C C . VAL B 1 254 ? 6.367 26.609 -3.729 1 97.56 254 VAL B C 1
ATOM 6186 O O . VAL B 1 254 ? 7.449 26.031 -3.873 1 97.56 254 VAL B O 1
ATOM 6189 N N . ALA B 1 255 ? 5.156 25.969 -3.941 1 98.25 255 ALA B N 1
ATOM 6190 C CA . ALA B 1 255 ? 5.113 24.609 -4.469 1 98.25 255 ALA B CA 1
ATOM 6191 C C . ALA B 1 255 ? 5.848 24.516 -5.805 1 98.25 255 ALA B C 1
ATOM 6193 O O . ALA B 1 255 ? 6.574 23.547 -6.055 1 98.25 255 ALA B O 1
ATOM 6194 N N . ASP B 1 256 ? 5.578 25.5 -6.648 1 97.88 256 ASP B N 1
ATOM 6195 C CA . ASP B 1 256 ? 6.234 25.547 -7.953 1 97.88 256 ASP B CA 1
ATOM 6196 C C . ASP B 1 256 ? 7.746 25.672 -7.801 1 97.88 256 ASP B C 1
ATOM 6198 O O . ASP B 1 256 ? 8.5 24.938 -8.438 1 97.88 256 ASP B O 1
ATOM 6202 N N . LEU B 1 257 ? 8.219 26.562 -6.957 1 98.06 257 LEU B N 1
ATOM 6203 C CA . LEU B 1 257 ? 9.641 26.828 -6.754 1 98.06 257 LEU B CA 1
ATOM 6204 C C . LEU B 1 257 ? 10.352 25.578 -6.23 1 98.06 257 LEU B C 1
ATOM 6206 O O . LEU B 1 257 ? 11.516 25.344 -6.551 1 98.06 257 LEU B O 1
ATOM 6210 N N . LEU B 1 258 ? 9.633 24.781 -5.449 1 98.44 258 LEU B N 1
ATOM 6211 C CA . LEU B 1 258 ? 10.242 23.625 -4.801 1 98.44 258 LEU B CA 1
ATOM 6212 C C . LEU B 1 258 ? 10.07 22.359 -5.652 1 98.44 258 LEU B C 1
ATOM 6214 O O . LEU B 1 258 ? 10.438 21.266 -5.23 1 98.44 258 LEU B O 1
ATOM 6218 N N . GLY B 1 259 ? 9.43 22.453 -6.812 1 98.12 259 GLY B N 1
ATOM 6219 C CA . GLY B 1 259 ? 9.352 21.359 -7.766 1 98.12 259 GLY B CA 1
ATOM 6220 C C . GLY B 1 259 ? 8.172 20.438 -7.516 1 98.12 259 GLY B C 1
ATOM 6221 O O . GLY B 1 259 ? 8.156 19.297 -7.969 1 98.12 259 GLY B O 1
ATOM 6222 N N . PHE B 1 260 ? 7.098 20.906 -6.781 1 97.81 260 PHE B N 1
ATOM 6223 C CA . PHE B 1 260 ? 5.918 20.078 -6.527 1 97.81 260 PHE B CA 1
ATOM 6224 C C . PHE B 1 260 ? 4.918 20.203 -7.672 1 97.81 260 PHE B C 1
ATOM 6226 O O . PHE B 1 260 ? 3.75 19.844 -7.523 1 97.81 260 PHE B O 1
ATOM 6233 N N . ASN B 1 261 ? 5.27 20.75 -8.789 1 93.5 261 ASN B N 1
ATOM 6234 C CA . ASN B 1 261 ? 4.418 20.938 -9.961 1 93.5 261 ASN B CA 1
ATOM 6235 C C . ASN B 1 261 ? 3.104 21.625 -9.594 1 93.5 261 ASN B C 1
ATOM 6237 O O . ASN B 1 261 ? 2.033 21.172 -10.008 1 93.5 261 ASN B O 1
ATOM 6241 N N . ARG B 1 262 ? 3.152 22.516 -8.672 1 89.19 262 ARG B N 1
ATOM 6242 C CA . ARG B 1 262 ? 2.051 23.344 -8.188 1 89.19 262 ARG B CA 1
ATOM 6243 C C . ARG B 1 262 ? 0.962 22.484 -7.551 1 89.19 262 ARG B C 1
ATOM 6245 O O . ARG B 1 262 ? -0.215 22.844 -7.574 1 89.19 262 ARG B O 1
ATOM 6252 N N . GLN B 1 263 ? 1.291 21.359 -7.055 1 94.81 263 GLN B N 1
ATOM 6253 C CA . GLN B 1 263 ? 0.346 20.5 -6.336 1 94.81 263 GLN B CA 1
ATOM 6254 C C . GLN B 1 263 ? 0.435 20.734 -4.832 1 94.81 263 GLN B C 1
ATOM 6256 O O . GLN B 1 263 ? 1.528 20.906 -4.285 1 94.81 263 GLN B O 1
ATOM 6261 N N . LEU B 1 264 ? -0.772 20.844 -4.195 1 97.5 264 LEU B N 1
ATOM 6262 C CA . LEU B 1 264 ? -0.856 21.094 -2.76 1 97.5 264 LEU B CA 1
ATOM 6263 C C . LEU B 1 264 ? -1.522 19.922 -2.043 1 97.5 264 LEU B C 1
ATOM 6265 O O . LEU B 1 264 ? -2.357 19.234 -2.625 1 97.5 264 LEU B O 1
ATOM 6269 N N . VAL B 1 265 ? -1.028 19.531 -0.844 1 97.75 265 VAL B N 1
ATOM 6270 C CA . VAL B 1 265 ? -2.018 19.078 0.129 1 97.75 265 VAL B CA 1
ATOM 6271 C C . VAL B 1 265 ? -2.938 20.234 0.507 1 97.75 265 VAL B C 1
ATOM 6273 O O . VAL B 1 265 ? -2.539 21.141 1.249 1 97.75 265 VAL B O 1
ATOM 6276 N N . VAL B 1 266 ? -4.086 20.219 0.11 1 96.75 266 VAL B N 1
ATOM 6277 C CA . VAL B 1 266 ? -4.926 21.406 0.061 1 96.75 266 VAL B CA 1
ATOM 6278 C C . VAL B 1 266 ? -5.355 21.797 1.473 1 96.75 266 VAL B C 1
ATOM 6280 O O . VAL B 1 266 ? -5.066 22.906 1.936 1 96.75 266 VAL B O 1
ATOM 6283 N N . ASN B 1 267 ? -6.039 20.906 2.229 1 97.56 267 ASN B N 1
ATOM 6284 C CA . ASN B 1 267 ? -6.496 21.219 3.58 1 97.56 267 ASN B CA 1
ATOM 6285 C C . ASN B 1 267 ? -5.328 21.422 4.535 1 97.56 267 ASN B C 1
ATOM 6287 O O . ASN B 1 267 ? -4.43 20.578 4.617 1 97.56 267 ASN B O 1
ATOM 6291 N N . THR B 1 268 ? -5.332 22.469 5.223 1 95.75 268 THR B N 1
ATOM 6292 C CA . THR B 1 268 ? -4.176 22.812 6.043 1 95.75 268 THR B CA 1
ATOM 6293 C C . THR B 1 268 ? -4.07 21.875 7.246 1 95.75 268 THR B C 1
ATOM 6295 O O . THR B 1 268 ? -2.979 21.656 7.77 1 95.75 268 THR B O 1
ATOM 6298 N N . ILE B 1 269 ? -5.137 21.328 7.789 1 96.31 269 ILE B N 1
ATOM 6299 C CA . ILE B 1 269 ? -5.059 20.312 8.844 1 96.31 269 ILE B CA 1
ATOM 6300 C C . ILE B 1 269 ? -4.43 19.031 8.281 1 96.31 269 ILE B C 1
ATOM 6302 O O . ILE B 1 269 ? -3.516 18.469 8.891 1 96.31 269 ILE B O 1
ATOM 6306 N N . GLU B 1 270 ? -4.941 18.641 7.117 1 94.81 270 GLU B N 1
ATOM 6307 C CA . GLU B 1 270 ? -4.352 17.484 6.445 1 94.81 270 GLU B CA 1
ATOM 6308 C C . GLU B 1 270 ? -2.881 17.719 6.117 1 94.81 270 GLU B C 1
ATOM 6310 O O . GLU B 1 270 ? -2.066 16.797 6.172 1 94.81 270 GLU B O 1
ATOM 6315 N N . GLY B 1 271 ? -2.596 18.891 5.746 1 96.12 271 GLY B N 1
ATOM 6316 C CA . GLY B 1 271 ? -1.229 19.25 5.398 1 96.12 271 GLY B CA 1
ATOM 6317 C C . GLY B 1 271 ? -0.241 18.984 6.52 1 96.12 271 GLY B C 1
ATOM 6318 O O . GLY B 1 271 ? 0.925 18.672 6.266 1 96.12 271 GLY B O 1
ATOM 6319 N N . VAL B 1 272 ? -0.714 19.109 7.707 1 94 272 VAL B N 1
ATOM 6320 C CA . VAL B 1 272 ? 0.178 18.969 8.852 1 94 272 VAL B CA 1
ATOM 6321 C C . VAL B 1 272 ? -0.022 17.594 9.5 1 94 272 VAL B C 1
ATOM 6323 O O . VAL B 1 272 ? 0.929 17 10.008 1 94 272 VAL B O 1
ATOM 6326 N N . ALA B 1 273 ? -1.19 17.062 9.43 1 93.81 273 ALA B N 1
ATOM 6327 C CA . ALA B 1 273 ? -1.536 15.852 10.18 1 93.81 273 ALA B CA 1
ATOM 6328 C C . ALA B 1 273 ? -1.435 14.609 9.297 1 93.81 273 ALA B C 1
ATOM 6330 O O . ALA B 1 273 ? -1.262 13.5 9.805 1 93.81 273 ALA B O 1
ATOM 6331 N N . GLY B 1 274 ? -1.568 14.727 8.023 1 94.44 274 GLY B N 1
ATOM 6332 C CA . GLY B 1 274 ? -1.586 13.594 7.109 1 94.44 274 GLY B CA 1
ATOM 6333 C C . GLY B 1 274 ? -0.289 12.812 7.113 1 94.44 274 GLY B C 1
ATOM 6334 O O . GLY B 1 274 ? 0.797 13.391 7.098 1 94.44 274 GLY B O 1
ATOM 6335 N N . TRP B 1 275 ? -0.385 11.469 7.164 1 94 275 TRP B N 1
ATOM 6336 C CA . TRP B 1 275 ? 0.787 10.602 7.277 1 94 275 TRP B CA 1
ATOM 6337 C C . TRP B 1 275 ? 0.632 9.359 6.41 1 94 275 TRP B C 1
ATOM 6339 O O . TRP B 1 275 ? 1.418 8.414 6.52 1 94 275 TRP B O 1
ATOM 6349 N N . ASP B 1 276 ? -0.416 9.344 5.535 1 94.88 276 ASP B N 1
ATOM 6350 C CA . ASP B 1 276 ? -0.756 8.188 4.711 1 94.88 276 ASP B CA 1
ATOM 6351 C C . ASP B 1 276 ? 0.335 7.91 3.68 1 94.88 276 ASP B C 1
ATOM 6353 O O . ASP B 1 276 ? 0.633 6.75 3.381 1 94.88 276 ASP B O 1
ATOM 6357 N N . HIS B 1 277 ? 0.911 8.984 3.074 1 95.69 277 HIS B N 1
ATOM 6358 C CA . HIS B 1 277 ? 1.918 8.812 2.033 1 95.69 277 HIS B CA 1
ATOM 6359 C C . HIS B 1 277 ? 3.17 8.133 2.586 1 95.69 277 HIS B C 1
ATOM 6361 O O . HIS B 1 277 ? 3.822 7.359 1.883 1 95.69 277 HIS B O 1
ATOM 6367 N N . ILE B 1 278 ? 3.512 8.391 3.861 1 96.56 278 ILE B N 1
ATOM 6368 C CA . ILE B 1 278 ? 4.645 7.754 4.523 1 96.56 278 ILE B CA 1
ATOM 6369 C C . ILE B 1 278 ? 4.34 6.277 4.754 1 96.56 278 ILE B C 1
ATOM 6371 O O . ILE B 1 278 ? 5.176 5.414 4.477 1 96.56 278 ILE B O 1
ATOM 6375 N N . ALA B 1 279 ? 3.113 5.977 5.242 1 97.12 279 ALA B N 1
ATOM 6376 C CA . ALA B 1 279 ? 2.686 4.594 5.449 1 97.12 279 ALA B CA 1
ATOM 6377 C C . ALA B 1 279 ? 2.654 3.824 4.133 1 97.12 279 ALA B C 1
ATOM 6379 O O . ALA B 1 279 ? 3.055 2.658 4.078 1 97.12 279 ALA B O 1
ATOM 6380 N N . GLU B 1 280 ? 2.143 4.48 3.096 1 97.69 280 GLU B N 1
ATOM 6381 C CA . GLU B 1 280 ? 2.074 3.848 1.78 1 97.69 280 GLU B CA 1
ATOM 6382 C C . GLU B 1 280 ? 3.467 3.516 1.254 1 97.69 280 GLU B C 1
ATOM 6384 O O . GLU B 1 280 ? 3.686 2.439 0.695 1 97.69 280 GLU B O 1
ATOM 6389 N N . PHE B 1 281 ? 4.445 4.461 1.375 1 98.19 281 PHE B N 1
ATOM 6390 C CA . PHE B 1 281 ? 5.816 4.207 0.938 1 98.19 281 PHE B CA 1
ATOM 6391 C C . PHE B 1 281 ? 6.414 3.027 1.695 1 98.19 281 PHE B C 1
ATOM 6393 O O . PHE B 1 281 ? 7.047 2.154 1.096 1 98.19 281 PHE B O 1
ATOM 6400 N N . ALA B 1 282 ? 6.184 2.994 3.002 1 97.81 282 ALA B N 1
ATOM 6401 C CA . ALA B 1 282 ? 6.664 1.885 3.82 1 97.81 282 ALA B CA 1
ATOM 6402 C C . ALA B 1 282 ? 6.02 0.569 3.393 1 97.81 282 ALA B C 1
ATOM 6404 O O . ALA B 1 282 ? 6.68 -0.473 3.369 1 97.81 282 ALA B O 1
ATOM 6405 N N . ALA B 1 283 ? 4.742 0.599 3.109 1 97.88 283 ALA B N 1
ATOM 6406 C CA . ALA B 1 283 ? 4.027 -0.595 2.666 1 97.88 283 ALA B CA 1
ATOM 6407 C C . ALA B 1 283 ? 4.566 -1.094 1.328 1 97.88 283 ALA B C 1
ATOM 6409 O O . ALA B 1 283 ? 4.809 -2.291 1.155 1 97.88 283 ALA B O 1
ATOM 6410 N N . ASP B 1 284 ? 4.723 -0.193 0.362 1 98.31 284 ASP B N 1
ATOM 6411 C CA . ASP B 1 284 ? 5.277 -0.559 -0.939 1 98.31 284 ASP B CA 1
ATOM 6412 C C . ASP B 1 284 ? 6.672 -1.161 -0.794 1 98.31 284 ASP B C 1
ATOM 6414 O O . ASP B 1 284 ? 7.008 -2.135 -1.473 1 98.31 284 ASP B O 1
ATOM 6418 N N . ASN B 1 285 ? 7.52 -0.532 0.12 1 98.31 285 ASN B N 1
ATOM 6419 C CA . ASN B 1 285 ? 8.836 -1.094 0.403 1 98.31 285 ASN B CA 1
ATOM 6420 C C . ASN B 1 285 ? 8.734 -2.518 0.941 1 98.31 285 ASN B C 1
ATOM 6422 O O . ASN B 1 285 ? 9.461 -3.408 0.498 1 98.31 285 ASN B O 1
ATOM 6426 N N . ALA B 1 286 ? 7.867 -2.717 1.912 1 97.56 286 ALA B N 1
ATOM 6427 C CA . ALA B 1 286 ? 7.73 -4.027 2.543 1 97.56 286 ALA B CA 1
ATOM 6428 C C . ALA B 1 286 ? 7.293 -5.082 1.531 1 97.56 286 ALA B C 1
ATOM 6430 O O . ALA B 1 286 ? 7.793 -6.207 1.542 1 97.56 286 ALA B O 1
ATOM 6431 N N . ILE B 1 287 ? 6.34 -4.77 0.675 1 97.88 287 ILE B N 1
ATOM 6432 C CA . ILE B 1 287 ? 5.844 -5.688 -0.345 1 97.88 287 ILE B CA 1
ATOM 6433 C C . ILE B 1 287 ? 6.965 -6.016 -1.331 1 97.88 287 ILE B C 1
ATOM 6435 O O . ILE B 1 287 ? 7.215 -7.188 -1.627 1 97.88 287 ILE B O 1
ATOM 6439 N N . PHE B 1 288 ? 7.664 -4.98 -1.856 1 98.31 288 PHE B N 1
ATOM 6440 C CA . PHE B 1 288 ? 8.766 -5.145 -2.797 1 98.31 288 PHE B CA 1
ATOM 6441 C C . PHE B 1 288 ? 9.875 -5.996 -2.189 1 98.31 288 PHE B C 1
ATOM 6443 O O . PHE B 1 288 ? 10.336 -6.961 -2.807 1 98.31 288 PHE B O 1
ATOM 6450 N N . MET B 1 289 ? 10.281 -5.668 -0.939 1 97 289 MET B N 1
ATOM 6451 C CA . MET B 1 289 ? 11.383 -6.355 -0.278 1 97 289 MET B CA 1
ATOM 6452 C C . MET B 1 289 ? 11.008 -7.801 0.044 1 97 289 MET B C 1
ATOM 6454 O O . MET B 1 289 ? 11.867 -8.68 0.051 1 97 289 MET B O 1
ATOM 6458 N N . SER B 1 290 ? 9.773 -8.047 0.286 1 96.5 290 SER B N 1
ATOM 6459 C CA . SER B 1 290 ? 9.344 -9.43 0.489 1 96.5 290 SER B CA 1
ATOM 6460 C C . SER B 1 290 ? 9.586 -10.273 -0.756 1 96.5 290 SER B C 1
ATOM 6462 O O . SER B 1 290 ? 10.039 -11.414 -0.658 1 96.5 290 SER B O 1
ATOM 6464 N N . ASP B 1 291 ? 9.25 -9.766 -1.917 1 95.81 291 ASP B N 1
ATOM 6465 C CA . ASP B 1 291 ? 9.508 -10.469 -3.168 1 95.81 291 ASP B CA 1
ATOM 6466 C C . ASP B 1 291 ? 11.008 -10.695 -3.367 1 95.81 291 ASP B C 1
ATOM 6468 O O . ASP B 1 291 ? 11.43 -11.758 -3.832 1 95.81 291 ASP B O 1
ATOM 6472 N N . LEU B 1 292 ? 11.766 -9.656 -3.041 1 96.31 292 LEU B N 1
ATOM 6473 C CA . LEU B 1 292 ? 13.211 -9.781 -3.152 1 96.31 292 LEU B CA 1
ATOM 6474 C C . LEU B 1 292 ? 13.742 -10.836 -2.186 1 96.31 292 LEU B C 1
ATOM 6476 O O . LEU B 1 292 ? 14.672 -11.578 -2.516 1 96.31 292 LEU B O 1
ATOM 6480 N N . SER B 1 293 ? 13.211 -10.836 -0.966 1 96.12 293 SER B N 1
ATOM 6481 C CA . SER B 1 293 ? 13.586 -11.836 0.026 1 96.12 293 SER B CA 1
ATOM 6482 C C . SER B 1 293 ? 13.289 -13.25 -0.474 1 96.12 293 SER B C 1
ATOM 6484 O O . SER B 1 293 ? 14.07 -14.172 -0.25 1 96.12 293 SER B O 1
ATOM 6486 N N . ARG B 1 294 ? 12.18 -13.445 -1.124 1 96.69 294 ARG B N 1
ATOM 6487 C CA . ARG B 1 294 ? 11.812 -14.75 -1.667 1 96.69 294 ARG B CA 1
ATOM 6488 C C . ARG B 1 294 ? 12.781 -15.188 -2.754 1 96.69 294 ARG B C 1
ATOM 6490 O O . ARG B 1 294 ? 13.172 -16.359 -2.811 1 96.69 294 ARG B O 1
ATOM 6497 N N . LEU B 1 295 ? 13.125 -14.266 -3.623 1 97.38 295 LEU B N 1
ATOM 6498 C CA . LEU B 1 295 ? 14.141 -14.578 -4.625 1 97.38 295 LEU B CA 1
ATOM 6499 C C . LEU B 1 295 ? 15.461 -14.953 -3.967 1 97.38 295 LEU B C 1
ATOM 6501 O O . LEU B 1 295 ? 16.109 -15.93 -4.359 1 97.38 295 LEU B O 1
ATOM 6505 N N . ALA B 1 296 ? 15.906 -14.148 -2.98 1 96.56 296 ALA B N 1
ATOM 6506 C CA . ALA B 1 296 ? 17.141 -14.422 -2.258 1 96.56 296 ALA B CA 1
ATOM 6507 C C . ALA B 1 296 ? 17.094 -15.797 -1.594 1 96.56 296 ALA B C 1
ATOM 6509 O O . ALA B 1 296 ? 18.094 -16.531 -1.607 1 96.56 296 ALA B O 1
ATOM 6510 N N . SER B 1 297 ? 16 -16.109 -1.022 1 95.81 297 SER B N 1
ATOM 6511 C CA . SER B 1 297 ? 15.828 -17.406 -0.364 1 95.81 297 SER B CA 1
ATOM 6512 C C . SER B 1 297 ? 15.977 -18.547 -1.352 1 95.81 297 SER B C 1
ATOM 6514 O O . SER B 1 297 ? 16.609 -19.562 -1.039 1 95.81 297 SER B O 1
ATOM 6516 N N . GLU B 1 298 ? 15.422 -18.422 -2.48 1 96.25 298 GLU B N 1
ATOM 6517 C CA . GLU B 1 298 ? 15.484 -19.469 -3.492 1 96.25 298 GLU B CA 1
ATOM 6518 C C . GLU B 1 298 ? 16.906 -19.656 -4.008 1 96.25 298 GLU B C 1
ATOM 6520 O O . GLU B 1 298 ? 17.391 -20.781 -4.133 1 96.25 298 GLU B O 1
ATOM 6525 N N . LEU B 1 299 ? 17.562 -18.547 -4.262 1 96.88 299 LEU B N 1
ATOM 6526 C CA . LEU B 1 299 ? 18.953 -18.625 -4.719 1 96.88 299 LEU B CA 1
ATOM 6527 C C . LEU B 1 299 ? 19.844 -19.234 -3.643 1 96.88 299 LEU B C 1
ATOM 6529 O O . LEU B 1 299 ? 20.797 -19.953 -3.953 1 96.88 299 LEU B O 1
ATOM 6533 N N . GLN B 1 300 ? 19.547 -18.891 -2.424 1 94.44 300 GLN B N 1
ATOM 6534 C CA . GLN B 1 300 ? 20.281 -19.484 -1.312 1 94.44 300 GLN B CA 1
ATOM 6535 C C . GLN B 1 300 ? 20.125 -21 -1.29 1 94.44 300 GLN B C 1
ATOM 6537 O O . GLN B 1 300 ? 21.109 -21.734 -1.12 1 94.44 300 GLN B O 1
ATOM 6542 N N . LEU B 1 301 ? 18.922 -21.438 -1.485 1 95.06 301 LEU B N 1
ATOM 6543 C CA . LEU B 1 301 ? 18.641 -22.875 -1.556 1 95.06 301 LEU B CA 1
ATOM 6544 C C . LEU B 1 301 ? 19.375 -23.5 -2.732 1 95.06 301 LEU B C 1
ATOM 6546 O O . LEU B 1 301 ? 20.047 -24.531 -2.572 1 95.06 301 LEU B O 1
ATOM 6550 N N . TRP B 1 302 ? 19.344 -22.906 -3.904 1 96.94 302 TRP B N 1
ATOM 6551 C CA . TRP B 1 302 ? 19.938 -23.438 -5.133 1 96.94 302 TRP B CA 1
ATOM 6552 C C . TRP B 1 302 ? 21.453 -23.469 -5.039 1 96.94 302 TRP B C 1
ATOM 6554 O O . TRP B 1 302 ? 22.109 -24.219 -5.758 1 96.94 302 TRP B O 1
ATOM 6564 N N . SER B 1 303 ? 22.031 -22.656 -4.184 1 94.69 303 SER B N 1
ATOM 6565 C CA . SER B 1 303 ? 23.484 -22.531 -4.09 1 94.69 303 SER B CA 1
ATOM 6566 C C . SER B 1 303 ? 24.062 -23.547 -3.104 1 94.69 303 SER B C 1
ATOM 6568 O O . SER B 1 303 ? 25.281 -23.641 -2.953 1 94.69 303 SER B O 1
ATOM 6570 N N . THR B 1 304 ? 23.266 -24.312 -2.379 1 92.31 304 THR B N 1
ATOM 6571 C CA . THR B 1 304 ? 23.766 -25.359 -1.504 1 92.31 304 THR B CA 1
ATOM 6572 C C . THR B 1 304 ? 24.438 -26.453 -2.318 1 92.31 304 THR B C 1
ATOM 6574 O O . THR B 1 304 ? 24.188 -26.594 -3.516 1 92.31 304 THR B O 1
ATOM 6577 N N . ASP B 1 305 ? 25.266 -27.172 -1.627 1 90.62 305 ASP B N 1
ATOM 6578 C CA . ASP B 1 305 ? 25.969 -28.234 -2.324 1 90.62 305 ASP B CA 1
ATOM 6579 C C . ASP B 1 305 ? 25 -29.344 -2.736 1 90.62 305 ASP B C 1
ATOM 6581 O O . ASP B 1 305 ? 25.234 -30.031 -3.74 1 90.62 305 ASP B O 1
ATOM 6585 N N . GLU B 1 306 ? 24 -29.547 -1.98 1 91 306 GLU B N 1
ATOM 6586 C CA . GLU B 1 306 ? 23 -30.562 -2.289 1 91 306 GLU B CA 1
ATOM 6587 C C . GLU B 1 306 ? 22.25 -30.234 -3.58 1 91 306 GLU B C 1
ATOM 6589 O O . GLU B 1 306 ? 22 -31.109 -4.402 1 91 306 GLU B O 1
ATOM 6594 N N . TYR B 1 307 ? 21.828 -28.969 -3.83 1 94 307 TYR B N 1
ATOM 6595 C CA . TYR B 1 307 ? 21.172 -28.547 -5.07 1 94 307 TYR B CA 1
ATOM 6596 C C . TYR B 1 307 ? 22.203 -28.297 -6.164 1 94 307 TYR B C 1
ATOM 6598 O O . TYR B 1 307 ? 22.078 -28.812 -7.277 1 94 307 TYR B O 1
ATOM 6606 N N . ASN B 1 308 ? 23.234 -27.422 -5.805 1 96 308 ASN B N 1
ATOM 6607 C CA . ASN B 1 308 ? 24.328 -27.078 -6.703 1 96 308 ASN B CA 1
ATOM 6608 C C . ASN B 1 308 ? 23.828 -26.594 -8.055 1 96 308 ASN B C 1
ATOM 6610 O O . ASN B 1 308 ? 24.391 -26.938 -9.102 1 96 308 ASN B O 1
ATOM 6614 N N . SER B 1 309 ? 22.734 -25.938 -8.102 1 97.19 309 SER B N 1
ATOM 6615 C CA . SER B 1 309 ? 22.125 -25.438 -9.328 1 97.19 309 SER B CA 1
ATOM 6616 C C . SER B 1 309 ? 22.75 -24.109 -9.75 1 97.19 309 SER B C 1
ATOM 6618 O O . SER B 1 309 ? 22.781 -23.797 -10.938 1 97.19 309 SER B O 1
ATOM 6620 N N . VAL B 1 310 ? 23.188 -23.312 -8.727 1 97.44 310 VAL B N 1
ATOM 6621 C CA . VAL B 1 310 ? 23.828 -22.031 -9.031 1 97.44 310 VAL B CA 1
ATOM 6622 C C . VAL B 1 310 ? 25.016 -21.828 -8.102 1 97.44 310 VAL B C 1
ATOM 6624 O O . VAL B 1 310 ? 25.141 -22.5 -7.078 1 97.44 310 VAL B O 1
ATOM 6627 N N . GLU B 1 311 ? 25.859 -20.938 -8.531 1 95.25 311 GLU B N 1
ATOM 6628 C CA . GLU B 1 311 ? 26.969 -20.469 -7.711 1 95.25 311 GLU B CA 1
ATOM 6629 C C . GLU B 1 311 ? 27.094 -18.938 -7.766 1 95.25 311 GLU B C 1
ATOM 6631 O O . GLU B 1 311 ? 27.094 -18.359 -8.844 1 95.25 311 GLU B O 1
ATOM 6636 N N . MET B 1 312 ? 27.203 -18.422 -6.617 1 93.69 312 MET B N 1
ATOM 6637 C CA . MET B 1 312 ? 27.344 -16.969 -6.531 1 93.69 312 MET B CA 1
ATOM 6638 C C . MET B 1 312 ? 28.734 -16.531 -6.961 1 93.69 312 MET B C 1
ATOM 6640 O O . MET B 1 312 ? 29.719 -17.219 -6.695 1 93.69 312 MET B O 1
ATOM 6644 N N . ASP B 1 313 ? 28.734 -15.398 -7.625 1 93.94 313 ASP B N 1
ATOM 6645 C CA . ASP B 1 313 ? 30.031 -14.773 -7.875 1 93.94 313 ASP B CA 1
ATOM 6646 C C . ASP B 1 313 ? 30.75 -14.453 -6.566 1 93.94 313 ASP B C 1
ATOM 6648 O O . ASP B 1 313 ? 30.125 -14.039 -5.594 1 93.94 313 ASP B O 1
ATOM 6652 N N . ASN B 1 314 ? 32.062 -14.562 -6.57 1 90.81 314 ASN B N 1
ATOM 6653 C CA . ASN B 1 314 ? 32.875 -14.352 -5.371 1 90.81 314 ASN B CA 1
ATOM 6654 C C . ASN B 1 314 ? 32.688 -12.945 -4.801 1 90.81 314 ASN B C 1
ATOM 6656 O O . ASN B 1 314 ? 32.75 -12.75 -3.588 1 90.81 314 ASN B O 1
ATOM 6660 N N . SER B 1 315 ? 32.469 -12.016 -5.617 1 91.88 315 SER B N 1
ATOM 6661 C CA . SER B 1 315 ? 32.344 -10.625 -5.191 1 91.88 315 SER B CA 1
ATOM 6662 C C . SER B 1 315 ? 31.078 -10.398 -4.355 1 91.88 315 SER B C 1
ATOM 6664 O O . SER B 1 315 ? 30.953 -9.367 -3.693 1 91.88 315 SER B O 1
ATOM 6666 N N . TYR B 1 316 ? 30.156 -11.383 -4.328 1 93.62 316 TYR B N 1
ATOM 6667 C CA . TYR B 1 316 ? 28.922 -11.25 -3.568 1 93.62 316 TYR B CA 1
ATOM 6668 C C . TYR B 1 316 ? 28.828 -12.312 -2.484 1 93.62 316 TYR B C 1
ATOM 6670 O O . TYR B 1 316 ? 27.766 -12.516 -1.899 1 93.62 316 TYR B O 1
ATOM 6678 N N . ALA B 1 317 ? 29.906 -13.008 -2.258 1 90.88 317 ALA B N 1
ATOM 6679 C CA . ALA B 1 317 ? 29.922 -14.094 -1.281 1 90.88 317 ALA B CA 1
ATOM 6680 C C . ALA B 1 317 ? 30.844 -13.758 -0.108 1 90.88 317 ALA B C 1
ATOM 6682 O O . ALA B 1 317 ? 31.719 -12.914 -0.228 1 90.88 317 ALA B O 1
ATOM 6683 N N . GLY B 1 318 ? 30.5 -14.305 1.01 1 84.12 318 GLY B N 1
ATOM 6684 C CA . GLY B 1 318 ? 31.359 -14.219 2.188 1 84.12 318 GLY B CA 1
ATOM 6685 C C . GLY B 1 318 ? 32.156 -15.492 2.447 1 84.12 318 GLY B C 1
ATOM 6686 O O . GLY B 1 318 ? 32 -16.484 1.727 1 84.12 318 GLY B O 1
ATOM 6687 N N . ILE B 1 319 ? 33.031 -15.414 3.402 1 78.38 319 ILE B N 1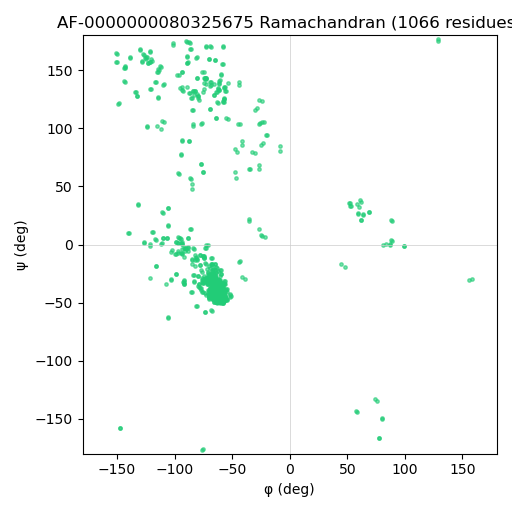
ATOM 6688 C CA . ILE B 1 319 ? 33.875 -16.562 3.738 1 78.38 319 ILE B CA 1
ATOM 6689 C C . ILE B 1 319 ? 33.656 -16.938 5.203 1 78.38 319 ILE B C 1
ATOM 6691 O O . ILE B 1 319 ? 33.031 -16.203 5.957 1 78.38 319 ILE B O 1
ATOM 6695 N N . SER B 1 320 ? 34 -18.297 5.473 1 69.31 320 SER B N 1
ATOM 6696 C CA . SER B 1 320 ? 34.25 -18.672 6.863 1 69.31 320 SER B CA 1
ATOM 6697 C C . SER B 1 320 ? 35.688 -18.469 7.25 1 69.31 320 SER B C 1
ATOM 6699 O O . SER B 1 320 ? 36.594 -18.828 6.492 1 69.31 320 SER B O 1
ATOM 6701 N N . SER B 1 321 ? 35.875 -18.312 8.75 1 66.44 321 SER B N 1
ATOM 6702 C CA . SER B 1 321 ? 37.25 -18.094 9.219 1 66.44 321 SER B CA 1
ATOM 6703 C C . SER B 1 321 ? 37.906 -19.406 9.609 1 66.44 321 SER B C 1
ATOM 6705 O O . SER B 1 321 ? 39.156 -19.484 9.648 1 66.44 321 SER B O 1
ATOM 6707 N N . MET B 1 322 ? 37.188 -19.984 9.484 1 67.69 322 MET B N 1
ATOM 6708 C CA . MET B 1 322 ? 37.719 -21.25 10 1 67.69 322 MET B CA 1
ATOM 6709 C C . MET B 1 322 ? 37.688 -22.328 8.922 1 67.69 322 MET B C 1
ATOM 6711 O O . MET B 1 322 ? 38.562 -23.203 8.906 1 67.69 322 MET B O 1
ATOM 6715 N N . MET B 1 323 ? 36.75 -22.234 8 1 76.25 323 MET B N 1
ATOM 6716 C CA . MET B 1 323 ? 36.531 -23.297 7.02 1 76.25 323 MET B CA 1
ATOM 6717 C C . MET B 1 323 ? 36.844 -22.797 5.609 1 76.25 323 MET B C 1
ATOM 6719 O O . MET B 1 323 ? 36 -22.219 4.945 1 76.25 323 MET B O 1
ATOM 6723 N N . PRO B 1 324 ? 37.969 -23.109 5.035 1 76.19 324 PRO B N 1
ATOM 6724 C CA . PRO B 1 324 ? 38.469 -22.5 3.789 1 76.19 324 PRO B CA 1
ATOM 6725 C C . PRO B 1 324 ? 37.625 -22.906 2.58 1 76.19 324 PRO B C 1
ATOM 6727 O O . PRO B 1 324 ? 37.625 -22.219 1.557 1 76.19 324 PRO B O 1
ATOM 6730 N N . GLN B 1 325 ? 36.844 -24.016 2.654 1 79.81 325 GLN B N 1
ATOM 6731 C CA . GLN B 1 325 ? 36.062 -24.469 1.52 1 79.81 325 GLN B CA 1
ATOM 6732 C C . GLN B 1 325 ? 34.719 -23.75 1.45 1 79.81 325 GLN B C 1
ATOM 6734 O O . GLN B 1 325 ? 34 -23.812 0.437 1 79.81 325 GLN B O 1
ATOM 6739 N N . LYS B 1 326 ? 34.406 -23.156 2.6 1 84.81 326 LYS B N 1
ATOM 6740 C CA . LYS B 1 326 ? 33.062 -22.656 2.721 1 84.81 326 LYS B CA 1
ATOM 6741 C C . LYS B 1 326 ? 32.906 -21.328 2.004 1 84.81 326 LYS B C 1
ATOM 6743 O O . LYS B 1 326 ? 33.688 -20.406 2.211 1 84.81 326 LYS B O 1
ATOM 6748 N N . LYS B 1 327 ? 31.953 -21.172 1.087 1 87.81 327 LYS B N 1
ATOM 6749 C CA . LYS B 1 327 ? 31.516 -19.922 0.447 1 87.81 327 LYS B CA 1
ATOM 6750 C C . LYS B 1 327 ? 30.109 -19.547 0.896 1 87.81 327 LYS B C 1
ATOM 6752 O O . LYS B 1 327 ? 29.125 -20.125 0.432 1 87.81 327 LYS B O 1
ATOM 6757 N N . ASN B 1 328 ? 30.031 -18.547 1.728 1 87.81 328 ASN B N 1
ATOM 6758 C CA . ASN B 1 328 ? 28.75 -18.172 2.336 1 87.81 328 ASN B CA 1
ATOM 6759 C C . ASN B 1 328 ? 27.938 -17.25 1.42 1 87.81 328 ASN B C 1
ATOM 6761 O O . ASN B 1 328 ? 28.484 -16.312 0.83 1 87.81 328 ASN B O 1
ATOM 6765 N N . PRO B 1 329 ? 26.656 -17.562 1.233 1 93.06 329 PRO B N 1
ATOM 6766 C CA . PRO B 1 329 ? 25.797 -16.656 0.46 1 93.06 329 PRO B CA 1
ATOM 6767 C C . PRO B 1 329 ? 25.406 -15.414 1.246 1 93.06 329 PRO B C 1
ATOM 6769 O O . PRO B 1 329 ? 24.203 -15.133 1.395 1 93.06 329 PRO B O 1
ATOM 6772 N N . ASP B 1 330 ? 26.344 -14.625 1.623 1 89 330 ASP B N 1
ATOM 6773 C CA . ASP B 1 330 ? 26.188 -13.516 2.555 1 89 330 ASP B CA 1
ATOM 6774 C C . ASP B 1 330 ? 25.297 -12.422 1.964 1 89 330 ASP B C 1
ATOM 6776 O O . ASP B 1 330 ? 24.5 -11.82 2.674 1 89 330 ASP B O 1
ATOM 6780 N N . ALA B 1 331 ? 25.484 -12.117 0.724 1 92.62 331 ALA B N 1
ATOM 6781 C CA . ALA B 1 331 ? 24.656 -11.102 0.068 1 92.62 331 ALA B CA 1
ATOM 6782 C C . ALA B 1 331 ? 23.172 -11.461 0.151 1 92.62 331 ALA B C 1
ATOM 6784 O O . ALA B 1 331 ? 22.328 -10.594 0.369 1 92.62 331 ALA B O 1
ATOM 6785 N N . LEU B 1 332 ? 22.828 -12.719 -0.011 1 95.69 332 LEU B N 1
ATOM 6786 C CA . LEU B 1 332 ? 21.438 -13.18 0.015 1 95.69 332 LEU B CA 1
ATOM 6787 C C . LEU B 1 332 ? 20.875 -13.102 1.426 1 95.69 332 LEU B C 1
ATOM 6789 O O . LEU B 1 332 ? 19.734 -12.641 1.614 1 95.69 332 LEU B O 1
ATOM 6793 N N . GLU B 1 333 ? 21.688 -13.516 2.377 1 91.5 333 GLU B N 1
ATOM 6794 C CA . GLU B 1 333 ? 21.234 -13.453 3.768 1 91.5 333 GLU B CA 1
ATOM 6795 C C . GLU B 1 333 ? 21 -12.016 4.203 1 91.5 333 GLU B C 1
ATOM 6797 O O . GLU B 1 333 ? 20.016 -11.727 4.891 1 91.5 333 GLU B O 1
ATOM 6802 N N . ARG B 1 334 ? 21.828 -11.188 3.828 1 91.25 334 ARG B N 1
ATOM 6803 C CA . ARG B 1 334 ? 21.7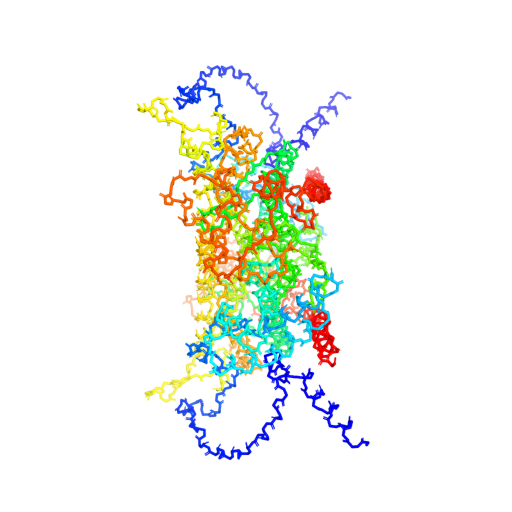19 -9.789 4.227 1 91.25 334 ARG B CA 1
ATOM 6804 C C . ARG B 1 334 ? 20.547 -9.109 3.51 1 91.25 334 ARG B C 1
ATOM 6806 O O . ARG B 1 334 ? 19.906 -8.227 4.066 1 91.25 334 ARG B O 1
ATOM 6813 N N . THR B 1 335 ? 20.297 -9.508 2.293 1 94.81 335 THR B N 1
ATOM 6814 C CA . THR B 1 335 ? 19.094 -9.023 1.604 1 94.81 335 THR B CA 1
ATOM 6815 C C . THR B 1 335 ? 17.844 -9.422 2.365 1 94.81 335 THR B C 1
ATOM 6817 O O . THR B 1 335 ? 16.938 -8.602 2.555 1 94.81 335 THR B O 1
ATOM 6820 N N . ARG B 1 336 ? 17.766 -10.672 2.785 1 94.38 336 ARG B N 1
ATOM 6821 C CA . ARG B 1 336 ? 16.625 -11.148 3.557 1 94.38 336 ARG B CA 1
ATOM 6822 C C . ARG B 1 336 ? 16.5 -10.406 4.883 1 94.38 336 ARG B C 1
ATOM 6824 O O . ARG B 1 336 ? 15.398 -10.117 5.344 1 94.38 336 ARG B O 1
ATOM 6831 N N . LYS B 1 337 ? 17.672 -10.117 5.527 1 90.38 337 LYS B N 1
ATOM 6832 C CA . LYS B 1 337 ? 17.703 -9.312 6.746 1 90.38 337 LYS B CA 1
ATOM 6833 C C . LYS B 1 337 ? 17.109 -7.93 6.5 1 90.38 337 LYS B C 1
ATOM 6835 O O . LYS B 1 337 ? 16.328 -7.43 7.309 1 90.38 337 LYS B O 1
ATOM 6840 N N . ALA B 1 338 ? 17.484 -7.297 5.453 1 92.31 338 ALA B N 1
ATOM 6841 C CA . ALA B 1 338 ? 16.969 -5.984 5.086 1 92.31 338 ALA B CA 1
ATOM 6842 C C . ALA B 1 338 ? 15.445 -6.023 4.941 1 92.31 338 ALA B C 1
ATOM 6844 O O . ALA B 1 338 ? 14.758 -5.062 5.289 1 92.31 338 ALA B O 1
ATOM 6845 N N . SER B 1 339 ? 14.898 -7.098 4.34 1 95.31 339 SER B N 1
ATOM 6846 C CA . SER B 1 339 ? 13.453 -7.242 4.188 1 95.31 339 SER B CA 1
ATOM 6847 C C . SER B 1 339 ? 12.75 -7.227 5.539 1 95.31 339 SER B C 1
ATOM 6849 O O . SER B 1 339 ? 11.711 -6.578 5.699 1 95.31 339 SER B O 1
ATOM 6851 N N . ALA B 1 340 ? 13.336 -7.867 6.477 1 89.44 340 ALA B N 1
ATOM 6852 C CA . ALA B 1 340 ? 12.766 -7.879 7.82 1 89.44 340 ALA B CA 1
ATOM 6853 C C . ALA B 1 340 ? 12.75 -6.477 8.422 1 89.44 340 ALA B C 1
ATOM 6855 O O . ALA B 1 340 ? 11.781 -6.086 9.078 1 89.44 340 ALA B O 1
ATOM 6856 N N . LEU B 1 341 ? 13.773 -5.785 8.227 1 88.56 341 LEU B N 1
ATOM 6857 C CA . LEU B 1 341 ? 13.891 -4.434 8.758 1 88.56 341 LEU B CA 1
ATOM 6858 C C . LEU B 1 341 ? 12.82 -3.523 8.164 1 88.56 341 LEU B C 1
ATOM 6860 O O . LEU B 1 341 ? 12.242 -2.695 8.875 1 88.56 341 LEU B O 1
ATOM 6864 N N . THR B 1 342 ? 12.57 -3.639 6.902 1 93.81 342 THR B N 1
ATOM 6865 C CA . THR B 1 342 ? 11.586 -2.789 6.238 1 93.81 342 THR B CA 1
ATOM 6866 C C . THR B 1 342 ? 10.18 -3.096 6.742 1 93.81 342 THR B C 1
ATOM 6868 O O . THR B 1 342 ? 9.359 -2.189 6.895 1 93.81 342 THR B O 1
ATOM 6871 N N . MET B 1 343 ? 9.859 -4.34 6.941 1 93.75 343 MET B N 1
ATOM 6872 C CA . MET B 1 343 ? 8.578 -4.703 7.531 1 93.75 343 MET B CA 1
ATOM 6873 C C . MET B 1 343 ? 8.422 -4.086 8.914 1 93.75 343 MET B C 1
ATOM 6875 O O . MET B 1 343 ? 7.344 -3.602 9.266 1 93.75 343 MET B O 1
ATOM 6879 N N . GLY B 1 344 ? 9.477 -4.125 9.711 1 91.12 344 GLY B N 1
ATOM 6880 C CA . GLY B 1 344 ? 9.445 -3.502 11.023 1 91.12 344 GLY B CA 1
ATOM 6881 C C . GLY B 1 344 ? 9.125 -2.021 10.977 1 91.12 344 GLY B C 1
ATOM 6882 O O . GLY B 1 344 ? 8.375 -1.519 11.812 1 91.12 344 GLY B O 1
ATOM 6883 N N . GLN B 1 345 ? 9.664 -1.369 10.023 1 92.06 345 GLN B N 1
ATOM 6884 C CA . GLN B 1 345 ? 9.391 0.055 9.859 1 92.06 345 GLN B CA 1
ATOM 6885 C C . GLN B 1 345 ? 7.918 0.305 9.562 1 92.06 345 GLN B C 1
ATOM 6887 O O . GLN B 1 345 ? 7.332 1.264 10.07 1 92.06 345 GLN B O 1
ATOM 6892 N N . LEU B 1 346 ? 7.289 -0.522 8.664 1 95.06 346 LEU B N 1
ATOM 6893 C CA . LEU B 1 346 ? 5.871 -0.396 8.352 1 95.06 346 LEU B CA 1
ATOM 6894 C C . LEU B 1 346 ? 5.02 -0.572 9.609 1 95.06 346 LEU B C 1
ATOM 6896 O O . LEU B 1 346 ? 4.113 0.223 9.867 1 95.06 346 LEU B O 1
ATOM 6900 N N . VAL B 1 347 ? 5.309 -1.548 10.398 1 93.5 347 VAL B N 1
ATOM 6901 C CA . VAL B 1 347 ? 4.559 -1.84 11.617 1 93.5 347 VAL B CA 1
ATOM 6902 C C . VAL B 1 347 ? 4.672 -0.668 12.594 1 93.5 347 VAL B C 1
ATOM 6904 O O . VAL B 1 347 ? 3.684 -0.263 13.203 1 93.5 347 VAL B O 1
ATOM 6907 N N . ALA B 1 348 ? 5.863 -0.1 12.758 1 90.75 348 ALA B N 1
ATOM 6908 C CA . ALA B 1 348 ? 6.078 1.034 13.648 1 90.75 348 ALA B CA 1
ATOM 6909 C C . ALA B 1 348 ? 5.238 2.234 13.227 1 90.75 348 ALA B C 1
ATOM 6911 O O . ALA B 1 348 ? 4.602 2.879 14.062 1 90.75 348 ALA B O 1
ATOM 6912 N N . ILE B 1 349 ? 5.238 2.496 11.969 1 94.5 349 ILE B N 1
ATOM 6913 C CA . ILE B 1 349 ? 4.523 3.65 11.438 1 94.5 349 ILE B CA 1
ATOM 6914 C C . ILE B 1 349 ? 3.021 3.469 11.648 1 94.5 349 ILE B C 1
ATOM 6916 O O . ILE B 1 349 ? 2.352 4.359 12.172 1 94.5 349 ILE B O 1
ATOM 6920 N N . LEU B 1 350 ? 2.439 2.322 11.289 1 94.44 350 LEU B N 1
ATOM 6921 C CA . LEU B 1 350 ? 1.006 2.084 11.414 1 94.44 350 LEU B CA 1
ATOM 6922 C C . LEU B 1 350 ? 0.588 2.025 12.875 1 94.44 350 LEU B C 1
ATOM 6924 O O . LEU B 1 350 ? -0.482 2.518 13.242 1 94.44 350 LEU B O 1
ATOM 6928 N N . SER B 1 351 ? 1.383 1.431 13.734 1 92.12 351 SER B N 1
ATOM 6929 C CA . SER B 1 351 ? 1.077 1.394 15.156 1 92.12 351 SER B CA 1
ATOM 6930 C C . SER B 1 351 ? 1.004 2.799 15.742 1 92.12 351 SER B C 1
ATOM 6932 O O . SER B 1 351 ? 0.126 3.094 16.562 1 92.12 351 SER B O 1
ATOM 6934 N N . SER B 1 352 ? 1.922 3.641 15.32 1 91.88 352 SER B N 1
ATOM 6935 C CA . SER B 1 352 ? 1.957 5.008 15.828 1 91.88 352 SER B CA 1
ATOM 6936 C C . SER B 1 352 ? 0.708 5.781 15.422 1 91.88 352 SER B C 1
ATOM 6938 O O . SER B 1 352 ? 0.093 6.461 16.25 1 91.88 352 SER B O 1
ATOM 6940 N N . THR B 1 353 ? 0.309 5.703 14.164 1 91.69 353 THR B N 1
ATOM 6941 C CA . THR B 1 353 ? -0.842 6.461 13.68 1 91.69 353 THR B CA 1
ATOM 6942 C C . THR B 1 353 ? -2.137 5.906 14.266 1 91.69 353 THR B C 1
ATOM 6944 O O . THR B 1 353 ? -3.064 6.66 14.57 1 91.69 353 THR B O 1
ATOM 6947 N N . ASN B 1 354 ? -2.188 4.617 14.492 1 90.5 354 ASN B N 1
ATOM 6948 C CA . ASN B 1 354 ? -3.379 3.988 15.055 1 90.5 354 ASN B CA 1
ATOM 6949 C C . ASN B 1 354 ? -3.607 4.414 16.5 1 90.5 354 ASN B C 1
ATOM 6951 O O . ASN B 1 354 ? -4.719 4.293 17.016 1 90.5 354 ASN B O 1
ATOM 6955 N N . SER B 1 355 ? -2.621 4.949 17.141 1 88.31 355 SER B N 1
ATOM 6956 C CA . SER B 1 355 ? -2.695 5.195 18.578 1 88.31 355 SER B CA 1
ATOM 6957 C C . SER B 1 355 ? -3.061 6.648 18.875 1 88.31 355 SER B C 1
ATOM 6959 O O . SER B 1 355 ? -3.186 7.039 20.031 1 88.31 355 SER B O 1
ATOM 6961 N N . ILE B 1 356 ? -3.289 7.438 17.812 1 90.06 356 ILE B N 1
ATOM 6962 C CA . ILE B 1 356 ? -3.443 8.867 18.062 1 90.06 356 ILE B CA 1
ATOM 6963 C C . ILE B 1 356 ? -4.703 9.383 17.375 1 90.06 356 ILE B C 1
ATOM 6965 O O . ILE B 1 356 ? -5.305 8.68 16.562 1 90.06 356 ILE B O 1
ATOM 6969 N N . GLU B 1 357 ? -5.148 10.633 17.703 1 90.94 357 GLU B N 1
ATOM 6970 C CA . GLU B 1 357 ? -6.227 11.352 17.016 1 90.94 357 GLU B CA 1
ATOM 6971 C C . GLU B 1 357 ? -5.785 11.836 15.641 1 90.94 357 GLU B C 1
ATOM 6973 O O . GLU B 1 357 ? -4.613 11.711 15.281 1 90.94 357 GLU B O 1
ATOM 6978 N N . TYR B 1 358 ? -6.688 12.328 14.828 1 89.38 358 TYR B N 1
ATOM 6979 C CA . TYR B 1 358 ? -6.406 12.688 13.445 1 89.38 358 TYR B CA 1
ATOM 6980 C C . TYR B 1 358 ? -5.5 13.906 13.375 1 89.38 358 TYR B C 1
ATOM 6982 O O . TYR B 1 358 ? -4.656 14.008 12.484 1 89.38 358 TYR B O 1
ATOM 6990 N N . GLN B 1 359 ? -5.699 14.828 14.258 1 89.12 359 GLN B N 1
ATOM 6991 C CA . GLN B 1 359 ? -4.93 16.062 14.211 1 89.12 359 GLN B CA 1
ATOM 6992 C C . GLN B 1 359 ? -3.463 15.82 14.555 1 89.12 359 GLN B C 1
ATOM 6994 O O . GLN B 1 359 ? -3.096 14.719 14.961 1 89.12 359 GLN B O 1
ATOM 6999 N N . HIS B 1 360 ? -2.652 16.781 14.352 1 89.06 360 HIS B N 1
ATOM 7000 C CA . HIS B 1 360 ? -1.202 16.641 14.406 1 89.06 360 HIS B CA 1
ATOM 7001 C C . HIS B 1 360 ? -0.752 16.094 15.758 1 89.06 360 HIS B C 1
ATOM 7003 O O . HIS B 1 360 ? -1.222 16.547 16.797 1 89.06 360 HIS B O 1
ATOM 7009 N N . SER B 1 361 ? 0.176 15.094 15.727 1 89.06 361 SER B N 1
ATOM 7010 C CA . SER B 1 361 ? 0.772 14.5 16.922 1 89.06 361 SER B CA 1
ATOM 7011 C C . SER B 1 361 ? 2.242 14.164 16.688 1 89.06 361 SER B C 1
ATOM 7013 O O . SER B 1 361 ? 2.625 13.727 15.602 1 89.06 361 SER B O 1
ATOM 7015 N N . GLY B 1 362 ? 3.082 14.414 17.719 1 85.5 362 GLY B N 1
ATOM 7016 C CA . GLY B 1 362 ? 4.496 14.078 17.688 1 85.5 362 GLY B CA 1
ATOM 7017 C C . GLY B 1 362 ? 4.758 12.586 17.812 1 85.5 362 GLY B C 1
ATOM 7018 O O . GLY B 1 362 ? 5.902 12.141 17.703 1 85.5 362 GLY B O 1
ATOM 7019 N N . VAL B 1 363 ? 3.715 11.75 18 1 84.75 363 VAL B N 1
ATOM 7020 C CA . VAL B 1 363 ? 3.854 10.312 18.203 1 84.75 363 VAL B CA 1
ATOM 7021 C C . VAL B 1 363 ? 4.125 9.625 16.859 1 84.75 363 VAL B C 1
ATOM 7023 O O . VAL B 1 363 ? 4.625 8.5 16.828 1 84.75 363 VAL B O 1
ATOM 7026 N N . ARG B 1 364 ? 3.836 10.328 15.781 1 89.81 364 ARG B N 1
ATOM 7027 C CA . ARG B 1 364 ? 3.939 9.742 14.453 1 89.81 364 ARG B CA 1
ATOM 7028 C C . ARG B 1 364 ? 5.383 9.367 14.125 1 89.81 364 ARG B C 1
ATOM 7030 O O . ARG B 1 364 ? 6.293 10.188 14.281 1 89.81 364 ARG B O 1
ATOM 7037 N N . VAL B 1 365 ? 5.52 8.133 13.656 1 89.75 365 VAL B N 1
ATOM 7038 C CA . VAL B 1 365 ? 6.824 7.602 13.281 1 89.75 365 VAL B CA 1
ATOM 7039 C C . VAL B 1 365 ? 7.074 7.844 11.797 1 89.75 365 VAL B C 1
ATOM 7041 O O . VAL B 1 365 ? 6.176 7.656 10.969 1 89.75 365 VAL B O 1
ATOM 7044 N N . MET B 1 366 ? 8.312 8.383 11.469 1 92.25 366 MET B N 1
ATOM 7045 C CA . MET B 1 366 ? 8.727 8.656 10.094 1 92.25 366 MET B CA 1
ATOM 7046 C C . MET B 1 366 ? 9.414 7.438 9.484 1 92.25 366 MET B C 1
ATOM 7048 O O . MET B 1 366 ? 9.812 6.52 10.203 1 92.25 366 MET B O 1
ATOM 7052 N N . LEU B 1 367 ? 9.375 7.41 8.18 1 94.44 367 LEU B N 1
ATOM 7053 C CA . LEU B 1 367 ? 10.211 6.438 7.48 1 94.44 367 LEU B CA 1
ATOM 7054 C C . LEU B 1 367 ? 11.688 6.793 7.617 1 94.44 367 LEU B C 1
ATOM 7056 O O . LEU B 1 367 ? 12.148 7.785 7.051 1 94.44 367 LEU B O 1
ATOM 7060 N N . GLU B 1 368 ? 12.469 5.992 8.227 1 90 368 GLU B N 1
ATOM 7061 C CA . GLU B 1 368 ? 13.844 6.301 8.617 1 90 368 GLU B CA 1
ATOM 7062 C C . GLU B 1 368 ? 14.805 6.141 7.445 1 90 368 GLU B C 1
ATOM 7064 O O . GLU B 1 368 ? 14.656 5.223 6.637 1 90 368 GLU B O 1
ATOM 7069 N N . PRO B 1 369 ? 15.82 7.047 7.383 1 91 369 PRO B N 1
ATOM 7070 C CA . PRO B 1 369 ? 16.812 6.961 6.312 1 91 369 PRO B CA 1
ATOM 7071 C C . PRO B 1 369 ? 17.5 5.598 6.246 1 91 369 PRO B C 1
ATOM 7073 O O . PRO B 1 369 ? 17.75 5.082 5.152 1 91 369 PRO B O 1
ATOM 7076 N N . LYS B 1 370 ? 17.781 5.027 7.367 1 88 370 LYS B N 1
ATOM 7077 C CA . LYS B 1 370 ? 18.453 3.729 7.395 1 88 370 LYS B CA 1
ATOM 7078 C C . LYS B 1 370 ? 17.609 2.668 6.684 1 88 370 LYS B C 1
ATOM 7080 O O . LYS B 1 370 ? 18.156 1.8 6 1 88 370 LYS B O 1
ATOM 7085 N N . SER B 1 371 ? 16.359 2.686 6.922 1 91.38 371 SER B N 1
ATOM 7086 C CA . SER B 1 371 ? 15.477 1.732 6.266 1 91.38 371 SER B CA 1
ATOM 7087 C C . SER B 1 371 ? 15.484 1.92 4.75 1 91.38 371 SER B C 1
ATOM 7089 O O . SER B 1 371 ? 15.453 0.943 4 1 91.38 371 SER B O 1
ATOM 7091 N N . LEU B 1 372 ? 15.492 3.137 4.309 1 94.06 372 LEU B N 1
ATOM 7092 C CA . LEU B 1 372 ? 15.547 3.434 2.881 1 94.06 372 LEU B CA 1
ATOM 7093 C C . LEU B 1 372 ? 16.875 2.992 2.285 1 94.06 372 LEU B C 1
ATOM 7095 O O . LEU B 1 372 ? 16.922 2.436 1.186 1 94.06 372 LEU B O 1
ATOM 7099 N N . ASP B 1 373 ? 17.953 3.232 3.008 1 92.88 373 ASP B N 1
ATOM 7100 C CA . ASP B 1 373 ? 19.266 2.762 2.576 1 92.88 373 ASP B CA 1
ATOM 7101 C C . ASP B 1 373 ? 19.297 1.239 2.457 1 92.88 373 ASP B C 1
ATOM 7103 O O . ASP B 1 373 ? 19.938 0.692 1.564 1 92.88 373 ASP B O 1
ATOM 7107 N N . ALA B 1 374 ? 18.641 0.561 3.4 1 92.56 374 ALA B N 1
ATOM 7108 C CA . ALA B 1 374 ? 18.562 -0.897 3.359 1 92.56 374 ALA B CA 1
ATOM 7109 C C . ALA B 1 374 ? 17.906 -1.374 2.07 1 92.56 374 ALA B C 1
ATOM 7111 O O . ALA B 1 374 ? 18.359 -2.332 1.445 1 92.56 374 ALA B O 1
ATOM 7112 N N . VAL B 1 375 ? 16.781 -0.729 1.681 1 96.56 375 VAL B N 1
ATOM 7113 C CA . VAL B 1 375 ? 16.078 -1.076 0.455 1 96.56 375 VAL B CA 1
ATOM 7114 C C . VAL B 1 375 ? 17.016 -0.911 -0.746 1 96.56 375 VAL B C 1
ATOM 7116 O O . VAL B 1 375 ? 17.109 -1.806 -1.588 1 96.56 375 VAL B O 1
ATOM 7119 N N . LEU B 1 376 ? 17.656 0.218 -0.821 1 95.94 376 LEU B N 1
ATOM 7120 C CA . LEU B 1 376 ? 18.531 0.515 -1.95 1 95.94 376 LEU B CA 1
ATOM 7121 C C . LEU B 1 376 ? 19.719 -0.449 -1.991 1 95.94 376 LEU B C 1
ATOM 7123 O O . LEU B 1 376 ? 20.031 -1.004 -3.045 1 95.94 376 LEU B O 1
ATOM 7127 N N . ALA B 1 377 ? 20.359 -0.665 -0.84 1 94.12 377 ALA B N 1
ATOM 7128 C CA . ALA B 1 377 ? 21.516 -1.557 -0.762 1 94.12 377 ALA B CA 1
ATOM 7129 C C . ALA B 1 377 ? 21.156 -2.969 -1.21 1 94.12 377 ALA B C 1
ATOM 7131 O O . ALA B 1 377 ? 21.891 -3.594 -1.978 1 94.12 377 ALA B O 1
ATOM 7132 N N . ALA B 1 378 ? 20.062 -3.486 -0.687 1 96.62 378 ALA B N 1
ATOM 7133 C CA . ALA B 1 378 ? 19.609 -4.824 -1.057 1 96.62 378 ALA B CA 1
ATOM 7134 C C . ALA B 1 378 ? 19.312 -4.914 -2.553 1 96.62 378 ALA B C 1
ATOM 7136 O O . ALA B 1 378 ? 19.672 -5.898 -3.203 1 96.62 378 ALA B O 1
ATOM 7137 N N . THR B 1 379 ? 18.641 -3.889 -3.111 1 98.19 379 THR B N 1
ATOM 7138 C CA . THR B 1 379 ? 18.266 -3.885 -4.523 1 98.19 379 THR B CA 1
ATOM 7139 C C . THR B 1 379 ? 19.516 -3.846 -5.41 1 98.19 379 THR B C 1
ATOM 7141 O O . THR B 1 379 ? 19.609 -4.602 -6.375 1 98.19 379 THR B O 1
ATOM 7144 N N . HIS B 1 380 ? 20.453 -2.934 -5.105 1 97.25 380 HIS B N 1
ATOM 7145 C CA . HIS B 1 380 ? 21.719 -2.855 -5.848 1 97.25 380 HIS B CA 1
ATOM 7146 C C . HIS B 1 380 ? 22.469 -4.18 -5.793 1 97.25 380 HIS B C 1
ATOM 7148 O O . HIS B 1 380 ? 22.969 -4.652 -6.812 1 97.25 380 HIS B O 1
ATOM 7154 N N . THR B 1 381 ? 22.531 -4.762 -4.625 1 95.81 381 THR B N 1
ATOM 7155 C CA . THR B 1 381 ? 23.234 -6.02 -4.426 1 95.81 381 THR B CA 1
ATOM 7156 C C . THR B 1 381 ? 22.609 -7.133 -5.258 1 95.81 381 THR B C 1
ATOM 7158 O O . THR B 1 381 ? 23.312 -7.883 -5.941 1 95.81 381 THR B O 1
ATOM 7161 N N . MET B 1 382 ? 21.297 -7.25 -5.18 1 97.88 382 MET B N 1
ATOM 7162 C CA . MET B 1 382 ? 20.625 -8.32 -5.906 1 97.88 382 MET B CA 1
ATOM 7163 C C . MET B 1 382 ? 20.75 -8.117 -7.414 1 97.88 382 MET B C 1
ATOM 7165 O O . MET B 1 382 ? 20.797 -9.086 -8.172 1 97.88 382 MET B O 1
ATOM 7169 N N . THR B 1 383 ? 20.812 -6.82 -7.895 1 98.06 383 THR B N 1
ATOM 7170 C CA . THR B 1 383 ? 21.109 -6.551 -9.297 1 98.06 383 THR B CA 1
ATOM 7171 C C . THR B 1 383 ? 22.438 -7.168 -9.703 1 98.06 383 THR B C 1
ATOM 7173 O O . THR B 1 383 ? 22.531 -7.824 -10.734 1 98.06 383 THR B O 1
ATOM 7176 N N . GLY B 1 384 ? 23.469 -6.941 -8.898 1 97.19 384 GLY B N 1
ATOM 7177 C CA . GLY B 1 384 ? 24.766 -7.531 -9.164 1 97.19 384 GLY B CA 1
ATOM 7178 C C . GLY B 1 384 ? 24.766 -9.047 -9.07 1 97.19 384 GLY B C 1
ATOM 7179 O O . GLY B 1 384 ? 25.375 -9.719 -9.914 1 97.19 384 GLY B O 1
ATOM 7180 N N . VAL B 1 385 ? 24.078 -9.609 -8.047 1 97.12 385 VAL B N 1
ATOM 7181 C CA . VAL B 1 385 ? 24 -11.055 -7.844 1 97.12 385 VAL B CA 1
ATOM 7182 C C . VAL B 1 385 ? 23.406 -11.719 -9.086 1 97.12 385 VAL B C 1
ATOM 7184 O O . VAL B 1 385 ? 23.969 -12.688 -9.609 1 97.12 385 VAL B O 1
ATOM 7187 N N . VAL B 1 386 ? 22.297 -11.195 -9.586 1 98.19 386 VAL B N 1
ATOM 7188 C CA . VAL B 1 386 ? 21.625 -11.766 -10.75 1 98.19 386 VAL B CA 1
ATOM 7189 C C . VAL B 1 386 ? 22.531 -11.648 -11.977 1 98.19 386 VAL B C 1
ATOM 7191 O O . VAL B 1 386 ? 22.656 -12.602 -12.75 1 98.19 386 VAL B O 1
ATOM 7194 N N . SER B 1 387 ? 23.156 -10.523 -12.18 1 97.94 387 SER B N 1
ATOM 7195 C CA . SER B 1 387 ? 23.969 -10.25 -13.352 1 97.94 387 SER B CA 1
ATOM 7196 C C . SER B 1 387 ? 25.172 -11.188 -13.43 1 97.94 387 SER B C 1
ATOM 7198 O O . SER B 1 387 ? 25.609 -11.547 -14.523 1 97.94 387 SER B O 1
ATOM 7200 N N . THR B 1 388 ? 25.656 -11.617 -12.297 1 96.75 388 THR B N 1
ATOM 7201 C CA . THR B 1 388 ? 26.922 -12.352 -12.281 1 96.75 388 THR B CA 1
ATOM 7202 C C . THR B 1 388 ? 26.688 -13.812 -11.906 1 96.75 388 THR B C 1
ATOM 7204 O O . THR B 1 388 ? 27.641 -14.586 -11.797 1 96.75 388 THR B O 1
ATOM 7207 N N . LEU B 1 389 ? 25.5 -14.188 -11.672 1 97.25 389 LEU B N 1
ATOM 7208 C CA . LEU B 1 389 ? 25.141 -15.523 -11.203 1 97.25 389 LEU B CA 1
ATOM 7209 C C . LEU B 1 389 ? 25.641 -16.594 -12.156 1 97.25 389 LEU B C 1
ATOM 7211 O O . LEU B 1 389 ? 25.406 -16.516 -13.359 1 97.25 389 LEU B O 1
ATOM 7215 N N . HIS B 1 390 ? 26.406 -17.562 -11.648 1 97.38 390 HIS B N 1
ATOM 7216 C CA . HIS B 1 390 ? 26.812 -18.719 -12.438 1 97.38 390 HIS B CA 1
ATOM 7217 C C . HIS B 1 390 ? 25.766 -19.828 -12.359 1 97.38 390 HIS B C 1
ATOM 7219 O O . HIS B 1 390 ? 25.422 -20.297 -11.266 1 97.38 390 HIS B O 1
ATOM 7225 N N . VAL B 1 391 ? 25.359 -20.375 -13.508 1 98.31 391 VAL B N 1
ATOM 7226 C CA . VAL B 1 391 ? 24.281 -21.359 -13.57 1 98.31 391 VAL B CA 1
ATOM 7227 C C . VAL B 1 391 ? 24.844 -22.703 -14.039 1 98.31 391 VAL B C 1
ATOM 7229 O O . VAL B 1 391 ? 25.547 -22.766 -15.047 1 98.31 391 VAL B O 1
ATOM 7232 N N . ASN B 1 392 ? 24.547 -23.719 -13.227 1 98 392 ASN B N 1
ATOM 7233 C CA . ASN B 1 392 ? 24.922 -25.078 -13.609 1 98 392 ASN B CA 1
ATOM 7234 C C . ASN B 1 392 ? 23.828 -25.734 -14.461 1 98 392 ASN B C 1
ATOM 7236 O O . ASN B 1 392 ? 23.062 -26.562 -13.969 1 98 392 ASN B O 1
ATOM 7240 N N . LYS B 1 393 ? 23.953 -25.531 -15.734 1 98 393 LYS B N 1
ATOM 7241 C CA . LYS B 1 393 ? 22.922 -25.969 -16.672 1 98 393 LYS B CA 1
ATOM 7242 C C . LYS B 1 393 ? 22.781 -27.484 -16.688 1 98 393 LYS B C 1
ATOM 7244 O O . LYS B 1 393 ? 21.656 -28.016 -16.734 1 98 393 LYS B O 1
ATOM 7249 N N . GLU B 1 394 ? 23.859 -28.141 -16.609 1 97.38 394 GLU B N 1
ATOM 7250 C CA . GLU B 1 394 ? 23.844 -29.594 -16.672 1 97.38 394 GLU B CA 1
ATOM 7251 C C . GLU B 1 394 ? 23.141 -30.188 -15.453 1 97.38 394 GLU B C 1
ATOM 7253 O O . GLU B 1 394 ? 22.359 -31.141 -15.586 1 97.38 394 GLU B O 1
ATOM 7258 N N . THR B 1 395 ? 23.453 -29.641 -14.312 1 97.06 395 THR B N 1
ATOM 7259 C CA . THR B 1 395 ? 22.828 -30.109 -13.078 1 97.06 395 THR B CA 1
ATOM 7260 C C . THR B 1 395 ? 21.312 -29.891 -13.125 1 97.06 395 THR B C 1
ATOM 7262 O O . THR B 1 395 ? 20.547 -30.766 -12.742 1 97.06 395 THR B O 1
ATOM 7265 N N . MET B 1 396 ? 20.938 -28.781 -13.562 1 97.56 396 MET B N 1
ATOM 7266 C CA . MET B 1 396 ? 19.516 -28.469 -13.625 1 97.56 396 MET B CA 1
ATOM 7267 C C . MET B 1 396 ? 18.797 -29.406 -14.586 1 97.56 396 MET B C 1
ATOM 7269 O O . MET B 1 396 ? 17.703 -29.891 -14.289 1 97.56 396 MET B O 1
ATOM 7273 N N . LEU B 1 397 ? 19.391 -29.672 -15.703 1 97.19 397 LEU B N 1
ATOM 7274 C CA . LEU B 1 397 ? 18.812 -30.594 -16.672 1 97.19 397 LEU B CA 1
ATOM 7275 C C . LEU B 1 397 ? 18.734 -32 -16.094 1 97.19 397 LEU B C 1
ATOM 7277 O O . LEU B 1 397 ? 17.734 -32.688 -16.297 1 97.19 397 LEU B O 1
ATOM 7281 N N . LYS B 1 398 ? 19.766 -32.406 -15.438 1 96.75 398 LYS B N 1
ATOM 7282 C CA . LYS B 1 398 ? 19.797 -33.719 -14.82 1 96.75 398 LYS B CA 1
ATOM 7283 C C . LYS B 1 398 ? 18.656 -33.906 -13.828 1 96.75 398 LYS B C 1
ATOM 7285 O O . LYS B 1 398 ? 17.969 -34.938 -13.836 1 96.75 398 LYS B O 1
ATOM 7290 N N . TYR B 1 399 ? 18.438 -32.938 -12.977 1 96.19 399 TYR B N 1
ATOM 7291 C CA . TYR B 1 399 ? 17.344 -32.969 -12.016 1 96.19 399 TYR B CA 1
ATOM 7292 C C . TYR B 1 399 ? 16.016 -33.156 -12.727 1 96.19 399 TYR B C 1
ATOM 7294 O O . TYR B 1 399 ? 15.203 -34 -12.328 1 96.19 399 TYR B O 1
ATOM 7302 N N . ALA B 1 400 ? 15.805 -32.406 -13.82 1 96.31 400 ALA B N 1
ATOM 7303 C CA . ALA B 1 400 ? 14.539 -32.438 -14.547 1 96.31 400 ALA B CA 1
ATOM 7304 C C . ALA B 1 400 ? 14.336 -33.812 -15.234 1 96.31 400 ALA B C 1
ATOM 7306 O O . ALA B 1 400 ? 13.203 -34.25 -15.383 1 96.31 400 ALA B O 1
ATOM 7307 N N . ARG B 1 401 ? 15.375 -34.438 -15.602 1 95.5 401 ARG B N 1
ATOM 7308 C CA . ARG B 1 401 ? 15.32 -35.719 -16.297 1 95.5 401 ARG B CA 1
ATOM 7309 C C . ARG B 1 401 ? 15.023 -36.844 -15.328 1 95.5 401 ARG B C 1
ATOM 7311 O O . ARG B 1 401 ? 14.305 -37.781 -15.672 1 95.5 401 ARG B O 1
ATOM 7318 N N . GLU B 1 402 ? 15.586 -36.719 -14.172 1 95.56 402 GLU B N 1
ATOM 7319 C CA . GLU B 1 402 ? 15.586 -37.844 -13.258 1 95.56 402 GLU B CA 1
ATOM 7320 C C . GLU B 1 402 ? 14.383 -37.781 -12.312 1 95.56 402 GLU B C 1
ATOM 7322 O O . GLU B 1 402 ? 13.883 -38.812 -11.875 1 95.56 402 GLU B O 1
ATOM 7327 N N . ASN B 1 403 ? 14.062 -36.594 -12.062 1 93.56 403 ASN B N 1
ATOM 7328 C CA . ASN B 1 403 ? 12.922 -36.5 -11.156 1 93.56 403 ASN B CA 1
ATOM 7329 C C . ASN B 1 403 ? 11.609 -36.812 -11.867 1 93.56 403 ASN B C 1
ATOM 7331 O O . ASN B 1 403 ? 11.625 -37.344 -12.992 1 93.56 403 ASN B O 1
ATOM 7335 N N . PHE B 1 404 ? 10.461 -36.719 -11.258 1 93 404 PHE B N 1
ATOM 7336 C CA . PHE B 1 404 ? 9.18 -37.125 -11.82 1 93 404 PHE B CA 1
ATOM 7337 C C . PHE B 1 404 ? 8.352 -35.906 -12.219 1 93 404 PHE B C 1
ATOM 7339 O O . PHE B 1 404 ? 7.121 -35.969 -12.219 1 93 404 PHE B O 1
ATOM 7346 N N . SER B 1 405 ? 9.055 -34.812 -12.641 1 94.5 405 SER B N 1
ATOM 7347 C CA . SER B 1 405 ? 8.352 -33.594 -12.969 1 94.5 405 SER B CA 1
ATOM 7348 C C . SER B 1 405 ? 7.637 -33.688 -14.312 1 94.5 405 SER B C 1
ATOM 7350 O O . SER B 1 405 ? 6.77 -32.875 -14.625 1 94.5 405 SER B O 1
ATOM 7352 N N . THR B 1 406 ? 7.852 -34.688 -15.086 1 95.12 406 THR B N 1
ATOM 7353 C CA . THR B 1 406 ? 7.246 -34.844 -16.406 1 95.12 406 THR B CA 1
ATOM 7354 C C . THR B 1 406 ? 5.98 -35.688 -16.328 1 95.12 406 THR B C 1
ATOM 7356 O O . THR B 1 406 ? 5.379 -36 -17.359 1 95.12 406 THR B O 1
ATOM 7359 N N . MET B 1 407 ? 5.57 -36.062 -15.148 1 93.38 407 MET B N 1
ATOM 7360 C CA . MET B 1 407 ? 4.477 -37 -14.992 1 93.38 407 MET B CA 1
ATOM 7361 C C . MET B 1 407 ? 3.156 -36.406 -15.469 1 93.38 407 MET B C 1
ATOM 7363 O O . MET B 1 407 ? 2.275 -37.125 -15.938 1 93.38 407 MET B O 1
ATOM 7367 N N . THR B 1 408 ? 3.041 -35.062 -15.336 1 92.62 408 THR B N 1
ATOM 7368 C CA . THR B 1 408 ? 1.841 -34.438 -15.875 1 92.62 408 THR B CA 1
ATOM 7369 C C . THR B 1 408 ? 1.791 -34.594 -17.391 1 92.62 408 THR B C 1
ATOM 7371 O O . THR B 1 408 ? 0.72 -34.781 -17.969 1 92.62 408 THR B O 1
ATOM 7374 N N . ASP B 1 409 ? 2.895 -34.5 -18.078 1 93.69 409 ASP B N 1
ATOM 7375 C CA . ASP B 1 409 ? 2.975 -34.719 -19.516 1 93.69 409 ASP B CA 1
ATOM 7376 C C . ASP B 1 409 ? 2.605 -36.156 -19.891 1 93.69 409 ASP B C 1
ATOM 7378 O O . ASP B 1 409 ? 1.915 -36.375 -20.891 1 93.69 409 ASP B O 1
ATOM 7382 N N . LEU B 1 410 ? 3.07 -37 -19.109 1 94.5 410 LEU B N 1
ATOM 7383 C CA . LEU B 1 410 ? 2.75 -38.406 -19.344 1 94.5 410 LEU B CA 1
ATOM 7384 C C . LEU B 1 410 ? 1.257 -38.656 -19.156 1 94.5 410 LEU B C 1
ATOM 7386 O O . LEU B 1 410 ? 0.644 -39.406 -19.938 1 94.5 410 LEU B O 1
ATOM 7390 N N . ALA B 1 411 ? 0.704 -38.094 -18.094 1 92.81 411 ALA B N 1
ATOM 7391 C CA . ALA B 1 411 ? -0.734 -38.219 -17.859 1 92.81 411 ALA B CA 1
ATOM 7392 C C . ALA B 1 411 ? -1.522 -37.625 -19.031 1 92.81 411 ALA B C 1
ATOM 7394 O O . ALA B 1 411 ? -2.5 -38.219 -19.484 1 92.81 411 ALA B O 1
ATOM 7395 N N . ASP B 1 412 ? -1.092 -36.531 -19.547 1 93 412 ASP B N 1
ATOM 7396 C CA . ASP B 1 412 ? -1.755 -35.875 -20.672 1 93 412 ASP B CA 1
ATOM 7397 C C . ASP B 1 412 ? -1.669 -36.719 -21.922 1 93 412 ASP B C 1
ATOM 7399 O O . ASP B 1 412 ? -2.607 -36.781 -22.734 1 93 412 ASP B O 1
ATOM 7403 N N . LEU B 1 413 ? -0.55 -37.375 -22.125 1 92.38 413 LEU B N 1
ATOM 7404 C CA . LEU B 1 413 ? -0.386 -38.281 -23.25 1 92.38 413 LEU B CA 1
ATOM 7405 C C . LEU B 1 413 ? -1.421 -39.406 -23.188 1 92.38 413 LEU B C 1
ATOM 7407 O O . LEU B 1 413 ? -2.049 -39.719 -24.203 1 92.38 413 LEU B O 1
ATOM 7411 N N . LEU B 1 414 ? -1.581 -39.969 -22.016 1 93 414 LEU B N 1
ATOM 7412 C CA . LEU B 1 414 ? -2.537 -41.062 -21.859 1 93 414 LEU B CA 1
ATOM 7413 C C . LEU B 1 414 ? -3.961 -40.562 -22.109 1 93 414 LEU B C 1
ATOM 7415 O O . LEU B 1 414 ? -4.77 -41.281 -22.703 1 93 414 LEU B O 1
ATOM 7419 N N . VAL B 1 415 ? -4.277 -39.406 -21.641 1 91.5 415 VAL B N 1
ATOM 7420 C CA . VAL B 1 415 ? -5.602 -38.812 -21.844 1 91.5 415 VAL B CA 1
ATOM 7421 C C . VAL B 1 415 ? -5.84 -38.625 -23.344 1 91.5 415 VAL B C 1
ATOM 7423 O O . VAL B 1 415 ? -6.891 -39 -23.875 1 91.5 415 VAL B O 1
ATOM 7426 N N . ARG B 1 416 ? -4.871 -38.094 -24.062 1 90.5 416 ARG B N 1
ATOM 7427 C CA . ARG B 1 416 ? -5 -37.781 -25.469 1 90.5 416 ARG B CA 1
ATOM 7428 C C . ARG B 1 416 ? -5.066 -39.031 -26.328 1 90.5 416 ARG B C 1
ATOM 7430 O O . ARG B 1 416 ? -5.902 -39.156 -27.219 1 90.5 416 ARG B O 1
ATOM 7437 N N . SER B 1 417 ? -4.238 -40 -26.047 1 91 417 SER B N 1
ATOM 7438 C CA . SER B 1 417 ? -4.062 -41.156 -26.906 1 91 417 SER B CA 1
ATOM 7439 C C . SER B 1 417 ? -5.129 -42.219 -26.641 1 91 417 SER B C 1
ATOM 7441 O O . SER B 1 417 ? -5.469 -43 -27.531 1 91 417 SER B O 1
ATOM 7443 N N . ASN B 1 418 ? -5.66 -42.25 -25.453 1 92.25 418 ASN B N 1
ATOM 7444 C CA . ASN B 1 418 ? -6.547 -43.344 -25.078 1 92.25 418 ASN B CA 1
ATOM 7445 C C . ASN B 1 418 ? -7.93 -42.812 -24.672 1 92.25 418 ASN B C 1
ATOM 7447 O O . ASN B 1 418 ? -8.781 -43.594 -24.234 1 92.25 418 ASN B O 1
ATOM 7451 N N . HIS B 1 419 ? -8.156 -41.469 -24.719 1 88.25 419 HIS B N 1
ATOM 7452 C CA . HIS B 1 419 ? -9.422 -40.844 -24.391 1 88.25 419 HIS B CA 1
ATOM 7453 C C . HIS B 1 419 ? -9.836 -41.125 -22.953 1 88.25 419 HIS B C 1
ATOM 7455 O O . HIS B 1 419 ? -11.016 -41.344 -22.672 1 88.25 419 HIS B O 1
ATOM 7461 N N . LEU B 1 420 ? -8.852 -41.25 -22.125 1 88.88 420 LEU B N 1
ATOM 7462 C CA . LEU B 1 420 ? -9.102 -41.438 -20.703 1 88.88 420 LEU B CA 1
ATOM 7463 C C . LEU B 1 420 ? -9.547 -40.156 -20.031 1 88.88 420 LEU B C 1
ATOM 7465 O O . LEU B 1 420 ? -9.242 -39.062 -20.531 1 88.88 420 LEU B O 1
ATOM 7469 N N . ASP B 1 421 ? -10.336 -40.281 -19.062 1 85.19 421 ASP B N 1
ATOM 7470 C CA . ASP B 1 421 ? -10.469 -39.094 -18.219 1 85.19 421 ASP B CA 1
ATOM 7471 C C . ASP B 1 421 ? -9.195 -38.844 -17.422 1 85.19 421 ASP B C 1
ATOM 7473 O O . ASP B 1 421 ? -8.383 -39.781 -17.219 1 85.19 421 ASP B O 1
ATOM 7477 N N . PHE B 1 422 ? -9.008 -37.688 -16.969 1 86.44 422 PHE B N 1
ATOM 7478 C CA . PHE B 1 422 ? -7.754 -37.281 -16.359 1 86.44 422 PHE B CA 1
ATOM 7479 C C . PHE B 1 422 ? -7.508 -38.062 -15.062 1 86.44 422 PHE B C 1
ATOM 7481 O O . PHE B 1 422 ? -6.363 -38.406 -14.75 1 86.44 422 PHE B O 1
ATOM 7488 N N . ARG B 1 423 ? -8.531 -38.281 -14.312 1 85.12 423 ARG B N 1
ATOM 7489 C CA . ARG B 1 423 ? -8.383 -38.969 -13.031 1 85.12 423 ARG B CA 1
ATOM 7490 C C . ARG B 1 423 ? -7.848 -40.375 -13.227 1 85.12 423 ARG B C 1
ATOM 7492 O O . ARG B 1 423 ? -6.977 -40.844 -12.484 1 85.12 423 ARG B O 1
ATOM 7499 N N . ASP B 1 424 ? -8.375 -41.062 -14.188 1 87.5 424 ASP B N 1
ATOM 7500 C CA . ASP B 1 424 ? -7.902 -42.406 -14.5 1 87.5 424 ASP B CA 1
ATOM 7501 C C . ASP B 1 424 ? -6.438 -42.375 -14.93 1 87.5 424 ASP B C 1
ATOM 7503 O O . ASP B 1 424 ? -5.641 -43.219 -14.477 1 87.5 424 ASP B O 1
ATOM 7507 N N . ALA B 1 425 ? -6.148 -41.469 -15.812 1 92.19 425 ALA B N 1
ATOM 7508 C CA . ALA B 1 425 ? -4.758 -41.344 -16.25 1 92.19 425 ALA B CA 1
ATOM 7509 C C . ALA B 1 425 ? -3.84 -41.031 -15.07 1 92.19 425 ALA B C 1
ATOM 7511 O O . ALA B 1 425 ? -2.754 -41.625 -14.961 1 92.19 425 ALA B O 1
ATOM 7512 N N . HIS B 1 426 ? -4.312 -40.125 -14.234 1 91.06 426 HIS B N 1
ATOM 7513 C CA . HIS B 1 426 ? -3.568 -39.75 -13.039 1 91.06 426 HIS B CA 1
ATOM 7514 C C . HIS B 1 426 ? -3.295 -40.969 -12.148 1 91.06 426 HIS B C 1
ATOM 7516 O O . HIS B 1 426 ? -2.174 -41.156 -11.672 1 91.06 426 HIS B O 1
ATOM 7522 N N . GLU B 1 427 ? -4.238 -41.812 -11.984 1 90.19 427 GLU B N 1
ATOM 7523 C CA . GLU B 1 427 ? -4.098 -43 -11.109 1 90.19 427 GLU B CA 1
ATOM 7524 C C . GLU B 1 427 ? -3.15 -44.031 -11.727 1 90.19 427 GLU B C 1
ATOM 7526 O O . GLU B 1 427 ? -2.389 -44.656 -11.008 1 90.19 427 GLU B O 1
ATOM 7531 N N . VAL B 1 428 ? -3.234 -44.188 -12.977 1 93.88 428 VAL B N 1
ATOM 7532 C CA . VAL B 1 428 ? -2.312 -45.094 -13.672 1 93.88 428 VAL B CA 1
ATOM 7533 C C . VAL B 1 428 ? -0.877 -44.594 -13.477 1 93.88 428 VAL B C 1
ATOM 7535 O O . VAL B 1 428 ? 0.005 -45.375 -13.109 1 93.88 428 VAL B O 1
ATOM 7538 N N . ILE B 1 429 ? -0.678 -43.344 -13.641 1 94.62 429 ILE B N 1
ATOM 7539 C CA . ILE B 1 429 ? 0.664 -42.781 -13.539 1 94.62 429 ILE B CA 1
ATOM 7540 C C . ILE B 1 429 ? 1.147 -42.844 -12.094 1 94.62 429 ILE B C 1
ATOM 7542 O O . ILE B 1 429 ? 2.328 -43.094 -11.836 1 94.62 429 ILE B O 1
ATOM 7546 N N . ALA B 1 430 ? 0.234 -42.594 -11.164 1 94.19 430 ALA B N 1
ATOM 7547 C CA . ALA B 1 430 ? 0.601 -42.719 -9.758 1 94.19 430 ALA B CA 1
ATOM 7548 C C . ALA B 1 430 ? 1.14 -44.125 -9.461 1 94.19 430 ALA B C 1
ATOM 7550 O O . ALA B 1 430 ? 2.121 -44.281 -8.727 1 94.19 430 ALA B O 1
ATOM 7551 N N . SER B 1 431 ? 0.517 -45.094 -10.023 1 93.38 431 SER B N 1
ATOM 7552 C CA . SER B 1 431 ? 0.953 -46.469 -9.852 1 93.38 431 SER B CA 1
ATOM 7553 C C . SER B 1 431 ? 2.316 -46.688 -10.492 1 93.38 431 SER B C 1
ATOM 7555 O O . SER B 1 431 ? 3.17 -47.375 -9.922 1 93.38 431 SER B O 1
ATOM 7557 N N . VAL B 1 432 ? 2.506 -46.156 -11.633 1 95.69 432 VAL B N 1
ATOM 7558 C CA . VAL B 1 432 ? 3.777 -46.281 -12.336 1 95.69 432 VAL B CA 1
ATOM 7559 C C . VAL B 1 432 ? 4.898 -45.656 -11.492 1 95.69 432 VAL B C 1
ATOM 7561 O O . VAL B 1 432 ? 5.965 -46.281 -11.352 1 95.69 432 VAL B O 1
ATOM 7564 N N . VAL B 1 433 ? 4.684 -44.5 -10.938 1 94.94 433 VAL B N 1
ATOM 7565 C CA . VAL B 1 433 ? 5.68 -43.781 -10.141 1 94.94 433 VAL B CA 1
ATOM 7566 C C . VAL B 1 433 ? 6.004 -44.562 -8.883 1 94.94 433 VAL B C 1
ATOM 7568 O O . VAL B 1 433 ? 7.172 -44.719 -8.516 1 94.94 433 VAL B O 1
ATOM 7571 N N . ASN B 1 434 ? 4.922 -45.062 -8.234 1 93.5 434 ASN B N 1
ATOM 7572 C CA . ASN B 1 434 ? 5.129 -45.875 -7.035 1 93.5 434 ASN B CA 1
ATOM 7573 C C . ASN B 1 434 ? 6.008 -47.094 -7.324 1 93.5 434 ASN B C 1
ATOM 7575 O O . ASN B 1 434 ? 6.891 -47.438 -6.531 1 93.5 434 ASN B O 1
ATOM 7579 N N . ASN B 1 435 ? 5.758 -47.719 -8.375 1 93.5 435 ASN B N 1
ATOM 7580 C CA . ASN B 1 435 ? 6.547 -48.875 -8.781 1 93.5 435 ASN B CA 1
ATOM 7581 C C . ASN B 1 435 ? 7.988 -48.469 -9.094 1 93.5 435 ASN B C 1
ATOM 7583 O O . ASN B 1 435 ? 8.922 -49.188 -8.742 1 93.5 435 ASN B O 1
ATOM 7587 N N . ALA B 1 436 ? 8.125 -47.406 -9.828 1 95.19 436 ALA B N 1
ATOM 7588 C CA . ALA B 1 436 ? 9.461 -46.938 -10.156 1 95.19 436 ALA B CA 1
ATOM 7589 C C . ALA B 1 436 ? 10.266 -46.625 -8.891 1 95.19 436 ALA B C 1
ATOM 7591 O O . ALA B 1 436 ? 11.438 -47 -8.789 1 95.19 436 ALA B O 1
ATOM 7592 N N . LEU B 1 437 ? 9.695 -45.969 -7.953 1 92.94 437 LEU B N 1
ATOM 7593 C CA . LEU B 1 437 ? 10.352 -45.625 -6.695 1 92.94 437 LEU B CA 1
ATOM 7594 C C . LEU B 1 437 ? 10.758 -46.875 -5.934 1 92.94 437 LEU B C 1
ATOM 7596 O O . LEU B 1 437 ? 11.852 -46.938 -5.367 1 92.94 437 LEU B O 1
ATOM 7600 N N . LYS B 1 438 ? 9.852 -47.844 -5.898 1 92.5 438 LYS B N 1
ATOM 7601 C CA . LYS B 1 438 ? 10.141 -49.125 -5.238 1 92.5 438 LYS B CA 1
ATOM 7602 C C . LYS B 1 438 ? 11.352 -49.781 -5.867 1 92.5 438 LYS B C 1
ATOM 7604 O O . LYS B 1 438 ? 12.141 -50.438 -5.172 1 92.5 438 LYS B O 1
ATOM 7609 N N . GLN B 1 439 ? 11.477 -49.594 -7.098 1 95.12 439 GLN B N 1
ATOM 7610 C CA . GLN B 1 439 ? 12.57 -50.219 -7.84 1 95.12 439 GLN B CA 1
ATOM 7611 C C . GLN B 1 439 ? 13.773 -49.281 -7.934 1 95.12 439 GLN B C 1
ATOM 7613 O O . GLN B 1 439 ? 14.758 -49.594 -8.609 1 95.12 439 GLN B O 1
ATOM 7618 N N . LYS B 1 440 ? 13.711 -48.094 -7.336 1 95.81 440 LYS B N 1
ATOM 7619 C CA . LYS B 1 440 ? 14.766 -47.094 -7.309 1 95.81 440 LYS B CA 1
ATOM 7620 C C . LYS B 1 440 ? 15.109 -46.625 -8.719 1 95.81 440 LYS B C 1
ATOM 7622 O O . LYS B 1 440 ? 16.281 -46.469 -9.055 1 95.81 440 LYS B O 1
ATOM 7627 N N . LYS B 1 441 ? 14.078 -46.5 -9.547 1 96 441 LYS B N 1
ATOM 7628 C CA . LYS B 1 441 ? 14.242 -46 -10.906 1 96 441 LYS B CA 1
ATOM 7629 C C . LYS B 1 441 ? 13.891 -44.5 -10.969 1 96 441 LYS B C 1
ATOM 7631 O O . LYS B 1 441 ? 13.016 -44.031 -10.242 1 96 441 LYS B O 1
ATOM 7636 N N . THR B 1 442 ? 14.633 -43.875 -11.82 1 95.94 442 THR B N 1
ATOM 7637 C CA . THR B 1 442 ? 14.328 -42.5 -12.109 1 95.94 442 THR B CA 1
ATOM 7638 C C . THR B 1 442 ? 13.281 -42.375 -13.211 1 95.94 442 THR B C 1
ATOM 7640 O O . THR B 1 442 ? 12.906 -43.375 -13.828 1 95.94 442 THR B O 1
ATOM 7643 N N . ALA B 1 443 ? 12.719 -41.188 -13.422 1 95.62 443 ALA B N 1
ATOM 7644 C CA . ALA B 1 443 ? 11.617 -40.969 -14.359 1 95.62 443 ALA B CA 1
ATOM 7645 C C . ALA B 1 443 ? 12 -41.375 -15.773 1 95.62 443 ALA B C 1
ATOM 7647 O O . ALA B 1 443 ? 11.18 -41.969 -16.5 1 95.62 443 ALA B O 1
ATOM 7648 N N . ASP B 1 444 ? 13.227 -41.094 -16.156 1 94.12 444 ASP B N 1
ATOM 7649 C CA . ASP B 1 444 ? 13.672 -41.375 -17.516 1 94.12 444 ASP B CA 1
ATOM 7650 C C . ASP B 1 444 ? 13.859 -42.875 -17.75 1 94.12 444 ASP B C 1
ATOM 7652 O O . ASP B 1 444 ? 14.117 -43.281 -18.875 1 94.12 444 ASP B O 1
ATOM 7656 N N . GLN B 1 445 ? 13.602 -43.688 -16.703 1 95.31 445 GLN B N 1
ATOM 7657 C CA . GLN B 1 445 ? 13.758 -45.156 -16.797 1 95.31 445 GLN B CA 1
ATOM 7658 C C . GLN B 1 445 ? 12.398 -45.844 -16.844 1 95.31 445 GLN B C 1
ATOM 7660 O O . GLN B 1 445 ? 12.328 -47.062 -16.906 1 95.31 445 GLN B O 1
ATOM 7665 N N . ILE B 1 446 ? 11.406 -45.094 -16.906 1 96.5 446 ILE B N 1
ATOM 7666 C CA . ILE B 1 446 ? 10.062 -45.656 -17.031 1 96.5 446 ILE B CA 1
ATOM 7667 C C . ILE B 1 446 ? 9.906 -46.281 -18.422 1 96.5 446 ILE B C 1
ATOM 7669 O O . ILE B 1 446 ? 10.328 -45.688 -19.422 1 96.5 446 ILE B O 1
ATOM 7673 N N . THR B 1 447 ? 9.258 -47.406 -18.469 1 96 447 THR B N 1
ATOM 7674 C CA . THR B 1 447 ? 9.102 -48.125 -19.734 1 96 447 THR B CA 1
ATOM 7675 C C . THR B 1 447 ? 7.625 -48.312 -20.062 1 96 447 THR B C 1
ATOM 7677 O O . THR B 1 447 ? 6.758 -48.125 -19.219 1 96 447 THR B O 1
ATOM 7680 N N . VAL B 1 448 ? 7.398 -48.688 -21.328 1 96.94 448 VAL B N 1
ATOM 7681 C CA . VAL B 1 448 ? 6.043 -48.969 -21.797 1 96.94 448 VAL B CA 1
ATOM 7682 C C . VAL B 1 448 ? 5.457 -50.125 -20.984 1 96.94 448 VAL B C 1
ATOM 7684 O O . VAL B 1 448 ? 4.27 -50.125 -20.656 1 96.94 448 VAL B O 1
ATOM 7687 N N . GLU B 1 449 ? 6.262 -51.094 -20.656 1 96.19 449 GLU B N 1
ATOM 7688 C CA . GLU B 1 449 ? 5.82 -52.25 -19.891 1 96.19 449 GLU B CA 1
ATOM 7689 C C . GLU B 1 449 ? 5.305 -51.844 -18.516 1 96.19 449 GLU B C 1
ATOM 7691 O O . GLU B 1 449 ? 4.316 -52.375 -18.016 1 96.19 449 GLU B O 1
ATOM 7696 N N . MET B 1 450 ? 6 -50.969 -17.906 1 96.38 450 MET B N 1
ATOM 7697 C CA . MET B 1 450 ? 5.57 -50.469 -16.609 1 96.38 450 MET B CA 1
ATOM 7698 C C . MET B 1 450 ? 4.191 -49.812 -16.688 1 96.38 450 MET B C 1
ATOM 7700 O O . MET B 1 450 ? 3.363 -50 -15.797 1 96.38 450 MET B O 1
ATOM 7704 N N . ILE B 1 451 ? 3.924 -49.094 -17.75 1 96.88 451 ILE B N 1
ATOM 7705 C CA . ILE B 1 451 ? 2.646 -48.438 -17.969 1 96.88 451 ILE B CA 1
ATOM 7706 C C . ILE B 1 451 ? 1.548 -49.469 -18.188 1 96.88 451 ILE B C 1
ATOM 7708 O O . ILE B 1 451 ? 0.461 -49.344 -17.609 1 96.88 451 ILE B O 1
ATOM 7712 N N . GLN B 1 452 ? 1.829 -50.5 -19 1 96 452 GLN B N 1
ATOM 7713 C CA . GLN B 1 452 ? 0.857 -51.531 -19.297 1 96 452 GLN B CA 1
ATOM 7714 C C . GLN B 1 452 ? 0.476 -52.312 -18.047 1 96 452 GLN B C 1
ATOM 7716 O O . GLN B 1 452 ? -0.696 -52.625 -17.828 1 96 452 GLN B O 1
ATOM 7721 N N . THR B 1 453 ? 1.455 -52.562 -17.281 1 95.56 453 THR B N 1
ATOM 7722 C CA . THR B 1 453 ? 1.195 -53.281 -16.031 1 95.56 453 THR B CA 1
ATOM 7723 C C . THR B 1 453 ? 0.26 -52.469 -15.133 1 95.56 453 THR B C 1
ATOM 7725 O O . THR B 1 453 ? -0.719 -53 -14.609 1 95.56 453 THR B O 1
ATOM 7728 N N . ALA B 1 454 ? 0.597 -51.25 -14.977 1 95.69 454 ALA B N 1
ATOM 7729 C CA . ALA B 1 454 ? -0.228 -50.375 -14.148 1 95.69 454 ALA B CA 1
ATOM 7730 C C . ALA B 1 454 ? -1.633 -50.219 -14.727 1 95.69 454 ALA B C 1
ATOM 7732 O O . ALA B 1 454 ? -2.615 -50.188 -13.977 1 95.69 454 ALA B O 1
ATOM 7733 N N . ALA B 1 455 ? -1.73 -50.062 -16.031 1 95.75 455 ALA B N 1
ATOM 7734 C CA . ALA B 1 455 ? -3.01 -49.906 -16.719 1 95.75 455 ALA B CA 1
ATOM 7735 C C . ALA B 1 455 ? -3.887 -51.156 -16.531 1 95.75 455 ALA B C 1
ATOM 7737 O O . ALA B 1 455 ? -5.09 -51.031 -16.281 1 95.75 455 ALA B O 1
ATOM 7738 N N . LYS B 1 456 ? -3.336 -52.281 -16.672 1 94.81 456 LYS B N 1
ATOM 7739 C CA . LYS B 1 456 ? -4.074 -53.5 -16.484 1 94.81 456 LYS B CA 1
ATOM 7740 C C . LYS B 1 456 ? -4.602 -53.625 -15.055 1 94.81 456 LYS B C 1
ATOM 7742 O O . LYS B 1 456 ? -5.73 -54.062 -14.836 1 94.81 456 LYS B O 1
ATOM 7747 N N . GLU B 1 457 ? -3.824 -53.25 -14.195 1 92.94 457 GLU B N 1
ATOM 7748 C CA . GLU B 1 457 ? -4.195 -53.344 -12.789 1 92.94 457 GLU B CA 1
ATOM 7749 C C . GLU B 1 457 ? -5.305 -52.344 -12.453 1 92.94 457 GLU B C 1
ATOM 7751 O O . GLU B 1 457 ? -6.215 -52.656 -11.68 1 92.94 457 GLU B O 1
ATOM 7756 N N . ARG B 1 458 ? -5.18 -51.156 -13 1 90.06 458 ARG B N 1
ATOM 7757 C CA . ARG B 1 458 ? -6.051 -50.062 -12.57 1 90.06 458 ARG B CA 1
ATOM 7758 C C . ARG B 1 458 ? -7.301 -50 -13.445 1 90.06 458 ARG B C 1
ATOM 7760 O O . ARG B 1 458 ? -8.367 -49.594 -12.969 1 90.06 458 ARG B O 1
ATOM 7767 N N . LEU B 1 459 ? -7.148 -50.344 -14.758 1 92.06 459 LEU B N 1
ATOM 7768 C CA . LEU B 1 459 ? -8.234 -50.125 -15.703 1 92.06 459 LEU B CA 1
ATOM 7769 C C . LEU B 1 459 ? -8.75 -51.438 -16.266 1 92.06 459 LEU B C 1
ATOM 7771 O O . LEU B 1 459 ? -9.844 -51.5 -16.828 1 92.06 459 LEU B O 1
ATOM 7775 N N . GLY B 1 460 ? -8.047 -52.469 -16.188 1 92.88 460 GLY B N 1
ATOM 7776 C CA . GLY B 1 460 ? -8.445 -53.781 -16.656 1 92.88 460 GLY B CA 1
ATOM 7777 C C . GLY B 1 460 ? -8.102 -54 -18.109 1 92.88 460 GLY B C 1
ATOM 7778 O O . GLY B 1 460 ? -8.484 -55.031 -18.703 1 92.88 460 GLY B O 1
ATOM 7779 N N . HIS B 1 461 ? -7.406 -52.969 -18.703 1 93.5 461 HIS B N 1
ATOM 7780 C CA . HIS B 1 461 ? -7.004 -53.156 -20.094 1 93.5 461 HIS B CA 1
ATOM 7781 C C . HIS B 1 461 ? -5.719 -52.375 -20.391 1 93.5 461 HIS B C 1
ATOM 7783 O O . HIS B 1 461 ? -5.328 -51.5 -19.625 1 93.5 461 HIS B O 1
ATOM 7789 N N . GLU B 1 462 ? -5.102 -52.719 -21.516 1 93.5 462 GLU B N 1
ATOM 7790 C CA . GLU B 1 462 ? -3.881 -52.031 -21.922 1 93.5 462 GLU B CA 1
ATOM 7791 C C . GLU B 1 462 ? -4.195 -50.688 -22.594 1 93.5 462 GLU B C 1
ATOM 7793 O O . GLU B 1 462 ? -5.328 -50.469 -23.031 1 93.5 462 GLU B O 1
ATOM 7798 N N . LEU B 1 463 ? -3.164 -49.969 -22.578 1 95.06 463 LEU B N 1
ATOM 7799 C CA . LEU B 1 463 ? -3.305 -48.625 -23.172 1 95.06 463 LEU B CA 1
ATOM 7800 C C . LEU B 1 463 ? -2.473 -48.531 -24.453 1 95.06 463 LEU B C 1
ATOM 7802 O O . LEU B 1 463 ? -1.5 -49.281 -24.625 1 95.06 463 LEU B O 1
ATOM 7806 N N . SER B 1 464 ? -2.934 -47.625 -25.328 1 94.19 464 SER B N 1
ATOM 7807 C CA . SER B 1 464 ? -2.17 -47.312 -26.547 1 94.19 464 SER B CA 1
ATOM 7808 C C . SER B 1 464 ? -1.097 -46.281 -26.266 1 94.19 464 SER B C 1
ATOM 7810 O O . SER B 1 464 ? -1.392 -45.094 -26.203 1 94.19 464 SER B O 1
ATOM 7812 N N . VAL B 1 465 ? 0.178 -46.719 -26.141 1 95.19 465 VAL B N 1
ATOM 7813 C CA . VAL B 1 465 ? 1.33 -45.844 -25.922 1 95.19 465 VAL B CA 1
ATOM 7814 C C . VAL B 1 465 ? 2.568 -46.469 -26.578 1 95.19 465 VAL B C 1
ATOM 7816 O O . VAL B 1 465 ? 2.936 -47.594 -26.281 1 95.19 465 VAL B O 1
ATOM 7819 N N . THR B 1 466 ? 3.193 -45.719 -27.516 1 95.12 466 THR B N 1
ATOM 7820 C CA . THR B 1 466 ? 4.41 -46.188 -28.172 1 95.12 466 THR B CA 1
ATOM 7821 C C . THR B 1 466 ? 5.645 -45.75 -27.391 1 95.12 466 THR B C 1
ATOM 7823 O O . THR B 1 466 ? 5.582 -44.844 -26.562 1 95.12 466 THR B O 1
ATOM 7826 N N . ALA B 1 467 ? 6.746 -46.438 -27.688 1 94.5 467 ALA B N 1
ATOM 7827 C CA . ALA B 1 467 ? 8.016 -46.094 -27.047 1 94.5 467 ALA B CA 1
ATOM 7828 C C . ALA B 1 467 ? 8.414 -44.656 -27.375 1 94.5 467 ALA B C 1
ATOM 7830 O O . ALA B 1 467 ? 8.953 -43.938 -26.531 1 94.5 467 ALA B O 1
ATOM 7831 N N . LYS B 1 468 ? 8.148 -44.281 -28.547 1 96 468 LYS B N 1
ATOM 7832 C CA . LYS B 1 468 ? 8.484 -42.938 -28.984 1 96 468 LYS B CA 1
ATOM 7833 C C . LYS B 1 468 ? 7.641 -41.875 -28.266 1 96 468 LYS B C 1
ATOM 7835 O O . LYS B 1 468 ? 8.148 -40.844 -27.844 1 96 468 LYS B O 1
ATOM 7840 N N . GLN B 1 469 ? 6.406 -42.188 -28.141 1 95.94 469 GLN B N 1
ATOM 7841 C CA . GLN B 1 469 ? 5.508 -41.281 -27.422 1 95.94 469 GLN B CA 1
ATOM 7842 C C . GLN B 1 469 ? 5.938 -41.156 -25.953 1 95.94 469 GLN B C 1
ATOM 7844 O O . GLN B 1 469 ? 5.926 -40.031 -25.406 1 95.94 469 GLN B O 1
ATOM 7849 N N . LEU B 1 470 ? 6.297 -42.25 -25.391 1 96.31 470 LEU B N 1
ATOM 7850 C CA . LEU B 1 470 ? 6.727 -42.281 -24 1 96.31 470 LEU B CA 1
ATOM 7851 C C . LEU B 1 470 ? 8 -41.438 -23.828 1 96.31 470 LEU B C 1
ATOM 7853 O O . LEU B 1 470 ? 8.102 -40.625 -22.906 1 96.31 470 LEU B O 1
ATOM 7857 N N . GLN B 1 471 ? 8.953 -41.688 -24.672 1 95.56 471 GLN B N 1
ATOM 7858 C CA . GLN B 1 471 ? 10.211 -40.938 -24.594 1 95.56 471 GLN B CA 1
ATOM 7859 C C . GLN B 1 471 ? 9.984 -39.438 -24.703 1 95.56 471 GLN B C 1
ATOM 7861 O O . GLN B 1 471 ? 10.602 -38.656 -23.984 1 95.56 471 GLN B O 1
ATOM 7866 N N . THR B 1 472 ? 9.164 -39.062 -25.562 1 95.75 472 THR B N 1
ATOM 7867 C CA . THR B 1 472 ? 8.844 -37.656 -25.75 1 95.75 472 THR B CA 1
ATOM 7868 C C . THR B 1 472 ? 8.18 -37.062 -24.5 1 95.75 472 THR B C 1
ATOM 7870 O O . THR B 1 472 ? 8.508 -35.938 -24.078 1 95.75 472 THR B O 1
ATOM 7873 N N . ALA B 1 473 ? 7.273 -37.844 -23.938 1 95.44 473 ALA B N 1
ATOM 7874 C CA . ALA B 1 473 ? 6.543 -37.375 -22.75 1 95.44 473 ALA B CA 1
ATOM 7875 C C . ALA B 1 473 ? 7.465 -37.25 -21.547 1 95.44 473 ALA B C 1
ATOM 7877 O O . ALA B 1 473 ? 7.25 -36.406 -20.672 1 95.44 473 ALA B O 1
ATOM 7878 N N . LEU B 1 474 ? 8.531 -38.031 -21.516 1 96.69 474 LEU B N 1
ATOM 7879 C CA . LEU B 1 474 ? 9.422 -38.062 -20.359 1 96.69 474 LEU B CA 1
ATOM 7880 C C . LEU B 1 474 ? 10.578 -37.094 -20.531 1 96.69 474 LEU B C 1
ATOM 7882 O O . LEU B 1 474 ? 11.328 -36.844 -19.578 1 96.69 474 LEU B O 1
ATOM 7886 N N . ASP B 1 475 ? 10.75 -36.5 -21.688 1 96.88 475 ASP B N 1
ATOM 7887 C CA . ASP B 1 475 ? 11.836 -35.562 -21.969 1 96.88 475 ASP B CA 1
ATOM 7888 C C . ASP B 1 475 ? 11.477 -34.156 -21.531 1 96.88 475 ASP B C 1
ATOM 7890 O O . ASP B 1 475 ? 10.617 -33.5 -22.125 1 96.88 475 ASP B O 1
ATOM 7894 N N . PRO B 1 476 ? 12.234 -33.625 -20.547 1 97.44 476 PRO B N 1
ATOM 7895 C CA . PRO B 1 476 ? 11.898 -32.281 -20.062 1 97.44 476 PRO B CA 1
ATOM 7896 C C . PRO B 1 476 ? 12.008 -31.203 -21.156 1 97.44 476 PRO B C 1
ATOM 7898 O O . PRO B 1 476 ? 11.25 -30.234 -21.156 1 97.44 476 PRO B O 1
ATOM 7901 N N . VAL B 1 477 ? 12.875 -31.359 -22.062 1 97.44 477 VAL B N 1
ATOM 7902 C CA . VAL B 1 477 ? 13.047 -30.406 -23.141 1 97.44 477 VAL B CA 1
ATOM 7903 C C . VAL B 1 477 ? 11.805 -30.406 -24.031 1 97.44 477 VAL B C 1
ATOM 7905 O O . VAL B 1 477 ? 11.312 -29.344 -24.422 1 97.44 477 VAL B O 1
ATOM 7908 N N . GLN B 1 478 ? 11.297 -31.578 -24.312 1 95.88 478 GLN B N 1
ATOM 7909 C CA . GLN B 1 478 ? 10.086 -31.688 -25.125 1 95.88 478 GLN B CA 1
ATOM 7910 C C . GLN B 1 478 ? 8.875 -31.141 -24.375 1 95.88 478 GLN B C 1
ATOM 7912 O O . GLN B 1 478 ? 8 -30.5 -24.969 1 95.88 478 GLN B O 1
ATOM 7917 N N . SER B 1 479 ? 8.812 -31.469 -23.078 1 95.94 479 SER B N 1
ATOM 7918 C CA . SER B 1 479 ? 7.746 -30.922 -22.25 1 95.94 479 SER B CA 1
ATOM 7919 C C . SER B 1 479 ? 7.652 -29.406 -22.375 1 95.94 479 SER B C 1
ATOM 7921 O O . SER B 1 479 ? 6.562 -28.859 -22.547 1 95.94 479 SER B O 1
ATOM 7923 N N . ILE B 1 480 ? 8.758 -28.719 -22.344 1 96.81 480 ILE B N 1
ATOM 7924 C CA . ILE B 1 480 ? 8.852 -27.266 -22.391 1 96.81 480 ILE B CA 1
ATOM 7925 C C . ILE B 1 480 ? 8.469 -26.766 -23.781 1 96.81 480 ILE B C 1
ATOM 7927 O O . ILE B 1 480 ? 7.719 -25.797 -23.906 1 96.81 480 ILE B O 1
ATOM 7931 N N . THR B 1 481 ? 8.883 -27.438 -24.781 1 95.25 481 THR B N 1
ATOM 7932 C CA . THR B 1 481 ? 8.734 -27 -26.156 1 95.25 481 THR B CA 1
ATOM 7933 C C . THR B 1 481 ? 7.266 -26.953 -26.562 1 95.25 481 THR B C 1
ATOM 7935 O O . THR B 1 481 ? 6.859 -26.094 -27.344 1 95.25 481 THR B O 1
ATOM 7938 N N . HIS B 1 482 ? 6.477 -27.766 -25.938 1 92.19 482 HIS B N 1
ATOM 7939 C CA . HIS B 1 482 ? 5.078 -27.859 -26.359 1 92.19 482 HIS B CA 1
ATOM 7940 C C . HIS B 1 482 ? 4.203 -26.906 -25.531 1 92.19 482 HIS B C 1
ATOM 7942 O O . HIS B 1 482 ? 3.021 -26.734 -25.844 1 92.19 482 HIS B O 1
ATOM 7948 N N . LYS B 1 483 ? 4.715 -26.312 -24.578 1 95.44 483 LYS B N 1
ATOM 7949 C CA . LYS B 1 483 ? 3.967 -25.375 -23.75 1 95.44 483 LYS B CA 1
ATOM 7950 C C . LYS B 1 483 ? 4.148 -23.938 -24.234 1 95.44 483 LYS B C 1
ATOM 7952 O O . LYS B 1 483 ? 4.805 -23.125 -23.562 1 95.44 483 LYS B O 1
ATOM 7957 N N . THR B 1 484 ? 3.453 -23.594 -25.281 1 94.06 484 THR B N 1
ATOM 7958 C CA . THR B 1 484 ? 3.676 -22.375 -26.031 1 94.06 484 THR B CA 1
ATOM 7959 C C . THR B 1 484 ? 2.613 -21.328 -25.688 1 94.06 484 THR B C 1
ATOM 7961 O O . THR B 1 484 ? 2.66 -20.203 -26.172 1 94.06 484 THR B O 1
ATOM 7964 N N . GLY B 1 485 ? 1.593 -21.672 -24.906 1 92.25 485 GLY B N 1
ATOM 7965 C CA . GLY B 1 485 ? 0.553 -20.703 -24.562 1 92.25 485 GLY B CA 1
ATOM 7966 C C . GLY B 1 485 ? 1.086 -19.469 -23.875 1 92.25 485 GLY B C 1
ATOM 7967 O O . GLY B 1 485 ? 2.25 -19.438 -23.469 1 92.25 485 GLY B O 1
ATOM 7968 N N . PRO B 1 486 ? 0.245 -18.438 -23.688 1 93.88 486 PRO B N 1
ATOM 7969 C CA . PRO B 1 486 ? 0.679 -17.203 -23.047 1 93.88 486 PRO B CA 1
ATOM 7970 C C . PRO B 1 486 ? 1.242 -17.438 -21.641 1 93.88 486 PRO B C 1
ATOM 7972 O O . PRO B 1 486 ? 0.546 -17.969 -20.781 1 93.88 486 PRO B O 1
ATOM 7975 N N . GLY B 1 487 ? 2.498 -16.984 -21.516 1 96.44 487 GLY B N 1
ATOM 7976 C CA . GLY B 1 487 ? 3.109 -16.984 -20.203 1 96.44 487 GLY B CA 1
ATOM 7977 C C . GLY B 1 487 ? 3.791 -18.297 -19.859 1 96.44 487 GLY B C 1
ATOM 7978 O O . GLY B 1 487 ? 4.367 -18.453 -18.781 1 96.44 487 GLY B O 1
ATOM 7979 N N . MET B 1 488 ? 3.766 -19.266 -20.781 1 96.94 488 MET B N 1
ATOM 7980 C CA . MET B 1 488 ? 4.305 -20.594 -20.516 1 96.94 488 MET B CA 1
ATOM 7981 C C . MET B 1 488 ? 5.793 -20.656 -20.844 1 96.94 488 MET B C 1
ATOM 7983 O O . MET B 1 488 ? 6.375 -19.656 -21.281 1 96.94 488 MET B O 1
ATOM 7987 N N . PRO B 1 489 ? 6.523 -21.734 -20.578 1 97.38 489 PRO B N 1
ATOM 7988 C CA . PRO B 1 489 ? 7.988 -21.75 -20.531 1 97.38 489 PRO B CA 1
ATOM 7989 C C . PRO B 1 489 ? 8.617 -21.859 -21.906 1 97.38 489 PRO B C 1
ATOM 7991 O O . PRO B 1 489 ? 9.836 -21.719 -22.047 1 97.38 489 PRO B O 1
ATOM 7994 N N . ALA B 1 490 ? 7.828 -22.172 -22.969 1 97.56 490 ALA B N 1
ATOM 7995 C CA . ALA B 1 490 ? 8.43 -22.312 -24.297 1 97.56 490 ALA B CA 1
ATOM 7996 C C . ALA B 1 490 ? 9.148 -21.031 -24.703 1 97.56 490 ALA B C 1
ATOM 7998 O O . ALA B 1 490 ? 8.758 -19.938 -24.297 1 97.56 490 ALA B O 1
ATOM 7999 N N . ILE B 1 491 ? 10.133 -21.125 -25.594 1 97.44 491 ILE B N 1
ATOM 8000 C CA . ILE B 1 491 ? 10.992 -20.016 -26 1 97.44 491 ILE B CA 1
ATOM 8001 C C . ILE B 1 491 ? 10.148 -18.891 -26.562 1 97.44 491 ILE B C 1
ATOM 8003 O O . ILE B 1 491 ? 10.375 -17.719 -26.234 1 97.44 491 ILE B O 1
ATOM 8007 N N . SER B 1 492 ? 9.18 -19.203 -27.344 1 96.56 492 SER B N 1
ATOM 8008 C CA . SER B 1 492 ? 8.352 -18.188 -27.969 1 96.56 492 SER B CA 1
ATOM 8009 C C . SER B 1 492 ? 7.582 -17.375 -26.938 1 96.56 492 SER B C 1
ATOM 8011 O O . SER B 1 492 ? 7.551 -16.141 -27 1 96.56 492 SER B O 1
ATOM 8013 N N . SER B 1 493 ? 6.969 -18.047 -26 1 96.88 493 SER B N 1
ATOM 8014 C CA . SER B 1 493 ? 6.195 -17.391 -24.938 1 96.88 493 SER B CA 1
ATOM 8015 C C . SER B 1 493 ? 7.094 -16.547 -24.047 1 96.88 493 SER B C 1
ATOM 8017 O O . SER B 1 493 ? 6.758 -15.398 -23.734 1 96.88 493 SER B O 1
ATOM 8019 N N . VAL B 1 494 ? 8.234 -17.047 -23.656 1 98.06 494 VAL B N 1
ATOM 8020 C CA . VAL B 1 494 ? 9.141 -16.359 -22.75 1 98.06 494 VAL B CA 1
ATOM 8021 C C . VAL B 1 494 ? 9.742 -15.141 -23.453 1 98.06 494 VAL B C 1
ATOM 8023 O O . VAL B 1 494 ? 9.891 -14.078 -22.859 1 98.06 494 VAL B O 1
ATOM 8026 N N . THR B 1 495 ? 10.102 -15.305 -24.75 1 97.88 495 THR B N 1
ATOM 8027 C CA . THR B 1 495 ? 10.641 -14.18 -25.5 1 97.88 495 THR B CA 1
ATOM 8028 C C . THR B 1 495 ? 9.633 -13.047 -25.594 1 97.88 495 THR B C 1
ATOM 8030 O O . THR B 1 495 ? 10 -11.867 -25.5 1 97.88 495 THR B O 1
ATOM 8033 N N . GLN B 1 496 ? 8.367 -13.375 -25.766 1 97.5 496 GLN B N 1
ATOM 8034 C CA . GLN B 1 496 ? 7.32 -12.359 -25.797 1 97.5 496 GLN B CA 1
ATOM 8035 C C . GLN B 1 496 ? 7.227 -11.641 -24.453 1 97.5 496 GLN B C 1
ATOM 8037 O O . GLN B 1 496 ? 7.066 -10.422 -24.406 1 97.5 496 GLN B O 1
ATOM 8042 N N . MET B 1 497 ? 7.305 -12.359 -23.375 1 97.81 497 MET B N 1
ATOM 8043 C CA . MET B 1 497 ? 7.258 -11.766 -22.047 1 97.81 497 MET B CA 1
ATOM 8044 C C . MET B 1 497 ? 8.445 -10.836 -21.828 1 97.81 497 MET B C 1
ATOM 8046 O O . MET B 1 497 ? 8.289 -9.75 -21.266 1 97.81 497 MET B O 1
ATOM 8050 N N . ILE B 1 498 ? 9.641 -11.289 -22.266 1 98.38 498 ILE B N 1
ATOM 8051 C CA . ILE B 1 498 ? 10.844 -10.469 -22.109 1 98.38 498 ILE B CA 1
ATOM 8052 C C . ILE B 1 498 ? 10.688 -9.18 -22.922 1 98.38 498 ILE B C 1
ATOM 8054 O O . ILE B 1 498 ? 10.969 -8.086 -22.422 1 98.38 498 ILE B O 1
ATOM 8058 N N . THR B 1 499 ? 10.203 -9.305 -24.125 1 97.88 499 THR B N 1
ATOM 8059 C CA . THR B 1 499 ? 10.023 -8.148 -24.984 1 97.88 499 THR B CA 1
ATOM 8060 C C . THR B 1 499 ? 9.031 -7.16 -24.375 1 97.88 499 THR B C 1
ATOM 8062 O O . THR B 1 499 ? 9.273 -5.953 -24.375 1 97.88 499 THR B O 1
ATOM 8065 N N . THR B 1 500 ? 7.934 -7.66 -23.906 1 97.62 500 THR B N 1
ATOM 8066 C CA . THR B 1 500 ? 6.941 -6.82 -23.234 1 97.62 500 THR B CA 1
ATOM 8067 C C . THR B 1 500 ? 7.547 -6.117 -22.031 1 97.62 500 THR B C 1
ATOM 8069 O O . THR B 1 500 ? 7.297 -4.934 -21.812 1 97.62 500 THR B O 1
ATOM 8072 N N . GLY B 1 501 ? 8.289 -6.871 -21.234 1 98.19 501 GLY B N 1
ATOM 8073 C CA . GLY B 1 501 ? 8.969 -6.293 -20.094 1 98.19 501 GLY B CA 1
ATOM 8074 C C . GLY B 1 501 ? 9.953 -5.203 -20.469 1 98.19 501 GLY B C 1
ATOM 8075 O O . GLY B 1 501 ? 10.055 -4.184 -19.781 1 98.19 501 GLY B O 1
ATOM 8076 N N . GLN B 1 502 ? 10.688 -5.441 -21.547 1 98.25 502 GLN B N 1
ATOM 8077 C CA . GLN B 1 502 ? 11.672 -4.465 -22.016 1 98.25 502 GLN B CA 1
ATOM 8078 C C . GLN B 1 502 ? 10.992 -3.172 -22.453 1 98.25 502 GLN B C 1
ATOM 8080 O O . GLN B 1 502 ? 11.5 -2.078 -22.203 1 98.25 502 GLN B O 1
ATOM 8085 N N . LYS B 1 503 ? 9.867 -3.289 -23.109 1 98 503 LYS B N 1
ATOM 8086 C CA . LYS B 1 503 ? 9.094 -2.111 -23.5 1 98 503 LYS B CA 1
ATOM 8087 C C . LYS B 1 503 ? 8.625 -1.335 -22.281 1 98 503 LYS B C 1
ATOM 8089 O O . LYS B 1 503 ? 8.648 -0.102 -22.266 1 98 503 LYS B O 1
ATOM 8094 N N . ASP B 1 504 ? 8.148 -2.078 -21.312 1 97.94 504 ASP B N 1
ATOM 8095 C CA . ASP B 1 504 ? 7.703 -1.443 -20.078 1 97.94 504 ASP B CA 1
ATOM 8096 C C . ASP B 1 504 ? 8.852 -0.702 -19.391 1 97.94 504 ASP B C 1
ATOM 8098 O O . ASP B 1 504 ? 8.688 0.441 -18.969 1 97.94 504 ASP B O 1
ATOM 8102 N N . VAL B 1 505 ? 10.039 -1.322 -19.266 1 98.31 505 VAL B N 1
ATOM 8103 C CA . VAL B 1 505 ? 11.219 -0.729 -18.656 1 98.31 505 VAL B CA 1
ATOM 8104 C C . VAL B 1 505 ? 11.609 0.541 -19.406 1 98.31 505 VAL B C 1
ATOM 8106 O O . VAL B 1 505 ? 11.977 1.546 -18.781 1 98.31 505 VAL B O 1
ATOM 8109 N N . ALA B 1 506 ? 11.57 0.488 -20.688 1 97.69 506 ALA B N 1
ATOM 8110 C CA . ALA B 1 506 ? 11.898 1.657 -21.5 1 97.69 506 ALA B CA 1
ATOM 8111 C C . ALA B 1 506 ? 10.961 2.822 -21.188 1 97.69 506 ALA B C 1
ATOM 8113 O O . ALA B 1 506 ? 11.414 3.961 -21.031 1 97.69 506 ALA B O 1
ATOM 8114 N N . ALA B 1 507 ? 9.688 2.539 -21.141 1 97.75 507 ALA B N 1
ATOM 8115 C CA . ALA B 1 507 ? 8.695 3.572 -20.844 1 97.75 507 ALA B CA 1
ATOM 8116 C C . ALA B 1 507 ? 8.914 4.164 -19.453 1 97.75 507 ALA B C 1
ATOM 8118 O O . ALA B 1 507 ? 8.805 5.379 -19.266 1 97.75 507 ALA B O 1
ATOM 8119 N N . ARG B 1 508 ? 9.156 3.277 -18.5 1 98.19 508 ARG B N 1
ATOM 8120 C CA . ARG B 1 508 ? 9.359 3.73 -17.125 1 98.19 508 ARG B CA 1
ATOM 8121 C C . ARG B 1 508 ? 10.648 4.523 -16.984 1 98.19 508 ARG B C 1
ATOM 8123 O O . ARG B 1 508 ? 10.734 5.453 -16.188 1 98.19 508 ARG B O 1
ATOM 8130 N N . SER B 1 509 ? 11.672 4.137 -17.766 1 98.12 509 SER B N 1
ATOM 8131 C CA . SER B 1 509 ? 12.93 4.879 -17.781 1 98.12 509 SER B CA 1
ATOM 8132 C C . SER B 1 509 ? 12.727 6.297 -18.297 1 98.12 509 SER B C 1
ATOM 8134 O O . SER B 1 50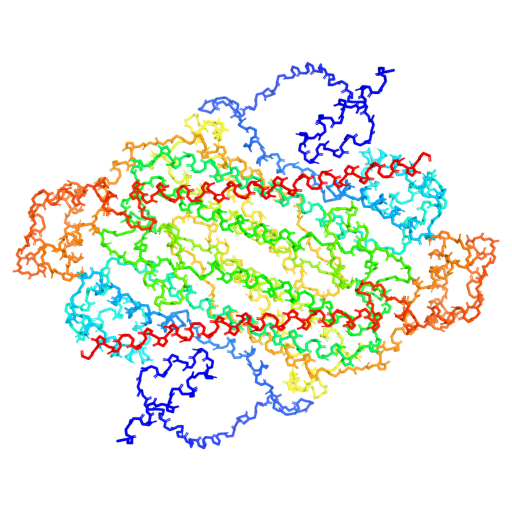9 ? 13.336 7.242 -17.797 1 98.12 509 SER B O 1
ATOM 8136 N N . VAL B 1 510 ? 11.891 6.461 -19.281 1 97.75 510 VAL B N 1
ATOM 8137 C CA . VAL B 1 510 ? 11.578 7.781 -19.828 1 97.75 510 VAL B CA 1
ATOM 8138 C C . VAL B 1 510 ? 10.875 8.617 -18.75 1 97.75 510 VAL B C 1
ATOM 8140 O O . VAL B 1 510 ? 11.195 9.797 -18.578 1 97.75 510 VAL B O 1
ATOM 8143 N N . TRP B 1 511 ? 9.906 8.008 -18.141 1 97.81 511 TRP B N 1
ATOM 8144 C CA . TRP B 1 511 ? 9.211 8.695 -17.062 1 97.81 511 TRP B CA 1
ATOM 8145 C C . TRP B 1 511 ? 10.188 9.172 -15.992 1 97.81 511 TRP B C 1
ATOM 8147 O O . TRP B 1 511 ? 10.109 10.32 -15.531 1 97.81 511 TRP B O 1
ATOM 8157 N N . LEU B 1 512 ? 11.102 8.273 -15.562 1 98.12 512 LEU B N 1
ATOM 8158 C CA . LEU B 1 512 ? 12.078 8.555 -14.523 1 98.12 512 LEU B CA 1
ATOM 8159 C C . LEU B 1 512 ? 12.969 9.734 -14.922 1 98.12 512 LEU B C 1
ATOM 8161 O O . LEU B 1 512 ? 13.203 10.641 -14.117 1 98.12 512 LEU B O 1
ATOM 8165 N N . GLU B 1 513 ? 13.477 9.703 -16.125 1 97.5 513 GLU B N 1
ATOM 8166 C CA . GLU B 1 513 ? 14.359 10.766 -16.609 1 97.5 513 GLU B CA 1
ATOM 8167 C C . GLU B 1 513 ? 13.625 12.102 -16.656 1 97.5 513 GLU B C 1
ATOM 8169 O O . GLU B 1 513 ? 14.219 13.148 -16.391 1 97.5 513 GLU B O 1
ATOM 8174 N N . LYS B 1 514 ? 12.367 12.055 -17.031 1 97.69 514 LYS B N 1
ATOM 8175 C CA . LYS B 1 514 ? 11.57 13.273 -17.062 1 97.69 514 LYS B CA 1
ATOM 8176 C C . LYS B 1 514 ? 11.469 13.891 -15.664 1 97.69 514 LYS B C 1
ATOM 8178 O O . LYS B 1 514 ? 11.586 15.109 -15.508 1 97.69 514 LYS B O 1
ATOM 8183 N N . GLN B 1 515 ? 11.203 13.055 -14.648 1 97.44 515 GLN B N 1
ATOM 8184 C CA . GLN B 1 515 ? 11.086 13.555 -13.281 1 97.44 515 GLN B CA 1
ATOM 8185 C C . GLN B 1 515 ? 12.422 14.102 -12.781 1 97.44 515 GLN B C 1
ATOM 8187 O O . GLN B 1 515 ? 12.469 15.18 -12.18 1 97.44 515 GLN B O 1
ATOM 8192 N N . LYS B 1 516 ? 13.516 13.367 -13.016 1 97 516 LYS B N 1
ATOM 8193 C CA . LYS B 1 516 ? 14.844 13.797 -12.586 1 97 516 LYS B CA 1
ATOM 8194 C C . LYS B 1 516 ? 15.219 15.133 -13.219 1 97 516 LYS B C 1
ATOM 8196 O O . LYS B 1 516 ? 15.727 16.031 -12.539 1 97 516 LYS B O 1
ATOM 8201 N N . THR B 1 517 ? 14.961 15.281 -14.508 1 97.12 517 THR B N 1
ATOM 8202 C CA . THR B 1 517 ? 15.281 16.5 -15.242 1 97.12 517 THR B CA 1
ATOM 8203 C C . THR B 1 517 ? 14.445 17.672 -14.734 1 97.12 517 THR B C 1
ATOM 8205 O O . THR B 1 517 ? 14.969 18.766 -14.555 1 97.12 517 THR B O 1
ATOM 8208 N N . TYR B 1 518 ? 13.203 17.391 -14.508 1 97.56 518 TYR B N 1
ATOM 8209 C CA . TYR B 1 518 ? 12.312 18.438 -14 1 97.56 518 TYR B CA 1
ATOM 8210 C C . TYR B 1 518 ? 12.789 18.953 -12.648 1 97.56 518 TYR B C 1
ATOM 8212 O O . TYR B 1 518 ? 12.891 20.156 -12.438 1 97.56 518 TYR B O 1
ATOM 8220 N N . LEU B 1 519 ? 13.07 18.062 -11.727 1 97.38 519 LEU B N 1
ATOM 8221 C CA . LEU B 1 519 ? 13.461 18.438 -10.375 1 97.38 519 LEU B CA 1
ATOM 8222 C C . LEU B 1 519 ? 14.805 19.172 -10.383 1 97.38 519 LEU B C 1
ATOM 8224 O O . LEU B 1 519 ? 15 20.125 -9.641 1 97.38 519 LEU B O 1
ATOM 8228 N N . SER B 1 520 ? 15.758 18.672 -11.18 1 96.56 520 SER B N 1
ATOM 8229 C CA . SER B 1 520 ? 17.047 19.344 -11.312 1 96.56 520 SER B CA 1
ATOM 8230 C C . SER B 1 520 ? 16.891 20.766 -11.844 1 96.56 520 SER B C 1
ATOM 8232 O O . SER B 1 520 ? 17.531 21.688 -11.344 1 96.56 520 SER B O 1
ATOM 8234 N N . ARG B 1 521 ? 16.062 20.906 -12.844 1 96.81 521 ARG B N 1
ATOM 8235 C CA . ARG B 1 521 ? 15.805 22.219 -13.414 1 96.81 521 ARG B CA 1
ATOM 8236 C C . ARG B 1 521 ? 15.188 23.156 -12.383 1 96.81 521 ARG B C 1
ATOM 8238 O O . ARG B 1 521 ? 15.578 24.312 -12.273 1 96.81 521 ARG B O 1
ATOM 8245 N N . LYS B 1 522 ? 14.227 22.656 -11.641 1 97.19 522 LYS B N 1
ATOM 8246 C CA . LYS B 1 522 ? 13.547 23.484 -10.641 1 97.19 522 LYS B CA 1
ATOM 8247 C C . LYS B 1 522 ? 14.516 23.906 -9.539 1 97.19 522 LYS B C 1
ATOM 8249 O O . LYS B 1 522 ? 14.469 25.062 -9.078 1 97.19 522 LYS B O 1
ATOM 8254 N N . ASN B 1 523 ? 15.359 23.016 -9.133 1 96.56 523 ASN B N 1
ATOM 8255 C CA . ASN B 1 523 ? 16.375 23.359 -8.133 1 96.56 523 ASN B CA 1
ATOM 8256 C C . ASN B 1 523 ? 17.328 24.438 -8.641 1 96.56 523 ASN B C 1
ATOM 8258 O O . ASN B 1 523 ? 17.641 25.375 -7.91 1 96.56 523 ASN B O 1
ATOM 8262 N N . GLN B 1 524 ? 17.734 24.328 -9.875 1 95.69 524 GLN B N 1
ATOM 8263 C CA . GLN B 1 524 ? 18.625 25.297 -10.477 1 95.69 524 GLN B CA 1
ATOM 8264 C C . GLN B 1 524 ? 17.953 26.672 -10.609 1 95.69 524 GLN B C 1
ATOM 8266 O O . GLN B 1 524 ? 18.547 27.703 -10.297 1 95.69 524 GLN B O 1
ATOM 8271 N N . GLU B 1 525 ? 16.766 26.609 -11.07 1 96.94 525 GLU B N 1
ATOM 8272 C CA . GLU B 1 525 ? 16 27.844 -11.203 1 96.94 525 GLU B CA 1
ATOM 8273 C C . GLU B 1 525 ? 15.844 28.562 -9.867 1 96.94 525 GLU B C 1
ATOM 8275 O O . GLU B 1 525 ? 15.93 29.781 -9.789 1 96.94 525 GLU B O 1
ATOM 8280 N N . LEU B 1 526 ? 15.602 27.781 -8.812 1 97.5 526 LEU B N 1
ATOM 8281 C CA . LEU B 1 526 ? 15.422 28.359 -7.484 1 97.5 526 LEU B CA 1
ATOM 8282 C C . LEU B 1 526 ? 16.703 29.016 -6.992 1 97.5 526 LEU B C 1
ATOM 8284 O O . LEU B 1 526 ? 16.688 30.125 -6.461 1 97.5 526 LEU B O 1
ATOM 8288 N N . ILE B 1 527 ? 17.812 28.359 -7.195 1 95.56 527 ILE B N 1
ATOM 8289 C CA . ILE B 1 527 ? 19.109 28.859 -6.734 1 95.56 527 ILE B CA 1
ATOM 8290 C C . ILE B 1 527 ? 19.469 30.125 -7.516 1 95.56 527 ILE B C 1
ATOM 8292 O O . ILE B 1 527 ? 19.953 31.094 -6.938 1 95.56 527 ILE B O 1
ATOM 8296 N N . GLU B 1 528 ? 19.219 30.109 -8.812 1 96 528 GLU B N 1
ATOM 8297 C CA . GLU B 1 528 ? 19.5 31.266 -9.641 1 96 528 GLU B CA 1
ATOM 8298 C C . GLU B 1 528 ? 18.625 32.469 -9.25 1 96 528 GLU B C 1
ATOM 8300 O O . GLU B 1 528 ? 19.094 33.594 -9.172 1 96 528 GLU B O 1
ATOM 8305 N N . LEU B 1 529 ? 17.391 32.125 -9.047 1 96.62 529 LEU B N 1
ATOM 8306 C CA . LEU B 1 529 ? 16.469 33.156 -8.641 1 96.62 529 LEU B CA 1
ATOM 8307 C C . LEU B 1 529 ? 16.859 33.75 -7.285 1 96.62 529 LEU B C 1
ATOM 8309 O O . LEU B 1 529 ? 16.828 34.969 -7.098 1 96.62 529 LEU B O 1
ATOM 8313 N N . ALA B 1 530 ? 17.25 32.906 -6.312 1 96.44 530 ALA B N 1
ATOM 8314 C CA . ALA B 1 530 ? 17.703 33.344 -5.004 1 96.44 530 ALA B CA 1
ATOM 8315 C C . ALA B 1 530 ? 18.953 34.219 -5.141 1 96.44 530 ALA B C 1
ATOM 8317 O O . ALA B 1 530 ? 19.094 35.219 -4.43 1 96.44 530 ALA B O 1
ATOM 8318 N N . GLY B 1 531 ? 19.859 33.875 -6.031 1 94.19 531 GLY B N 1
ATOM 8319 C CA . GLY B 1 531 ? 21.047 34.656 -6.297 1 94.19 531 GLY B CA 1
ATOM 8320 C C . GLY B 1 531 ? 20.734 36.031 -6.84 1 94.19 531 GLY B C 1
ATOM 8321 O O . GLY B 1 531 ? 21.469 37 -6.559 1 94.19 531 GLY B O 1
ATOM 8322 N N . SER B 1 532 ? 19.688 36.125 -7.59 1 93.81 532 SER B N 1
ATOM 8323 C CA . SER B 1 532 ? 19.312 37.406 -8.188 1 93.81 532 SER B CA 1
ATOM 8324 C C . SER B 1 532 ? 18.828 38.375 -7.129 1 93.81 532 SER B C 1
ATOM 8326 O O . SER B 1 532 ? 18.938 39.594 -7.305 1 93.81 532 SER B O 1
ATOM 8328 N N . TYR B 1 533 ? 18.25 37.875 -6.078 1 91.12 533 TYR B N 1
ATOM 8329 C CA . TYR B 1 533 ? 17.797 38.719 -4.98 1 91.12 533 TYR B CA 1
ATOM 8330 C C . TYR B 1 533 ? 18.984 39.156 -4.113 1 91.12 533 TYR B C 1
ATOM 8332 O O . TYR B 1 533 ? 18.906 40.156 -3.4 1 91.12 533 TYR B O 1
ATOM 8340 N N . SER B 1 534 ? 20.047 38.469 -4.133 1 85.75 534 SER B N 1
ATOM 8341 C CA . SER B 1 534 ? 21.203 38.719 -3.268 1 85.75 534 SER B CA 1
ATOM 8342 C C . SER B 1 534 ? 22.125 39.781 -3.867 1 85.75 534 SER B C 1
ATOM 8344 O O . SER B 1 534 ? 23.109 40.156 -3.238 1 85.75 534 SER B O 1
ATOM 8346 N N . GLN B 1 535 ? 21.984 40.156 -5.129 1 78.19 535 GLN B N 1
ATOM 8347 C CA . GLN B 1 535 ? 22.781 41.188 -5.758 1 78.19 535 GLN B CA 1
ATOM 8348 C C . GLN B 1 535 ? 22.234 42.594 -5.438 1 78.19 535 GLN B C 1
ATOM 8350 O O . GLN B 1 535 ? 21.031 42.75 -5.219 1 78.19 535 GLN B O 1
#

Foldseek 3Di:
DVVVVVVVVLVVVLLPDQPVCNLVVLLPDDPPPPPPPPCPVPPPPVVQQDFPLNDAADPLLVLLVDLVPDPDWPLVLLLSLLLLLLLLLLVQCCVLVVDDLVLLLLLLVLSSVLVVVCVVPVVCSDPVNVLVSSCVRRNPSSVSSCPFAAVQLSVLQSQLLSVLSLLLLLLVLLLLLLVLLLVLLVVKLQQKFFDDDPNHGAAIFISSLVSLVLSVLSLVLSVLSVVLSLVSLARLTQLHLQPGDPRPGDRQSSSLLQLSPSHHPPRSQCSRQPDVSQLSVLVSLLSNLVSLLVVLVVVQVCCDPVNVFKHWRSSQWGDDPVDSVDTHNVLSVSSNVLSVVSVVLSVCQVVQSVVDDRGHDPSGDGDTPSNSSSSSSSSSSSSNRSNRMGGDSVSRQVCLLFACNLLQLQLVLQCVQAVDDSVLSVQLSVQLVVVCVVVPGGLQPRAQVSSQVSCCVRPVGGGDDDRVNSNLSSRSSSSQCVQQPASGRHSNNSVVSSVVSVVSSVVSVVVSVVSSVSSVVSSVVSSVVSVVSND/DVVVVVVVVLVVVLLPDQPVCNLVVLLPDDPPPPPPPCCCVPPPPPVQQDFPLNDAADPLLVLLVDLVPDPDWPLVLLLSLLLLLLLLLLVQCCVLVVDDLVLLLLLLVLSSVLVVVCVVPVVCSDPVNVLVSSCVRRNPSSVSSCPFAAVQLSVLQSQLLSVLSLLLLLLVLLLLLLVLLLVLLVVKLQQKFFDDDVNHGAAIFIPSLVSLVLSVLSLVLSVLSVVLSLVSLARLTQLHLQPGDPRPGDRQSSSLLQLSPSHHPPRSQCSRQPDVSQLSVLVSLLSNLVSLLVVLVVVQVCVDPVNVFKHWRSSQWGDDPVDSPDTHNVLSVSSNVLSVVSVVLSVCQVVQSVVDDRGHDPSGDGDTPSSSSSSSSSSSSVSNRSNRMGGDSVSRQVCLLFACNLLQLQLVLQCVQAVDDSVLSVQLSVQLVVVCVVVPGGLQPRAQVSSQVSCCVRPVGGGDDDRVNSNLSSRSSSSQCVQQPASGRHSNNSVVSSVVSVVSSVVSVVVSVVSSVSSVVSSVVSSVVSVVSND

Sequence (1070 aa):
MKFKILCSLTLAIYLFLPLKLKAQFITGKDPIPESSTNNSGKSLQDASRIGRTSGSKAPEFQELYDYEVSTKNLVSATFPYQSLLHRAYVIMLTEQKIIDHKEAKSILNGLVKVDKLALENPSLQVYLPYEAQLIKEVGSAGGKMHIGRSRNDLDNTTNRMYLRDQLIEVIDAVIRLRKAIQTKAMDHLQTVMVIYTHRKEAQPGTLAHYLTAIDESLAKSLERYIQLYDRIDQSPLGSGASGGTGWPLDRYRVADLLGFNRQLVVNTIEGVAGWDHIAEFAADNAIFMSDLSRLASELQLWSTDEYNSVEMDNSYAGISSMMPQKKNPDALERTRKASALTMGQLVAILSSTNSIEYQHSGVRVMLEPKSLDAVLAATHTMTGVVSTLHVNKETMLKYARENFSTMTDLADLLVRSNHLDFRDAHEVIASVVNNALKQKKTADQITVEMIQTAAKERLGHELSVTAKQLQTALDPVQSITHKTGPGMPAISSVTQMITTGQKDVAARSVWLEKQKTYLSRKNQELIELAGSYSQMKFKILCSLTLAIYLFLPLKLKAQFITGKDPIPESSTNNSGKSLQDASRIGRTSGSKAPEFQELYDYEVSTKNLVSATFPYQSLLHRAYVIMLTEQKIIDHKEAKSILNGLVKVDKLALENPSLQVYLPYEAQLIKEVGSAGGKMHIGRSRNDLDNTTNRMYLRDQLIEVIDAVIRLRKAIQTKAMDHLQTVMVIYTHRKEAQPGTLAHYLTAIDESLAKSLERYIQLYDRIDQSPLGSGASGGTGWPLDRYRVADLLGFNRQLVVNTIEGVAGWDHIAEFAADNAIFMSDLSRLASELQLWSTDEYNSVEMDNSYAGISSMMPQKKNPDALERTRKASALTMGQLVAILSSTNSIEYQHSGVRVMLEPKSLDAVLAATHTMTGVVSTLHVNKETMLKYARENFSTMTDLADLLVRSNHLDFRDAHEVIASVVNNALKQKKTADQITVEMIQTAAKERLGHELSVTAKQLQTALDPVQSITHKTGPGMPAISSVTQMITTGQKDVAARSVWLEKQKTYLSRKNQELIELAGSYSQ

pLDDT: mean 88.34, std 17.86, range [23.2, 98.81]

Organism: NCBI:txid1503925

Solvent-accessible surface area (backbone atoms only — not comparable to full-atom values): 53638 Å² total; per-residue (Å²): 122,72,73,68,52,59,64,55,55,62,53,56,62,49,72,76,43,59,81,78,58,41,66,65,62,72,73,69,68,65,74,67,65,73,66,73,67,71,66,71,57,69,63,69,60,63,78,66,37,44,68,75,24,51,58,67,68,35,72,41,43,47,35,58,56,48,41,73,70,52,82,73,41,61,57,71,66,29,32,67,44,44,56,52,49,53,53,34,47,46,52,45,36,38,76,61,62,73,41,52,69,68,45,45,21,42,38,54,51,27,47,59,53,46,53,57,50,24,74,78,35,67,70,37,49,40,67,68,53,32,48,53,51,27,23,72,69,49,37,61,49,29,37,48,71,52,64,56,51,28,72,47,5,51,49,47,34,22,48,32,54,44,50,47,53,50,49,50,51,47,53,51,43,52,50,52,28,44,51,29,40,48,53,48,20,66,78,21,50,79,34,41,25,62,38,46,42,71,87,34,75,52,24,39,29,18,49,17,36,55,36,49,19,52,42,54,55,49,49,54,47,50,50,52,54,60,61,46,46,64,69,38,44,36,31,14,48,56,8,9,76,27,46,30,35,70,58,82,70,59,50,50,56,34,16,39,44,72,50,24,78,51,28,58,39,50,33,9,46,31,22,43,28,62,55,60,59,55,48,50,51,32,42,53,47,28,55,46,30,23,55,50,17,4,48,28,46,40,50,53,54,29,45,33,82,87,60,42,34,33,42,76,40,40,38,49,38,34,54,45,96,82,42,63,85,45,70,37,62,44,50,37,52,50,31,37,52,39,26,53,51,30,42,51,52,33,51,49,26,53,54,30,44,45,72,34,47,53,54,33,57,86,67,57,51,76,83,50,54,52,52,53,43,33,54,48,19,34,40,44,26,50,26,53,49,56,62,51,48,40,72,34,51,66,51,25,38,49,50,31,35,40,39,69,22,34,50,65,48,41,28,49,48,44,22,69,60,58,68,42,31,46,59,59,26,46,50,32,48,52,45,36,50,53,51,31,54,74,67,70,45,42,45,67,65,65,49,65,65,50,48,36,53,27,23,35,73,72,70,69,41,76,70,72,73,52,68,67,57,50,52,46,29,40,31,41,70,52,53,21,62,53,10,52,48,86,31,13,30,7,56,70,21,36,50,51,53,46,51,52,49,50,54,51,49,53,53,51,50,50,53,51,51,50,52,54,51,49,43,54,48,26,51,50,52,42,52,52,53,50,51,61,49,53,105,121,72,76,68,54,61,64,55,57,62,52,58,62,49,73,76,42,60,76,78,59,43,64,65,61,74,73,70,67,63,75,65,66,73,66,74,66,72,66,70,55,70,65,68,60,60,79,65,35,44,68,77,24,53,56,68,69,33,72,42,44,47,33,58,55,48,42,74,71,52,82,72,42,60,58,70,67,28,32,66,44,45,57,52,48,53,52,33,46,46,52,45,35,38,76,60,63,75,39,50,69,68,46,46,21,43,38,55,52,27,46,58,55,46,51,57,51,24,76,77,36,68,71,37,49,40,67,70,53,33,45,53,51,28,23,71,68,47,38,62,49,29,36,47,71,50,65,56,51,29,71,46,6,50,48,47,33,22,48,31,55,43,50,46,54,51,50,51,51,47,53,52,42,52,50,53,29,45,51,30,39,49,54,48,20,67,76,21,52,81,34,41,26,62,38,45,42,71,88,35,74,52,24,39,30,18,49,17,37,54,36,48,19,53,41,55,54,49,48,53,46,50,50,52,54,60,62,46,47,65,68,37,43,36,30,14,48,57,9,9,76,26,46,30,37,70,59,81,72,59,49,51,57,36,16,40,43,72,50,24,79,51,29,58,38,50,32,10,46,31,22,42,29,61,59,60,57,56,49,48,51,31,42,51,48,27,55,46,31,24,55,52,16,3,47,29,46,39,52,53,54,29,45,32,81,88,60,42,34,33,42,75,41,40,40,48,38,34,56,48,95,76,42,64,86,45,71,37,62,43,51,37,53,50,32,38,51,37,26,54,51,31,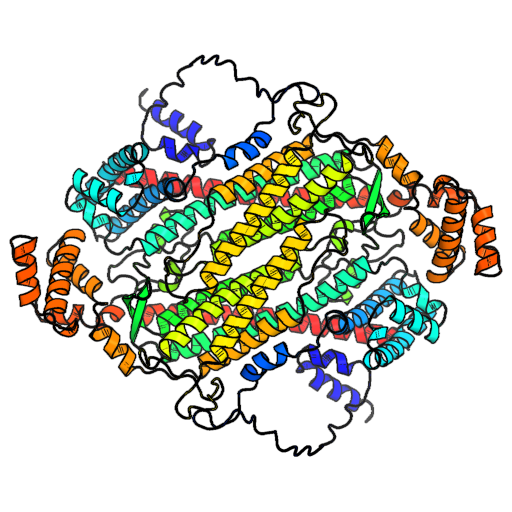41,52,51,33,51,50,27,52,55,30,44,46,71,34,47,52,53,33,57,85,68,57,52,76,83,51,54,52,52,53,43,33,54,46,18,34,41,44,24,50,27,53,48,56,62,51,49,40,73,34,52,65,51,25,38,49,51,32,34,40,40,68,20,33,50,63,46,42,29,50,48,44,21,70,61,57,69,41,31,46,58,60,26,46,51,30,48,52,46,36,50,54,51,30,53,75,68,72,44,44,44,68,65,66,49,63,66,50,48,36,53,27,23,35,73,73,70,71,43,75,70,71,74,52,71,67,58,49,52,46,27,41,31,39,69,52,53,22,62,54,11,53,48,84,31,14,31,7,57,69,20,35,51,51,51,46,52,53,48,50,53,50,50,52,54,52,48,52,52,50,50,52,52,54,51,49,44,53,49,27,52,48,50,41,52,53,54,50,51,61,49,54,104

Radius of gyration: 33.81 Å; Cα contacts (8 Å, |Δi|>4): 1766; chains: 2; bounding box: 96×104×66 Å

Secondary structure (DSSP, 8-state):
--TTTHHHHHHHHHTTS-HHHHHHHTT-------------------TT--GGG-SPPPHHHHHHHHGGG----HHHHHHHHHHHHHHHHHHHHHHTTSS-HHHHHHHHHHHHHHHHHHHH-GGGGSHHHHHHHHHHHHGGGGGGGGTT--HHHHHHHHHHHHHHHHHHHHHHHHHHHHHHHHHHHHHTTT-EEEEEETTEEEEEEEHHHHHHHHHHHHHHHHHHHHHHHHHHS-B-TT-TTTT--SS---HHHHHHHTTSTT-B--SHHHHHH--HHHHHHHHHHHHHHHHHHHHHHHHHHHTSTTT--EE--GGG-EE-SS-TT-EE-HHHHHHHHHHHHHHHHHHHHHHHHHTS-SS--TTPPPPPHHHHHHHHHHHHHHHHHHHH-EE-HHHHHHHHHHSSTTHHHHHHHHHHHH---HHHHHHHHHHHHHHHHHTT--GGG--HHHHHHHHHHHHSS-----HHHHHHHH-HHHHHHT--STT-SSHHHHHHHHHHHHHHHHHHHHHHHHHHHHHHHHHHHHHHHHHHH--/--TTTHHHHHHHHHTTS-HHHHHHHTT-------------------TT--GGG-SPPPHHHHHHHHGGG----HHHHHHHHHHHHHHHHHHHHHHTTSS-HHHHHHHHHHHHHHHHHHHH-GGGGSHHHHHHHHHHHHGGGGGGGGTT--HHHHHHHHHHHHHHHHHHHHHHHHHHHHHHHHHHHHHTTT-EEEEEETTEEEEEEEHHHHHHHHHHHHHHHHHHHHHHHHHHS-B-TT-TTTT--SS---HHHHHHHTTSTT-B--SHHHHHH--HHHHHHHHHHHHHHHHHHHHHHHHHHHTSTTT--EE--GGG-EE-SS-TT-EE-HHHHHHHHHHHHHHHHHHHHHHHHHTS-SSB-TTPPPPPHHHHHHHHHHHHHHHHHHHH-EE-HHHHHHHHHHSSTTHHHHHHHHHHHH---HHHHHHHHHHHHHHHHHTT--GGG--HHHHHHHHHHHHSS-----HHHHHHHH-HHHHHHT--STT-SSHHHHHHHHHHHHHHHHHHHHHHHHHHHHHHHHHHHHHHHHHHH--

Nearest PDB structures (foldseek):
  6g3e-assembly1_A  TM=9.923E-01  e=2.133E-49  Chelativorans sp. BNC1
  6rx8-assembly1_A  TM=9.919E-01  e=4.676E-49  Chelativorans sp. BNC1
  1k7w-assembly1_D  TM=8.905E-01  e=4.598E-25  Anas platyrhynchos
  1tju-assembly1_A  TM=8.828E-01  e=9.237E-25  Anas platyrhynchos
  1hy1-assembly1_B  TM=8.695E-01  e=5.017E-25  Anas platyrhynchos

InterPro domains:
  IPR000362 Fumarate lyase family [PR00149] (145-163)
  IPR000362 Fumarate lyase family [PR00149] (190-208)
  IPR000362 Fumarate lyase family [PR00149] (275-302)
  IPR000362 Fumarate lyase family [PR00149] (319-335)
  IPR008948 L-Aspartase-like [SSF48557] (62-501)
  IPR009049 Argininosuccinate lyase [PTHR43814] (85-504)
  IPR009049 Argininosuccinate lyase [TIGR00838] (85-503)
  IPR009049 Argininosuccinate lyase [cd01359] (79-498)
  IPR022761 Fumarate lyase, N-terminal [PF00206] (137-343)
  IPR024083 Fumarase/histidase, N-terminal [G3DSA:1.10.275.10] (86-273)
  IPR029419 Argininosuccinate lyase, C-terminal [PF14698] (404-480)